Protein AF-0000000076314598 (afdb_homodimer)

Sequence (956 aa):
MILSFLVLLCFTCRLGHGVGLHGFHFHGLEEPRSLDKSTCENITELWIRQPVDHFNVRNNCTWLMRYYENSRYFKENGPILIMIGGEWAISKGFLEAGLMYELASAYNAIMYYTEHRYYGKSKPTEDTSSRNLQYLSVDQALADLAYFIETRKKDEKLRNSKVIVFGGSYAGNVATWVRLKYPHLVQGALASSAPVLAKVDFYEYYEVVTESLRRHSQKCMDEVKAAFDDVEELLAIQGGAQKLKEYFNLCDVPDVHSFKDLAHLGNLLAEEFASIVQYDKVENNRTKIAACCENMTASYLGSPLQRLAHLVSNKDKCLKNNYNKFVEVYRNEIWDSQPDIMRLWFYQTCTEYGYYQTTDSRKSVFGSLFPLPYFTGLCTDLYGYYYGNKFLYTRIGRTNTMYGGLRPDLQNVIFTNGDVDPWHALSVLQDLNEFSPAILIKGSSHCRDLYSDLDTDVEDLIRARARVRKIIGTWISSMILSFLVLLCFTCRLGHGVGLHGFHFHGLEEPRSLDKSTCENITELWIRQPVDHFNVRNNCTWLMRYYENSRYFKENGPILIMIGGEWAISKGFLEAGLMYELASAYNAIMYYTEHRYYGKSKPTEDTSSRNLQYLSVDQALADLAYFIETRKKDEKLRNSKVIVFGGSYAGNVATWVRLKYPHLVQGALASSAPVLAKVDFYEYYEVVTESLRRHSQKCMDEVKAAFDDVEELLAIQGGAQKLKEYFNLCDVPDVHSFKDLAHLGNLLAEEFASIVQYDKVENNRTKIAACCENMTASYLGSPLQRLAHLVSNKDKCLKNNYNKFVEVYRNEIWDSQPDIMRLWFYQTCTEYGYYQTTDSRKSVFGSLFPLPYFTGLCTDLYGYYYGNKFLYTRIGRTNTMYGGLRPDLQNVIFTNGDVDPWHALSVLQDLNEFSPAILIKGSSHCRDLYSDLDTDVEDLIRARARVRKIIGTWISS

Organism: NCBI:txid103933

Solvent-accessible surface area (backbone atoms only — not comparable to full-atom values): 48908 Å² total; per-residue (Å²): 140,81,82,76,77,75,74,74,78,75,76,74,75,71,80,72,85,74,77,26,32,87,51,92,53,36,58,38,80,78,64,41,76,55,90,56,76,76,54,59,75,46,52,44,83,46,72,43,82,40,63,49,43,83,81,36,82,82,48,82,51,60,28,54,37,38,30,37,37,31,54,80,43,46,43,84,46,24,33,36,37,34,42,45,36,35,83,24,56,75,75,66,24,58,68,53,21,22,41,64,31,52,49,24,62,73,56,23,13,31,38,35,40,40,40,25,74,71,20,62,83,11,55,61,52,96,42,57,38,67,80,53,40,46,54,62,44,68,72,46,46,41,51,50,49,52,52,48,54,56,57,56,30,68,40,78,56,34,54,76,31,49,26,37,33,34,13,47,32,71,10,4,33,50,23,49,47,37,38,44,48,32,36,57,68,29,65,30,23,38,18,22,27,19,46,44,34,44,34,57,77,27,25,60,34,41,32,38,40,36,48,51,40,32,73,74,29,59,63,27,36,51,28,48,28,49,16,37,49,48,54,56,52,29,54,73,41,90,67,23,33,57,51,49,21,62,62,34,33,36,68,50,65,62,47,78,88,34,69,55,27,45,12,42,39,42,46,57,61,48,41,56,56,47,34,34,36,30,62,36,46,77,53,95,90,35,37,42,53,55,54,50,34,51,49,42,59,35,62,89,57,48,52,41,48,47,22,49,21,64,72,74,37,45,95,88,43,60,41,88,47,49,39,69,63,50,44,56,49,51,44,54,36,53,75,84,66,45,98,60,56,42,55,61,52,51,48,38,29,44,53,37,30,36,62,36,71,23,34,74,37,92,70,30,45,70,46,65,50,29,33,60,66,52,58,54,45,48,32,26,71,48,68,31,74,81,43,30,67,71,48,30,56,52,28,21,52,47,42,30,68,60,54,28,27,71,53,42,60,68,68,37,36,40,27,37,26,18,69,40,12,32,50,36,80,32,26,50,71,56,56,79,47,96,56,14,44,31,45,70,22,61,86,28,19,54,42,58,67,55,40,58,91,53,92,81,53,49,68,46,46,54,51,49,41,53,50,49,53,52,54,51,50,51,63,68,73,100,144,79,81,79,76,77,77,76,77,75,77,77,77,74,79,64,83,72,78,27,32,90,53,91,54,33,59,37,80,80,66,40,79,56,91,56,74,77,56,60,76,46,53,45,82,47,70,45,81,39,63,51,43,83,81,36,82,81,49,82,52,59,28,54,38,39,31,38,36,31,54,80,43,46,42,82,46,26,33,37,37,34,42,45,37,36,82,23,55,75,74,65,25,58,69,53,22,21,41,65,32,53,49,24,64,74,54,23,14,32,37,36,40,41,39,24,75,71,19,63,84,12,54,61,53,94,42,55,38,68,82,52,40,46,55,62,43,69,72,44,49,41,50,50,50,52,53,48,53,56,59,55,32,68,40,76,56,33,54,76,30,49,27,38,33,34,12,47,31,70,12,4,34,50,24,49,47,36,39,43,48,34,36,57,68,29,65,30,23,37,17,22,26,19,46,44,34,44,35,56,78,28,24,60,35,40,34,36,42,36,48,51,40,33,73,74,29,59,64,27,35,52,27,48,27,49,17,36,50,46,52,56,52,29,53,72,42,90,66,23,34,58,52,48,21,64,63,35,32,36,67,49,65,62,46,80,88,34,68,56,26,45,12,42,39,43,46,58,61,46,41,57,56,47,34,35,36,30,61,35,45,77,54,94,91,35,36,41,52,55,54,50,34,51,49,41,60,35,61,91,57,48,53,41,49,46,24,49,22,64,72,75,37,46,94,88,45,58,41,85,47,50,39,68,62,51,45,56,49,50,45,53,36,53,76,83,67,44,98,61,56,41,56,60,52,51,48,39,28,46,53,36,30,36,61,37,71,23,34,74,39,91,72,30,46,70,45,68,51,28,33,59,64,51,58,52,46,46,31,26,70,47,68,30,74,79,43,29,67,73,47,29,54,52,28,21,51,47,43,29,67,62,55,30,28,70,53,40,59,69,67,36,38,39,28,36,26,17,68,40,13,32,50,37,80,33,27,51,70,56,55,80,47,96,56,14,44,32,45,71,23,60,86,28,18,54,45,58,66,54,40,58,91,52,91,84,54,50,69,46,46,54,52,49,41,52,50,50,52,52,55,51,51,51,62,69,72,100

Foldseek 3Di:
DDPPPPPPPPPPPPPDDDAFFPPLGHAFDDFADAPDPVQVVQKDKDWDKDFLDPPDPPRRQIFIWIKIKGQPLADQQFAEEEEEGDLHADDCRLCRFFLSVVLCNVGSYIYMYTHFAPYHPRDRDQWQAPVSLVSVDLVNRLVVVVVVLVVVLVPVSHVNHAYEYEYFECGLLSQQQNCLVPVVRHLAYERFLYLLQFDAFLQLLLLLLLVLLVVVPVLLSVLLLQQLVLLVVLLPDPPSQVVLCVLQVAPDRQDSPDLLLQQLQLSLLVSLSSSQLQAWDDDPRRTSSVVSSCLSNVCVLPGSNNSSSVSRHDPVDHHHRGRVVVLVQLLDTGPPSHPHSSNSVLQCCLQAGNNDNANPDPSGSSDHSHHSCSSQVSQCSNRHPCSHDVNRVVRSVVSCVSQVFLANPGFRYEYEYESSESSCVSYHQQANDPRYGYQYAYPDHGRPLRGDDDPRDDPSSVVVNVVVSVSVVVSSVD/DDPPPPPPPPPPPPPVPDAFFPPLGHAFDDFADAPDPVQVVQKDKDWDKAFLDPPDPPRRQIFIWIKIKGQPQADQQFAEEEEEGDLHADDCRLCRFFLSVVLCNVGSYIYMYTHFAPYHPRDRDQWQAPVSLVSVDLVNRLVVVVVVLVVVLVPVSHVNHAYEYEYFECGLLSQQQNCLVPVVRHLAYERFLYLLQFDAFLQLLLLLLLVLLVVVPVLLSVLLLQQLVLLVVLLPDPPSQVVLCVLQVAPDRQDSPDLLLQQLQLSLLVSLSSSQLQAWDDDPRRTSSVVLSCLQNVCVLPGSNNSSSVSRHDPVDHHHRGRVVVLVQLLDTGPPSHPHSSNSVLQCCLQAGNNDNANPDPSGSSDHSHHSCSSQVSQCSRRHPVSHDVNRVVRSVVSCVSQVFLANPGFRYEYEYESSESSCVSYHQQANDPRYGYQYAYPDHGRPLRGDDDPRDDPSSVVVNVVVSVSVVVSSVD

Secondary structure (DSSP, 8-state):
---------------------SSTT---SPPPPPS-GGGGGGEEEEEEEEES-TT-TT---EEEEEEEEE-TT--TTPPEEEEEP-SS---SGGGTSSHHHHHHHHHT-EEEEEPPTTSTT---SSS--HHHHTT-SHHHHHHHHHHHHHHHTTSGGGTT--EEEEEETHHHHHHHHHHHH-TTT-SEEEEET---S-EEE-THHHHHHHHHHHHH-HHHHHHHHHHHHHHHHHHTSTTHHHHHHHHHTBSS---TT-HHHHHHHHHHHHHHHHHHHHT--EETTEEHHHHHHHHHT-GGG-SHHHHHHHHH--SSS-B---HHHHHHHHT--STT-SSSSHHHHHHHIIIIIEEE--S--TT-SS-SSS-HHHHHHHHHHHH-GGGSHHHHHHHHHHHHHHH-TT----SSEEEEEESS-GGGGGS--S-SBTTB-EEEETT--TTGGGS---TTS-HHHHHHHHHHHHHHHHHHH-/---------------------SSTT---SPPPPPS-GGGGGGEEEEEEEEES-TT-TT---EEEEEEEEE-TT--TTPPEEEEEP-SS---SGGGTSSHHHHHHHHHT-EEEEEPPTTSTT---SSS--HHHHTT-SHHHHHHHHHHHHHHHTTSGGGTT--EEEEEETHHHHHHHHHHHH-TTT-SEEEEET---S-EEE-THHHHHHHHHHHHH-HHHHHHHHHHHHHHHHHHTSTTHHHHHHHHHTBSS---TT-HHHHHHHHHHHHHHHHHHHHT--EETTEEHHHHHHHHHT-GGG-SHHHHHHHHH--SSS-B---HHHHHHHHH--STT-SSSSHHHHHHHIIIIIEEE--S--TT-SS-SSS-HHHHHHHHHHHH-GGGSHHHHHHHHHHHHHHH-TT----SSEEEEEESS-GGGGGS--S-SBTTB-EEEETT--TTGGGS---TTS-HHHHHHHHHHHHHHHHHHH-

InterPro domains:
  IPR008758 Peptidase S28 [PF05577] (50-468)
  IPR029058 Alpha/Beta hydrolase fold [G3DSA:3.40.50.1820] (47-475)
  IPR029058 Alpha/Beta hydrolase fold [SSF53474] (72-370)
  IPR042269 Serine carboxypeptidase S28, SKS domain [G3DSA:1.20.120.980] (201-369)

Radius of gyration: 33.39 Å; Cα contacts (8 Å, |Δi|>4): 1987; chains: 2; bounding box: 64×136×73 Å

pLDDT: mean 93.08, std 15.27, range [24.09, 98.94]

Structure (mmCIF, N/CA/C/O backbone):
data_AF-0000000076314598-model_v1
#
loop_
_entity.id
_entity.type
_entity.pdbx_description
1 polymer 'Serine protease K12H4.7'
#
loop_
_atom_site.group_PDB
_atom_site.id
_atom_site.type_symbol
_atom_site.label_atom_id
_atom_site.label_alt_id
_atom_site.label_comp_id
_atom_site.label_asym_id
_atom_site.label_entity_id
_atom_site.label_seq_id
_atom_site.pdbx_PDB_ins_code
_atom_site.Cartn_x
_atom_site.Cartn_y
_atom_site.Cartn_z
_atom_site.occupancy
_atom_site.B_iso_or_equiv
_atom_site.auth_seq_id
_atom_site.auth_comp_id
_atom_site.auth_asym_id
_atom_site.auth_atom_id
_atom_site.pdbx_PDB_model_num
ATOM 1 N N . MET A 1 1 ? -30.672 -66.5 -40.438 1 31.75 1 MET A N 1
ATOM 2 C CA . MET A 1 1 ? -29.953 -66.312 -39.188 1 31.75 1 MET A CA 1
ATOM 3 C C . MET A 1 1 ? -29.234 -65 -39.125 1 31.75 1 MET A C 1
ATOM 5 O O . MET A 1 1 ? -28.234 -64.812 -39.812 1 31.75 1 MET A O 1
ATOM 9 N N . ILE A 1 2 ? -29.984 -63.844 -39.062 1 33.94 2 ILE A N 1
ATOM 10 C CA . ILE A 1 2 ? -29.938 -62.375 -39.188 1 33.94 2 ILE A CA 1
ATOM 11 C C . ILE A 1 2 ? -29.047 -61.781 -38.094 1 33.94 2 ILE A C 1
ATOM 13 O O . ILE A 1 2 ? -29.266 -62.031 -36.906 1 33.94 2 ILE A O 1
ATOM 17 N N . LEU A 1 3 ? -27.688 -61.469 -38.562 1 33.31 3 LEU A N 1
ATOM 18 C CA . LEU A 1 3 ? -26.547 -60.781 -37.969 1 33.31 3 LEU A CA 1
ATOM 19 C C . LEU A 1 3 ? -26.984 -59.5 -37.281 1 33.31 3 LEU A C 1
ATOM 21 O O . LEU A 1 3 ? -27.422 -58.562 -37.969 1 33.31 3 LEU A O 1
ATOM 25 N N . SER A 1 4 ? -27.781 -59.656 -36.156 1 30.02 4 SER A N 1
ATOM 26 C CA . SER A 1 4 ? -28.219 -58.5 -35.406 1 30.02 4 SER A CA 1
ATOM 27 C C . SER A 1 4 ? -27.047 -57.594 -35.031 1 30.02 4 SER A C 1
ATOM 29 O O . SER A 1 4 ? -26.094 -58.031 -34.375 1 30.02 4 SER A O 1
ATOM 31 N N . PHE A 1 5 ? -26.703 -56.625 -35.969 1 30.06 5 PHE A N 1
ATOM 32 C CA . PHE A 1 5 ? -25.734 -55.531 -35.969 1 30.06 5 PHE A CA 1
ATOM 33 C C . PHE A 1 5 ? -25.922 -54.656 -34.719 1 30.06 5 PHE A C 1
ATOM 35 O O . PHE A 1 5 ? -26.859 -53.875 -34.656 1 30.06 5 PHE A O 1
ATOM 42 N N . LEU A 1 6 ? -25.812 -55.281 -33.469 1 30.39 6 LEU A N 1
ATOM 43 C CA . LEU A 1 6 ? -25.922 -54.375 -32.312 1 30.39 6 LEU A CA 1
ATOM 44 C C . LEU A 1 6 ? -24.875 -53.281 -32.375 1 30.39 6 LEU A C 1
ATOM 46 O O . LEU A 1 6 ? -23.672 -53.531 -32.312 1 30.39 6 LEU A O 1
ATOM 50 N N . VAL A 1 7 ? -25.188 -52.125 -33.094 1 30.92 7 VAL A N 1
ATOM 51 C CA . VAL A 1 7 ? -24.453 -50.844 -33.094 1 30.92 7 VAL A CA 1
ATOM 52 C C . VAL A 1 7 ? -24.281 -50.344 -31.672 1 30.92 7 VAL A C 1
ATOM 54 O O . VAL A 1 7 ? -25.25 -50 -31.016 1 30.92 7 VAL A O 1
ATOM 57 N N . LEU A 1 8 ? -23.438 -51.062 -30.938 1 27.09 8 LEU A N 1
ATOM 58 C CA . LEU A 1 8 ? -23.078 -50.5 -29.641 1 27.09 8 LEU A CA 1
ATOM 59 C C . LEU A 1 8 ? -22.609 -49.062 -29.797 1 27.09 8 LEU A C 1
ATOM 61 O O . LEU A 1 8 ? -21.609 -48.781 -30.469 1 27.09 8 LEU A O 1
ATOM 65 N N . LEU A 1 9 ? -23.578 -48.094 -29.703 1 26.52 9 LEU A N 1
ATOM 66 C CA . LEU A 1 9 ? -23.359 -46.656 -29.594 1 26.52 9 LEU A CA 1
ATOM 67 C C . LEU A 1 9 ? -22.344 -46.344 -28.5 1 26.52 9 LEU A C 1
ATOM 69 O O . LEU A 1 9 ? -22.625 -46.562 -27.312 1 26.52 9 LEU A O 1
ATOM 73 N N . CYS A 1 10 ? -21.047 -46.531 -28.766 1 24.09 10 CYS A N 1
ATOM 74 C CA . CYS A 1 10 ? -19.969 -46.031 -27.938 1 24.09 10 CYS A CA 1
ATOM 75 C C . CYS A 1 10 ? -20.172 -44.562 -27.562 1 24.09 10 CYS A C 1
ATOM 77 O O . CYS A 1 10 ? -20.094 -43.688 -28.438 1 24.09 10 CYS A O 1
ATOM 79 N N . PHE A 1 11 ? -21.094 -44.312 -26.609 1 25.77 11 PHE A N 1
ATOM 80 C CA . PHE A 1 11 ? -21.141 -42.969 -26.031 1 25.77 11 PHE A CA 1
ATOM 81 C C . PHE A 1 11 ? -19.766 -42.531 -25.578 1 25.77 11 PHE A C 1
ATOM 83 O O . PHE A 1 11 ? -19.234 -43.062 -24.578 1 25.77 11 PHE A O 1
ATOM 90 N N . THR A 1 12 ? -18.859 -42.125 -26.5 1 26.33 12 THR A N 1
ATOM 91 C CA . THR A 1 12 ? -17.625 -41.406 -26.141 1 26.33 12 THR A CA 1
ATOM 92 C C . THR A 1 12 ? -17.922 -40.219 -25.219 1 26.33 12 THR A C 1
ATOM 94 O O . THR A 1 12 ? -18.484 -39.219 -25.672 1 26.33 12 THR A O 1
ATOM 97 N N . CYS A 1 13 ? -18.297 -40.438 -23.984 1 25.39 13 CYS A N 1
ATOM 98 C CA . CYS A 1 13 ? -18.219 -39.344 -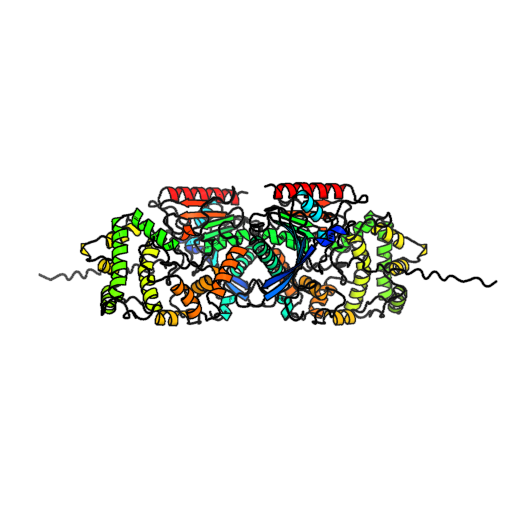23.031 1 25.39 13 CYS A CA 1
ATOM 99 C C . CYS A 1 13 ? -16.891 -38.625 -23.125 1 25.39 13 CYS A C 1
ATOM 101 O O . CYS A 1 13 ? -15.836 -39.219 -22.844 1 25.39 13 CYS A O 1
ATOM 103 N N . ARG A 1 14 ? -16.812 -37.594 -23.969 1 29.97 14 ARG A N 1
ATOM 104 C CA . ARG A 1 14 ? -15.727 -36.594 -24 1 29.97 14 ARG A CA 1
ATOM 105 C C . ARG A 1 14 ? -15.422 -36.062 -22.609 1 29.97 14 ARG A C 1
ATOM 107 O O . ARG A 1 14 ? -16.234 -35.344 -22.031 1 29.97 14 ARG A O 1
ATOM 114 N N . LEU A 1 15 ? -14.82 -36.844 -21.797 1 29.72 15 LEU A N 1
ATOM 115 C CA . LEU A 1 15 ? -14.234 -36.188 -20.641 1 29.72 15 LEU A CA 1
ATOM 116 C C . LEU A 1 15 ? -13.578 -34.875 -21.016 1 29.72 15 LEU A C 1
ATOM 118 O O . LEU A 1 15 ? -12.625 -34.844 -21.797 1 29.72 15 LEU A O 1
ATOM 122 N N . GLY A 1 16 ? -14.414 -33.781 -21.078 1 27.55 16 GLY A N 1
ATOM 123 C CA . GLY A 1 16 ? -14.055 -32.406 -21.281 1 27.55 16 GLY A CA 1
ATOM 124 C C . GLY A 1 16 ? -12.695 -32.031 -20.703 1 27.55 16 GLY A C 1
ATOM 125 O O . GLY A 1 16 ? -12.078 -32.844 -20 1 27.55 16 GLY A O 1
ATOM 126 N N . HIS A 1 17 ? -12.609 -30.609 -20.453 1 30.45 17 HIS A N 1
ATOM 127 C CA . HIS A 1 17 ? -11.766 -29.422 -20.312 1 30.45 17 HIS A CA 1
ATOM 128 C C . HIS A 1 17 ? -10.914 -29.5 -19.047 1 30.45 17 HIS A C 1
ATOM 130 O O . HIS A 1 17 ? -11.422 -29.312 -17.938 1 30.45 17 HIS A O 1
ATOM 136 N N . GLY A 1 18 ? -10.055 -30.469 -18.938 1 29.17 18 GLY A N 1
ATOM 137 C CA . GLY A 1 18 ? -9.094 -30.547 -17.844 1 29.17 18 GLY A CA 1
ATOM 138 C C . GLY A 1 18 ? -8.57 -29.203 -17.406 1 29.17 18 GLY A C 1
ATOM 139 O O . GLY A 1 18 ? -8.711 -28.203 -18.125 1 29.17 18 GLY A O 1
ATOM 140 N N . VAL A 1 19 ? -8.086 -29.156 -16.141 1 32.25 19 VAL A N 1
ATOM 141 C CA . VAL A 1 19 ? -7.363 -28.438 -15.094 1 32.25 19 VAL A CA 1
ATOM 142 C C . VAL A 1 19 ? -6.031 -27.938 -15.641 1 32.25 19 VAL A C 1
ATOM 144 O O . VAL A 1 19 ? -5.168 -28.734 -16.031 1 32.25 19 VAL A O 1
ATOM 147 N N . GLY A 1 20 ? -5.93 -26.781 -16.281 1 31.88 20 GLY A N 1
ATOM 148 C CA . GLY A 1 20 ? -4.805 -25.969 -16.719 1 31.88 20 GLY A CA 1
ATOM 149 C C . GLY A 1 20 ? -3.719 -25.844 -15.664 1 31.88 20 GLY A C 1
ATOM 150 O O . GLY A 1 20 ? -4.004 -25.547 -14.5 1 31.88 20 GLY A O 1
ATOM 151 N N . LEU A 1 21 ? -2.633 -26.5 -15.734 1 32.56 21 LEU A N 1
ATOM 152 C CA . LEU A 1 21 ? -1.272 -26.344 -15.234 1 32.56 21 LEU A CA 1
ATOM 153 C C . LEU A 1 21 ? -0.819 -24.891 -15.312 1 32.56 21 LEU A C 1
ATOM 155 O O . LEU A 1 21 ? -1.188 -24.172 -16.25 1 32.56 21 LEU A O 1
ATOM 159 N N . HIS A 1 22 ? -0.4 -24.219 -14.328 1 40.38 22 HIS A N 1
ATOM 160 C CA . HIS A 1 22 ? 0.387 -23 -14.375 1 40.38 22 HIS A CA 1
ATOM 161 C C . HIS A 1 22 ? 1.48 -23.094 -15.438 1 40.38 22 HIS A C 1
ATOM 163 O O . HIS A 1 22 ? 2.381 -22.25 -15.477 1 40.38 22 HIS A O 1
ATOM 169 N N . GLY A 1 23 ? 1.676 -24.219 -16.109 1 41.03 23 GLY A N 1
ATOM 170 C CA . GLY A 1 23 ? 2.352 -24.078 -17.391 1 41.03 23 GLY A CA 1
ATOM 171 C C . GLY A 1 23 ? 1.66 -23.109 -18.328 1 41.03 23 GLY A C 1
ATOM 172 O O . GLY A 1 23 ? 0.737 -22.406 -17.938 1 41.03 23 GLY A O 1
ATOM 173 N N . PHE A 1 24 ? 2.164 -22.984 -19.609 1 47.06 24 PHE A N 1
ATOM 174 C CA . PHE A 1 24 ? 1.61 -22.141 -20.672 1 47.06 24 PHE A CA 1
ATOM 175 C C . PHE A 1 24 ? 0.118 -22.406 -20.844 1 47.06 24 PHE A C 1
ATOM 177 O O . PHE A 1 24 ? -0.57 -21.672 -21.547 1 47.06 24 PHE A O 1
ATOM 184 N N . HIS A 1 25 ? -0.442 -23.406 -19.938 1 48.62 25 HIS A N 1
ATOM 185 C CA . HIS A 1 25 ? -1.84 -23.75 -20.172 1 48.62 25 HIS A CA 1
ATOM 186 C C . HIS A 1 25 ? -2.639 -23.734 -18.875 1 48.62 25 HIS A C 1
ATOM 188 O O . HIS A 1 25 ? -3.504 -24.594 -18.672 1 48.62 25 HIS A O 1
ATOM 194 N N . PHE A 1 26 ? -2.359 -22.812 -18 1 62.16 26 PHE A N 1
ATOM 195 C CA . PHE A 1 26 ? -3.064 -22.703 -16.734 1 62.16 26 PHE A CA 1
ATOM 196 C C . PHE A 1 26 ? -4.484 -22.188 -16.938 1 62.16 26 PHE A C 1
ATOM 198 O O . PHE A 1 26 ? -4.707 -21.266 -17.734 1 62.16 26 PHE A O 1
ATOM 205 N N . HIS A 1 27 ? -5.492 -23.016 -16.375 1 63.81 27 HIS A N 1
ATOM 206 C CA . HIS A 1 27 ? -6.883 -22.594 -16.484 1 63.81 27 HIS A CA 1
ATOM 207 C C . HIS A 1 27 ? -7.438 -22.109 -15.156 1 63.81 27 HIS A C 1
ATOM 209 O O . HIS A 1 27 ? -8.648 -21.953 -15 1 63.81 27 HIS A O 1
ATOM 215 N N . GLY A 1 28 ? -6.66 -21.953 -14.195 1 75.25 28 GLY A N 1
ATOM 216 C CA . GLY A 1 28 ? -7.176 -21.547 -12.891 1 75.25 28 GLY A CA 1
ATOM 217 C C . GLY A 1 28 ? -7.438 -22.719 -11.969 1 75.25 28 GLY A C 1
ATOM 218 O O . GLY A 1 28 ? -7.168 -23.875 -12.32 1 75.25 28 GLY A O 1
ATOM 219 N N . LEU A 1 29 ? -7.891 -22.453 -10.758 1 83.06 29 LEU A N 1
ATOM 220 C CA . LEU A 1 29 ? -8.258 -23.484 -9.805 1 83.06 29 LEU A CA 1
ATOM 221 C C . LEU A 1 29 ? -9.531 -24.203 -10.258 1 83.06 29 LEU A C 1
ATOM 223 O O . LEU A 1 29 ? -10.469 -23.578 -10.75 1 83.06 29 LEU A O 1
ATOM 227 N N . GLU A 1 30 ? -9.469 -25.5 -10.117 1 85.5 30 GLU A N 1
ATOM 228 C CA . GLU A 1 30 ? -10.664 -26.281 -10.406 1 85.5 30 GLU A CA 1
ATOM 229 C C . GLU A 1 30 ? -11.82 -25.875 -9.492 1 85.5 30 GLU A C 1
ATOM 231 O O . GLU A 1 30 ? -11.648 -25.766 -8.281 1 85.5 30 GLU A O 1
ATOM 236 N N . GLU A 1 31 ? -12.969 -25.594 -10.07 1 90.44 31 GLU A N 1
ATOM 237 C CA . GLU A 1 31 ? -14.148 -25.219 -9.289 1 90.44 31 GLU A CA 1
ATOM 238 C C . GLU A 1 31 ? -14.766 -26.438 -8.617 1 90.44 31 GLU A C 1
ATOM 240 O O . GLU A 1 31 ? -14.836 -27.516 -9.211 1 90.44 31 GLU A O 1
ATOM 245 N N . PRO A 1 32 ? -15.141 -26.219 -7.375 1 89.44 32 PRO A N 1
ATOM 246 C CA . PRO A 1 32 ? -15.852 -27.344 -6.75 1 89.44 32 PRO A CA 1
ATOM 247 C C . PRO A 1 32 ? -17.219 -27.578 -7.371 1 89.44 32 PRO A C 1
ATOM 249 O O . PRO A 1 32 ? -17.844 -26.656 -7.887 1 89.44 32 PRO A O 1
ATOM 252 N N . ARG A 1 33 ? -17.734 -28.812 -7.469 1 80.5 33 ARG A N 1
ATOM 253 C CA . ARG A 1 33 ? -19.016 -29.172 -8.039 1 80.5 33 ARG A CA 1
ATOM 254 C C . ARG A 1 33 ? -20.062 -29.391 -6.949 1 80.5 33 ARG A C 1
ATOM 256 O O . ARG A 1 33 ? -19.766 -30.016 -5.922 1 80.5 33 ARG A O 1
ATOM 263 N N . SER A 1 34 ? -21.141 -28.641 -7.125 1 76.5 34 SER A N 1
ATOM 264 C CA . SER A 1 34 ? -22.25 -28.859 -6.203 1 76.5 34 SER A CA 1
ATOM 265 C C . SER A 1 34 ? -23.156 -29.969 -6.691 1 76.5 34 SER A C 1
ATOM 267 O O . SER A 1 34 ? -23.406 -30.094 -7.891 1 76.5 34 SER A O 1
ATOM 269 N N . LEU A 1 35 ? -23.578 -30.828 -5.762 1 67.75 35 LEU A N 1
ATOM 270 C CA . LEU A 1 35 ? -24.516 -31.875 -6.117 1 67.75 35 LEU A CA 1
ATOM 271 C C . LEU A 1 35 ? -25.953 -31.359 -6.102 1 67.75 35 LEU A C 1
ATOM 273 O O . LEU A 1 35 ? -26.859 -32 -6.648 1 67.75 35 LEU A O 1
ATOM 277 N N . ASP A 1 36 ? -26.156 -30.203 -5.551 1 69 36 ASP A N 1
ATOM 278 C CA . ASP A 1 36 ? -27.5 -29.672 -5.383 1 69 36 ASP A CA 1
ATOM 279 C C . ASP A 1 36 ? -27.781 -28.547 -6.375 1 69 36 ASP A C 1
ATOM 281 O O . ASP A 1 36 ? -27.141 -27.5 -6.332 1 69 36 ASP A O 1
ATOM 285 N N . LYS A 1 37 ? -28.625 -28.75 -7.355 1 65.25 37 LYS A N 1
ATOM 286 C CA . LYS A 1 37 ? -29.047 -27.797 -8.391 1 65.25 37 LYS A CA 1
ATOM 287 C C . LYS A 1 37 ? -29.641 -26.531 -7.77 1 65.25 37 LYS A C 1
ATOM 289 O O . LYS A 1 37 ? -29.547 -25.453 -8.359 1 65.25 37 LYS A O 1
ATOM 294 N N . SER A 1 38 ? -30.344 -26.562 -6.625 1 63.75 38 SER A N 1
ATOM 295 C CA . SER A 1 38 ? -31.016 -25.422 -6 1 63.75 38 SER A CA 1
ATOM 296 C C . SER A 1 38 ? -30.016 -24.344 -5.602 1 63.75 38 SER A C 1
ATOM 298 O O . SER A 1 38 ? -30.359 -23.156 -5.527 1 63.75 38 SER A O 1
ATOM 300 N N . THR A 1 39 ? -28.812 -24.656 -5.484 1 67.19 39 THR A N 1
ATOM 301 C CA . THR A 1 39 ? -27.781 -23.734 -5.027 1 67.19 39 THR A CA 1
ATOM 302 C C . THR A 1 39 ? -27.469 -22.688 -6.098 1 67.19 39 THR A C 1
ATOM 304 O O . THR A 1 39 ? -27.125 -21.547 -5.781 1 67.19 39 THR A O 1
ATOM 307 N N . CYS A 1 40 ? -27.75 -22.984 -7.277 1 68.44 40 CYS A N 1
ATOM 308 C CA . CYS A 1 40 ? -27.391 -22.109 -8.391 1 68.44 40 CYS A CA 1
ATOM 309 C C . CYS A 1 40 ? -28.344 -20.938 -8.5 1 68.44 40 CYS A C 1
ATOM 311 O O . CYS A 1 40 ? -27.984 -19.875 -9.016 1 68.44 40 CYS A O 1
ATOM 313 N N . GLU A 1 41 ? -29.469 -21.062 -7.91 1 74.75 41 GLU A N 1
ATOM 314 C CA . GLU A 1 41 ? -30.5 -20.047 -8.086 1 74.75 41 GLU A CA 1
ATOM 315 C C . GLU A 1 41 ? -30.203 -18.812 -7.238 1 74.75 41 GLU A C 1
ATOM 317 O O . GLU A 1 41 ? -30.688 -17.719 -7.535 1 74.75 41 GLU A O 1
ATOM 322 N N . ASN A 1 42 ? -29.312 -18.797 -6.418 1 87.88 42 ASN A N 1
ATOM 323 C CA . ASN A 1 42 ? -29.078 -17.672 -5.52 1 87.88 42 ASN A CA 1
ATOM 324 C C . ASN A 1 42 ? -27.781 -16.953 -5.871 1 87.88 42 ASN A C 1
ATOM 326 O O . ASN A 1 42 ? -27.344 -16.047 -5.141 1 87.88 42 ASN A O 1
ATOM 330 N N . ILE A 1 43 ? -27.234 -17.312 -6.965 1 96.06 43 ILE A N 1
ATOM 331 C CA . ILE A 1 43 ? -25.969 -16.703 -7.355 1 96.06 43 ILE A CA 1
ATOM 332 C C . ILE A 1 43 ? -26.203 -15.688 -8.469 1 96.06 43 ILE A C 1
ATOM 334 O O . ILE A 1 43 ? -26.797 -16.016 -9.5 1 96.06 43 ILE A O 1
ATOM 338 N N . THR A 1 44 ? -25.859 -14.461 -8.281 1 97.06 44 THR A N 1
ATOM 339 C CA . THR A 1 44 ? -26.047 -13.375 -9.234 1 97.06 44 THR A CA 1
ATOM 340 C C . THR A 1 44 ? -24.703 -12.852 -9.727 1 97.06 44 THR A C 1
ATOM 342 O O . THR A 1 44 ? -23.766 -12.711 -8.945 1 97.06 44 THR A O 1
ATOM 345 N N . GLU A 1 45 ? -24.547 -12.656 -11 1 97.75 45 GLU A N 1
ATOM 346 C CA . GLU A 1 45 ? -23.406 -11.977 -11.578 1 97.75 45 GLU A CA 1
ATOM 347 C C . GLU A 1 45 ? -23.578 -10.461 -11.539 1 97.75 45 GLU A C 1
ATOM 349 O O . GLU A 1 45 ? -24.609 -9.938 -11.977 1 97.75 45 GLU A O 1
ATOM 354 N N . LEU A 1 46 ? -22.688 -9.797 -10.969 1 98.5 46 LEU A N 1
ATOM 355 C CA . LEU A 1 46 ? -22.766 -8.352 -10.789 1 98.5 46 LEU A CA 1
ATOM 356 C C . LEU A 1 46 ? -21.453 -7.672 -11.195 1 98.5 46 LEU A C 1
ATOM 358 O O . LEU A 1 46 ? -20.469 -8.352 -11.5 1 98.5 46 LEU A O 1
ATOM 362 N N . TRP A 1 47 ? -21.484 -6.363 -11.258 1 98.69 47 TRP A N 1
ATOM 363 C CA . TRP A 1 47 ? -20.344 -5.562 -11.68 1 98.69 47 TRP A CA 1
ATOM 364 C C . TRP A 1 47 ? -20.156 -4.359 -10.758 1 98.69 47 TRP A C 1
ATOM 366 O O . TRP A 1 47 ? -21.125 -3.799 -10.25 1 98.69 47 TRP A O 1
ATOM 376 N N . ILE A 1 48 ? -18.984 -3.955 -10.516 1 98.69 48 ILE A N 1
ATOM 377 C CA . ILE A 1 48 ? -18.656 -2.756 -9.75 1 98.69 48 ILE A CA 1
ATOM 378 C C . ILE A 1 48 ? -17.672 -1.896 -10.539 1 98.69 48 ILE A C 1
ATOM 380 O O . ILE A 1 48 ? -16.766 -2.42 -11.188 1 98.69 48 ILE A O 1
ATOM 384 N N . ARG A 1 49 ? -17.891 -0.621 -10.578 1 98.25 49 ARG A N 1
ATOM 385 C CA . ARG A 1 49 ? -16.984 0.31 -11.242 1 98.25 49 ARG A CA 1
ATOM 386 C C . ARG A 1 49 ? -15.734 0.539 -10.406 1 98.25 49 ARG A C 1
ATOM 388 O O . ARG A 1 49 ? -15.82 0.754 -9.195 1 98.25 49 ARG A O 1
ATOM 395 N N . GLN A 1 50 ? -14.539 0.422 -11.023 1 98.38 50 GLN A N 1
ATOM 396 C CA . GLN A 1 50 ? -13.242 0.586 -10.375 1 98.38 50 GLN A CA 1
ATOM 397 C C . GLN A 1 50 ? -12.359 1.563 -11.148 1 98.38 50 GLN A C 1
ATOM 399 O O . GLN A 1 50 ? -12.469 1.663 -12.375 1 98.38 50 GLN A O 1
ATOM 404 N N . PRO A 1 51 ? -11.523 2.344 -10.414 1 97.62 51 PRO A N 1
ATOM 405 C CA . PRO A 1 51 ? -10.492 3.084 -11.148 1 97.62 51 PRO A CA 1
ATOM 406 C C . PRO A 1 51 ? -9.531 2.166 -11.906 1 97.62 51 PRO A C 1
ATOM 408 O O . PRO A 1 51 ? -9.156 1.106 -11.406 1 97.62 51 PRO A O 1
ATOM 411 N N . VAL A 1 52 ? -9.117 2.592 -13.133 1 98.44 52 VAL A N 1
ATOM 412 C CA . VAL A 1 52 ? -8.094 1.849 -13.852 1 98.44 52 VAL A CA 1
ATOM 413 C C . VAL A 1 52 ? -6.77 1.922 -13.094 1 98.44 52 VAL A C 1
ATOM 415 O O . VAL A 1 52 ? -6.023 0.942 -13.039 1 98.44 52 VAL A O 1
ATOM 418 N N . ASP A 1 53 ? -6.504 3.084 -12.531 1 97.81 53 ASP A N 1
ATOM 419 C CA . ASP A 1 53 ? -5.277 3.314 -11.773 1 97.81 53 ASP A CA 1
ATOM 420 C C . ASP A 1 53 ? -5.582 3.934 -10.406 1 97.81 53 ASP A C 1
ATOM 422 O O . ASP A 1 53 ? -5.887 5.125 -10.32 1 97.81 53 ASP A O 1
ATOM 426 N N . HIS A 1 54 ? -5.414 3.172 -9.359 1 97.75 54 HIS A N 1
ATOM 427 C CA . HIS A 1 54 ? -5.711 3.613 -7.996 1 97.75 54 HIS A CA 1
ATOM 428 C C . HIS A 1 54 ? -4.621 4.531 -7.465 1 97.75 54 HIS A C 1
ATOM 430 O O . HIS A 1 54 ? -4.793 5.172 -6.422 1 97.75 54 HIS A O 1
ATOM 436 N N . PHE A 1 55 ? -3.482 4.695 -8.172 1 97.44 55 PHE A N 1
ATOM 437 C CA . PHE A 1 55 ? -2.32 5.352 -7.586 1 97.44 55 PHE A CA 1
ATOM 438 C C . PHE A 1 55 ? -1.905 6.559 -8.422 1 97.44 55 PHE A C 1
ATOM 440 O O . PHE A 1 55 ? -0.837 7.133 -8.195 1 97.44 55 PHE A O 1
ATOM 447 N N . ASN A 1 56 ? -2.695 6.867 -9.422 1 95.12 56 ASN A N 1
ATOM 448 C CA . ASN A 1 56 ? -2.508 8.062 -10.234 1 95.12 56 ASN A CA 1
ATOM 449 C C . ASN A 1 56 ? -3.74 8.961 -10.203 1 95.12 56 ASN A C 1
ATOM 451 O O . ASN A 1 56 ? -4.715 8.711 -10.914 1 95.12 56 ASN A O 1
ATOM 455 N N . VAL A 1 57 ? -3.646 10.055 -9.539 1 94.38 57 VAL A N 1
ATOM 456 C CA . VAL A 1 57 ? -4.801 10.914 -9.305 1 94.38 57 VAL A CA 1
ATOM 457 C C . VAL A 1 57 ? -5.23 11.57 -10.609 1 94.38 57 VAL A C 1
ATOM 459 O O . VAL A 1 57 ? -6.359 12.055 -10.727 1 94.38 57 VAL A O 1
ATOM 462 N N . ARG A 1 58 ? -4.41 11.562 -11.609 1 93.69 58 ARG A N 1
ATOM 463 C CA . ARG A 1 58 ? -4.734 12.25 -12.859 1 93.69 58 ARG A CA 1
ATOM 464 C C . ARG A 1 58 ? -5.371 11.289 -13.859 1 93.69 58 ARG A C 1
ATOM 466 O O . ARG A 1 58 ? -5.734 11.695 -14.961 1 93.69 58 ARG A O 1
ATOM 473 N N . ASN A 1 59 ? -5.371 10.016 -13.523 1 94.25 59 ASN A N 1
ATOM 474 C CA . ASN A 1 59 ? -6.09 9.039 -14.328 1 94.25 59 ASN A CA 1
ATOM 475 C C . ASN A 1 59 ? -7.492 8.781 -13.789 1 94.25 59 ASN A C 1
ATOM 477 O O . ASN A 1 59 ? -7.664 8.062 -12.805 1 94.25 59 ASN A O 1
ATOM 481 N N . ASN A 1 60 ? -8.469 9.297 -14.43 1 93.44 60 ASN A N 1
ATOM 482 C CA . ASN A 1 60 ? -9.828 9.164 -13.93 1 93.44 60 ASN A CA 1
ATOM 483 C C . ASN A 1 60 ? -10.609 8.094 -14.695 1 93.44 60 ASN A C 1
ATOM 485 O O . ASN A 1 60 ? -11.836 8.031 -14.602 1 93.44 60 ASN A O 1
ATOM 489 N N . CYS A 1 61 ? -9.875 7.273 -15.492 1 96.62 61 CYS A N 1
ATOM 490 C CA . CYS A 1 61 ? -10.531 6.188 -16.203 1 96.62 61 CYS A CA 1
ATOM 491 C C . CYS A 1 61 ? -11.055 5.133 -15.242 1 96.62 61 CYS A C 1
ATOM 493 O O . CYS A 1 61 ? -10.453 4.895 -14.195 1 96.62 61 CYS A O 1
ATOM 495 N N . THR A 1 62 ? -12.18 4.566 -15.594 1 98 62 THR A N 1
ATOM 496 C CA . THR A 1 62 ? -12.773 3.508 -14.781 1 98 62 THR A CA 1
ATOM 497 C C . THR A 1 62 ? -13.094 2.285 -15.641 1 98 62 THR A C 1
ATOM 499 O O . THR A 1 62 ? -12.961 2.328 -16.859 1 98 62 THR A O 1
ATOM 502 N N . TRP A 1 63 ? -13.344 1.241 -15.094 1 98.56 63 TRP A N 1
ATOM 503 C CA . TRP A 1 63 ? -13.727 -0.024 -15.719 1 98.56 63 TRP A CA 1
ATOM 504 C C . TRP A 1 63 ? -14.664 -0.812 -14.805 1 98.56 63 TRP A C 1
ATOM 506 O O . TRP A 1 63 ? -14.93 -0.405 -13.672 1 98.56 63 TRP A O 1
ATOM 516 N N . LEU A 1 64 ? -15.266 -1.844 -15.328 1 98.75 64 LEU A N 1
ATOM 517 C CA . LEU A 1 64 ? -16.203 -2.652 -14.562 1 98.75 64 LEU A CA 1
ATOM 518 C C . LEU A 1 64 ? -15.57 -3.984 -14.164 1 98.75 64 LEU A C 1
ATOM 520 O O . LEU A 1 64 ? -15.125 -4.746 -15.023 1 98.75 64 LEU A O 1
ATOM 524 N N . MET A 1 65 ? -15.523 -4.234 -12.898 1 98.88 65 MET A N 1
ATOM 525 C CA . MET A 1 65 ? -15.031 -5.48 -12.312 1 98.88 65 MET A CA 1
ATOM 526 C C . MET A 1 65 ? -16.172 -6.453 -12.062 1 98.88 65 MET A C 1
ATOM 528 O O . MET A 1 65 ? -17.156 -6.109 -11.398 1 98.88 65 MET A O 1
ATOM 532 N N . ARG A 1 66 ? -16.062 -7.633 -12.562 1 98.88 66 ARG A N 1
ATOM 533 C CA . ARG A 1 66 ? -17.078 -8.656 -12.398 1 98.88 66 ARG A CA 1
ATOM 534 C C . ARG A 1 66 ? -16.953 -9.336 -11.039 1 98.88 66 ARG A C 1
ATOM 536 O O . ARG A 1 66 ? -15.844 -9.609 -10.57 1 98.88 66 ARG A O 1
ATOM 543 N N . TYR A 1 67 ? -18.094 -9.656 -10.422 1 98.81 67 TYR A N 1
ATOM 544 C CA . TYR A 1 67 ? -18.109 -10.523 -9.242 1 98.81 67 TYR A CA 1
ATOM 545 C C . TYR A 1 67 ? -19.422 -11.297 -9.164 1 98.81 67 TYR A C 1
ATOM 547 O O . TYR A 1 67 ? -20.406 -10.945 -9.828 1 98.81 67 TYR A O 1
ATOM 555 N N . TYR A 1 68 ? -19.406 -12.43 -8.461 1 98.62 68 TYR A N 1
ATOM 556 C CA . TYR A 1 68 ? -20.609 -13.188 -8.148 1 98.62 68 TYR A CA 1
ATOM 557 C C . TYR A 1 68 ? -21 -13.008 -6.684 1 98.62 68 TYR A C 1
ATOM 559 O O . TYR A 1 68 ? -20.141 -12.766 -5.832 1 98.62 68 TYR A O 1
ATOM 567 N N . GLU A 1 69 ? -22.25 -13.039 -6.43 1 98.44 69 GLU A N 1
ATOM 568 C CA . GLU A 1 69 ? -22.812 -12.945 -5.086 1 98.44 69 GLU A CA 1
ATOM 569 C C . GLU A 1 69 ? -23.75 -14.117 -4.793 1 98.44 69 GLU A C 1
ATOM 571 O O . GLU A 1 69 ? -24.547 -14.5 -5.641 1 98.44 69 GLU A O 1
ATOM 576 N N . ASN A 1 70 ? -23.578 -14.805 -3.689 1 97.81 70 ASN A N 1
ATOM 577 C CA . ASN A 1 70 ? -24.516 -15.766 -3.135 1 97.81 70 ASN A CA 1
ATOM 578 C C . ASN A 1 70 ? -24.984 -15.359 -1.74 1 97.81 70 ASN A C 1
ATOM 580 O O . ASN A 1 70 ? -24.234 -15.477 -0.77 1 97.81 70 ASN A O 1
ATOM 584 N N . SER A 1 71 ? -26.188 -14.914 -1.621 1 95.81 71 SER A N 1
ATOM 585 C CA . SER A 1 71 ? -26.719 -14.422 -0.349 1 95.81 71 SER A CA 1
ATOM 586 C C . SER A 1 71 ? -27.672 -15.43 0.285 1 95.81 71 SER A C 1
ATOM 588 O O . SER A 1 71 ? -28.453 -15.078 1.166 1 95.81 71 SER A O 1
ATOM 590 N N . ARG A 1 72 ? -27.562 -16.578 -0.103 1 94.75 72 ARG A N 1
ATOM 591 C CA . ARG A 1 72 ? -28.5 -17.625 0.314 1 94.75 72 ARG A CA 1
ATOM 592 C C . ARG A 1 72 ? -28.594 -17.703 1.834 1 94.75 72 ARG A C 1
ATOM 594 O O . ARG A 1 72 ? -29.688 -17.859 2.383 1 94.75 72 ARG A O 1
ATOM 601 N N . TYR A 1 73 ? -27.516 -17.547 2.533 1 96.38 73 TYR A N 1
ATOM 602 C CA . TYR A 1 73 ? -27.5 -17.797 3.971 1 96.38 73 TYR A CA 1
ATOM 603 C C . TYR A 1 73 ? -27.438 -16.484 4.75 1 96.38 73 TYR A C 1
ATOM 605 O O . TYR A 1 73 ? -27.422 -16.5 5.984 1 96.38 73 TYR A O 1
ATOM 613 N N . PHE A 1 74 ? -27.422 -15.383 4.082 1 96.62 74 PHE A N 1
ATOM 614 C CA . PHE A 1 74 ? -27.062 -14.109 4.699 1 96.62 74 PHE A CA 1
ATOM 615 C C . PHE A 1 74 ? -28.125 -13.68 5.703 1 96.62 74 PHE A C 1
ATOM 617 O O . PHE A 1 74 ? -29.328 -13.711 5.402 1 96.62 74 PHE A O 1
ATOM 624 N N . LYS A 1 75 ? -27.656 -13.305 6.859 1 97.38 75 LYS A N 1
ATOM 625 C CA . LYS A 1 75 ? -28.422 -12.539 7.852 1 97.38 75 LYS A CA 1
ATOM 626 C C . LYS A 1 75 ? -27.734 -11.203 8.141 1 97.38 75 LYS A C 1
ATOM 628 O O . LYS A 1 75 ? -26.516 -11.094 8.07 1 97.38 75 LYS A O 1
ATOM 633 N N . GLU A 1 76 ? -28.625 -10.305 8.562 1 96.12 76 GLU A N 1
ATOM 634 C CA . GLU A 1 76 ? -28.125 -8.945 8.797 1 96.12 76 GLU A CA 1
ATOM 635 C C . GLU A 1 76 ? -26.922 -8.953 9.719 1 96.12 76 GLU A C 1
ATOM 637 O O . GLU A 1 76 ? -26.938 -9.602 10.773 1 96.12 76 GLU A O 1
ATOM 642 N N . ASN A 1 77 ? -25.844 -8.359 9.297 1 94.12 77 ASN A N 1
ATOM 643 C CA . ASN A 1 77 ? -24.578 -8.195 9.992 1 94.12 77 ASN A CA 1
ATOM 644 C C . ASN A 1 77 ? -23.797 -9.508 10.047 1 94.12 77 ASN A C 1
ATOM 646 O O . ASN A 1 77 ? -22.797 -9.617 10.773 1 94.12 77 ASN A O 1
ATOM 650 N N . GLY A 1 78 ? -24.312 -10.531 9.32 1 97.88 78 GLY A N 1
ATOM 651 C CA . GLY A 1 78 ? -23.469 -11.711 9.148 1 97.88 78 GLY A CA 1
ATOM 652 C C . GLY A 1 78 ? -22.172 -11.414 8.43 1 97.88 78 GLY A C 1
ATOM 653 O O . GLY A 1 78 ? -22.031 -10.375 7.777 1 97.88 78 GLY A O 1
ATOM 654 N N . PRO A 1 79 ? -21.25 -12.273 8.586 1 98.69 79 PRO A N 1
ATOM 655 C CA . PRO A 1 79 ? -19.938 -11.984 7.992 1 98.69 79 PRO A CA 1
ATOM 656 C C . PRO A 1 79 ? -19.969 -11.984 6.465 1 98.69 79 PRO A C 1
ATOM 658 O O . PRO A 1 79 ? -20.906 -12.539 5.863 1 98.69 79 PRO A O 1
ATOM 661 N N . ILE A 1 80 ? -19.078 -11.297 5.879 1 98.88 80 ILE A N 1
ATOM 662 C CA . ILE A 1 80 ? -18.812 -11.305 4.445 1 98.88 80 ILE A CA 1
ATOM 663 C C . ILE A 1 80 ? -17.656 -12.266 4.137 1 98.88 80 ILE A C 1
ATOM 665 O O . ILE A 1 80 ? -16.562 -12.109 4.664 1 98.88 80 ILE A O 1
ATOM 669 N N . LEU A 1 81 ? -17.922 -13.273 3.387 1 98.94 81 LEU A N 1
ATOM 670 C CA . LEU A 1 81 ? -16.875 -14.18 2.922 1 98.94 81 LEU A CA 1
ATOM 671 C C . LEU A 1 81 ? -16.578 -13.953 1.445 1 98.94 81 LEU A C 1
ATOM 673 O O . LEU A 1 81 ? -17.484 -13.93 0.616 1 98.94 81 LEU A O 1
ATOM 677 N N . ILE A 1 82 ? -15.32 -13.75 1.091 1 98.94 82 ILE A N 1
ATOM 678 C CA . ILE A 1 82 ? -14.945 -13.43 -0.282 1 98.94 82 ILE A CA 1
ATOM 679 C C . ILE A 1 82 ? -13.938 -14.453 -0.794 1 98.94 82 ILE A C 1
ATOM 681 O O . ILE A 1 82 ? -12.844 -14.578 -0.247 1 98.94 82 ILE A O 1
ATOM 685 N N . MET A 1 83 ? -14.297 -15.211 -1.784 1 98.88 83 MET A N 1
ATOM 686 C CA . MET A 1 83 ? -13.312 -15.945 -2.578 1 98.88 83 MET A CA 1
ATOM 687 C C . MET A 1 83 ? -12.641 -15.023 -3.59 1 98.88 83 MET A C 1
ATOM 689 O O . MET A 1 83 ? -13.305 -14.445 -4.453 1 98.88 83 MET A O 1
ATOM 693 N N . ILE A 1 84 ? -11.336 -14.891 -3.457 1 98.81 84 ILE A N 1
ATOM 694 C CA . ILE A 1 84 ? -10.594 -14.023 -4.363 1 98.81 84 ILE A CA 1
ATOM 695 C C . ILE A 1 84 ? -10.242 -14.789 -5.637 1 98.81 84 ILE A C 1
ATOM 697 O O . ILE A 1 84 ? -9.625 -15.859 -5.574 1 98.81 84 ILE A O 1
ATOM 701 N N . GLY A 1 85 ? -10.68 -14.234 -6.762 1 97.75 85 GLY A N 1
ATOM 702 C CA . GLY A 1 85 ? -10.242 -14.789 -8.031 1 97.75 85 GLY A CA 1
ATOM 703 C C . GLY A 1 85 ? -8.797 -14.461 -8.352 1 97.75 85 GLY A C 1
ATOM 704 O O . GLY A 1 85 ? -8.328 -13.352 -8.094 1 97.75 85 GLY A O 1
ATOM 705 N N . GLY A 1 86 ? -8.07 -15.438 -8.898 1 95.5 86 GLY A N 1
ATOM 706 C CA . GLY A 1 86 ? -6.699 -15.266 -9.344 1 95.5 86 GLY A CA 1
ATOM 707 C C . GLY A 1 86 ? -6.582 -15.031 -10.836 1 95.5 86 GLY A C 1
ATOM 708 O O . GLY A 1 86 ? -7.32 -14.227 -11.406 1 95.5 86 GLY A O 1
ATOM 709 N N . GLU A 1 87 ? -5.621 -15.68 -11.461 1 94.75 87 GLU A N 1
ATOM 710 C CA . GLU A 1 87 ? -5.324 -15.547 -12.883 1 94.75 87 GLU A CA 1
ATOM 711 C C . GLU A 1 87 ? -6.223 -16.453 -13.727 1 94.75 87 GLU A C 1
ATOM 713 O O . GLU A 1 87 ? -5.734 -17.281 -14.484 1 94.75 87 GLU A O 1
ATOM 718 N N . TRP A 1 88 ? -7.617 -16.328 -13.555 1 94.56 88 TRP A N 1
ATOM 719 C CA . TRP A 1 88 ? -8.594 -17.094 -14.32 1 94.56 88 TRP A CA 1
ATOM 720 C C . TRP A 1 88 ? -9.945 -16.391 -14.344 1 94.56 88 TRP A C 1
ATOM 722 O O . TRP A 1 88 ? -10.156 -15.406 -13.633 1 94.56 88 TRP A O 1
ATOM 732 N N . ALA A 1 89 ? -10.758 -16.875 -15.219 1 95.12 89 ALA A N 1
ATOM 733 C CA . ALA A 1 89 ? -12.156 -16.438 -15.211 1 95.12 89 ALA A CA 1
ATOM 734 C C . ALA A 1 89 ? -12.938 -17.109 -14.094 1 95.12 89 ALA A C 1
ATOM 736 O O . ALA A 1 89 ? -12.883 -18.344 -13.945 1 95.12 89 ALA A O 1
ATOM 737 N N . ILE A 1 90 ? -13.648 -16.375 -13.305 1 96.19 90 ILE A N 1
ATOM 738 C CA . ILE A 1 90 ? -14.375 -16.953 -12.188 1 96.19 90 ILE A CA 1
ATOM 739 C C . ILE A 1 90 ? -15.656 -17.625 -12.695 1 96.19 90 ILE A C 1
ATOM 741 O O . ILE A 1 90 ? -16.141 -17.297 -13.773 1 96.19 90 ILE A O 1
ATOM 745 N N . SER A 1 91 ? -16.094 -18.594 -11.953 1 94.5 91 SER A N 1
ATOM 746 C CA . SER A 1 91 ? -17.375 -19.266 -12.156 1 94.5 91 SER A CA 1
ATOM 747 C C . SER A 1 91 ? -18.094 -19.484 -10.828 1 94.5 91 SER A C 1
ATOM 749 O O . SER A 1 91 ? -17.688 -18.953 -9.797 1 94.5 91 SER A O 1
ATOM 751 N N . LYS A 1 92 ? -19.109 -20.219 -10.766 1 94.94 92 LYS A N 1
ATOM 752 C CA . LYS A 1 92 ? -20.016 -20.203 -9.617 1 94.94 92 LYS A CA 1
ATOM 753 C C . LYS A 1 92 ? -19.594 -21.234 -8.578 1 94.94 92 LYS A C 1
ATOM 755 O O . LYS A 1 92 ? -20.078 -21.219 -7.441 1 94.94 92 LYS A O 1
ATOM 760 N N . GLY A 1 93 ? -18.656 -22.109 -8.898 1 94.75 93 GLY A N 1
ATOM 761 C CA . GLY A 1 93 ? -18.375 -23.312 -8.133 1 94.75 93 GLY A CA 1
ATOM 762 C C . GLY A 1 93 ? -18.047 -23.031 -6.68 1 94.75 93 GLY A C 1
ATOM 763 O O . GLY A 1 93 ? -18.609 -23.656 -5.777 1 94.75 93 GLY A O 1
ATOM 764 N N . PHE A 1 94 ? -17.219 -22.062 -6.395 1 96.06 94 PHE A N 1
ATOM 765 C CA . PHE A 1 94 ? -16.75 -21.766 -5.043 1 96.06 94 PHE A CA 1
ATOM 766 C C . PHE A 1 94 ? -17.859 -21.125 -4.219 1 96.06 94 PHE A C 1
ATOM 768 O O . PHE A 1 94 ? -17.75 -21.016 -2.994 1 96.06 94 PHE A O 1
ATOM 775 N N . LEU A 1 95 ? -18.953 -20.734 -4.871 1 96.94 95 LEU A N 1
ATOM 776 C CA . LEU A 1 95 ? -20.094 -20.188 -4.16 1 96.94 95 LEU A CA 1
ATOM 777 C C . LEU A 1 95 ? -21.172 -21.25 -3.941 1 96.94 95 LEU A C 1
ATOM 779 O O . LEU A 1 95 ? -22.203 -20.984 -3.344 1 96.94 95 LEU A O 1
ATOM 783 N N . GLU A 1 96 ? -20.875 -22.469 -4.352 1 95.81 96 GLU A N 1
ATOM 784 C CA . GLU A 1 96 ? -21.875 -23.531 -4.262 1 95.81 96 GLU A CA 1
ATOM 785 C C . GLU A 1 96 ? -21.359 -24.688 -3.408 1 95.81 96 GLU A C 1
ATOM 787 O O . GLU A 1 96 ? -22.156 -25.516 -2.934 1 95.81 96 GLU A O 1
ATOM 792 N N . ALA A 1 97 ? -20.062 -24.781 -3.322 1 95.19 97 ALA A N 1
ATOM 793 C CA . ALA A 1 97 ? -19.469 -25.875 -2.57 1 95.19 97 ALA A CA 1
ATOM 794 C C . ALA A 1 97 ? -18.078 -25.5 -2.07 1 95.19 97 ALA A C 1
ATOM 796 O O . ALA A 1 97 ? -17.531 -24.453 -2.439 1 95.19 97 ALA A O 1
ATOM 797 N N . GLY A 1 98 ? -17.5 -26.359 -1.186 1 96.25 98 GLY A N 1
ATOM 798 C CA . GLY A 1 98 ? -16.156 -26.141 -0.664 1 96.25 98 GLY A CA 1
ATOM 799 C C . GLY A 1 98 ? -16.156 -25.547 0.728 1 96.25 98 GLY A C 1
ATOM 800 O O . GLY A 1 98 ? -17.203 -25.375 1.346 1 96.25 98 GLY A O 1
ATOM 801 N N . LEU A 1 99 ? -15 -25.25 1.184 1 97.75 99 LEU A N 1
ATOM 802 C CA . LEU A 1 99 ? -14.758 -24.828 2.557 1 97.75 99 LEU A CA 1
ATOM 803 C C . LEU A 1 99 ? -15.484 -23.516 2.857 1 97.75 99 LEU A C 1
ATOM 805 O O . LEU A 1 99 ? -16.172 -23.406 3.879 1 97.75 99 LEU A O 1
ATOM 809 N N . MET A 1 100 ? -15.391 -22.484 1.974 1 98.12 100 MET A N 1
ATOM 810 C CA . MET A 1 100 ? -16.016 -21.188 2.213 1 98.12 100 MET A CA 1
ATOM 811 C C . MET A 1 100 ? -17.531 -21.312 2.256 1 98.12 100 MET A C 1
ATOM 813 O O . MET A 1 100 ? -18.188 -20.703 3.105 1 98.12 100 MET A O 1
ATOM 817 N N . TYR A 1 101 ? -18.078 -22.078 1.348 1 96.75 101 TYR A N 1
ATOM 818 C CA . TYR A 1 101 ? -19.516 -22.281 1.286 1 96.75 101 TYR A CA 1
ATOM 819 C C . TYR A 1 101 ? -20.031 -22.875 2.588 1 96.75 101 TYR A C 1
ATOM 821 O O . TYR A 1 101 ? -21.078 -22.453 3.104 1 96.75 101 TYR A O 1
ATOM 829 N N . GLU A 1 102 ? -19.328 -23.844 3.051 1 96.94 102 GLU A N 1
ATOM 830 C CA . GLU A 1 102 ? -19.719 -24.5 4.293 1 96.94 102 GLU A CA 1
ATOM 831 C C . GLU A 1 102 ? -19.656 -23.547 5.473 1 96.94 102 GLU A C 1
ATOM 833 O O . GLU A 1 102 ? -20.531 -23.578 6.352 1 96.94 102 GLU A O 1
ATOM 838 N N . LEU A 1 103 ? -18.656 -22.703 5.496 1 98.25 103 LEU A N 1
ATOM 839 C CA . LEU A 1 103 ? -18.547 -21.688 6.535 1 98.25 103 LEU A CA 1
ATOM 840 C C . LEU A 1 103 ? -19.703 -20.688 6.43 1 98.25 103 LEU A C 1
ATOM 842 O O . LEU A 1 103 ? -20.219 -20.219 7.445 1 98.25 103 LEU A O 1
ATOM 846 N N . ALA A 1 104 ? -20.047 -20.359 5.199 1 97.62 104 ALA A N 1
ATOM 847 C CA . ALA A 1 104 ? -21.156 -19.422 4.992 1 97.62 104 ALA A CA 1
ATOM 848 C C . ALA A 1 104 ? -22.453 -19.969 5.559 1 97.62 104 ALA A C 1
ATOM 850 O O . ALA A 1 104 ? -23.234 -19.234 6.188 1 97.62 104 ALA A O 1
ATOM 851 N N . SER A 1 105 ? -22.656 -21.234 5.266 1 96.19 105 SER A N 1
ATOM 852 C CA . SER A 1 105 ? -23.859 -21.891 5.789 1 96.19 105 SER A CA 1
ATOM 853 C C . SER A 1 105 ? -23.859 -21.891 7.312 1 96.19 105 SER A C 1
ATOM 855 O O . SER A 1 105 ? -24.891 -21.656 7.941 1 96.19 105 SER A O 1
ATOM 857 N N . ALA A 1 106 ? -22.719 -22.109 7.887 1 97.75 106 ALA A N 1
ATOM 858 C CA . ALA A 1 106 ? -22.594 -22.25 9.336 1 97.75 106 ALA A CA 1
ATOM 859 C C . ALA A 1 106 ? -22.734 -20.906 10.039 1 97.75 106 ALA A C 1
ATOM 861 O O . ALA A 1 106 ? -23.219 -20.844 11.164 1 97.75 106 ALA A O 1
ATOM 862 N N . TYR A 1 107 ? -22.375 -19.766 9.391 1 98.12 107 TYR A N 1
ATOM 863 C CA . TYR A 1 107 ? -22.25 -18.5 10.109 1 98.12 107 TYR A CA 1
ATOM 864 C C . TYR A 1 107 ? -23.172 -17.438 9.508 1 98.12 107 TYR A C 1
ATOM 866 O O . TYR A 1 107 ? -23.031 -16.25 9.812 1 98.12 107 TYR A O 1
ATOM 874 N N . ASN A 1 108 ? -24.078 -17.875 8.602 1 98 108 ASN A N 1
ATOM 875 C CA . ASN A 1 108 ? -25.062 -16.969 8 1 98 108 ASN A CA 1
ATOM 876 C C . ASN A 1 108 ? -24.375 -15.828 7.246 1 98 108 ASN A C 1
ATOM 878 O O . ASN A 1 108 ? -24.703 -14.656 7.457 1 98 108 ASN A O 1
ATOM 882 N N . ALA A 1 109 ? -23.422 -16.203 6.453 1 98.44 109 ALA A N 1
ATOM 883 C CA . ALA A 1 109 ? -22.578 -15.227 5.754 1 98.44 109 ALA A CA 1
ATOM 884 C C . ALA A 1 109 ? -23.141 -14.922 4.363 1 98.44 109 ALA A C 1
ATOM 886 O O . ALA A 1 109 ? -23.875 -15.727 3.797 1 98.44 109 ALA A O 1
ATOM 887 N N . ILE A 1 110 ? -22.844 -13.766 3.863 1 98.38 110 ILE A N 1
ATOM 888 C CA . ILE A 1 110 ? -22.953 -13.492 2.434 1 98.38 110 ILE A CA 1
ATOM 889 C C . ILE A 1 110 ? -21.625 -13.844 1.744 1 98.38 110 ILE A C 1
ATOM 891 O O . ILE A 1 110 ? -20.547 -13.648 2.311 1 98.38 110 ILE A O 1
ATOM 895 N N . MET A 1 111 ? -21.719 -14.453 0.552 1 98.62 111 MET A N 1
ATOM 896 C CA . MET A 1 111 ? -20.531 -14.875 -0.167 1 98.62 111 MET A CA 1
ATOM 897 C C . MET A 1 111 ? -20.344 -14.055 -1.438 1 98.62 111 MET A C 1
ATOM 899 O O . MET A 1 111 ? -21.297 -13.758 -2.139 1 98.62 111 MET A O 1
ATOM 903 N N . TYR A 1 112 ? -19.141 -13.672 -1.671 1 98.88 112 TYR A N 1
ATOM 904 C CA . TYR A 1 112 ? -18.75 -13.039 -2.926 1 98.88 112 TYR A CA 1
ATOM 905 C C . TYR A 1 112 ? -17.594 -13.789 -3.582 1 98.88 112 TYR A C 1
ATOM 907 O O . TYR A 1 112 ? -16.781 -14.414 -2.896 1 98.88 112 TYR A O 1
ATOM 915 N N . TYR A 1 113 ? -17.531 -13.883 -4.855 1 98.75 113 TYR A N 1
ATOM 916 C CA . TYR A 1 113 ? -16.422 -14.312 -5.691 1 98.75 113 TYR A CA 1
ATOM 917 C C . TYR A 1 113 ? -16 -13.211 -6.656 1 98.75 113 TYR A C 1
ATOM 919 O O . TYR A 1 113 ? -16.719 -12.906 -7.609 1 98.75 113 TYR A O 1
ATOM 927 N N . THR A 1 114 ? -14.82 -12.562 -6.383 1 98.88 114 THR A N 1
ATOM 928 C CA . THR A 1 114 ? -14.398 -11.383 -7.133 1 98.88 114 THR A CA 1
ATOM 929 C C . THR A 1 114 ? -13.422 -11.766 -8.242 1 98.88 114 THR A C 1
ATOM 931 O O . THR A 1 114 ? -12.57 -12.633 -8.055 1 98.88 114 THR A O 1
ATOM 934 N N . GLU A 1 115 ? -13.602 -11.156 -9.398 1 98.62 115 GLU A N 1
ATOM 935 C CA . GLU A 1 115 ? -12.711 -11.438 -10.523 1 98.62 115 GLU A CA 1
ATOM 936 C C . GLU A 1 115 ? -11.531 -10.477 -10.539 1 98.62 115 GLU A C 1
ATOM 938 O O . GLU A 1 115 ? -11.688 -9.281 -10.297 1 98.62 115 GLU A O 1
ATOM 943 N N . HIS A 1 116 ? -10.383 -10.969 -10.742 1 98.56 116 HIS A N 1
ATOM 944 C CA . HIS A 1 116 ? -9.164 -10.172 -10.812 1 98.56 116 HIS A CA 1
ATOM 945 C C . HIS A 1 116 ? -9.117 -9.336 -12.086 1 98.56 116 HIS A C 1
ATOM 947 O O . HIS A 1 116 ? -9.531 -9.797 -13.156 1 98.56 116 HIS A O 1
ATOM 953 N N . ARG A 1 117 ? -8.656 -8.133 -11.992 1 98.69 117 ARG A N 1
ATOM 954 C CA . ARG A 1 117 ? -8.484 -7.312 -13.188 1 98.69 117 ARG A CA 1
ATOM 955 C C . ARG A 1 117 ? -7.695 -8.062 -14.25 1 98.69 117 ARG A C 1
ATOM 957 O O . ARG A 1 117 ? -6.719 -8.75 -13.938 1 98.69 117 ARG A O 1
ATOM 964 N N . TYR A 1 118 ? -8.148 -7.938 -15.562 1 98 118 TYR A N 1
ATOM 965 C CA . TYR A 1 118 ? -7.512 -8.43 -16.781 1 98 118 TYR A CA 1
ATOM 966 C C . TYR A 1 118 ? -7.816 -9.914 -16.984 1 98 118 TYR A C 1
ATOM 968 O O . TYR A 1 118 ? -7.402 -10.5 -17.984 1 98 118 TYR A O 1
ATOM 976 N N . TYR A 1 119 ? -8.516 -10.516 -16.062 1 96.81 119 TYR A N 1
ATOM 977 C CA . TYR A 1 119 ? -8.891 -11.906 -16.266 1 96.81 119 TYR A CA 1
ATOM 978 C C . TYR A 1 119 ? -10.398 -12.047 -16.438 1 96.81 119 TYR A C 1
ATOM 980 O O . TYR A 1 119 ? -11.164 -11.188 -15.969 1 96.81 119 TYR A O 1
ATOM 988 N N . GLY A 1 120 ? -10.797 -13.156 -17.094 1 95.5 120 GLY A N 1
ATOM 989 C CA . GLY A 1 120 ? -12.211 -13.367 -17.344 1 95.5 120 GLY A CA 1
ATOM 990 C C . GLY A 1 120 ? -12.859 -12.227 -18.109 1 95.5 120 GLY A C 1
ATOM 991 O O . GLY A 1 120 ? -12.367 -11.82 -19.156 1 95.5 120 GLY A O 1
ATOM 992 N N . LYS A 1 121 ? -13.906 -11.672 -17.531 1 97.25 121 LYS A N 1
ATOM 993 C CA . LYS A 1 121 ? -14.648 -10.609 -18.203 1 97.25 121 LYS A CA 1
ATOM 994 C C . LYS A 1 121 ? -14.25 -9.242 -17.656 1 97.25 121 LYS A C 1
ATOM 996 O O . LYS A 1 121 ? -14.742 -8.211 -18.125 1 97.25 121 LYS A O 1
ATOM 1001 N N . SER A 1 122 ? -13.352 -9.195 -16.703 1 98.25 122 SER A N 1
ATOM 1002 C CA . SER A 1 122 ? -12.875 -7.965 -16.094 1 98.25 122 SER A CA 1
ATOM 1003 C C . SER A 1 122 ? -11.727 -7.352 -16.875 1 98.25 122 SER A C 1
ATOM 1005 O O . SER A 1 122 ? -10.562 -7.625 -16.609 1 98.25 122 SER A O 1
ATOM 1007 N N . LYS A 1 123 ? -12.055 -6.465 -17.812 1 98.38 123 LYS A N 1
ATOM 1008 C CA . LYS A 1 123 ? -11.102 -5.93 -18.781 1 98.38 123 LYS A CA 1
ATOM 1009 C C . LYS A 1 123 ? -10.945 -4.422 -18.625 1 98.38 123 LYS A C 1
ATOM 1011 O O . LYS A 1 123 ? -11.656 -3.648 -19.266 1 98.38 123 LYS A O 1
ATOM 1016 N N . PRO A 1 124 ? -9.922 -3.961 -17.875 1 98.31 124 PRO A N 1
ATOM 1017 C CA . PRO A 1 124 ? -9.781 -2.541 -17.547 1 98.31 124 PRO A CA 1
ATOM 1018 C C . PRO A 1 124 ? -9.406 -1.684 -18.75 1 98.31 124 PRO A C 1
ATOM 1020 O O . PRO A 1 124 ? -9.609 -0.467 -18.734 1 98.31 124 PRO A O 1
ATOM 1023 N N . THR A 1 125 ? -8.812 -2.316 -19.828 1 98.31 125 THR A N 1
ATOM 1024 C CA . THR A 1 125 ? -8.297 -1.54 -20.953 1 98.31 125 THR A CA 1
ATOM 1025 C C . THR A 1 125 ? -8.812 -2.098 -22.266 1 98.31 125 THR A C 1
ATOM 1027 O O . THR A 1 125 ? -9.43 -3.164 -22.312 1 98.31 125 THR A O 1
ATOM 1030 N N . GLU A 1 126 ? -8.578 -1.404 -23.312 1 97.62 126 GLU A N 1
ATOM 1031 C CA . GLU A 1 126 ? -9.133 -1.728 -24.625 1 97.62 126 GLU A CA 1
ATOM 1032 C C . GLU A 1 126 ? -8.422 -2.92 -25.25 1 97.62 126 GLU A C 1
ATOM 1034 O O . GLU A 1 126 ? -8.984 -3.609 -26.109 1 97.62 126 GLU A O 1
ATOM 1039 N N . ASP A 1 127 ? -7.156 -3.148 -24.875 1 97.94 127 ASP A N 1
ATOM 1040 C CA . ASP A 1 127 ? -6.355 -4.273 -25.344 1 97.94 127 ASP A CA 1
ATOM 1041 C C . ASP A 1 127 ? -5.32 -4.688 -24.297 1 97.94 127 ASP A C 1
ATOM 1043 O O . ASP A 1 127 ? -5.363 -4.219 -23.156 1 97.94 127 ASP A O 1
ATOM 1047 N N . THR A 1 128 ? -4.461 -5.617 -24.641 1 97.75 128 THR A N 1
ATOM 1048 C CA . THR A 1 128 ? -3.486 -6.145 -23.703 1 97.75 128 THR A CA 1
ATOM 1049 C C . THR A 1 128 ? -2.064 -5.789 -24.125 1 97.75 128 THR A C 1
ATOM 1051 O O . THR A 1 128 ? -1.146 -6.598 -23.969 1 97.75 128 THR A O 1
ATOM 1054 N N . SER A 1 129 ? -1.92 -4.648 -24.781 1 97.06 129 SER A N 1
ATOM 1055 C CA . SER A 1 129 ? -0.583 -4.16 -25.094 1 97.06 129 SER A CA 1
ATOM 1056 C C . SER A 1 129 ? 0.233 -3.922 -23.828 1 97.06 129 SER A C 1
ATOM 1058 O O . SER A 1 129 ? -0.328 -3.773 -22.75 1 97.06 129 SER A O 1
ATOM 1060 N N . SER A 1 130 ? 1.538 -3.891 -23.969 1 93.94 130 SER A N 1
ATOM 1061 C CA . SER A 1 130 ? 2.396 -3.672 -22.812 1 93.94 130 SER A CA 1
ATOM 1062 C C . SER A 1 130 ? 2.078 -2.346 -22.125 1 93.94 130 SER A C 1
ATOM 1064 O O . SER A 1 130 ? 2.182 -2.23 -20.906 1 93.94 130 SER A O 1
ATOM 1066 N N . ARG A 1 131 ? 1.722 -1.383 -22.922 1 94.38 131 ARG A N 1
ATOM 1067 C CA . ARG A 1 131 ? 1.315 -0.094 -22.375 1 94.38 131 ARG A CA 1
ATOM 1068 C C . ARG A 1 131 ? 0.069 -0.237 -21.516 1 94.38 131 ARG A C 1
ATOM 1070 O O . ARG A 1 131 ? -0.028 0.378 -20.453 1 94.38 131 ARG A O 1
ATOM 1077 N N . ASN A 1 132 ? -0.863 -1.041 -21.953 1 97.19 132 ASN A N 1
ATOM 1078 C CA . ASN A 1 132 ? -2.129 -1.212 -21.25 1 97.19 132 ASN A CA 1
ATOM 1079 C C . ASN A 1 132 ? -2.006 -2.227 -20.109 1 97.19 132 ASN A C 1
ATOM 1081 O O . ASN A 1 132 ? -2.77 -2.18 -19.141 1 97.19 132 ASN A O 1
ATOM 1085 N N . LEU A 1 133 ? -0.994 -3.088 -20.156 1 98.06 133 LEU A N 1
ATOM 1086 C CA . LEU A 1 133 ? -0.806 -4.113 -19.141 1 98.06 133 LEU A CA 1
ATOM 1087 C C . LEU A 1 133 ? -0.142 -3.523 -17.891 1 98.06 133 LEU A C 1
ATOM 1089 O O . LEU A 1 133 ? -0.08 -4.176 -16.844 1 98.06 133 LEU A O 1
ATOM 1093 N N . GLN A 1 134 ? 0.281 -2.242 -17.984 1 96.75 134 GLN A N 1
ATOM 1094 C CA . GLN A 1 134 ? 0.946 -1.594 -16.844 1 96.75 134 GLN A CA 1
ATOM 1095 C C . GLN A 1 134 ? 0.044 -1.567 -15.617 1 96.75 134 GLN A C 1
ATOM 1097 O O . GLN A 1 134 ? 0.526 -1.43 -14.492 1 96.75 134 GLN A O 1
ATOM 1102 N N . TYR A 1 135 ? -1.316 -1.709 -15.828 1 98.12 135 TYR A N 1
ATOM 1103 C CA . TYR A 1 135 ? -2.271 -1.642 -14.727 1 98.12 135 TYR A CA 1
ATOM 1104 C C . TYR A 1 135 ? -2.576 -3.031 -14.18 1 98.12 135 TYR A C 1
ATOM 1106 O O . TYR A 1 135 ? -3.367 -3.18 -13.25 1 98.12 135 TYR A O 1
ATOM 1114 N N . LEU A 1 136 ? -2 -4.066 -14.828 1 98.38 136 LEU A N 1
ATOM 1115 C CA . LEU A 1 136 ? -2.062 -5.418 -14.289 1 98.38 136 LEU A CA 1
ATOM 1116 C C . LEU A 1 136 ? -0.979 -5.637 -13.234 1 98.38 136 LEU A C 1
ATOM 1118 O O . LEU A 1 136 ? 0.111 -6.117 -13.555 1 98.38 136 LEU A O 1
ATOM 1122 N N . SER A 1 137 ? -1.301 -5.273 -12 1 97.44 137 SER A N 1
ATOM 1123 C CA . SER A 1 137 ? -0.39 -5.438 -10.875 1 97.44 137 SER A CA 1
ATOM 1124 C C . SER A 1 137 ? -1.146 -5.805 -9.602 1 97.44 137 SER A C 1
ATOM 1126 O O . SER A 1 137 ? -2.344 -5.539 -9.484 1 97.44 137 SER A O 1
ATOM 1128 N N . VAL A 1 138 ? -0.468 -6.391 -8.719 1 98.12 138 VAL A N 1
ATOM 1129 C CA . VAL A 1 138 ? -1.108 -6.805 -7.477 1 98.12 138 VAL A CA 1
ATOM 1130 C C . VAL A 1 138 ? -1.49 -5.57 -6.66 1 98.12 138 VAL A C 1
ATOM 1132 O O . VAL A 1 138 ? -2.502 -5.574 -5.953 1 98.12 138 VAL A O 1
ATOM 1135 N N . ASP A 1 139 ? -0.726 -4.422 -6.781 1 98.25 139 ASP A N 1
ATOM 1136 C CA . ASP A 1 139 ? -1.082 -3.188 -6.09 1 98.25 139 ASP A CA 1
ATOM 1137 C C . ASP A 1 139 ? -2.488 -2.732 -6.469 1 98.25 139 ASP A C 1
ATOM 1139 O O . ASP A 1 139 ? -3.293 -2.393 -5.598 1 98.25 139 ASP A O 1
ATOM 1143 N N . GLN A 1 140 ? -2.73 -2.719 -7.754 1 98.56 140 GLN A N 1
ATOM 1144 C CA . GLN A 1 140 ? -4.039 -2.324 -8.266 1 98.56 140 GLN A CA 1
ATOM 1145 C C . GLN A 1 140 ? -5.121 -3.305 -7.832 1 98.56 140 GLN A C 1
ATOM 1147 O O . GLN A 1 140 ? -6.215 -2.895 -7.438 1 98.56 140 GLN A O 1
ATOM 1152 N N . ALA A 1 141 ? -4.809 -4.578 -7.895 1 98.81 141 ALA A N 1
ATOM 1153 C CA . ALA A 1 141 ? -5.789 -5.605 -7.555 1 98.81 141 ALA A CA 1
ATOM 1154 C C . ALA A 1 141 ? -6.184 -5.523 -6.082 1 98.81 141 ALA A C 1
ATOM 1156 O O . ALA A 1 141 ? -7.352 -5.715 -5.734 1 98.81 141 ALA A O 1
ATOM 1157 N N . LEU A 1 142 ? -5.215 -5.297 -5.203 1 98.88 142 LEU A N 1
ATOM 1158 C CA . LEU A 1 142 ? -5.504 -5.141 -3.781 1 98.88 142 LEU A CA 1
ATOM 1159 C C . LEU A 1 142 ? -6.418 -3.943 -3.541 1 98.88 142 LEU A C 1
ATOM 1161 O O . LEU A 1 142 ? -7.348 -4.02 -2.738 1 98.88 142 LEU A O 1
ATOM 1165 N N . ALA A 1 143 ? -6.098 -2.838 -4.227 1 98.75 143 ALA A N 1
ATOM 1166 C CA . ALA A 1 143 ? -6.938 -1.648 -4.094 1 98.75 143 ALA A CA 1
ATOM 1167 C C . ALA A 1 143 ? -8.344 -1.908 -4.613 1 98.75 143 ALA A C 1
ATOM 1169 O O . ALA A 1 143 ? -9.32 -1.395 -4.062 1 98.75 143 ALA A O 1
ATOM 1170 N N . ASP A 1 144 ? -8.508 -2.725 -5.73 1 98.88 144 ASP A N 1
ATOM 1171 C CA . ASP A 1 144 ? -9.828 -3.133 -6.199 1 98.88 144 ASP A CA 1
ATOM 1172 C C . ASP A 1 144 ? -10.625 -3.803 -5.082 1 98.88 144 ASP A C 1
ATOM 1174 O O . ASP A 1 144 ? -11.812 -3.523 -4.902 1 98.88 144 ASP A O 1
ATOM 1178 N N . LEU A 1 145 ? -9.969 -4.668 -4.383 1 98.94 145 LEU A N 1
ATOM 1179 C CA . LEU A 1 145 ? -10.641 -5.406 -3.316 1 98.94 145 LEU A CA 1
ATOM 1180 C C . LEU A 1 145 ? -11.031 -4.473 -2.174 1 98.94 145 LEU A C 1
ATOM 1182 O O . LEU A 1 145 ? -12.109 -4.609 -1.598 1 98.94 145 LEU A O 1
ATOM 1186 N N . ALA A 1 146 ? -10.141 -3.549 -1.815 1 98.75 146 ALA A N 1
ATOM 1187 C CA . ALA A 1 146 ? -10.445 -2.576 -0.768 1 98.75 146 ALA A CA 1
ATOM 1188 C C . ALA A 1 146 ? -11.68 -1.761 -1.119 1 98.75 146 ALA A C 1
ATOM 1190 O O . ALA A 1 146 ? -12.586 -1.612 -0.296 1 98.75 146 ALA A O 1
ATOM 1191 N N . TYR A 1 147 ? -11.727 -1.292 -2.348 1 98.5 147 TYR A N 1
ATOM 1192 C CA . TYR A 1 147 ? -12.859 -0.496 -2.795 1 98.5 147 TYR A CA 1
ATOM 1193 C C . TYR A 1 147 ? -14.125 -1.343 -2.863 1 98.5 147 TYR A C 1
ATOM 1195 O O . TYR A 1 147 ? -15.219 -0.859 -2.566 1 98.5 147 TYR A O 1
ATOM 1203 N N . PHE A 1 148 ? -13.969 -2.617 -3.271 1 98.88 148 PHE A N 1
ATOM 1204 C CA . PHE A 1 148 ? -15.109 -3.521 -3.316 1 98.88 148 PHE A CA 1
ATOM 1205 C C . PHE A 1 148 ? -15.734 -3.678 -1.933 1 98.88 148 PHE A C 1
ATOM 1207 O O . PHE A 1 148 ? -16.938 -3.51 -1.769 1 98.88 148 PHE A O 1
ATOM 1214 N N . ILE A 1 149 ? -14.914 -4.012 -0.956 1 98.88 149 ILE A N 1
ATOM 1215 C CA . ILE A 1 149 ? -15.375 -4.246 0.408 1 98.88 149 ILE A CA 1
ATOM 1216 C C . ILE A 1 149 ? -16.047 -2.984 0.95 1 98.88 149 ILE A C 1
ATOM 1218 O O . ILE A 1 149 ? -17.141 -3.047 1.503 1 98.88 149 ILE A O 1
ATOM 1222 N N . GLU A 1 150 ? -15.375 -1.818 0.755 1 97.75 150 GLU A N 1
ATOM 1223 C CA . GLU A 1 150 ? -15.93 -0.554 1.231 1 97.75 150 GLU A CA 1
ATOM 1224 C C . GLU A 1 150 ? -17.281 -0.274 0.599 1 97.75 150 GLU A C 1
ATOM 1226 O O . GLU A 1 150 ? -18.203 0.209 1.27 1 97.75 150 GLU A O 1
ATOM 1231 N N . THR A 1 151 ? -17.375 -0.54 -0.704 1 97.69 151 THR A N 1
ATOM 1232 C CA . THR A 1 151 ? -18.625 -0.309 -1.417 1 97.69 151 THR A CA 1
ATOM 1233 C C . THR A 1 151 ? -19.719 -1.223 -0.886 1 97.69 151 THR A C 1
ATOM 1235 O O . THR A 1 151 ? -20.859 -0.784 -0.685 1 97.69 151 THR A O 1
ATOM 1238 N N . ARG A 1 152 ? -19.438 -2.498 -0.651 1 98.06 152 ARG A N 1
ATOM 1239 C CA . ARG A 1 152 ? -20.438 -3.43 -0.134 1 98.06 152 ARG A CA 1
ATOM 1240 C C . ARG A 1 152 ? -20.891 -3.021 1.261 1 98.06 152 ARG A C 1
ATOM 1242 O O . ARG A 1 152 ? -22.062 -3.17 1.6 1 98.06 152 ARG A O 1
ATOM 1249 N N . LYS A 1 153 ? -20.047 -2.469 2.014 1 97.38 153 LYS A N 1
ATOM 1250 C CA . LYS A 1 153 ? -20.344 -2.141 3.406 1 97.38 153 LYS A CA 1
ATOM 1251 C C . LYS A 1 153 ? -21.141 -0.844 3.514 1 97.38 153 LYS A C 1
ATOM 1253 O O . LYS A 1 153 ? -21.547 -0.446 4.609 1 97.38 153 LYS A O 1
ATOM 1258 N N . LYS A 1 154 ? -21.328 -0.13 2.393 1 96.19 154 LYS A N 1
ATOM 1259 C CA . LYS A 1 154 ? -22.234 1.021 2.4 1 96.19 154 LYS A CA 1
ATOM 1260 C C . LYS A 1 154 ? -23.672 0.593 2.66 1 96.19 154 LYS A C 1
ATOM 1262 O O . LYS A 1 154 ? -24.484 1.388 3.133 1 96.19 154 LYS A O 1
ATOM 1267 N N . ASP A 1 155 ? -23.938 -0.691 2.268 1 96.19 155 ASP A N 1
ATOM 1268 C CA . ASP A 1 155 ? -25.219 -1.259 2.65 1 96.19 155 ASP A CA 1
ATOM 1269 C C . ASP A 1 155 ? -25.328 -1.389 4.168 1 96.19 155 ASP A C 1
ATOM 1271 O O . ASP A 1 155 ? -24.516 -2.055 4.805 1 96.19 155 ASP A O 1
ATOM 1275 N N . GLU A 1 156 ? -26.391 -0.831 4.711 1 96.44 156 GLU A N 1
ATOM 1276 C CA . GLU A 1 156 ? -26.594 -0.803 6.16 1 96.44 156 GLU A CA 1
ATOM 1277 C C . GLU A 1 156 ? -26.578 -2.211 6.746 1 96.44 156 GLU A C 1
ATOM 1279 O O . GLU A 1 156 ? -26.109 -2.416 7.871 1 96.44 156 GLU A O 1
ATOM 1284 N N . LYS A 1 157 ? -27.031 -3.137 5.992 1 97.12 157 LYS A N 1
ATOM 1285 C CA . LYS A 1 157 ? -27.141 -4.516 6.461 1 97.12 157 LYS A CA 1
ATOM 1286 C C . LYS A 1 157 ? -25.766 -5.16 6.566 1 97.12 157 LYS A C 1
ATOM 1288 O O . LYS A 1 157 ? -25.594 -6.191 7.223 1 97.12 157 LYS A O 1
ATOM 1293 N N . LEU A 1 158 ? -24.734 -4.57 5.898 1 98.12 158 LEU A N 1
ATOM 1294 C CA . LEU A 1 158 ? -23.406 -5.156 5.859 1 98.12 158 LEU A CA 1
ATOM 1295 C C . LEU A 1 158 ? -22.391 -4.25 6.559 1 98.12 158 LEU A C 1
ATOM 1297 O O . LEU A 1 158 ? -21.203 -4.566 6.609 1 98.12 158 LEU A O 1
ATOM 1301 N N . ARG A 1 159 ? -22.781 -3.141 7.133 1 96.25 159 ARG A N 1
ATOM 1302 C CA . ARG A 1 159 ? -21.906 -2.08 7.641 1 96.25 159 ARG A CA 1
ATOM 1303 C C . ARG A 1 159 ? -20.953 -2.611 8.703 1 96.25 159 ARG A C 1
ATOM 1305 O O . ARG A 1 159 ? -19.781 -2.236 8.734 1 96.25 159 ARG A O 1
ATOM 1312 N N . ASN A 1 160 ? -21.453 -3.549 9.516 1 95.19 160 ASN A N 1
ATOM 1313 C CA . ASN A 1 160 ? -20.656 -4.035 10.633 1 95.19 160 ASN A CA 1
ATOM 1314 C C . ASN A 1 160 ? -20.156 -5.461 10.398 1 95.19 160 ASN A C 1
ATOM 1316 O O . ASN A 1 160 ? -19.625 -6.098 11.305 1 95.19 160 ASN A O 1
ATOM 1320 N N . SER A 1 161 ? -20.297 -5.941 9.18 1 97.88 161 SER A N 1
ATOM 1321 C CA . SER A 1 161 ? -19.938 -7.316 8.859 1 97.88 161 SER A CA 1
ATOM 1322 C C . SER A 1 161 ? -18.422 -7.496 8.875 1 97.88 161 SER A C 1
ATOM 1324 O O . SER A 1 161 ? -17.672 -6.66 8.352 1 97.88 161 SER A O 1
ATOM 1326 N N . LYS A 1 162 ? -17.969 -8.57 9.547 1 98.12 162 LYS A N 1
ATOM 1327 C CA . LYS A 1 162 ? -16.562 -8.961 9.438 1 98.12 162 LYS A CA 1
ATOM 1328 C C . LYS A 1 162 ? -16.266 -9.586 8.078 1 98.12 162 LYS A C 1
ATOM 1330 O O . LYS A 1 162 ? -17.094 -10.305 7.523 1 98.12 162 LYS A O 1
ATOM 1335 N N . VAL A 1 163 ? -15.117 -9.289 7.547 1 98.88 163 VAL A N 1
ATOM 1336 C CA . VAL A 1 163 ? -14.766 -9.766 6.211 1 98.88 163 VAL A CA 1
ATOM 1337 C C . VAL A 1 163 ? -13.656 -10.82 6.309 1 98.88 163 VAL A C 1
ATOM 1339 O O . VAL A 1 163 ? -12.602 -10.562 6.883 1 98.88 163 VAL A O 1
ATOM 1342 N N . ILE A 1 164 ? -13.883 -11.992 5.836 1 98.94 164 ILE A N 1
ATOM 1343 C CA . ILE A 1 164 ? -12.898 -13.055 5.695 1 98.94 164 ILE A CA 1
ATOM 1344 C C . ILE A 1 164 ? -12.648 -13.328 4.215 1 98.94 164 ILE A C 1
ATOM 1346 O O . ILE A 1 164 ? -13.594 -13.484 3.438 1 98.94 164 ILE A O 1
ATOM 1350 N N . VAL A 1 165 ? -11.391 -13.383 3.809 1 98.94 165 VAL A N 1
ATOM 1351 C CA . VAL A 1 165 ? -11.086 -13.625 2.4 1 98.94 165 VAL A CA 1
ATOM 1352 C C . VAL A 1 165 ? -10.375 -14.969 2.248 1 98.94 165 VAL A C 1
ATOM 1354 O O . VAL A 1 165 ? -9.68 -15.414 3.16 1 98.94 165 VAL A O 1
ATOM 1357 N N . PHE A 1 166 ? -10.617 -15.586 1.152 1 98.94 166 PHE A N 1
ATOM 1358 C CA . PHE A 1 166 ? -10.039 -16.875 0.774 1 98.94 166 PHE A CA 1
ATOM 1359 C C . PHE A 1 166 ? -9.328 -16.781 -0.569 1 98.94 166 PHE A C 1
ATOM 1361 O O . PHE A 1 166 ? -9.82 -16.125 -1.494 1 98.94 166 PHE A O 1
ATOM 1368 N N . GLY A 1 167 ? -8.164 -17.328 -0.683 1 98.56 167 GLY A N 1
ATOM 1369 C CA . GLY A 1 167 ? -7.445 -17.359 -1.944 1 98.56 167 GLY A CA 1
ATOM 1370 C C . GLY A 1 167 ? -6.535 -18.562 -2.074 1 98.56 167 GLY A C 1
ATOM 1371 O O . GLY A 1 167 ? -5.945 -19.016 -1.089 1 98.56 167 GLY A O 1
ATOM 1372 N N . GLY A 1 168 ? -6.43 -19.125 -3.201 1 98.19 168 GLY A N 1
ATOM 1373 C CA . GLY A 1 168 ? -5.535 -20.219 -3.527 1 98.19 168 GLY A CA 1
ATOM 1374 C C . GLY A 1 168 ? -4.492 -19.844 -4.566 1 98.19 168 GLY A C 1
ATOM 1375 O O . GLY A 1 168 ? -4.785 -19.125 -5.52 1 98.19 168 GLY A O 1
ATOM 1376 N N . SER A 1 169 ? -3.303 -20.375 -4.344 1 97.38 169 SER A N 1
ATOM 1377 C CA . SER A 1 169 ? -2.234 -20.094 -5.301 1 97.38 169 SER A CA 1
ATOM 1378 C C . SER A 1 169 ? -1.922 -18.594 -5.359 1 97.38 169 SER A C 1
ATOM 1380 O O . SER A 1 169 ? -1.686 -17.969 -4.324 1 97.38 169 SER A O 1
ATOM 1382 N N . TYR A 1 170 ? -1.897 -18.016 -6.555 1 97.81 170 TYR A N 1
ATOM 1383 C CA . TYR A 1 170 ? -1.672 -16.578 -6.672 1 97.81 170 TYR A CA 1
ATOM 1384 C C . TYR A 1 170 ? -2.727 -15.797 -5.895 1 97.81 170 TYR A C 1
ATOM 1386 O O . TYR A 1 170 ? -2.41 -14.805 -5.234 1 97.81 170 TYR A O 1
ATOM 1394 N N . ALA A 1 171 ? -3.945 -16.234 -5.934 1 98.5 171 ALA A N 1
ATOM 1395 C CA . ALA A 1 171 ? -4.996 -15.578 -5.16 1 98.5 171 ALA A CA 1
ATOM 1396 C C . ALA A 1 171 ? -4.734 -15.703 -3.66 1 98.5 171 ALA A C 1
ATOM 1398 O O . ALA A 1 171 ? -5.223 -14.891 -2.871 1 98.5 171 ALA A O 1
ATOM 1399 N N . GLY A 1 172 ? -3.99 -16.719 -3.252 1 98.75 172 GLY A N 1
ATOM 1400 C CA . GLY A 1 172 ? -3.549 -16.812 -1.87 1 98.75 172 GLY A CA 1
ATOM 1401 C C . GLY A 1 172 ? -2.594 -15.695 -1.479 1 98.75 172 GLY A C 1
ATOM 1402 O O . GLY A 1 172 ? -2.654 -15.18 -0.36 1 98.75 172 GLY A O 1
ATOM 1403 N N . ASN A 1 173 ? -1.627 -15.344 -2.451 1 98.69 173 ASN A N 1
ATOM 1404 C CA . ASN A 1 173 ? -0.813 -14.148 -2.25 1 98.69 173 ASN A CA 1
ATOM 1405 C C . ASN A 1 173 ? -1.677 -12.914 -2.008 1 98.69 173 ASN A C 1
ATOM 1407 O O . ASN A 1 173 ? -1.418 -12.141 -1.085 1 98.69 173 ASN A O 1
ATOM 1411 N N . VAL A 1 174 ? -2.695 -12.812 -2.863 1 98.88 174 VAL A N 1
ATOM 1412 C CA . VAL A 1 174 ? -3.564 -11.641 -2.818 1 98.88 174 VAL A CA 1
ATOM 1413 C C . VAL A 1 174 ? -4.312 -11.602 -1.488 1 98.88 174 VAL A C 1
ATOM 1415 O O . VAL A 1 174 ? -4.449 -10.539 -0.877 1 98.88 174 VAL A O 1
ATOM 1418 N N . ALA A 1 175 ? -4.754 -12.773 -1.017 1 98.94 175 ALA A N 1
ATOM 1419 C CA . ALA A 1 175 ? -5.434 -12.852 0.275 1 98.94 175 ALA A CA 1
ATOM 1420 C C . ALA A 1 175 ? -4.504 -12.422 1.407 1 98.94 175 ALA A C 1
ATOM 1422 O O . ALA A 1 175 ? -4.906 -11.672 2.299 1 98.94 175 ALA A O 1
ATOM 1423 N N . THR A 1 176 ? -3.27 -12.867 1.32 1 98.88 176 THR A N 1
ATOM 1424 C CA . THR A 1 176 ? -2.264 -12.484 2.307 1 98.88 176 THR A CA 1
ATOM 1425 C C . THR A 1 176 ? -2.035 -10.977 2.297 1 98.88 176 THR A C 1
ATOM 1427 O O . THR A 1 176 ? -2.051 -10.336 3.35 1 98.88 176 THR A O 1
ATOM 1430 N N . TRP A 1 177 ? -1.889 -10.453 1.149 1 98.88 177 TRP A N 1
ATOM 1431 C CA . TRP A 1 177 ? -1.407 -9.086 0.991 1 98.88 177 TRP A CA 1
ATOM 1432 C C . TRP A 1 177 ? -2.537 -8.086 1.197 1 98.88 177 TRP A C 1
ATOM 1434 O O . TRP A 1 177 ? -2.303 -6.957 1.646 1 98.88 177 TRP A O 1
ATOM 1444 N N . VAL A 1 178 ? -3.834 -8.508 0.889 1 98.81 178 VAL A N 1
ATOM 1445 C CA . VAL A 1 178 ? -4.93 -7.586 1.169 1 98.81 178 VAL A CA 1
ATOM 1446 C C . VAL A 1 178 ? -5.113 -7.445 2.678 1 98.81 178 VAL A C 1
ATOM 1448 O O . VAL A 1 178 ? -5.449 -6.363 3.17 1 98.81 178 VAL A O 1
ATOM 1451 N N . ARG A 1 179 ? -4.895 -8.539 3.438 1 98.69 179 ARG A N 1
ATOM 1452 C CA . ARG A 1 179 ? -4.898 -8.445 4.895 1 98.69 179 ARG A CA 1
ATOM 1453 C C . ARG A 1 179 ? -3.725 -7.609 5.391 1 98.69 179 ARG A C 1
ATOM 1455 O O . ARG A 1 179 ? -3.865 -6.836 6.344 1 98.69 179 ARG A O 1
ATOM 1462 N N . LEU A 1 180 ? -2.621 -7.746 4.754 1 98.44 180 LEU A N 1
ATOM 1463 C CA . LEU A 1 180 ? -1.41 -7.023 5.129 1 98.44 180 LEU A CA 1
ATOM 1464 C C . LEU A 1 180 ? -1.602 -5.52 4.957 1 98.44 180 LEU A C 1
ATOM 1466 O O . LEU A 1 180 ? -1.253 -4.742 5.848 1 98.44 180 LEU A O 1
ATOM 1470 N N . LYS A 1 181 ? -2.186 -5.086 3.832 1 98.5 181 LYS A N 1
ATOM 1471 C CA . LYS A 1 181 ? -2.23 -3.676 3.453 1 98.5 181 LYS A CA 1
ATOM 1472 C C . LYS A 1 181 ? -3.5 -3.006 3.973 1 98.5 181 LYS A C 1
ATOM 1474 O O . LYS A 1 181 ? -3.531 -1.788 4.164 1 98.5 181 LYS A O 1
ATOM 1479 N N . TYR A 1 182 ? -4.605 -3.818 4.156 1 98.38 182 TYR A N 1
ATOM 1480 C CA . TYR A 1 182 ? -5.895 -3.254 4.531 1 98.38 182 TYR A CA 1
ATOM 1481 C C . TYR A 1 182 ? -6.508 -4.02 5.699 1 98.38 182 TYR A C 1
ATOM 1483 O O . TYR A 1 182 ? -7.656 -4.465 5.621 1 98.38 182 TYR A O 1
ATOM 1491 N N . PRO A 1 183 ? -5.832 -4.066 6.777 1 98.06 183 PRO A N 1
ATOM 1492 C CA . PRO A 1 183 ? -6.328 -4.855 7.906 1 98.06 183 PRO A CA 1
ATOM 1493 C C . PRO A 1 183 ? -7.609 -4.285 8.508 1 98.06 183 PRO A C 1
ATOM 1495 O O . PRO A 1 183 ? -8.359 -5.008 9.172 1 98.06 183 PRO A O 1
ATOM 1498 N N . HIS A 1 184 ? -7.918 -3.008 8.305 1 97.44 184 HIS A N 1
ATOM 1499 C CA . HIS A 1 184 ? -9.141 -2.391 8.812 1 97.44 184 HIS A CA 1
ATOM 1500 C C . HIS A 1 184 ? -10.359 -2.844 8.016 1 97.44 184 HIS A C 1
ATOM 1502 O O . HIS A 1 184 ? -11.492 -2.678 8.461 1 97.44 184 HIS A O 1
ATOM 1508 N N . LEU A 1 185 ? -10.117 -3.471 6.824 1 98.38 185 LEU A N 1
ATOM 1509 C CA . LEU A 1 185 ? -11.211 -3.93 5.973 1 98.38 185 LEU A CA 1
ATOM 1510 C C . LEU A 1 185 ? -11.344 -5.445 6.023 1 98.38 185 LEU A C 1
ATOM 1512 O O . LEU A 1 185 ? -12.43 -5.988 5.801 1 98.38 185 LEU A O 1
ATOM 1516 N N . VAL A 1 186 ? -10.273 -6.172 6.328 1 98.69 186 VAL A N 1
ATOM 1517 C CA . VAL A 1 186 ? -10.234 -7.629 6.254 1 98.69 186 VAL A CA 1
ATOM 1518 C C . VAL A 1 186 ? -9.875 -8.203 7.621 1 98.69 186 VAL A C 1
ATOM 1520 O O . VAL A 1 186 ? -8.734 -8.086 8.07 1 98.69 186 VAL A O 1
ATOM 1523 N N . GLN A 1 187 ? -10.789 -8.914 8.219 1 98.19 187 GLN A N 1
ATOM 1524 C CA . GLN A 1 187 ? -10.602 -9.484 9.547 1 98.19 187 GLN A CA 1
ATOM 1525 C C . GLN A 1 187 ? -9.625 -10.648 9.516 1 98.19 187 GLN A C 1
ATOM 1527 O O . GLN A 1 187 ? -8.836 -10.836 10.445 1 98.19 187 GLN A O 1
ATOM 1532 N N . GLY A 1 188 ? -9.703 -11.406 8.492 1 98.69 188 GLY A N 1
ATOM 1533 C CA . GLY A 1 188 ? -8.828 -12.562 8.383 1 98.69 188 GLY A CA 1
ATOM 1534 C C . GLY A 1 188 ? -8.773 -13.141 6.98 1 98.69 188 GLY A C 1
ATOM 1535 O O . GLY A 1 188 ? -9.594 -12.781 6.129 1 98.69 188 GLY A O 1
ATOM 1536 N N . ALA A 1 189 ? -7.777 -14.047 6.727 1 98.94 189 ALA A N 1
ATOM 1537 C CA . ALA A 1 189 ? -7.574 -14.602 5.391 1 98.94 189 ALA A CA 1
ATOM 1538 C C . ALA A 1 189 ? -7.098 -16.047 5.469 1 98.94 189 ALA A C 1
ATOM 1540 O O . ALA A 1 189 ? -6.352 -16.422 6.379 1 98.94 189 ALA A O 1
ATOM 1541 N N . LEU A 1 190 ? -7.578 -16.812 4.598 1 98.94 190 LEU A N 1
ATOM 1542 C CA . LEU A 1 190 ? -6.988 -18.109 4.305 1 98.94 190 LEU A CA 1
ATOM 1543 C C . LEU A 1 190 ? -6.184 -18.062 3.012 1 98.94 190 LEU A C 1
ATOM 1545 O O . LEU A 1 190 ? -6.734 -17.812 1.941 1 98.94 190 LEU A O 1
ATOM 1549 N N . ALA A 1 191 ? -4.914 -18.266 3.143 1 98.94 191 ALA A N 1
ATOM 1550 C CA . ALA A 1 191 ? -3.998 -18.297 2.006 1 98.94 191 ALA A CA 1
ATOM 1551 C C . ALA A 1 191 ? -3.549 -19.719 1.704 1 98.94 191 ALA A C 1
ATOM 1553 O O . ALA A 1 191 ? -2.598 -20.219 2.311 1 98.94 191 ALA A O 1
ATOM 1554 N N . SER A 1 192 ? -4.184 -20.312 0.727 1 98.81 192 SER A N 1
ATOM 1555 C CA . SER A 1 192 ? -3.9 -21.688 0.369 1 98.81 192 SER A CA 1
ATOM 1556 C C . SER A 1 192 ? -2.855 -21.781 -0.738 1 98.81 192 SER A C 1
ATOM 1558 O O . SER A 1 192 ? -3.018 -21.172 -1.799 1 98.81 192 SER A O 1
ATOM 1560 N N . SER A 1 193 ? -1.779 -22.547 -0.494 1 98.5 193 SER A N 1
ATOM 1561 C CA . SER A 1 193 ? -0.745 -22.766 -1.496 1 98.5 193 SER A CA 1
ATOM 1562 C C . SER A 1 193 ? -0.223 -21.453 -2.064 1 98.5 193 SER A C 1
ATOM 1564 O O . SER A 1 193 ? -0.088 -21.312 -3.281 1 98.5 193 SER A O 1
ATOM 1566 N N . ALA A 1 194 ? 0.011 -20.438 -1.163 1 98.62 194 ALA A N 1
ATOM 1567 C CA . ALA A 1 194 ? 0.334 -19.078 -1.575 1 98.62 194 ALA A CA 1
ATOM 1568 C C . ALA A 1 194 ? 1.842 -18.891 -1.704 1 98.62 194 ALA A C 1
ATOM 1570 O O . ALA A 1 194 ? 2.547 -18.781 -0.698 1 98.62 194 ALA A O 1
ATOM 1571 N N . PRO A 1 195 ? 2.363 -18.859 -2.883 1 98.56 195 PRO A N 1
ATOM 1572 C CA . PRO A 1 195 ? 3.801 -18.609 -3.043 1 98.56 195 PRO A CA 1
ATOM 1573 C C . PRO A 1 195 ? 4.188 -17.156 -2.822 1 98.56 195 PRO A C 1
ATOM 1575 O O . PRO A 1 195 ? 4.57 -16.469 -3.77 1 98.56 195 PRO A O 1
ATOM 1578 N N . VAL A 1 196 ? 4.277 -16.688 -1.593 1 98.69 196 VAL A N 1
ATOM 1579 C CA . VAL A 1 196 ? 4.391 -15.281 -1.245 1 98.69 196 VAL A CA 1
ATOM 1580 C C . VAL A 1 196 ? 5.809 -14.789 -1.536 1 98.69 196 VAL A C 1
ATOM 1582 O O . VAL A 1 196 ? 6.051 -13.586 -1.63 1 98.69 196 VAL A O 1
ATOM 1585 N N . LEU A 1 197 ? 6.789 -15.664 -1.646 1 98.81 197 LEU A N 1
ATOM 1586 C CA . LEU A 1 197 ? 8.133 -15.258 -2.039 1 98.81 197 LEU A CA 1
ATOM 1587 C C . LEU A 1 197 ? 8.25 -15.172 -3.557 1 98.81 197 LEU A C 1
ATOM 1589 O O . LEU A 1 197 ? 8.117 -16.188 -4.254 1 98.81 197 LEU A O 1
ATOM 1593 N N . ALA A 1 198 ? 8.422 -14 -4.098 1 98.69 198 ALA A N 1
ATOM 1594 C CA . ALA A 1 198 ? 8.758 -13.859 -5.512 1 98.69 198 ALA A CA 1
ATOM 1595 C C . ALA A 1 198 ? 10.195 -14.305 -5.785 1 98.69 198 ALA A C 1
ATOM 1597 O O . ALA A 1 198 ? 11.117 -13.922 -5.059 1 98.69 198 ALA A O 1
ATOM 1598 N N . LYS A 1 199 ? 10.328 -15.117 -6.711 1 98.75 199 LYS A N 1
ATOM 1599 C CA . LYS A 1 199 ? 11.625 -15.711 -7.016 1 98.75 199 LYS A CA 1
ATOM 1600 C C . LYS A 1 199 ? 11.773 -15.961 -8.516 1 98.75 199 LYS A C 1
ATOM 1602 O O . LYS A 1 199 ? 10.898 -16.562 -9.141 1 98.75 199 LYS A O 1
ATOM 1607 N N . VAL A 1 200 ? 12.898 -15.578 -9.07 1 98.5 200 VAL A N 1
ATOM 1608 C CA . VAL A 1 200 ? 13.094 -15.68 -10.516 1 98.5 200 VAL A CA 1
ATOM 1609 C C . VAL A 1 200 ? 13.312 -17.141 -10.898 1 98.5 200 VAL A C 1
ATOM 1611 O O . VAL A 1 200 ? 12.492 -17.734 -11.609 1 98.5 200 VAL A O 1
ATOM 1614 N N . ASP A 1 201 ? 14.352 -17.734 -10.359 1 98.62 201 ASP A N 1
ATOM 1615 C CA . ASP A 1 201 ? 14.711 -19.125 -10.68 1 98.62 201 ASP A CA 1
ATOM 1616 C C . ASP A 1 201 ? 14.102 -20.094 -9.664 1 98.62 201 ASP A C 1
ATOM 1618 O O . ASP A 1 201 ? 14.719 -20.406 -8.648 1 98.62 201 ASP A O 1
ATOM 1622 N N . PHE A 1 202 ? 12.977 -20.625 -10.008 1 98.56 202 PHE A N 1
ATOM 1623 C CA . PHE A 1 202 ? 12.219 -21.5 -9.109 1 98.56 202 PHE A CA 1
ATOM 1624 C C . PHE A 1 202 ? 12.477 -22.969 -9.43 1 98.56 202 PHE A C 1
ATOM 1626 O O . PHE A 1 202 ? 11.539 -23.719 -9.68 1 98.56 202 PHE A O 1
ATOM 1633 N N . TYR A 1 203 ? 13.703 -23.406 -9.367 1 98.56 203 TYR A N 1
ATOM 1634 C CA . TYR A 1 203 ? 14.102 -24.781 -9.695 1 98.56 203 TYR A CA 1
ATOM 1635 C C . TYR A 1 203 ? 13.555 -25.766 -8.672 1 98.56 203 TYR A C 1
ATOM 1637 O O . TYR A 1 203 ? 13.391 -26.953 -8.977 1 98.56 203 TYR A O 1
ATOM 1645 N N . GLU A 1 204 ? 13.18 -25.266 -7.43 1 98.69 204 GLU A N 1
ATOM 1646 C CA . GLU A 1 204 ? 12.641 -26.141 -6.387 1 98.69 204 GLU A CA 1
ATOM 1647 C C . GLU A 1 204 ? 11.344 -26.797 -6.84 1 98.69 204 GLU A C 1
ATOM 1649 O O . GLU A 1 204 ? 10.992 -27.891 -6.355 1 98.69 204 GLU A O 1
ATOM 1654 N N . TYR A 1 205 ? 10.656 -26.156 -7.781 1 98.56 205 TYR A N 1
ATOM 1655 C CA . TYR A 1 205 ? 9.398 -26.703 -8.281 1 98.56 205 TYR A CA 1
ATOM 1656 C C . TYR A 1 205 ? 9.602 -28.141 -8.781 1 98.56 205 TYR A C 1
ATOM 1658 O O . TYR A 1 205 ? 8.93 -29.062 -8.32 1 98.56 205 TYR A O 1
ATOM 1666 N N . TYR A 1 206 ? 10.547 -28.344 -9.656 1 98.44 206 TYR A N 1
ATOM 1667 C CA . TYR A 1 206 ? 10.742 -29.656 -10.258 1 98.44 206 TYR A CA 1
ATOM 1668 C C . TYR A 1 206 ? 11.5 -30.578 -9.312 1 98.44 206 TYR A C 1
ATOM 1670 O O . TYR A 1 206 ? 11.477 -31.797 -9.477 1 98.44 206 TYR A O 1
ATOM 1678 N N . GLU A 1 207 ? 12.219 -30 -8.289 1 98.62 207 GLU A N 1
ATOM 1679 C CA . GLU A 1 207 ? 12.727 -30.844 -7.223 1 98.62 207 GLU A CA 1
ATOM 1680 C C . GLU A 1 207 ? 11.594 -31.531 -6.465 1 98.62 207 GLU A C 1
ATOM 1682 O O . GLU A 1 207 ? 11.672 -32.719 -6.164 1 98.62 207 GLU A O 1
ATOM 1687 N N . VAL A 1 208 ? 10.531 -30.734 -6.18 1 98.56 208 VAL A N 1
ATOM 1688 C CA . VAL A 1 208 ? 9.398 -31.281 -5.438 1 98.56 208 VAL A CA 1
ATOM 1689 C C . VAL A 1 208 ? 8.656 -32.281 -6.305 1 98.56 208 VAL A C 1
ATOM 1691 O O . VAL A 1 208 ? 8.227 -33.344 -5.816 1 98.56 208 VAL A O 1
ATOM 1694 N N . VAL A 1 209 ? 8.516 -32.031 -7.594 1 98.56 209 VAL A N 1
ATOM 1695 C CA . VAL A 1 209 ? 7.867 -32.969 -8.5 1 98.56 209 VAL A CA 1
ATOM 1696 C C . VAL A 1 209 ? 8.641 -34.281 -8.516 1 98.56 209 VAL A C 1
ATOM 1698 O O . VAL A 1 209 ? 8.047 -35.344 -8.398 1 98.56 209 VAL A O 1
ATOM 1701 N N . THR A 1 210 ? 9.961 -34.219 -8.656 1 98.75 210 THR A N 1
ATOM 1702 C CA . THR A 1 210 ? 10.828 -35.375 -8.656 1 98.75 210 THR A CA 1
ATOM 1703 C C . THR A 1 210 ? 10.656 -36.188 -7.379 1 98.75 210 THR A C 1
ATOM 1705 O O . THR A 1 210 ? 10.492 -37.406 -7.426 1 98.75 210 THR A O 1
ATOM 1708 N N . GLU A 1 211 ? 10.664 -35.469 -6.277 1 98.25 211 GLU A N 1
ATOM 1709 C CA . GLU A 1 211 ? 10.555 -36.125 -4.988 1 98.25 211 GLU A CA 1
ATOM 1710 C C . GLU A 1 211 ? 9.188 -36.812 -4.824 1 98.25 211 GLU A C 1
ATOM 1712 O O . GLU A 1 211 ? 9.086 -37.875 -4.219 1 98.25 211 GLU A O 1
ATOM 1717 N N . SER A 1 212 ? 8.141 -36.219 -5.309 1 98 212 SER A N 1
ATOM 1718 C CA . SER A 1 212 ? 6.801 -36.781 -5.234 1 98 212 SER A CA 1
ATOM 1719 C C . SER A 1 212 ? 6.715 -38.094 -6.027 1 98 212 SER A C 1
ATOM 1721 O O . SER A 1 212 ? 6.105 -39.062 -5.57 1 98 212 SER A O 1
ATOM 1723 N N . LEU A 1 213 ? 7.309 -38.125 -7.18 1 98.31 213 LEU A N 1
ATOM 1724 C CA . LEU A 1 213 ? 7.359 -39.344 -7.977 1 98.31 213 LEU A CA 1
ATOM 1725 C C . LEU A 1 213 ? 8.164 -40.406 -7.266 1 98.31 213 LEU A C 1
ATOM 1727 O O . LEU A 1 213 ? 7.746 -41.594 -7.219 1 98.31 213 LEU A O 1
ATOM 1731 N N . ARG A 1 214 ? 9.32 -40 -6.707 1 98.19 214 ARG A N 1
ATOM 1732 C CA . ARG A 1 214 ? 10.188 -40.906 -6.008 1 98.19 214 ARG A CA 1
ATOM 1733 C C . ARG A 1 214 ? 9.477 -41.562 -4.816 1 98.19 214 ARG A C 1
ATOM 1735 O O . ARG A 1 214 ? 9.594 -42.75 -4.578 1 98.19 214 ARG A O 1
ATOM 1742 N N . ARG A 1 215 ? 8.766 -40.719 -4.059 1 96.75 215 ARG A N 1
ATOM 1743 C CA . ARG A 1 215 ? 8.055 -41.188 -2.871 1 96.75 215 ARG A CA 1
ATOM 1744 C C . ARG A 1 215 ? 7 -42.219 -3.236 1 96.75 215 ARG A C 1
ATOM 1746 O O . ARG A 1 215 ? 6.75 -43.156 -2.465 1 96.75 215 ARG A O 1
ATOM 1753 N N . HIS A 1 216 ? 6.426 -42.031 -4.371 1 96.25 216 HIS A N 1
ATOM 1754 C CA . HIS A 1 216 ? 5.473 -43.031 -4.828 1 96.25 216 HIS A CA 1
ATOM 1755 C C . HIS A 1 216 ? 6.184 -44.312 -5.23 1 96.25 216 HIS A C 1
ATOM 1757 O O . HIS A 1 216 ? 5.758 -45.406 -4.855 1 96.25 216 HIS A O 1
ATOM 1763 N N . SER A 1 217 ? 7.246 -44.094 -6.043 1 96.81 217 SER A N 1
ATOM 1764 C CA . SER A 1 217 ? 8.016 -45.25 -6.52 1 96.81 217 SER A CA 1
ATOM 1765 C C . SER A 1 217 ? 9.375 -44.812 -7.055 1 96.81 217 SER A C 1
ATOM 1767 O O . SER A 1 217 ? 9.453 -44 -7.973 1 96.81 217 SER A O 1
ATOM 1769 N N . GLN A 1 218 ? 10.422 -45.375 -6.488 1 98.19 218 GLN A N 1
ATOM 1770 C CA . GLN A 1 218 ? 11.766 -45.125 -7.004 1 98.19 218 GLN A CA 1
ATOM 1771 C C . GLN A 1 218 ? 11.867 -45.5 -8.484 1 98.19 218 GLN A C 1
ATOM 1773 O O . GLN A 1 218 ? 12.477 -44.75 -9.266 1 98.19 218 GLN A O 1
ATOM 1778 N N . LYS A 1 219 ? 11.305 -46.562 -8.812 1 98.5 219 LYS A N 1
ATOM 1779 C CA . LYS A 1 219 ? 11.328 -47.031 -10.203 1 98.5 219 LYS A CA 1
ATOM 1780 C C . LYS A 1 219 ? 10.664 -46 -11.125 1 98.5 219 LYS A C 1
ATOM 1782 O O . LYS A 1 219 ? 11.156 -45.75 -12.227 1 98.5 219 LYS A O 1
ATOM 1787 N N . CYS A 1 220 ? 9.516 -45.5 -10.68 1 98.44 220 CYS A N 1
ATOM 1788 C CA . CYS A 1 220 ? 8.812 -44.5 -11.461 1 98.44 220 CYS A CA 1
ATOM 1789 C C . CYS A 1 220 ? 9.727 -43.312 -11.75 1 98.44 220 CYS A C 1
ATOM 1791 O O . CYS A 1 220 ? 9.859 -42.906 -12.906 1 98.44 220 CYS A O 1
ATOM 1793 N N . MET A 1 221 ? 10.391 -42.75 -10.695 1 98.5 221 MET A N 1
ATOM 1794 C CA . MET A 1 221 ? 11.297 -41.625 -10.844 1 98.5 221 MET A CA 1
ATOM 1795 C C . MET A 1 221 ? 12.422 -41.969 -11.812 1 98.5 221 MET A C 1
ATOM 1797 O O . MET A 1 221 ? 12.766 -41.156 -12.672 1 98.5 221 MET A O 1
ATOM 1801 N N . ASP A 1 222 ? 12.984 -43.188 -11.727 1 98.56 222 ASP A N 1
ATOM 1802 C CA . ASP A 1 222 ? 14.086 -43.594 -12.578 1 98.56 222 ASP A CA 1
ATOM 1803 C C . ASP A 1 222 ? 13.656 -43.656 -14.047 1 98.56 222 ASP A C 1
ATOM 1805 O O . ASP A 1 222 ? 14.414 -43.281 -14.938 1 98.56 222 ASP A O 1
ATOM 1809 N N . GLU A 1 223 ? 12.484 -44.188 -14.242 1 98.62 223 GLU A N 1
ATOM 1810 C CA . GLU A 1 223 ? 11.977 -44.344 -15.609 1 98.62 223 GLU A CA 1
ATOM 1811 C C . GLU A 1 223 ? 11.695 -42.969 -16.219 1 98.62 223 GLU A C 1
ATOM 1813 O O . GLU A 1 223 ? 11.891 -42.781 -17.422 1 98.62 223 GLU A O 1
ATOM 1818 N N . VAL A 1 224 ? 11.156 -42.031 -15.422 1 98.75 224 VAL A N 1
ATOM 1819 C CA . VAL A 1 224 ? 10.945 -40.688 -15.891 1 98.75 224 VAL A CA 1
ATOM 1820 C C . VAL A 1 224 ? 12.289 -40.062 -16.281 1 98.75 224 VAL A C 1
ATOM 1822 O O . VAL A 1 224 ? 12.406 -39.438 -17.344 1 98.75 224 VAL A O 1
ATOM 1825 N N . LYS A 1 225 ? 13.312 -40.188 -15.438 1 98.75 225 LYS A N 1
ATOM 1826 C CA . LYS A 1 225 ? 14.648 -39.656 -15.742 1 98.75 225 LYS A CA 1
ATOM 1827 C C . LYS A 1 225 ? 15.18 -40.25 -17.047 1 98.75 225 LYS A C 1
ATOM 1829 O O . LYS A 1 225 ? 15.727 -39.531 -17.875 1 98.75 225 LYS A O 1
ATOM 1834 N N . ALA A 1 226 ? 15.039 -41.531 -17.188 1 98.69 226 ALA A N 1
ATOM 1835 C CA . ALA A 1 226 ? 15.523 -42.219 -18.375 1 98.69 226 ALA A CA 1
ATOM 1836 C C . ALA A 1 226 ? 14.844 -41.688 -19.625 1 98.69 226 ALA A C 1
ATOM 1838 O O . ALA A 1 226 ? 15.477 -41.531 -20.672 1 98.69 226 ALA A O 1
ATOM 1839 N N . ALA A 1 227 ? 13.547 -41.469 -19.516 1 98.75 227 ALA A N 1
ATOM 1840 C CA . ALA A 1 227 ? 12.797 -40.938 -20.656 1 98.75 227 ALA A CA 1
ATOM 1841 C C . ALA A 1 227 ? 13.336 -39.594 -21.094 1 98.75 227 ALA A C 1
ATOM 1843 O O . ALA A 1 227 ? 13.508 -39.312 -22.281 1 98.75 227 ALA A O 1
ATOM 1844 N N . PHE A 1 228 ? 13.602 -38.656 -20.172 1 98.62 228 PHE A N 1
ATOM 1845 C CA . PHE A 1 228 ? 14.094 -37.344 -20.5 1 98.62 228 PHE A CA 1
ATOM 1846 C C . PHE A 1 228 ? 15.531 -37.375 -21 1 98.62 228 PHE A C 1
ATOM 1848 O O . PHE A 1 228 ? 15.922 -36.625 -21.859 1 98.62 228 PHE A O 1
ATOM 1855 N N . ASP A 1 229 ? 16.359 -38.312 -20.453 1 98.38 229 ASP A N 1
ATOM 1856 C CA . ASP A 1 229 ? 17.688 -38.531 -20.984 1 98.38 229 ASP A CA 1
ATOM 1857 C C . ASP A 1 229 ? 17.625 -38.969 -22.453 1 98.38 229 ASP A C 1
ATOM 1859 O O . ASP A 1 229 ? 18.422 -38.5 -23.281 1 98.38 229 ASP A O 1
ATOM 1863 N N . ASP A 1 230 ? 16.703 -39.844 -22.719 1 98.5 230 ASP A N 1
ATOM 1864 C CA . ASP A 1 230 ? 16.516 -40.312 -24.094 1 98.5 230 ASP A CA 1
ATOM 1865 C C . ASP A 1 230 ? 16.156 -39.156 -25.031 1 98.5 230 ASP A C 1
ATOM 1867 O O . ASP A 1 230 ? 16.625 -39.094 -26.172 1 98.5 230 ASP A O 1
ATOM 1871 N N . VAL A 1 231 ? 15.289 -38.312 -24.578 1 98.62 231 VAL A N 1
ATOM 1872 C CA . VAL A 1 231 ? 14.898 -37.125 -25.375 1 98.62 231 VAL A CA 1
ATOM 1873 C C . VAL A 1 231 ? 16.141 -36.312 -25.719 1 98.62 231 VAL A C 1
ATOM 1875 O O . VAL A 1 231 ? 16.344 -35.938 -26.875 1 98.62 231 VAL A O 1
ATOM 1878 N N . GLU A 1 232 ? 16.938 -35.969 -24.703 1 98.31 232 GLU A N 1
ATOM 1879 C CA . GLU A 1 232 ? 18.125 -35.156 -24.906 1 98.31 232 GLU A CA 1
ATOM 1880 C C . GLU A 1 232 ? 19.125 -35.844 -25.812 1 98.31 232 GLU A C 1
ATOM 1882 O O . GLU A 1 232 ? 19.766 -35.219 -26.656 1 98.31 232 GLU A O 1
ATOM 1887 N N . GLU A 1 233 ? 19.234 -37.156 -25.688 1 98.06 233 GLU A N 1
ATOM 1888 C CA . GLU A 1 233 ? 20.141 -37.938 -26.531 1 98.06 233 GLU A CA 1
ATOM 1889 C C . GLU A 1 233 ? 19.719 -37.875 -28 1 98.06 233 GLU A C 1
ATOM 1891 O O . GLU A 1 233 ? 20.547 -37.719 -28.891 1 98.06 233 GLU A O 1
ATOM 1896 N N . LEU A 1 234 ? 18.453 -38.062 -28.188 1 98.38 234 LEU A N 1
ATOM 1897 C CA . LEU A 1 234 ? 17.938 -38.031 -29.547 1 98.38 234 LEU A CA 1
ATOM 1898 C C . LEU A 1 234 ? 18.125 -36.656 -30.172 1 98.38 234 LEU A C 1
ATOM 1900 O O . LEU A 1 234 ? 18.422 -36.562 -31.359 1 98.38 234 LEU A O 1
ATOM 1904 N N . LEU A 1 235 ? 17.969 -35.594 -29.406 1 98.19 235 LEU A N 1
ATOM 1905 C CA . LEU A 1 235 ? 18.125 -34.25 -29.922 1 98.19 235 LEU A CA 1
ATOM 1906 C C . LEU A 1 235 ? 19.562 -33.969 -30.312 1 98.19 235 LEU A C 1
ATOM 1908 O O . LEU A 1 235 ? 19.844 -33.062 -31.094 1 98.19 235 LEU A O 1
ATOM 1912 N N . ALA A 1 236 ? 20.484 -34.781 -29.797 1 96.75 236 ALA A N 1
ATOM 1913 C CA . ALA A 1 236 ? 21.906 -34.562 -30 1 96.75 236 ALA A CA 1
ATOM 1914 C C . ALA A 1 236 ? 22.422 -35.312 -31.234 1 96.75 236 ALA A C 1
ATOM 1916 O O . ALA A 1 236 ? 23.547 -35.125 -31.688 1 96.75 236 ALA A O 1
ATOM 1917 N N . ILE A 1 237 ? 21.594 -36.156 -31.844 1 97.25 237 ILE A N 1
ATOM 1918 C CA . ILE A 1 237 ? 22.094 -36.969 -32.938 1 97.25 237 ILE A CA 1
ATOM 1919 C C . ILE A 1 237 ? 21.312 -36.656 -34.219 1 97.25 237 ILE A C 1
ATOM 1921 O O . ILE A 1 237 ? 20.188 -36.156 -34.156 1 97.25 237 ILE A O 1
ATOM 1925 N N . GLN A 1 238 ? 21.922 -37.062 -35.375 1 96.5 238 GLN A N 1
ATOM 1926 C CA . GLN A 1 238 ? 21.297 -36.844 -36.688 1 96.5 238 GLN A CA 1
ATOM 1927 C C . GLN A 1 238 ? 20.016 -37.656 -36.844 1 96.5 238 GLN A C 1
ATOM 1929 O O . GLN A 1 238 ? 20 -38.844 -36.531 1 96.5 238 GLN A O 1
ATOM 1934 N N . GLY A 1 239 ? 19.031 -36.969 -37.219 1 96.94 239 GLY A N 1
ATOM 1935 C CA . GLY A 1 239 ? 17.766 -37.625 -37.438 1 96.94 239 GLY A CA 1
ATOM 1936 C C . GLY A 1 239 ? 16.938 -37.812 -36.188 1 96.94 239 GLY A C 1
ATOM 1937 O O . GLY A 1 239 ? 15.781 -38.25 -36.25 1 96.94 239 GLY A O 1
ATOM 1938 N N . GLY A 1 240 ? 17.531 -37.531 -35.062 1 98.06 240 GLY A N 1
ATOM 1939 C CA . GLY A 1 240 ? 16.859 -37.75 -33.781 1 98.06 240 GLY A CA 1
ATOM 1940 C C . GLY A 1 240 ? 15.641 -36.875 -33.594 1 98.06 240 GLY A C 1
ATOM 1941 O O . GLY A 1 240 ? 14.641 -37.312 -33 1 98.06 240 GLY A O 1
ATOM 1942 N N . ALA A 1 241 ? 15.672 -35.656 -34.062 1 98.31 241 ALA A N 1
ATOM 1943 C CA . ALA A 1 241 ? 14.539 -34.75 -33.938 1 98.31 241 ALA A CA 1
ATOM 1944 C C . ALA A 1 241 ? 13.328 -35.281 -34.719 1 98.31 241 ALA A C 1
ATOM 1946 O O . ALA A 1 241 ? 12.188 -35.125 -34.25 1 98.31 241 ALA A O 1
ATOM 1947 N N . GLN A 1 242 ? 13.531 -35.875 -35.875 1 98.19 242 GLN A N 1
ATOM 1948 C CA . GLN A 1 242 ? 12.453 -36.469 -36.656 1 98.19 242 GLN A CA 1
ATOM 1949 C C . GLN A 1 242 ? 11.82 -37.625 -35.906 1 98.19 242 GLN A C 1
ATOM 1951 O O . GLN A 1 242 ? 10.602 -37.812 -35.969 1 98.19 242 GLN A O 1
ATOM 1956 N N . LYS A 1 243 ? 12.664 -38.406 -35.281 1 98.06 243 LYS A N 1
ATOM 1957 C CA . LYS A 1 243 ? 12.156 -39.531 -34.5 1 98.06 243 LYS A CA 1
ATOM 1958 C C . LYS A 1 243 ? 11.266 -39.031 -33.344 1 98.06 243 LYS A C 1
ATOM 1960 O O . LYS A 1 243 ? 10.219 -39.625 -33.062 1 98.06 243 LYS A O 1
ATOM 1965 N N . LEU A 1 244 ? 11.734 -37.969 -32.719 1 98.38 244 LEU A N 1
ATOM 1966 C CA . LEU A 1 244 ? 10.953 -37.406 -31.625 1 98.38 244 LEU A CA 1
ATOM 1967 C C . LEU A 1 244 ? 9.602 -36.906 -32.125 1 98.38 244 LEU A C 1
ATOM 1969 O O . LEU A 1 244 ? 8.594 -37.031 -31.438 1 98.38 244 LEU A O 1
ATOM 1973 N N . LYS A 1 245 ? 9.547 -36.219 -33.312 1 98.12 245 LYS A N 1
ATOM 1974 C CA . LYS A 1 245 ? 8.273 -35.781 -33.875 1 98.12 245 LYS A CA 1
ATOM 1975 C C . LYS A 1 245 ? 7.312 -36.969 -34.031 1 98.12 245 LYS A C 1
ATOM 1977 O O . LYS A 1 245 ? 6.125 -36.844 -33.719 1 98.12 245 LYS A O 1
ATOM 1982 N N . GLU A 1 246 ? 7.836 -38.094 -34.438 1 96.81 246 GLU A N 1
ATOM 1983 C CA . GLU A 1 246 ? 7.004 -39.281 -34.656 1 96.81 246 GLU A CA 1
ATOM 1984 C C . GLU A 1 246 ? 6.539 -39.844 -33.312 1 96.81 246 GLU A C 1
ATOM 1986 O O . GLU A 1 246 ? 5.359 -40.156 -33.156 1 96.81 246 GLU A O 1
ATOM 1991 N N . TYR A 1 247 ? 7.461 -40 -32.375 1 96.56 247 TYR A N 1
ATOM 1992 C CA . TYR A 1 247 ? 7.133 -40.594 -31.094 1 96.56 247 TYR A CA 1
ATOM 1993 C C . TYR A 1 247 ? 6.078 -39.75 -30.359 1 96.56 247 TYR A C 1
ATOM 1995 O O . TYR A 1 247 ? 5.141 -40.312 -29.781 1 96.56 247 TYR A O 1
ATOM 2003 N N . PHE A 1 248 ? 6.215 -38.438 -30.422 1 97.5 248 PHE A N 1
ATOM 2004 C CA . PHE A 1 248 ? 5.379 -37.562 -29.609 1 97.5 248 PHE A CA 1
ATOM 2005 C C . PHE A 1 248 ? 4.246 -36.969 -30.438 1 97.5 248 PHE A C 1
ATOM 2007 O O . PHE A 1 248 ? 3.436 -36.188 -29.922 1 97.5 248 PHE A O 1
ATOM 2014 N N . ASN A 1 249 ? 4.148 -37.312 -31.719 1 97.44 249 ASN A N 1
ATOM 2015 C CA . ASN A 1 249 ? 3.178 -36.688 -32.625 1 97.44 249 ASN A CA 1
ATOM 2016 C C . ASN A 1 249 ? 3.232 -35.156 -32.531 1 97.44 249 ASN A C 1
ATOM 2018 O O . ASN A 1 249 ? 2.217 -34.5 -32.281 1 97.44 249 ASN A O 1
ATOM 2022 N N . LEU A 1 250 ? 4.457 -34.625 -32.719 1 97.69 250 LEU A N 1
ATOM 2023 C CA . LEU A 1 250 ? 4.66 -33.188 -32.688 1 97.69 250 LEU A CA 1
ATOM 2024 C C . LEU A 1 250 ? 4.172 -32.562 -33.969 1 97.69 250 LEU A C 1
ATOM 2026 O O . LEU A 1 250 ? 4.266 -33.156 -35.062 1 97.69 250 LEU A O 1
ATOM 2030 N N . CYS A 1 251 ? 3.678 -31.312 -33.906 1 97.75 251 CYS A N 1
ATOM 2031 C CA . CYS A 1 251 ? 3.234 -30.609 -35.094 1 97.75 251 CYS A CA 1
ATOM 2032 C C . CYS A 1 251 ? 4.418 -30.219 -36 1 97.75 251 CYS A C 1
ATOM 2034 O O . CYS A 1 251 ? 4.277 -30.094 -37.219 1 97.75 251 CYS A O 1
ATOM 2036 N N . ASP A 1 252 ? 5.57 -30 -35.406 1 98.19 252 ASP A N 1
ATOM 2037 C CA . ASP A 1 252 ? 6.777 -29.578 -36.094 1 98.19 252 ASP A CA 1
ATOM 2038 C C . ASP A 1 252 ? 7.984 -30.406 -35.688 1 98.19 252 ASP A C 1
ATOM 2040 O O . ASP A 1 252 ? 8.008 -30.953 -34.562 1 98.19 252 ASP A O 1
ATOM 2044 N N . VAL A 1 253 ? 8.945 -30.516 -36.531 1 98.5 253 VAL A N 1
ATOM 2045 C CA . VAL A 1 253 ? 10.227 -31.094 -36.125 1 98.5 253 VAL A CA 1
ATOM 2046 C C . VAL A 1 253 ? 10.984 -30.094 -35.25 1 98.5 253 VAL A C 1
ATOM 2048 O O . VAL A 1 253 ? 11.156 -28.938 -35.625 1 98.5 253 VAL A O 1
ATOM 2051 N N . PRO A 1 254 ? 11.422 -30.5 -34.062 1 98.31 254 PRO A N 1
ATOM 2052 C CA . PRO A 1 254 ? 12.188 -29.578 -33.25 1 98.31 254 PRO A CA 1
ATOM 2053 C C . PRO A 1 254 ? 13.43 -29.031 -33.938 1 98.31 254 PRO A C 1
ATOM 2055 O O . PRO A 1 254 ? 14.148 -29.781 -34.625 1 98.31 254 PRO A O 1
ATOM 2058 N N . ASP A 1 255 ? 13.664 -27.75 -33.875 1 98.25 255 ASP A N 1
ATOM 2059 C CA . ASP A 1 255 ? 14.875 -27.141 -34.438 1 98.25 255 ASP A CA 1
ATOM 2060 C C . ASP A 1 255 ? 16.047 -27.297 -33.469 1 98.25 255 ASP A C 1
ATOM 2062 O O . ASP A 1 255 ? 16.203 -26.516 -32.531 1 98.25 255 ASP A O 1
ATOM 2066 N N . VAL A 1 256 ? 16.953 -28.234 -33.719 1 97.81 256 VAL A N 1
ATOM 2067 C CA . VAL A 1 256 ? 18.031 -28.594 -32.812 1 97.81 256 VAL A CA 1
ATOM 2068 C C . VAL A 1 256 ? 19.047 -27.469 -32.75 1 97.81 256 VAL A C 1
ATOM 2070 O O . VAL A 1 256 ? 19.875 -27.422 -31.828 1 97.81 256 VAL A O 1
ATOM 2073 N N . HIS A 1 257 ? 18.969 -26.469 -33.625 1 97.19 257 HIS A N 1
ATOM 2074 C CA . HIS A 1 257 ? 19.891 -25.359 -33.625 1 97.19 257 HIS A CA 1
ATOM 2075 C C . HIS A 1 257 ? 19.312 -24.156 -32.906 1 97.19 257 HIS A C 1
ATOM 2077 O O . HIS A 1 257 ? 19.984 -23.125 -32.75 1 97.19 257 HIS A O 1
ATOM 2083 N N . SER A 1 258 ? 18.125 -24.328 -32.406 1 98.06 258 SER A N 1
ATOM 2084 C CA . SER A 1 258 ? 17.484 -23.266 -31.656 1 98.06 258 SER A CA 1
ATOM 2085 C C . SER A 1 258 ? 17.359 -23.641 -30.172 1 98.06 258 SER A C 1
ATOM 2087 O O . SER A 1 258 ? 16.516 -24.469 -29.812 1 98.06 258 SER A O 1
ATOM 2089 N N . PHE A 1 259 ? 18.094 -22.953 -29.375 1 97.75 259 PHE A N 1
ATOM 2090 C CA . PHE A 1 259 ? 18.016 -23.141 -27.938 1 97.75 259 PHE A CA 1
ATOM 2091 C C . PHE A 1 259 ? 16.594 -22.984 -27.438 1 97.75 259 PHE A C 1
ATOM 2093 O O . PHE A 1 259 ? 16.109 -23.812 -26.641 1 97.75 259 PHE A O 1
ATOM 2100 N N . LYS A 1 260 ? 15.898 -21.984 -27.953 1 98.12 260 LYS A N 1
ATOM 2101 C CA . LYS A 1 260 ? 14.562 -21.672 -27.469 1 98.12 260 LYS A CA 1
ATOM 2102 C C . LYS A 1 260 ? 13.562 -22.766 -27.875 1 98.12 260 LYS A C 1
ATOM 2104 O O . LYS A 1 260 ? 12.656 -23.094 -27.109 1 98.12 260 LYS A O 1
ATOM 2109 N N . ASP A 1 261 ? 13.742 -23.219 -29.031 1 98.06 261 ASP A N 1
ATOM 2110 C CA . ASP A 1 261 ? 12.844 -24.281 -29.484 1 98.06 261 ASP A CA 1
ATOM 2111 C C . ASP A 1 261 ? 13.047 -25.562 -28.688 1 98.06 261 ASP A C 1
ATOM 2113 O O . ASP A 1 261 ? 12.078 -26.234 -28.312 1 98.06 261 ASP A O 1
ATOM 2117 N N . LEU A 1 262 ? 14.32 -25.922 -28.406 1 98.31 262 LEU A N 1
ATOM 2118 C CA . LEU A 1 262 ? 14.625 -27.094 -27.594 1 98.31 262 LEU A CA 1
ATOM 2119 C C . LEU A 1 262 ? 14.094 -26.922 -26.172 1 98.31 262 LEU A C 1
ATOM 2121 O O . LEU A 1 262 ? 13.523 -27.859 -25.609 1 98.31 262 LEU A O 1
ATOM 2125 N N . ALA A 1 263 ? 14.273 -25.75 -25.672 1 98.5 263 ALA A N 1
ATOM 2126 C CA . ALA A 1 263 ? 13.789 -25.453 -24.328 1 98.5 263 ALA A CA 1
ATOM 2127 C C . ALA A 1 263 ? 12.266 -25.547 -24.25 1 98.5 263 ALA A C 1
ATOM 2129 O O . ALA A 1 263 ? 11.711 -26.062 -23.281 1 98.5 263 ALA A O 1
ATOM 2130 N N . HIS A 1 264 ? 11.609 -25 -25.266 1 98.06 264 HIS A N 1
ATOM 2131 C CA . HIS A 1 264 ? 10.156 -25.031 -25.344 1 98.06 264 HIS A CA 1
ATOM 2132 C C . HIS A 1 264 ? 9.648 -26.469 -25.328 1 98.06 264 HIS A C 1
ATOM 2134 O O . HIS A 1 264 ? 8.688 -26.797 -24.625 1 98.06 264 HIS A O 1
ATOM 2140 N N . LEU A 1 265 ? 10.305 -27.312 -26.109 1 98 265 LEU A N 1
ATOM 2141 C CA . LEU A 1 265 ? 9.93 -28.734 -26.141 1 98 265 LEU A CA 1
ATOM 2142 C C . LEU A 1 265 ? 10.125 -29.391 -24.781 1 98 265 LEU A C 1
ATOM 2144 O O . LEU A 1 265 ? 9.242 -30.094 -24.297 1 98 265 LEU A O 1
ATOM 2148 N N . GLY A 1 266 ? 11.328 -29.172 -24.219 1 97.88 266 GLY A N 1
ATOM 2149 C CA . GLY A 1 266 ? 11.594 -29.734 -22.906 1 97.88 266 GLY A CA 1
ATOM 2150 C C . GLY A 1 266 ? 10.57 -29.312 -21.859 1 97.88 266 GLY A C 1
ATOM 2151 O O . GLY A 1 266 ? 10.094 -30.141 -21.078 1 97.88 266 GLY A O 1
ATOM 2152 N N . ASN A 1 267 ? 10.242 -28.031 -21.828 1 97.38 267 ASN A N 1
ATOM 2153 C CA . ASN A 1 267 ? 9.258 -27.5 -20.891 1 97.38 267 ASN A CA 1
ATOM 2154 C C . ASN A 1 267 ? 7.883 -28.141 -21.109 1 97.38 267 ASN A C 1
ATOM 2156 O O . ASN A 1 267 ? 7.188 -28.469 -20.156 1 97.38 267 ASN A O 1
ATOM 2160 N N . LEU A 1 268 ? 7.516 -28.266 -22.344 1 96.12 268 LEU A N 1
ATOM 2161 C CA . LEU A 1 268 ? 6.23 -28.859 -22.703 1 96.12 268 LEU A CA 1
ATOM 2162 C C . LEU A 1 268 ? 6.117 -30.281 -22.172 1 96.12 268 LEU A C 1
ATOM 2164 O O . LEU A 1 268 ? 5.074 -30.672 -21.641 1 96.12 268 LEU A O 1
ATOM 2168 N N . LEU A 1 269 ? 7.145 -31.047 -22.297 1 97.44 269 LEU A N 1
ATOM 2169 C CA . LEU A 1 269 ? 7.137 -32.438 -21.875 1 97.44 269 LEU A CA 1
ATOM 2170 C C . LEU A 1 269 ? 7.102 -32.531 -20.344 1 97.44 269 LEU A C 1
ATOM 2172 O O . LEU A 1 269 ? 6.371 -33.375 -19.797 1 97.44 269 LEU A O 1
ATOM 2176 N N . ALA A 1 270 ? 7.84 -31.688 -19.688 1 97.69 270 ALA A N 1
ATOM 2177 C CA . ALA A 1 270 ? 7.941 -31.734 -18.219 1 97.69 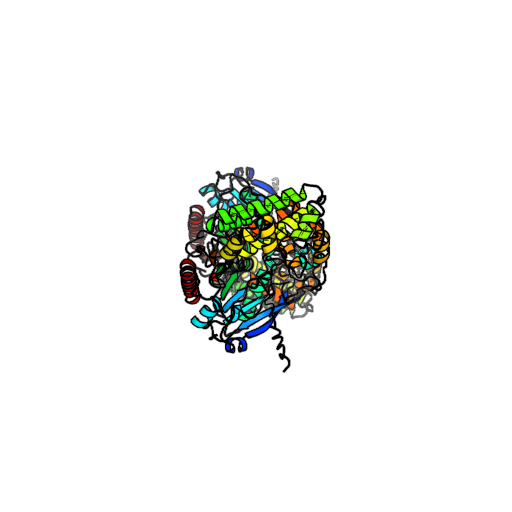270 ALA A CA 1
ATOM 2178 C C . ALA A 1 270 ? 6.645 -31.281 -17.562 1 97.69 270 ALA A C 1
ATOM 2180 O O . ALA A 1 270 ? 6.301 -31.719 -16.469 1 97.69 270 ALA A O 1
ATOM 2181 N N . GLU A 1 271 ? 5.91 -30.422 -18.188 1 95.69 271 GLU A N 1
ATOM 2182 C CA . GLU A 1 271 ? 4.703 -29.812 -17.656 1 95.69 271 GLU A CA 1
ATOM 2183 C C . GLU A 1 271 ? 3.639 -30.875 -17.344 1 95.69 271 GLU A C 1
ATOM 2185 O O . GLU A 1 271 ? 2.809 -30.688 -16.453 1 95.69 271 GLU A O 1
ATOM 2190 N N . GLU A 1 272 ? 3.625 -31.938 -18.125 1 95.69 272 GLU A N 1
ATOM 2191 C CA . GLU A 1 272 ? 2.678 -33 -17.859 1 95.69 272 GLU A CA 1
ATOM 2192 C C . GLU A 1 272 ? 2.848 -33.562 -16.438 1 95.69 272 GLU A C 1
ATOM 2194 O O . GLU A 1 272 ? 1.866 -33.719 -15.719 1 95.69 272 GLU A O 1
ATOM 2199 N N . PHE A 1 273 ? 4.07 -33.812 -16.062 1 97.38 273 PHE A N 1
ATOM 2200 C CA . PHE A 1 273 ? 4.363 -34.312 -14.719 1 97.38 273 PHE A CA 1
ATOM 2201 C C . PHE A 1 273 ? 4.086 -33.25 -13.664 1 97.38 273 PHE A C 1
ATOM 2203 O O . PHE A 1 273 ? 3.582 -33.562 -12.586 1 97.38 273 PHE A O 1
ATOM 2210 N N . ALA A 1 274 ? 4.441 -32 -14.023 1 96.94 274 ALA A N 1
ATOM 2211 C CA . ALA A 1 274 ? 4.164 -30.875 -13.141 1 96.94 274 ALA A CA 1
ATOM 2212 C C . ALA A 1 274 ? 2.68 -30.797 -12.797 1 96.94 274 ALA A C 1
ATOM 2214 O O . ALA A 1 274 ? 2.309 -30.688 -11.625 1 96.94 274 ALA A O 1
ATOM 2215 N N . SER A 1 275 ? 1.852 -30.875 -13.805 1 95.62 275 SER A N 1
ATOM 2216 C CA . SER A 1 275 ? 0.405 -30.797 -13.625 1 95.62 275 SER A CA 1
ATOM 2217 C C . SER A 1 275 ? -0.118 -31.953 -12.789 1 95.62 275 SER A C 1
ATOM 2219 O O . SER A 1 275 ? -0.942 -31.766 -11.898 1 95.62 275 SER A O 1
ATOM 2221 N N . ILE A 1 276 ? 0.331 -33.156 -13.109 1 96.75 276 ILE A N 1
ATOM 2222 C CA . ILE A 1 276 ? -0.109 -34.344 -12.414 1 96.75 276 ILE A CA 1
ATOM 2223 C C . ILE A 1 276 ? 0.19 -34.219 -10.922 1 96.75 276 ILE A C 1
ATOM 2225 O O . ILE A 1 276 ? -0.68 -34.469 -10.086 1 96.75 276 ILE A O 1
ATOM 2229 N N . VAL A 1 277 ? 1.401 -33.812 -10.594 1 97.62 277 VAL A N 1
ATOM 2230 C CA . VAL A 1 277 ? 1.821 -33.719 -9.195 1 97.62 277 VAL A CA 1
ATOM 2231 C C . VAL A 1 277 ? 1.12 -32.562 -8.516 1 97.62 277 VAL A C 1
ATOM 2233 O O . VAL A 1 277 ? 0.589 -32.688 -7.41 1 97.62 277 VAL A O 1
ATOM 2236 N N . GLN A 1 278 ? 1.071 -31.391 -9.125 1 96.88 278 GLN A N 1
ATOM 2237 C CA . GLN A 1 278 ? 0.479 -30.203 -8.547 1 96.88 278 GLN A CA 1
ATOM 2238 C C . GLN A 1 278 ? -0.998 -30.406 -8.227 1 96.88 278 GLN A C 1
ATOM 2240 O O . GLN A 1 278 ? -1.502 -29.906 -7.227 1 96.88 278 GLN A O 1
ATOM 2245 N N . TYR A 1 279 ? -1.632 -31.156 -9.102 1 95.69 279 TYR A N 1
ATOM 2246 C CA . TYR A 1 279 ? -3.068 -31.344 -8.922 1 95.69 279 TYR A CA 1
ATOM 2247 C C . TYR A 1 279 ? -3.393 -32.812 -8.617 1 95.69 279 TYR A C 1
ATOM 2249 O O . TYR A 1 279 ? -4.406 -33.312 -9.078 1 95.69 279 TYR A O 1
ATOM 2257 N N . ASP A 1 280 ? -2.49 -33.438 -7.926 1 95.81 280 ASP A N 1
ATOM 2258 C CA . ASP A 1 280 ? -2.719 -34.812 -7.512 1 95.81 280 ASP A CA 1
ATOM 2259 C C . ASP A 1 280 ? -3.99 -34.938 -6.676 1 95.81 280 ASP A C 1
ATOM 2261 O O . ASP A 1 280 ? -4.246 -34.125 -5.801 1 95.81 280 ASP A O 1
ATOM 2265 N N . LYS A 1 281 ? -4.777 -35.844 -6.965 1 93.25 281 LYS A N 1
ATOM 2266 C CA . LYS A 1 281 ? -5.996 -36.219 -6.258 1 93.25 281 LYS A CA 1
ATOM 2267 C C . LYS A 1 281 ? -6.398 -37.656 -6.59 1 93.25 281 LYS A C 1
ATOM 2269 O O . LYS A 1 281 ? -5.867 -38.25 -7.523 1 93.25 281 LYS A O 1
ATOM 2274 N N . VAL A 1 282 ? -7.273 -38.156 -5.816 1 94.31 282 VAL A N 1
ATOM 2275 C CA . VAL A 1 282 ? -7.75 -39.5 -6.09 1 94.31 282 VAL A CA 1
ATOM 2276 C C . VAL A 1 282 ? -8.852 -39.469 -7.145 1 94.31 282 VAL A C 1
ATOM 2278 O O . VAL A 1 282 ? -9.844 -38.75 -6.984 1 94.31 282 VAL A O 1
ATOM 2281 N N . GLU A 1 283 ? -8.617 -40.094 -8.219 1 91.31 283 GLU A N 1
ATOM 2282 C CA . GLU A 1 283 ? -9.578 -40.312 -9.297 1 91.31 283 GLU A CA 1
ATOM 2283 C C . GLU A 1 283 ? -9.609 -41.812 -9.68 1 91.31 283 GLU A C 1
ATOM 2285 O O . GLU A 1 283 ? -8.562 -42.406 -9.906 1 91.31 283 GLU A O 1
ATOM 2290 N N . ASN A 1 284 ? -10.828 -42.344 -9.758 1 91.94 284 ASN A N 1
ATOM 2291 C CA . ASN A 1 284 ? -10.984 -43.781 -10.102 1 91.94 284 ASN A CA 1
ATOM 2292 C C . ASN A 1 284 ? -10.156 -44.656 -9.18 1 91.94 284 ASN A C 1
ATOM 2294 O O . ASN A 1 284 ? -9.383 -45.5 -9.648 1 91.94 284 ASN A O 1
ATOM 2298 N N . ASN A 1 285 ? -10.164 -44.344 -7.969 1 91.38 285 ASN A N 1
ATOM 2299 C CA . ASN A 1 285 ? -9.633 -45.125 -6.859 1 91.38 285 ASN A CA 1
ATOM 2300 C C . ASN A 1 285 ? -8.109 -45.125 -6.848 1 91.38 285 ASN A C 1
ATOM 2302 O O . ASN A 1 285 ? -7.488 -46.031 -6.273 1 91.38 285 ASN A O 1
ATOM 2306 N N . ARG A 1 286 ? -7.508 -44.25 -7.488 1 94.5 286 ARG A N 1
ATOM 2307 C CA . ARG A 1 286 ? -6.062 -44.062 -7.375 1 94.5 286 ARG A CA 1
ATOM 2308 C C . ARG A 1 286 ? -5.676 -42.594 -7.547 1 94.5 286 ARG A C 1
ATOM 2310 O O . ARG A 1 286 ? -6.426 -41.812 -8.141 1 94.5 286 ARG A O 1
ATOM 2317 N N . THR A 1 287 ? -4.492 -42.281 -7.094 1 96.81 287 THR A N 1
ATOM 2318 C CA . THR A 1 287 ? -4.027 -40.906 -7.262 1 96.81 287 THR A CA 1
ATOM 2319 C C . THR A 1 287 ? -3.539 -40.656 -8.688 1 96.81 287 THR A C 1
ATOM 2321 O O . THR A 1 287 ? -3.191 -41.594 -9.398 1 96.81 287 THR A O 1
ATOM 2324 N N . LYS A 1 288 ? -3.51 -39.438 -9.133 1 97.19 288 LYS A N 1
ATOM 2325 C CA . LYS A 1 288 ? -2.967 -39.094 -10.453 1 97.19 288 LYS A CA 1
ATOM 2326 C C . LYS A 1 288 ? -1.499 -39.5 -10.555 1 97.19 288 LYS A C 1
ATOM 2328 O O . LYS A 1 288 ? -1.046 -39.938 -11.617 1 97.19 288 LYS A O 1
ATOM 2333 N N . ILE A 1 289 ? -0.723 -39.375 -9.453 1 98.25 289 ILE A N 1
ATOM 2334 C CA . ILE A 1 289 ? 0.681 -39.781 -9.422 1 98.25 289 ILE A CA 1
ATOM 2335 C C . ILE A 1 289 ? 0.796 -41.281 -9.633 1 98.25 289 ILE A C 1
ATOM 2337 O O . ILE A 1 289 ? 1.654 -41.75 -10.391 1 98.25 289 ILE A O 1
ATOM 2341 N N . ALA A 1 290 ? -0.06 -41.969 -8.961 1 98.06 290 ALA A N 1
ATOM 2342 C CA . ALA A 1 290 ? -0.051 -43.406 -9.117 1 98.06 290 ALA A CA 1
ATOM 2343 C C . ALA A 1 290 ? -0.313 -43.812 -10.562 1 98.06 290 ALA A C 1
ATOM 2345 O O . ALA A 1 290 ? 0.363 -44.688 -11.102 1 98.06 290 ALA A O 1
ATOM 2346 N N . ALA A 1 291 ? -1.334 -43.219 -11.172 1 97.81 291 ALA A N 1
ATOM 2347 C CA . ALA A 1 291 ? -1.663 -43.5 -12.562 1 97.81 291 ALA A CA 1
ATOM 2348 C C . ALA A 1 291 ? -0.494 -43.156 -13.484 1 97.81 291 ALA A C 1
ATOM 2350 O O . ALA A 1 291 ? -0.193 -43.906 -14.414 1 97.81 291 ALA A O 1
ATOM 2351 N N . CYS A 1 292 ? 0.109 -42.094 -13.258 1 97.88 292 CYS A N 1
ATOM 2352 C CA . CYS A 1 292 ? 1.28 -41.656 -14.008 1 97.88 292 CYS A CA 1
ATOM 2353 C C . CYS A 1 292 ? 2.416 -42.656 -13.891 1 97.88 292 CYS A C 1
ATOM 2355 O O . CYS A 1 292 ? 3.016 -43.062 -14.891 1 97.88 292 CYS A O 1
ATOM 2357 N N . CYS A 1 293 ? 2.699 -43.094 -12.68 1 98.25 293 CYS A N 1
ATOM 2358 C CA . CYS A 1 293 ? 3.795 -44 -12.422 1 98.25 293 CYS A CA 1
ATOM 2359 C C . CYS A 1 293 ? 3.504 -45.375 -13.023 1 98.25 293 CYS A C 1
ATOM 2361 O O . CYS A 1 293 ? 4.418 -46.062 -13.484 1 98.25 293 CYS A O 1
ATOM 2363 N N . GLU A 1 294 ? 2.236 -45.719 -12.977 1 97.94 294 GLU A N 1
ATOM 2364 C CA . GLU A 1 294 ? 1.86 -46.969 -13.641 1 97.94 294 GLU A CA 1
ATOM 2365 C C . GLU A 1 294 ? 2.186 -46.906 -15.133 1 97.94 294 GLU A C 1
ATOM 2367 O O . GLU A 1 294 ? 2.695 -47.875 -15.695 1 97.94 294 GLU A O 1
ATOM 2372 N N . ASN A 1 295 ? 1.868 -45.844 -15.719 1 97.81 295 ASN A N 1
ATOM 2373 C CA . ASN A 1 295 ? 2.209 -45.656 -17.125 1 97.81 295 ASN A CA 1
ATOM 2374 C C . ASN A 1 295 ? 3.717 -45.719 -17.344 1 97.81 295 ASN A C 1
ATOM 2376 O O . ASN A 1 295 ? 4.195 -46.469 -18.203 1 97.81 295 ASN A O 1
ATOM 2380 N N . MET A 1 296 ? 4.516 -45.062 -16.578 1 98.44 296 MET A N 1
ATOM 2381 C CA . MET A 1 296 ? 5.941 -44.875 -16.812 1 98.44 296 MET A CA 1
ATOM 2382 C C . MET A 1 296 ? 6.73 -46.125 -16.469 1 98.44 296 MET A C 1
ATOM 2384 O O . MET A 1 296 ? 7.887 -46.281 -16.859 1 98.44 296 MET A O 1
ATOM 2388 N N . THR A 1 297 ? 6.082 -47.031 -15.758 1 98.25 297 THR A N 1
ATOM 2389 C CA . THR A 1 297 ? 6.777 -48.281 -15.398 1 98.25 297 THR A CA 1
ATOM 2390 C C . THR A 1 297 ? 6.215 -49.469 -16.172 1 98.25 297 THR A C 1
ATOM 2392 O O . THR A 1 297 ? 6.621 -50.594 -15.945 1 98.25 297 THR A O 1
ATOM 2395 N N . ALA A 1 298 ? 5.324 -49.125 -17.047 1 97.88 298 ALA A N 1
ATOM 2396 C CA . ALA A 1 298 ? 4.691 -50.188 -17.812 1 97.88 298 ALA A CA 1
ATOM 2397 C C . ALA A 1 298 ? 5.59 -50.656 -18.969 1 97.88 298 ALA A C 1
ATOM 2399 O O . ALA A 1 298 ? 5.484 -50.125 -20.078 1 97.88 298 ALA A O 1
ATOM 2400 N N . SER A 1 299 ? 6.254 -51.688 -18.812 1 96.5 299 SER A N 1
ATOM 2401 C CA . SER A 1 299 ? 7.25 -52.125 -19.781 1 96.5 299 SER A CA 1
ATOM 2402 C C . SER A 1 29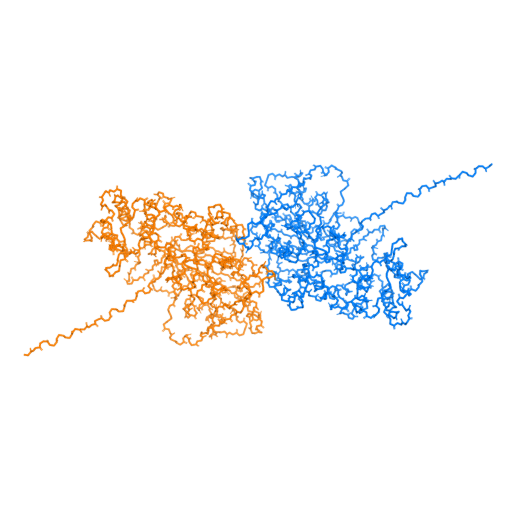9 ? 6.594 -52.531 -21.094 1 96.5 299 SER A C 1
ATOM 2404 O O . SER A 1 299 ? 7.207 -52.438 -22.156 1 96.5 299 SER A O 1
ATOM 2406 N N . TYR A 1 300 ? 5.367 -52.906 -21.031 1 97.31 300 TYR A N 1
ATOM 2407 C CA . TYR A 1 300 ? 4.68 -53.375 -22.234 1 97.31 300 TYR A CA 1
ATOM 2408 C C . TYR A 1 300 ? 4.406 -52.188 -23.172 1 97.31 300 TYR A C 1
ATOM 2410 O O . TYR A 1 300 ? 4.102 -52.375 -24.344 1 97.31 300 TYR A O 1
ATOM 2418 N N . LEU A 1 301 ? 4.531 -51 -22.688 1 97 301 LEU A N 1
ATOM 2419 C CA . LEU A 1 301 ? 4.344 -49.781 -23.5 1 97 301 LEU A CA 1
ATOM 2420 C C . LEU A 1 301 ? 5.637 -49.406 -24.219 1 97 301 LEU A C 1
ATOM 2422 O O . LEU A 1 301 ? 5.652 -48.5 -25.031 1 97 301 LEU A O 1
ATOM 2426 N N . GLY A 1 302 ? 6.703 -50.156 -23.938 1 97.5 302 GLY A N 1
ATOM 2427 C CA . GLY A 1 302 ? 7.953 -49.938 -24.656 1 97.5 302 GLY A CA 1
ATOM 2428 C C . GLY A 1 302 ? 9.016 -49.281 -23.797 1 97.5 302 GLY A C 1
ATOM 2429 O O . GLY A 1 302 ? 9.078 -49.5 -22.578 1 97.5 302 GLY A O 1
ATOM 2430 N N . SER A 1 303 ? 9.953 -48.594 -24.484 1 97.88 303 SER A N 1
ATOM 2431 C CA . SER A 1 303 ? 11.055 -47.875 -23.812 1 97.88 303 SER A CA 1
ATOM 2432 C C . SER A 1 303 ? 10.539 -46.75 -22.969 1 97.88 303 SER A C 1
ATOM 2434 O O . SER A 1 303 ? 9.383 -46.344 -23.078 1 97.88 303 SER A O 1
ATOM 2436 N N . PRO A 1 304 ? 11.391 -46.219 -22.094 1 98.25 304 PRO A N 1
ATOM 2437 C CA . PRO A 1 304 ? 10.992 -45.062 -21.312 1 98.25 304 PRO A CA 1
ATOM 2438 C C . PRO A 1 304 ? 10.5 -43.906 -22.188 1 98.25 304 PRO A C 1
ATOM 2440 O O . PRO A 1 304 ? 9.508 -43.25 -21.859 1 98.25 304 PRO A O 1
ATOM 2443 N N . LEU A 1 305 ? 11.117 -43.719 -23.297 1 98.12 305 LEU A N 1
ATOM 2444 C CA . LEU A 1 305 ? 10.727 -42.656 -24.234 1 98.12 305 LEU A CA 1
ATOM 2445 C C . LEU A 1 305 ? 9.328 -42.938 -24.781 1 98.12 305 LEU A C 1
ATOM 2447 O O . LEU A 1 305 ? 8.516 -42 -24.891 1 98.12 305 LEU A O 1
ATOM 2451 N N . GLN A 1 306 ? 9.047 -44.156 -25.156 1 97.88 306 GLN A N 1
ATOM 2452 C CA . GLN A 1 306 ? 7.738 -44.531 -25.688 1 97.88 306 GLN A CA 1
ATOM 2453 C C . GLN A 1 306 ? 6.648 -44.375 -24.625 1 97.88 306 GLN A C 1
ATOM 2455 O O . GLN A 1 306 ? 5.531 -43.969 -24.953 1 97.88 306 GLN A O 1
ATOM 2460 N N . ARG A 1 307 ? 6.965 -44.688 -23.422 1 98.31 307 ARG A N 1
ATOM 2461 C CA . ARG A 1 307 ? 6.016 -44.531 -22.328 1 98.31 307 ARG A CA 1
ATOM 2462 C C . ARG A 1 307 ? 5.727 -43.062 -22.062 1 98.31 307 ARG A C 1
ATOM 2464 O O . ARG A 1 307 ? 4.59 -42.688 -21.781 1 98.31 307 ARG A O 1
ATOM 2471 N N . LEU A 1 308 ? 6.797 -42.219 -22.125 1 98.44 308 LEU A N 1
ATOM 2472 C CA . LEU A 1 308 ? 6.602 -40.781 -22.047 1 98.44 308 LEU A CA 1
ATOM 2473 C C . LEU A 1 308 ? 5.703 -40.281 -23.172 1 98.44 308 LEU A C 1
ATOM 2475 O O . LEU A 1 308 ? 4.812 -39.438 -22.938 1 98.44 308 LEU A O 1
ATOM 2479 N N . ALA A 1 309 ? 5.934 -40.719 -24.359 1 97.81 309 ALA A N 1
ATOM 2480 C CA . ALA A 1 309 ? 5.109 -40.344 -25.5 1 97.81 309 ALA A CA 1
ATOM 2481 C C . ALA A 1 309 ? 3.648 -40.719 -25.281 1 97.81 309 ALA A C 1
ATOM 2483 O O . ALA A 1 309 ? 2.74 -39.938 -25.625 1 97.81 309 ALA A O 1
ATOM 2484 N N . HIS A 1 310 ? 3.438 -41.969 -24.703 1 96.69 310 HIS A N 1
ATOM 2485 C CA . HIS A 1 310 ? 2.088 -42.406 -24.406 1 96.69 310 HIS A CA 1
ATOM 2486 C C . HIS A 1 310 ? 1.399 -41.5 -23.406 1 96.69 310 HIS A C 1
ATOM 2488 O O . HIS A 1 310 ? 0.185 -41.281 -23.469 1 96.69 310 HIS A O 1
ATOM 2494 N N . LEU A 1 311 ? 2.143 -40.969 -22.516 1 96.75 311 LEU A N 1
ATOM 2495 C CA . LEU A 1 311 ? 1.607 -40.125 -21.453 1 96.75 311 LEU A CA 1
ATOM 2496 C C . LEU A 1 311 ? 1.238 -38.75 -22 1 96.75 311 LEU A C 1
ATOM 2498 O O . LEU A 1 311 ? 0.214 -38.156 -21.609 1 96.75 311 LEU A O 1
ATOM 2502 N N . VAL A 1 312 ? 2.049 -38.125 -22.906 1 95.56 312 VAL A N 1
ATOM 2503 C CA . VAL A 1 312 ? 1.938 -36.719 -23.219 1 95.56 312 VAL A CA 1
ATOM 2504 C C . VAL A 1 312 ? 1.235 -36.531 -24.562 1 95.56 312 VAL A C 1
ATOM 2506 O O . VAL A 1 312 ? 0.761 -35.438 -24.859 1 95.56 312 VAL A O 1
ATOM 2509 N N . SER A 1 313 ? 1.218 -37.5 -25.375 1 91.38 313 SER A N 1
ATOM 2510 C CA . SER A 1 313 ? 0.746 -37.344 -26.75 1 91.38 313 SER A CA 1
ATOM 2511 C C . SER A 1 313 ? -0.731 -37.688 -26.875 1 91.38 313 SER A C 1
ATOM 2513 O O . SER A 1 313 ? -1.258 -38.469 -26.062 1 91.38 313 SER A O 1
ATOM 2515 N N . ASN A 1 314 ? -1.319 -37 -27.797 1 87.25 314 ASN A N 1
ATOM 2516 C CA . ASN A 1 314 ? -2.668 -37.312 -28.25 1 87.25 314 ASN A CA 1
ATOM 2517 C C . ASN A 1 314 ? -2.662 -37.844 -29.688 1 87.25 314 ASN A C 1
ATOM 2519 O O . ASN A 1 314 ? -2.02 -37.25 -30.562 1 87.25 314 ASN A O 1
ATOM 2523 N N . LYS A 1 315 ? -3.406 -38.875 -29.891 1 87.5 315 LYS A N 1
ATOM 2524 C CA . LYS A 1 315 ? -3.396 -39.5 -31.203 1 87.5 315 LYS A CA 1
ATOM 2525 C C . LYS A 1 315 ? -4.125 -38.656 -32.219 1 87.5 315 LYS A C 1
ATOM 2527 O O . LYS A 1 315 ? -3.764 -38.656 -33.406 1 87.5 315 LYS A O 1
ATOM 2532 N N . ASP A 1 316 ? -4.992 -37.938 -31.781 1 91.88 316 ASP A N 1
ATOM 2533 C CA . ASP A 1 316 ? -5.867 -37.219 -32.719 1 91.88 316 ASP A CA 1
ATOM 2534 C C . ASP A 1 316 ? -5.379 -35.781 -32.938 1 91.88 316 ASP A C 1
ATOM 2536 O O . ASP A 1 316 ? -5.789 -35.156 -33.906 1 91.88 316 ASP A O 1
ATOM 2540 N N . LYS A 1 317 ? -4.48 -35.344 -32.125 1 93.88 317 LYS A N 1
ATOM 2541 C CA . LYS A 1 317 ? -4.012 -33.969 -32.25 1 93.88 317 LYS A CA 1
ATOM 2542 C C . LYS A 1 317 ? -2.506 -33.875 -32 1 93.88 317 LYS A C 1
ATOM 2544 O O . LYS A 1 317 ? -2.002 -34.406 -31 1 93.88 317 LYS A O 1
ATOM 2549 N N . CYS A 1 318 ? -1.89 -33.25 -32.906 1 95.94 318 CYS A N 1
ATOM 2550 C CA . CYS A 1 318 ? -0.449 -33.125 -32.719 1 95.94 318 CYS A CA 1
ATOM 2551 C C . CYS A 1 318 ? -0.13 -32.156 -31.562 1 95.94 318 CYS A C 1
ATOM 2553 O O . CYS A 1 318 ? -0.899 -31.234 -31.281 1 95.94 318 CYS A O 1
ATOM 2555 N N . LEU A 1 319 ? 0.943 -32.375 -30.922 1 95.38 319 LEU A N 1
ATOM 2556 C CA . LEU A 1 319 ? 1.424 -31.516 -29.844 1 95.38 319 LEU A CA 1
ATOM 2557 C C . LEU A 1 319 ? 2.125 -30.281 -30.391 1 95.38 319 LEU A C 1
ATOM 2559 O O . LEU A 1 319 ? 3.131 -30.391 -31.094 1 95.38 319 LEU A O 1
ATOM 2563 N N . LYS A 1 320 ? 1.615 -29.062 -30.203 1 94.69 320 LYS A N 1
ATOM 2564 C CA . LYS A 1 320 ? 2.188 -27.797 -30.688 1 94.69 320 LYS A CA 1
ATOM 2565 C C . LYS A 1 320 ? 3.48 -27.469 -29.953 1 94.69 320 LYS A C 1
ATOM 2567 O O . LYS A 1 320 ? 3.443 -26.938 -28.828 1 94.69 320 LYS A O 1
ATOM 2572 N N . ASN A 1 321 ? 4.664 -27.641 -30.609 1 96.06 321 ASN A N 1
ATOM 2573 C CA . ASN A 1 321 ? 5.938 -27.609 -29.906 1 96.06 321 ASN A CA 1
ATOM 2574 C C . ASN A 1 321 ? 6.859 -26.531 -30.453 1 96.06 321 ASN A C 1
ATOM 2576 O O . ASN A 1 321 ? 8.031 -26.453 -30.078 1 96.06 321 ASN A O 1
ATOM 2580 N N . ASN A 1 322 ? 6.445 -25.719 -31.312 1 97.69 322 ASN A N 1
ATOM 2581 C CA . ASN A 1 322 ? 7.309 -24.734 -31.969 1 97.69 322 ASN A CA 1
ATOM 2582 C C . ASN A 1 322 ? 7.328 -23.406 -31.219 1 97.69 322 ASN A C 1
ATOM 2584 O O . ASN A 1 322 ? 6.293 -22.75 -31.078 1 97.69 322 ASN A O 1
ATOM 2588 N N . TYR A 1 323 ? 8.516 -22.969 -30.828 1 97.75 323 TYR A N 1
ATOM 2589 C CA . TYR A 1 323 ? 8.664 -21.797 -29.984 1 97.75 323 TYR A CA 1
ATOM 2590 C C . TYR A 1 323 ? 8.219 -20.531 -30.719 1 97.75 323 TYR A C 1
ATOM 2592 O O . TYR A 1 323 ? 7.523 -19.688 -30.156 1 97.75 323 TYR A O 1
ATOM 2600 N N . ASN A 1 324 ? 8.617 -20.359 -31.953 1 97.75 324 ASN A N 1
ATOM 2601 C CA . ASN A 1 324 ? 8.281 -19.172 -32.719 1 97.75 324 ASN A CA 1
ATOM 2602 C C . ASN A 1 324 ? 6.773 -19.031 -32.906 1 97.75 324 ASN A C 1
ATOM 2604 O O . ASN A 1 324 ? 6.227 -17.938 -32.844 1 97.75 324 ASN A O 1
ATOM 2608 N N . LYS A 1 325 ? 6.105 -20.172 -33.219 1 97.25 325 LYS A N 1
ATOM 2609 C CA . LYS A 1 325 ? 4.648 -20.156 -33.344 1 97.25 325 LYS A CA 1
ATOM 2610 C C . LYS A 1 325 ? 3.984 -19.812 -32 1 97.25 325 LYS A C 1
ATOM 2612 O O . LYS A 1 325 ? 2.984 -19.094 -31.969 1 97.25 325 LYS A O 1
ATOM 2617 N N . PHE A 1 326 ? 4.555 -20.359 -30.984 1 96.19 326 PHE A N 1
ATOM 2618 C CA . PHE A 1 326 ? 4.078 -20.031 -29.641 1 96.19 326 PHE A CA 1
ATOM 2619 C C . PHE A 1 326 ? 4.16 -18.531 -29.375 1 96.19 326 PHE A C 1
ATOM 2621 O O . PHE A 1 326 ? 3.182 -17.922 -28.953 1 96.19 326 PHE A O 1
ATOM 2628 N N . VAL A 1 327 ? 5.285 -17.938 -29.625 1 97.38 327 VAL A N 1
ATOM 2629 C CA . VAL A 1 327 ? 5.512 -16.516 -29.391 1 97.38 327 VAL A CA 1
ATOM 2630 C C . VAL A 1 327 ? 4.562 -15.688 -30.25 1 97.38 327 VAL A C 1
ATOM 2632 O O . VAL A 1 327 ? 4.023 -14.68 -29.797 1 97.38 327 VAL A O 1
ATOM 2635 N N . GLU A 1 328 ? 4.383 -16.094 -31.453 1 96.88 328 GLU A N 1
ATOM 2636 C CA . GLU A 1 328 ? 3.494 -15.375 -32.375 1 96.88 328 GLU A CA 1
ATOM 2637 C C . GLU A 1 328 ? 2.076 -15.305 -31.797 1 96.88 328 GLU A C 1
ATOM 2639 O O . GLU A 1 328 ? 1.438 -14.25 -31.844 1 96.88 328 GLU A O 1
ATOM 2644 N N . VAL A 1 329 ? 1.595 -16.375 -31.25 1 95.88 329 VAL A N 1
ATOM 2645 C CA . VAL A 1 329 ? 0.247 -16.453 -30.688 1 95.88 329 VAL A CA 1
ATOM 2646 C C . VAL A 1 329 ? 0.136 -15.508 -29.5 1 95.88 329 VAL A C 1
ATOM 2648 O O . VAL A 1 329 ? -0.784 -14.695 -29.422 1 95.88 329 VAL A O 1
ATOM 2651 N N . TYR A 1 330 ? 1.085 -15.461 -28.625 1 96.25 330 TYR A N 1
ATOM 2652 C CA . TYR A 1 330 ? 0.949 -14.781 -27.344 1 96.25 330 TYR A CA 1
ATOM 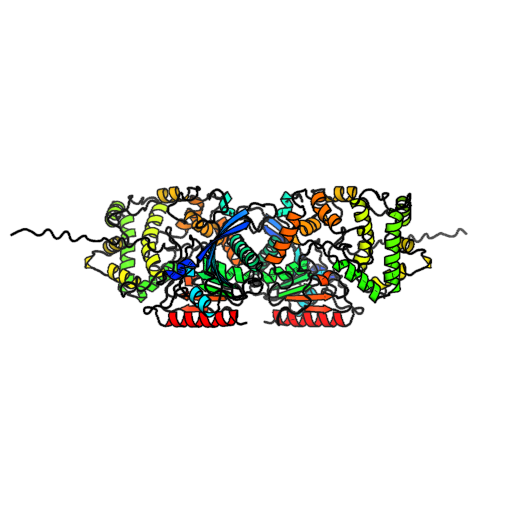2653 C C . TYR A 1 330 ? 1.471 -13.352 -27.422 1 96.25 330 TYR A C 1
ATOM 2655 O O . TYR A 1 330 ? 1.343 -12.578 -26.469 1 96.25 330 TYR A O 1
ATOM 2663 N N . ARG A 1 331 ? 1.982 -12.992 -28.562 1 96.81 331 ARG A N 1
ATOM 2664 C CA . ARG A 1 331 ? 2.338 -11.602 -28.812 1 96.81 331 ARG A CA 1
ATOM 2665 C C . ARG A 1 331 ? 1.122 -10.789 -29.25 1 96.81 331 ARG A C 1
ATOM 2667 O O . ARG A 1 331 ? 1.158 -9.555 -29.25 1 96.81 331 ARG A O 1
ATOM 2674 N N . ASN A 1 332 ? 0.132 -11.562 -29.672 1 97 332 ASN A N 1
ATOM 2675 C CA . ASN A 1 332 ? -1.08 -10.859 -30.078 1 97 332 ASN A CA 1
ATOM 2676 C C . ASN A 1 332 ? -1.687 -10.062 -28.938 1 97 332 ASN A C 1
ATOM 2678 O O . ASN A 1 332 ? -1.896 -10.602 -27.844 1 97 332 ASN A O 1
ATOM 2682 N N . GLU A 1 333 ? -2.023 -8.812 -29.125 1 97.19 333 GLU A N 1
ATOM 2683 C CA . GLU A 1 333 ? -2.416 -7.91 -28.047 1 97.19 333 GLU A CA 1
ATOM 2684 C C . GLU A 1 333 ? -3.928 -7.707 -28.016 1 97.19 333 GLU A C 1
ATOM 2686 O O . GLU A 1 333 ? -4.445 -6.973 -27.172 1 97.19 333 GLU A O 1
ATOM 2691 N N . ILE A 1 334 ? -4.652 -8.305 -28.891 1 96.81 334 ILE A N 1
ATOM 2692 C CA . ILE A 1 334 ? -6.105 -8.203 -28.953 1 96.81 334 ILE A CA 1
ATOM 2693 C C . ILE A 1 334 ? -6.742 -9.141 -27.938 1 96.81 334 ILE A C 1
ATOM 2695 O O . ILE A 1 334 ? -6.344 -10.305 -27.828 1 96.81 334 ILE A O 1
ATOM 2699 N N . TRP A 1 335 ? -7.738 -8.625 -27.203 1 96.06 335 TRP A N 1
ATOM 2700 C CA . TRP A 1 335 ? -8.445 -9.461 -26.234 1 96.06 335 TRP A CA 1
ATOM 2701 C C . TRP A 1 335 ? -8.977 -10.727 -26.922 1 96.06 335 TRP A C 1
ATOM 2703 O O . TRP A 1 335 ? -9.477 -10.672 -28.047 1 96.06 335 TRP A O 1
ATOM 2713 N N . ASP A 1 336 ? -8.844 -11.852 -26.281 1 90.69 336 ASP A N 1
ATOM 2714 C CA . ASP A 1 336 ? -9.438 -13.125 -26.656 1 90.69 336 ASP A CA 1
ATOM 2715 C C . ASP A 1 336 ? -8.805 -13.68 -27.938 1 90.69 336 ASP A C 1
ATOM 2717 O O . ASP A 1 336 ? -9.406 -14.492 -28.625 1 90.69 336 ASP A O 1
ATOM 2721 N N . SER A 1 337 ? -7.602 -13.18 -28.234 1 92.19 337 SER A N 1
ATOM 2722 C CA . SER A 1 337 ? -6.898 -13.664 -29.422 1 92.19 337 SER A CA 1
ATOM 2723 C C . SER A 1 337 ? -6.113 -14.938 -29.109 1 92.19 337 SER A C 1
ATOM 2725 O O . SER A 1 337 ? -5.676 -15.633 -30.031 1 92.19 337 SER A O 1
ATOM 2727 N N . GLN A 1 338 ? -5.891 -15.203 -27.891 1 89.25 338 GLN A N 1
ATOM 2728 C CA . GLN A 1 338 ? -5.195 -16.422 -27.469 1 89.25 338 GLN A CA 1
ATOM 2729 C C . GLN A 1 338 ? -6.18 -17.453 -26.938 1 89.25 338 GLN A C 1
ATOM 2731 O O . GLN A 1 338 ? -7.289 -17.109 -26.516 1 89.25 338 GLN A O 1
ATOM 2736 N N . PRO A 1 339 ? -5.727 -18.672 -26.953 1 84.81 339 PRO A N 1
ATOM 2737 C CA . PRO A 1 339 ? -6.629 -19.734 -26.516 1 84.81 339 PRO A CA 1
ATOM 2738 C C . PRO A 1 339 ? -6.812 -19.75 -25 1 84.81 339 PRO A C 1
ATOM 2740 O O . PRO A 1 339 ? -7.648 -20.5 -24.484 1 84.81 339 PRO A O 1
ATOM 2743 N N . ASP A 1 340 ? -6.039 -18.891 -24.281 1 87.06 340 ASP A N 1
ATOM 2744 C CA . ASP A 1 340 ? -6.066 -18.891 -22.828 1 87.06 340 ASP A CA 1
ATOM 2745 C C . ASP A 1 340 ? -5.555 -17.562 -22.266 1 87.06 340 ASP A C 1
ATOM 2747 O O . ASP A 1 340 ? -5.477 -16.562 -23 1 87.06 340 ASP A O 1
ATOM 2751 N N . ILE A 1 341 ? -5.309 -17.594 -20.969 1 88.12 341 ILE A N 1
ATOM 2752 C CA . ILE A 1 341 ? -5.027 -16.344 -20.266 1 88.12 341 ILE A CA 1
ATOM 2753 C C . ILE A 1 341 ? -3.52 -16.172 -20.109 1 88.12 341 ILE A C 1
ATOM 2755 O O . ILE A 1 341 ? -3.064 -15.336 -19.312 1 88.12 341 ILE A O 1
ATOM 2759 N N . MET A 1 342 ? -2.723 -16.812 -20.828 1 92.56 342 MET A N 1
ATOM 2760 C CA . MET A 1 342 ? -1.316 -16.969 -20.469 1 92.56 342 MET A CA 1
ATOM 2761 C C . MET A 1 342 ? -0.541 -15.688 -20.766 1 92.56 342 MET A C 1
ATOM 2763 O O . MET A 1 342 ? 0.429 -15.367 -20.078 1 92.56 342 MET A O 1
ATOM 2767 N N . ARG A 1 343 ? -0.968 -14.977 -21.812 1 95.62 343 ARG A N 1
ATOM 2768 C CA . ARG A 1 343 ? -0.299 -13.703 -22.062 1 95.62 343 ARG A CA 1
ATOM 2769 C C . ARG A 1 343 ? -0.315 -12.82 -20.828 1 95.62 343 ARG A C 1
ATOM 2771 O O . ARG A 1 343 ? 0.684 -12.18 -20.5 1 95.62 343 ARG A O 1
ATOM 2778 N N . LEU A 1 344 ? -1.462 -12.828 -20.125 1 97 344 LEU A N 1
ATOM 2779 C CA . LEU A 1 344 ? -1.649 -11.984 -18.938 1 97 344 LEU A CA 1
ATOM 2780 C C . LEU A 1 344 ? -0.819 -12.484 -17.766 1 97 344 LEU A C 1
ATOM 2782 O O . LEU A 1 344 ? -0.143 -11.703 -17.094 1 97 344 LEU A O 1
ATOM 2786 N N . TRP A 1 345 ? -0.816 -13.719 -17.562 1 96.62 345 TRP A N 1
ATOM 2787 C CA . TRP A 1 345 ? -0.067 -14.289 -16.453 1 96.62 345 TRP A CA 1
ATOM 2788 C C . TRP A 1 345 ? 1.435 -14.148 -16.672 1 96.62 345 TRP A C 1
ATOM 2790 O O . TRP A 1 345 ? 2.182 -13.82 -15.758 1 96.62 345 TRP A O 1
ATOM 2800 N N . PHE A 1 346 ? 1.89 -14.383 -17.922 1 96.88 346 PHE A N 1
ATOM 2801 C CA . PHE A 1 346 ? 3.309 -14.219 -18.219 1 96.88 346 PHE A CA 1
ATOM 2802 C C . PHE A 1 346 ? 3.76 -12.797 -17.906 1 96.88 346 PHE A C 1
ATOM 2804 O O . PHE A 1 346 ? 4.883 -12.586 -17.438 1 96.88 346 PHE A O 1
ATOM 2811 N N . TYR A 1 347 ? 2.885 -11.898 -18.188 1 97.81 347 TYR A N 1
ATOM 2812 C CA . TYR A 1 347 ? 3.234 -10.508 -17.906 1 97.81 347 TYR A CA 1
ATOM 2813 C C . TYR A 1 347 ? 3.506 -10.312 -16.422 1 97.81 347 TYR A C 1
ATOM 2815 O O . TYR A 1 347 ? 4.496 -9.68 -16.031 1 97.81 347 TYR A O 1
ATOM 2823 N N . GLN A 1 348 ? 2.662 -10.836 -15.586 1 97.94 348 GLN A N 1
ATOM 2824 C CA . GLN A 1 348 ? 2.855 -10.695 -14.148 1 97.94 348 GLN A CA 1
ATOM 2825 C C . GLN A 1 348 ? 4.129 -11.398 -13.695 1 97.94 348 GLN A C 1
ATOM 2827 O O . GLN A 1 348 ? 4.812 -10.93 -12.781 1 97.94 348 GLN A O 1
ATOM 2832 N N . THR A 1 349 ? 4.449 -12.578 -14.297 1 98 349 THR A N 1
ATOM 2833 C CA . THR A 1 349 ? 5.699 -13.242 -13.938 1 98 349 THR A CA 1
ATOM 2834 C C . THR A 1 349 ? 6.898 -12.375 -14.312 1 98 349 THR A C 1
ATOM 2836 O O . THR A 1 349 ? 7.898 -12.352 -13.594 1 98 349 THR A O 1
ATOM 2839 N N . CYS A 1 350 ? 6.797 -11.617 -15.438 1 98.25 350 CYS A N 1
ATOM 2840 C CA . CYS A 1 350 ? 7.891 -10.789 -15.93 1 98.25 350 CYS A CA 1
ATOM 2841 C C . CYS A 1 350 ? 7.996 -9.5 -15.125 1 98.25 350 CYS A C 1
ATOM 2843 O O . CYS A 1 350 ? 9.055 -8.859 -15.102 1 98.25 350 CYS A O 1
ATOM 2845 N N . THR A 1 351 ? 6.895 -9.148 -14.367 1 98.19 351 THR A N 1
ATOM 2846 C CA . THR A 1 351 ? 6.887 -7.812 -13.789 1 98.19 351 THR A CA 1
ATOM 2847 C C . THR A 1 351 ? 6.793 -7.883 -12.266 1 98.19 351 THR A C 1
ATOM 2849 O O . THR A 1 351 ? 7.031 -6.887 -11.578 1 98.19 351 THR A O 1
ATOM 2852 N N . GLU A 1 352 ? 6.469 -9.102 -11.695 1 98.06 352 GLU A N 1
ATOM 2853 C CA . GLU A 1 352 ? 6.207 -9.07 -10.266 1 98.06 352 GLU A CA 1
ATOM 2854 C C . GLU A 1 352 ? 6.773 -10.312 -9.578 1 98.06 352 GLU A C 1
ATOM 2856 O O . GLU A 1 352 ? 7.246 -10.234 -8.438 1 98.06 352 GLU A O 1
ATOM 2861 N N . TYR A 1 353 ? 6.801 -11.539 -10.281 1 98.31 353 TYR A N 1
ATOM 2862 C CA . TYR A 1 353 ? 6.91 -12.711 -9.414 1 98.31 353 TYR A CA 1
ATOM 2863 C C . TYR A 1 353 ? 8.078 -13.594 -9.836 1 98.31 353 TYR A C 1
ATOM 2865 O O . TYR A 1 353 ? 8.664 -14.289 -9.008 1 98.31 353 TYR A O 1
ATOM 2873 N N . GLY A 1 354 ? 8.336 -13.672 -11.203 1 98.19 354 GLY A N 1
ATOM 2874 C CA . GLY A 1 354 ? 9.219 -14.727 -11.672 1 98.19 354 GLY A CA 1
ATOM 2875 C C . GLY A 1 354 ? 8.57 -16.094 -11.664 1 98.19 354 GLY A C 1
ATOM 2876 O O . GLY A 1 354 ? 7.668 -16.359 -12.461 1 98.19 354 GLY A O 1
ATOM 2877 N N . TYR A 1 355 ? 8.836 -16.828 -10.734 1 98.19 355 TYR A N 1
ATOM 2878 C CA . TYR A 1 355 ? 8.25 -18.156 -10.531 1 98.19 355 TYR A CA 1
ATOM 2879 C C . TYR A 1 355 ? 8.617 -19.094 -11.672 1 98.19 355 TYR A C 1
ATOM 2881 O O . TYR A 1 355 ? 7.805 -19.938 -12.078 1 98.19 355 TYR A O 1
ATOM 2889 N N . TYR A 1 356 ? 9.734 -18.922 -12.359 1 98.31 356 TYR A N 1
ATOM 2890 C CA . TYR A 1 356 ? 10.07 -19.766 -13.508 1 98.31 356 TYR A CA 1
ATOM 2891 C C . TYR A 1 356 ? 10.539 -21.141 -13.055 1 98.31 356 TYR A C 1
ATOM 2893 O O . TYR A 1 356 ? 11.562 -21.266 -12.383 1 98.31 356 TYR A O 1
ATOM 2901 N N . GLN A 1 357 ? 9.758 -22.109 -13.367 1 98.19 357 GLN A N 1
ATOM 2902 C CA . GLN A 1 357 ? 10.07 -23.484 -13.031 1 98.19 357 GLN A CA 1
ATOM 2903 C C . GLN A 1 357 ? 11.117 -24.062 -13.984 1 98.19 357 GLN A C 1
ATOM 2905 O O . GLN A 1 357 ? 10.797 -24.469 -15.102 1 98.19 357 GLN A O 1
ATOM 2910 N N . THR A 1 358 ? 12.391 -24.141 -13.508 1 98.38 358 THR A N 1
ATOM 2911 C CA . THR A 1 358 ? 13.523 -24.391 -14.398 1 98.38 358 THR A CA 1
ATOM 2912 C C . THR A 1 358 ? 14.141 -25.75 -14.125 1 98.38 358 THR A C 1
ATOM 2914 O O . THR A 1 358 ? 13.758 -26.438 -13.18 1 98.38 358 THR A O 1
ATOM 2917 N N . THR A 1 359 ? 15.086 -26.141 -14.969 1 97.62 359 THR A N 1
ATOM 2918 C CA . THR A 1 359 ? 15.883 -27.344 -14.805 1 97.62 359 THR A CA 1
ATOM 2919 C C . THR A 1 359 ? 17.234 -27.031 -14.18 1 97.62 359 THR A C 1
ATOM 2921 O O . THR A 1 359 ? 18.188 -27.797 -14.328 1 97.62 359 THR A O 1
ATOM 2924 N N . ASP A 1 360 ? 17.266 -25.828 -13.508 1 97.75 360 ASP A N 1
ATOM 2925 C CA . ASP A 1 360 ? 18.547 -25.375 -12.961 1 97.75 360 ASP A CA 1
ATOM 2926 C C . ASP A 1 360 ? 18.844 -26.062 -11.633 1 97.75 360 ASP A C 1
ATOM 2928 O O . ASP A 1 360 ? 19.203 -25.406 -10.656 1 97.75 360 ASP A O 1
ATOM 2932 N N . SER A 1 361 ? 18.547 -27.312 -11.508 1 97.5 361 SER A N 1
ATOM 2933 C CA . SER A 1 361 ? 18.859 -28.141 -10.344 1 97.5 361 SER A CA 1
ATOM 2934 C C . SER A 1 361 ? 19.25 -29.562 -10.758 1 97.5 361 SER A C 1
ATOM 2936 O O . SER A 1 361 ? 18.609 -30.156 -11.633 1 97.5 361 SER A O 1
ATOM 2938 N N . ARG A 1 362 ? 20.281 -30.141 -10.172 1 95.56 362 ARG A N 1
ATOM 2939 C CA . ARG A 1 362 ? 20.703 -31.5 -10.445 1 95.56 362 ARG A CA 1
ATOM 2940 C C . ARG A 1 362 ? 19.812 -32.5 -9.727 1 95.56 362 ARG A C 1
ATOM 2942 O O . ARG A 1 362 ? 19.891 -33.719 -9.977 1 95.56 362 ARG A O 1
ATOM 2949 N N . LYS A 1 363 ? 18.906 -31.953 -8.938 1 97.06 363 LYS A N 1
ATOM 2950 C CA . LYS A 1 363 ? 18.016 -32.812 -8.172 1 97.06 363 LYS A CA 1
ATOM 2951 C C . LYS A 1 363 ? 16.75 -33.125 -8.953 1 97.06 363 LYS A C 1
ATOM 2953 O O . LYS A 1 363 ? 15.953 -33.969 -8.555 1 97.06 363 LYS A O 1
ATOM 2958 N N . SER A 1 364 ? 16.609 -32.469 -10.062 1 96.81 364 SER A N 1
ATOM 2959 C CA . SER A 1 364 ? 15.445 -32.719 -10.914 1 96.81 364 SER A CA 1
ATOM 2960 C C . SER A 1 364 ? 15.734 -33.781 -11.953 1 96.81 364 SER A C 1
ATOM 2962 O O . SER A 1 364 ? 16.875 -33.969 -12.391 1 96.81 364 SER A O 1
ATOM 2964 N N . VAL A 1 365 ? 14.727 -34.469 -12.367 1 98.25 365 VAL A N 1
ATOM 2965 C CA . VAL A 1 365 ? 14.906 -35.594 -13.297 1 98.25 365 VAL A CA 1
ATOM 2966 C C . VAL A 1 365 ? 14.477 -35.156 -14.695 1 98.25 365 VAL A C 1
ATOM 2968 O O . VAL A 1 365 ? 14.383 -36 -15.602 1 98.25 365 VAL A O 1
ATOM 2971 N N . PHE A 1 366 ? 14.195 -33.906 -14.891 1 98.25 366 PHE A N 1
ATOM 2972 C CA . PHE A 1 366 ? 13.562 -33.469 -16.125 1 98.25 366 PHE A CA 1
ATOM 2973 C C . PHE A 1 366 ? 14.594 -32.906 -17.094 1 98.25 366 PHE A C 1
ATOM 2975 O O . PHE A 1 366 ? 14.266 -32.062 -17.953 1 98.25 366 PHE A O 1
ATOM 2982 N N . GLY A 1 367 ? 15.883 -33.281 -16.906 1 96.81 367 GLY A N 1
ATOM 2983 C CA . GLY A 1 367 ? 16.938 -32.906 -17.844 1 96.81 367 GLY A CA 1
ATOM 2984 C C . GLY A 1 367 ? 17.438 -31.5 -17.656 1 96.81 367 GLY A C 1
ATOM 2985 O O . GLY A 1 367 ? 17.5 -31 -16.531 1 96.81 367 GLY A O 1
ATOM 2986 N N . SER A 1 368 ? 17.938 -30.875 -18.781 1 97.44 368 SER A N 1
ATOM 2987 C CA . SER A 1 368 ? 18.609 -29.594 -18.672 1 97.44 368 SER A CA 1
ATOM 2988 C C . SER A 1 368 ? 18.141 -28.641 -19.766 1 97.44 368 SER A C 1
ATOM 2990 O O . SER A 1 368 ? 18.734 -27.562 -19.953 1 97.44 368 SER A O 1
ATOM 2992 N N . LEU A 1 369 ? 17.094 -28.938 -20.406 1 97.06 369 LEU A N 1
ATOM 2993 C CA . LEU A 1 369 ? 16.75 -28.312 -21.672 1 97.06 369 LEU A CA 1
ATOM 2994 C C . LEU A 1 369 ? 16.125 -26.938 -21.453 1 97.06 369 LEU A C 1
ATOM 2996 O O . LEU A 1 369 ? 16.078 -26.109 -22.359 1 97.06 369 LEU A O 1
ATOM 3000 N N . PHE A 1 370 ? 15.539 -26.656 -20.312 1 98.06 370 PHE A N 1
ATOM 3001 C CA . PHE A 1 370 ? 14.828 -25.391 -20.156 1 98.06 370 PHE A CA 1
ATOM 3002 C C . PHE A 1 370 ? 15.281 -24.672 -18.891 1 98.06 370 PHE A C 1
ATOM 3004 O O . PHE A 1 370 ? 14.492 -24.484 -17.969 1 98.06 370 PHE A O 1
ATOM 3011 N N . PRO A 1 371 ? 16.531 -24.156 -18.922 1 98.31 371 PRO A N 1
ATOM 3012 C CA . PRO A 1 371 ? 17.062 -23.344 -17.828 1 98.31 371 PRO A CA 1
ATOM 3013 C C . PRO A 1 371 ? 16.469 -21.938 -17.797 1 98.31 371 PRO A C 1
ATOM 3015 O O . PRO A 1 371 ? 15.602 -21.609 -18.625 1 98.31 371 PRO A O 1
ATOM 3018 N N . LEU A 1 372 ? 16.875 -21.156 -16.922 1 98.44 372 LEU A N 1
ATOM 3019 C CA . LEU A 1 372 ? 16.312 -19.844 -16.609 1 98.44 372 LEU A CA 1
ATOM 3020 C C . LEU A 1 372 ? 16.312 -18.953 -17.844 1 98.44 372 LEU A C 1
ATOM 3022 O O . LEU A 1 372 ? 15.344 -18.219 -18.078 1 98.44 372 LEU A O 1
ATOM 3026 N N . PRO A 1 373 ? 17.297 -19 -18.75 1 98.19 373 PRO A N 1
ATOM 3027 C CA . PRO A 1 373 ? 17.328 -18.078 -19.875 1 98.19 373 PRO A CA 1
ATOM 3028 C C . PRO A 1 373 ? 16.141 -18.281 -20.828 1 98.19 373 PRO A C 1
ATOM 3030 O O . PRO A 1 373 ? 15.727 -17.328 -21.516 1 98.19 373 PRO A O 1
ATOM 3033 N N . TYR A 1 374 ? 15.641 -19.516 -20.906 1 98 374 TYR A N 1
ATOM 3034 C CA . TYR A 1 374 ? 14.453 -19.766 -21.719 1 98 374 TYR A CA 1
ATOM 3035 C C . TYR A 1 374 ? 13.297 -18.875 -21.266 1 98 374 TYR A C 1
ATOM 3037 O O . TYR A 1 374 ? 12.672 -18.203 -22.078 1 98 374 TYR A O 1
ATOM 3045 N N . PHE A 1 375 ? 13.062 -18.75 -19.938 1 97.94 375 PHE A N 1
ATOM 3046 C CA . PHE A 1 375 ? 11.93 -18.031 -19.375 1 97.94 375 PHE A CA 1
ATOM 3047 C C . PHE A 1 375 ? 12.172 -16.516 -19.422 1 97.94 375 PHE A C 1
ATOM 3049 O O . PHE A 1 375 ? 11.258 -15.75 -19.703 1 97.94 375 PHE A O 1
ATOM 3056 N N . THR A 1 376 ? 13.383 -16.094 -19.078 1 97.94 376 THR A N 1
ATOM 3057 C CA . THR A 1 376 ? 13.672 -14.664 -19.141 1 97.94 376 THR A CA 1
ATOM 3058 C C . THR A 1 376 ? 13.625 -14.156 -20.578 1 97.94 376 THR A C 1
ATOM 3060 O O . THR A 1 376 ? 13.242 -13.008 -20.828 1 97.94 376 THR A O 1
ATOM 3063 N N . GLY A 1 377 ? 14.016 -15.047 -21.531 1 97.88 377 GLY A N 1
ATOM 3064 C CA . GLY A 1 377 ? 13.891 -14.711 -22.938 1 97.88 377 GLY A CA 1
ATOM 3065 C C . GLY A 1 377 ? 12.453 -14.539 -23.375 1 97.88 377 GLY A C 1
ATOM 3066 O O . GLY A 1 377 ? 12.156 -13.703 -24.25 1 97.88 377 GLY A O 1
ATOM 3067 N N . LEU A 1 378 ? 11.562 -15.328 -22.828 1 97.5 378 LEU A N 1
ATOM 3068 C CA . LEU A 1 378 ? 10.133 -15.211 -23.125 1 97.5 378 LEU A CA 1
ATOM 3069 C C . LEU A 1 378 ? 9.625 -13.812 -22.797 1 97.5 378 LEU A C 1
ATOM 3071 O O . LEU A 1 378 ? 8.758 -13.289 -23.5 1 97.5 378 LEU A O 1
ATOM 3075 N N . CYS A 1 379 ? 10.117 -13.164 -21.703 1 98.06 379 CYS A N 1
ATOM 3076 C CA . CYS A 1 379 ? 9.688 -11.828 -21.312 1 98.06 379 CYS A CA 1
ATOM 3077 C C . CYS A 1 379 ? 9.977 -10.82 -22.406 1 98.06 379 CYS A C 1
ATOM 3079 O O . CYS A 1 379 ? 9.102 -10.039 -22.797 1 98.06 379 CYS A O 1
ATOM 3081 N N . THR A 1 380 ? 11.172 -10.891 -22.984 1 98.12 380 THR A N 1
ATOM 3082 C CA . THR A 1 380 ? 11.539 -9.938 -24.031 1 98.12 380 THR A CA 1
ATOM 3083 C C . THR A 1 380 ? 10.852 -10.273 -25.344 1 98.12 380 THR A C 1
ATOM 3085 O O . THR A 1 380 ? 10.469 -9.383 -26.094 1 98.12 380 THR A O 1
ATOM 3088 N N . ASP A 1 381 ? 10.695 -11.578 -25.594 1 98.19 381 ASP A N 1
ATOM 3089 C CA . ASP A 1 381 ? 10.086 -11.992 -26.844 1 98.19 381 ASP A CA 1
ATOM 3090 C C . ASP A 1 381 ? 8.602 -11.641 -26.891 1 98.19 381 ASP A C 1
ATOM 3092 O O . ASP A 1 381 ? 8.062 -11.328 -27.953 1 98.19 381 ASP A O 1
ATOM 3096 N N . LEU A 1 382 ? 7.977 -11.656 -25.766 1 97.69 382 LEU A N 1
ATOM 3097 C CA . LEU A 1 382 ? 6.539 -11.422 -25.719 1 97.69 382 LEU A CA 1
ATOM 3098 C C . LEU A 1 382 ? 6.23 -9.93 -25.578 1 97.69 382 LEU A C 1
ATOM 3100 O O . LEU A 1 382 ? 5.254 -9.445 -26.156 1 97.69 382 LEU A O 1
ATOM 3104 N N . TYR A 1 383 ? 7.121 -9.172 -24.828 1 97.81 383 TYR A N 1
ATOM 3105 C CA . TYR A 1 383 ? 6.672 -7.848 -24.422 1 97.81 383 TYR A CA 1
ATOM 3106 C C . TYR A 1 383 ? 7.668 -6.777 -24.859 1 97.81 383 TYR A C 1
ATOM 3108 O O . TYR A 1 383 ? 7.375 -5.582 -24.766 1 97.81 383 TYR A O 1
ATOM 3116 N N . GLY A 1 384 ? 8.867 -7.164 -25.234 1 96.56 384 GLY A N 1
ATOM 3117 C CA . GLY A 1 384 ? 9.852 -6.211 -25.719 1 96.56 384 GLY A CA 1
ATOM 3118 C C . GLY A 1 384 ? 11.086 -6.141 -24.844 1 96.56 384 GLY A C 1
ATOM 3119 O O . GLY A 1 384 ? 11.086 -6.641 -23.719 1 96.56 384 GLY A O 1
ATOM 3120 N N . TYR A 1 385 ? 12.062 -5.461 -25.312 1 96.12 385 TYR A N 1
ATOM 3121 C CA . TYR A 1 385 ? 13.391 -5.457 -24.719 1 96.12 385 TYR A CA 1
ATOM 3122 C C . TYR A 1 385 ? 13.391 -4.738 -23.375 1 96.12 385 TYR A C 1
ATOM 3124 O O . TYR A 1 385 ? 14.273 -4.961 -22.547 1 96.12 385 TYR A O 1
ATOM 3132 N N . TYR A 1 386 ? 12.383 -3.904 -23.156 1 95.81 386 TYR A N 1
ATOM 3133 C CA . TYR A 1 386 ? 12.227 -3.215 -21.875 1 95.81 386 TYR A CA 1
ATOM 3134 C C . TYR A 1 386 ? 12.117 -4.211 -20.734 1 95.81 386 TYR A C 1
ATOM 3136 O O . TYR A 1 386 ? 12.609 -3.951 -19.625 1 95.81 386 TYR A O 1
ATOM 3144 N N . TYR A 1 387 ? 11.617 -5.367 -20.984 1 97.69 387 TYR A N 1
ATOM 3145 C CA . TYR A 1 387 ? 11.312 -6.367 -19.969 1 97.69 387 TYR A CA 1
ATOM 3146 C C . TYR A 1 387 ? 12.438 -7.391 -19.859 1 97.69 387 TYR A C 1
ATOM 3148 O O . TYR A 1 387 ? 12.18 -8.586 -19.672 1 97.69 387 TYR A O 1
ATOM 3156 N N . GLY A 1 388 ? 13.664 -6.957 -19.984 1 97.75 388 GLY A N 1
ATOM 3157 C CA . GLY A 1 388 ? 14.828 -7.812 -19.875 1 97.75 388 GLY A CA 1
ATOM 3158 C C . GLY A 1 388 ? 15.211 -8.148 -18.453 1 97.75 388 GLY A C 1
ATOM 3159 O O . GLY A 1 388 ? 14.438 -7.883 -17.516 1 97.75 388 GLY A O 1
ATOM 3160 N N . ASN A 1 389 ? 16.359 -8.703 -18.266 1 97.75 389 ASN A N 1
ATOM 3161 C CA . ASN A 1 389 ? 16.797 -9.266 -16.984 1 97.75 389 ASN A CA 1
ATOM 3162 C C . ASN A 1 389 ? 16.891 -8.195 -15.906 1 97.75 389 ASN A C 1
ATOM 3164 O O . ASN A 1 389 ? 16.453 -8.398 -14.781 1 97.75 389 ASN A O 1
ATOM 3168 N N . LYS A 1 390 ? 17.516 -7.078 -16.266 1 96.88 390 LYS A N 1
ATOM 3169 C CA . LYS A 1 390 ? 17.672 -6.02 -15.266 1 96.88 390 LYS A CA 1
ATOM 3170 C C . LYS A 1 390 ? 16.312 -5.574 -14.719 1 96.88 390 LYS A C 1
ATOM 3172 O O . LYS A 1 390 ? 16.156 -5.41 -13.516 1 96.88 390 LYS A O 1
ATOM 3177 N N . PHE A 1 391 ? 15.383 -5.363 -15.617 1 97.38 391 PHE A N 1
ATOM 3178 C CA . PHE A 1 391 ? 14.016 -5.008 -15.234 1 97.38 391 PHE A CA 1
ATOM 3179 C C . PHE A 1 391 ? 13.406 -6.09 -14.352 1 97.38 391 PHE A C 1
ATOM 3181 O O . PHE A 1 391 ? 12.875 -5.797 -13.281 1 97.38 391 PHE A O 1
ATOM 3188 N N . LEU A 1 392 ? 13.508 -7.305 -14.789 1 98 392 LEU A N 1
ATOM 3189 C CA . LEU A 1 392 ? 12.906 -8.445 -14.109 1 98 392 LEU A CA 1
ATOM 3190 C C . LEU A 1 392 ? 13.398 -8.555 -12.672 1 98 392 LEU A C 1
ATOM 3192 O O . LEU A 1 392 ? 12.602 -8.633 -11.742 1 98 392 LEU A O 1
ATOM 3196 N N . TYR A 1 393 ? 14.672 -8.516 -12.469 1 97.75 393 TYR A N 1
ATOM 3197 C CA . TYR A 1 393 ? 15.242 -8.688 -11.133 1 97.75 393 TYR A CA 1
ATOM 3198 C C . TYR A 1 393 ? 14.875 -7.523 -10.227 1 97.75 393 TYR A C 1
ATOM 3200 O O . TYR A 1 393 ? 14.609 -7.715 -9.031 1 97.75 393 TYR A O 1
ATOM 3208 N N . THR A 1 394 ? 14.844 -6.328 -10.812 1 96.56 394 THR A N 1
ATOM 3209 C CA . THR A 1 394 ? 14.445 -5.156 -10.047 1 96.56 394 THR A CA 1
ATOM 3210 C C . THR A 1 394 ? 13 -5.293 -9.57 1 96.56 394 THR A C 1
ATOM 3212 O O . THR A 1 394 ? 12.695 -5 -8.406 1 96.56 394 THR A O 1
ATOM 3215 N N . ARG A 1 395 ? 12.156 -5.73 -10.43 1 97.31 395 ARG A N 1
ATOM 3216 C CA . ARG A 1 395 ? 10.734 -5.84 -10.133 1 97.31 395 ARG A CA 1
ATOM 3217 C C . ARG A 1 395 ? 10.469 -6.941 -9.109 1 97.31 395 ARG A C 1
ATOM 3219 O O . ARG A 1 395 ? 9.602 -6.797 -8.242 1 97.31 395 ARG A O 1
ATOM 3226 N N . ILE A 1 396 ? 11.18 -8.047 -9.188 1 97.75 396 ILE A N 1
ATOM 3227 C CA . ILE A 1 396 ? 11.023 -9.141 -8.227 1 97.75 396 ILE A CA 1
ATOM 3228 C C . ILE A 1 396 ? 11.477 -8.672 -6.848 1 97.75 396 ILE A C 1
ATOM 3230 O O . ILE A 1 396 ? 10.812 -8.945 -5.844 1 97.75 396 ILE A O 1
ATOM 3234 N N . GLY A 1 397 ? 12.641 -7.957 -6.82 1 97.06 397 GLY A N 1
ATOM 3235 C CA . GLY A 1 397 ? 13.07 -7.352 -5.574 1 97.06 397 GLY A CA 1
ATOM 3236 C C . GLY A 1 397 ? 12.039 -6.414 -4.977 1 97.06 397 GLY A C 1
ATOM 3237 O O . GLY A 1 397 ? 11.828 -6.406 -3.762 1 97.06 397 GLY A O 1
ATOM 3238 N N . ARG A 1 398 ? 11.398 -5.652 -5.832 1 97.44 398 ARG A N 1
ATOM 3239 C CA . ARG A 1 398 ? 10.367 -4.715 -5.398 1 97.44 398 ARG A CA 1
ATOM 3240 C C . ARG A 1 398 ? 9.203 -5.449 -4.746 1 97.44 398 ARG A C 1
ATOM 3242 O O . ARG A 1 398 ? 8.688 -5.016 -3.713 1 97.44 398 ARG A O 1
ATOM 3249 N N . THR A 1 399 ? 8.758 -6.547 -5.344 1 98.31 399 THR A N 1
ATOM 3250 C CA . THR A 1 399 ? 7.641 -7.301 -4.789 1 98.31 399 THR A CA 1
ATOM 3251 C C . THR A 1 399 ? 7.953 -7.766 -3.371 1 98.31 399 THR A C 1
ATOM 3253 O O . THR A 1 399 ? 7.137 -7.605 -2.465 1 98.31 399 THR A O 1
ATOM 3256 N N . ASN A 1 400 ? 9.133 -8.281 -3.201 1 98.31 400 ASN A N 1
ATOM 3257 C CA . ASN A 1 400 ? 9.508 -8.773 -1.882 1 98.31 400 ASN A CA 1
ATOM 3258 C C . ASN A 1 400 ? 9.68 -7.637 -0.881 1 98.31 400 ASN A C 1
ATOM 3260 O O . ASN A 1 400 ? 9.398 -7.801 0.307 1 98.31 400 ASN A O 1
ATOM 3264 N N . THR A 1 401 ? 10.125 -6.477 -1.352 1 97.5 401 THR A N 1
ATOM 3265 C CA . THR A 1 401 ? 10.227 -5.305 -0.493 1 97.5 401 THR A CA 1
ATOM 3266 C C . THR A 1 401 ? 8.844 -4.832 -0.054 1 97.5 401 THR A C 1
ATOM 3268 O O . THR A 1 401 ? 8.625 -4.539 1.124 1 97.5 401 THR A O 1
ATOM 3271 N N . MET A 1 402 ? 7.91 -4.82 -0.954 1 98 402 MET A N 1
ATOM 3272 C CA . MET A 1 402 ? 6.586 -4.254 -0.709 1 98 402 MET A CA 1
ATOM 3273 C C . MET A 1 402 ? 5.758 -5.172 0.183 1 98 402 MET A C 1
ATOM 3275 O O . MET A 1 402 ? 4.922 -4.699 0.959 1 98 402 MET A O 1
ATOM 3279 N N . TYR A 1 403 ? 6.047 -6.523 0.119 1 98.44 403 TYR A N 1
ATOM 3280 C CA . TYR A 1 403 ? 5.055 -7.41 0.714 1 98.44 403 TYR A CA 1
ATOM 3281 C C . TYR A 1 403 ? 5.699 -8.352 1.722 1 98.44 403 TYR A C 1
ATOM 3283 O O . TYR A 1 403 ? 5.008 -9.133 2.381 1 98.44 403 TYR A O 1
ATOM 3291 N N . GLY A 1 404 ? 6.996 -8.367 1.857 1 97.69 404 GLY A N 1
ATOM 3292 C CA . GLY A 1 404 ? 7.656 -8.977 2.998 1 97.69 404 GLY A CA 1
ATOM 3293 C C . GLY A 1 404 ? 8.117 -10.398 2.729 1 97.69 404 GLY A C 1
ATOM 3294 O O . GLY A 1 404 ? 8.531 -11.102 3.648 1 97.69 404 GLY A O 1
ATOM 3295 N N . GLY A 1 405 ? 7.992 -10.953 1.425 1 97.62 405 GLY A N 1
ATOM 3296 C CA . GLY A 1 405 ? 8.445 -12.289 1.081 1 97.62 405 GLY A CA 1
ATOM 3297 C C . GLY A 1 405 ? 7.855 -13.367 1.967 1 97.62 405 GLY A C 1
ATOM 3298 O O . GLY A 1 405 ? 6.637 -13.438 2.139 1 97.62 405 GLY A O 1
ATOM 3299 N N . LEU A 1 406 ? 8.711 -14.141 2.66 1 98 406 LEU A N 1
ATOM 3300 C CA . LEU A 1 406 ? 8.281 -15.289 3.447 1 98 406 LEU A CA 1
ATOM 3301 C C . LEU A 1 406 ? 7.879 -14.867 4.855 1 98 406 LEU A C 1
ATOM 3303 O O . LEU A 1 406 ? 7.387 -15.68 5.637 1 98 406 LEU A O 1
ATOM 3307 N N . ARG A 1 407 ? 8.117 -13.555 5.121 1 95.69 407 ARG A N 1
ATOM 3308 C CA . ARG A 1 407 ? 7.77 -13.07 6.453 1 95.69 407 ARG A CA 1
ATOM 3309 C C . ARG A 1 407 ? 7.039 -11.734 6.375 1 95.69 407 ARG A C 1
ATOM 3311 O O . ARG A 1 407 ? 7.52 -10.727 6.902 1 95.69 407 ARG A O 1
ATOM 3318 N N . PRO A 1 408 ? 5.895 -11.555 5.855 1 94.69 408 PRO A N 1
ATOM 3319 C CA . PRO A 1 408 ? 5.133 -10.312 5.695 1 94.69 408 PRO A CA 1
ATOM 3320 C C . PRO A 1 408 ? 4.77 -9.664 7.027 1 94.69 408 PRO A C 1
ATOM 3322 O O . PRO A 1 408 ? 4.406 -8.484 7.07 1 94.69 408 PRO A O 1
ATOM 3325 N N . ASP A 1 409 ? 4.953 -10.047 8.148 1 94.44 409 ASP A N 1
ATOM 3326 C CA . ASP A 1 409 ? 4.629 -9.602 9.5 1 94.44 409 ASP A CA 1
ATOM 3327 C C . ASP A 1 409 ? 3.176 -9.133 9.594 1 94.44 409 ASP A C 1
ATOM 3329 O O . ASP A 1 409 ? 2.883 -7.953 9.406 1 94.44 409 ASP A O 1
ATOM 3333 N N . LEU A 1 410 ? 2.271 -9.984 9.781 1 96.88 410 LEU A N 1
ATOM 3334 C CA . LEU A 1 410 ? 0.83 -9.766 9.852 1 96.88 410 LEU A CA 1
ATOM 3335 C C . LEU A 1 410 ? 0.182 -10.719 10.852 1 96.88 410 LEU A C 1
ATOM 3337 O O . LEU A 1 410 ? 0.856 -11.578 11.422 1 96.88 410 LEU A O 1
ATOM 3341 N N . GLN A 1 411 ? -1.089 -10.484 11.086 1 96.62 411 GLN A N 1
ATOM 3342 C CA . GLN A 1 411 ? -1.893 -11.359 11.93 1 96.62 411 GLN A CA 1
ATOM 3343 C C . GLN A 1 411 ? -3.164 -11.805 11.211 1 96.62 411 GLN A C 1
ATOM 3345 O O . GLN A 1 411 ? -3.57 -11.188 10.227 1 96.62 411 GLN A O 1
ATOM 3350 N N . ASN A 1 412 ? -3.758 -12.891 11.648 1 98.31 412 ASN A N 1
ATOM 3351 C CA . ASN A 1 412 ? -5.043 -13.414 11.195 1 98.31 412 ASN A CA 1
ATOM 3352 C C . ASN A 1 412 ? -4.98 -13.875 9.742 1 98.31 412 ASN A C 1
ATOM 3354 O O . ASN A 1 412 ? -5.883 -13.586 8.953 1 98.31 412 ASN A O 1
ATOM 3358 N N . VAL A 1 413 ? -3.889 -14.516 9.375 1 98.88 413 VAL A N 1
ATOM 3359 C CA . VAL A 1 413 ? -3.764 -15.227 8.109 1 98.88 413 VAL A CA 1
ATOM 3360 C C . VAL A 1 413 ? -3.357 -16.672 8.359 1 98.88 413 VAL A C 1
ATOM 3362 O O . VAL A 1 413 ? -2.41 -16.938 9.102 1 98.88 413 VAL A O 1
ATOM 3365 N N . ILE A 1 414 ? -4.148 -17.578 7.844 1 98.94 414 ILE A N 1
ATOM 3366 C CA . ILE A 1 414 ? -3.787 -18.984 7.875 1 98.94 414 ILE A CA 1
ATOM 3367 C C . ILE A 1 414 ? -3.092 -19.359 6.57 1 98.94 414 ILE A C 1
ATOM 3369 O O . ILE A 1 414 ? -3.637 -19.156 5.484 1 98.94 414 ILE A O 1
ATOM 3373 N N . PHE A 1 415 ? -1.897 -19.875 6.68 1 98.94 415 PHE A N 1
ATOM 3374 C CA . PHE A 1 415 ? -1.202 -20.406 5.512 1 98.94 415 P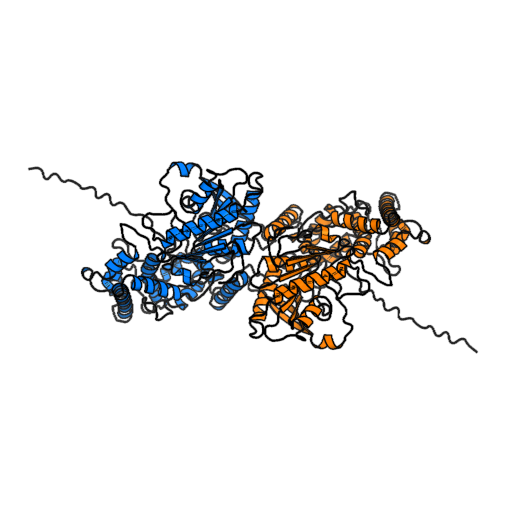HE A CA 1
ATOM 3375 C C . PHE A 1 415 ? -1.318 -21.922 5.453 1 98.94 415 PHE A C 1
ATOM 3377 O O . PHE A 1 415 ? -0.85 -22.625 6.352 1 98.94 415 PHE A O 1
ATOM 3384 N N . THR A 1 416 ? -1.96 -22.406 4.414 1 98.94 416 THR A N 1
ATOM 3385 C CA . THR A 1 416 ? -2.049 -23.844 4.219 1 98.94 416 THR A CA 1
ATOM 3386 C C . THR A 1 416 ? -1.271 -24.266 2.979 1 98.94 416 THR A C 1
ATOM 3388 O O . THR A 1 416 ? -1.312 -23.594 1.95 1 98.94 416 THR A O 1
ATOM 3391 N N . ASN A 1 417 ? -0.536 -25.375 3.113 1 98.75 417 ASN A N 1
ATOM 3392 C CA . ASN A 1 417 ? 0.278 -25.906 2.025 1 98.75 417 ASN A CA 1
ATOM 3393 C C . ASN A 1 417 ? 0.282 -27.422 2.021 1 98.75 417 ASN A C 1
ATOM 3395 O O . ASN A 1 417 ? 0.418 -28.047 3.072 1 98.75 417 ASN A O 1
ATOM 3399 N N . GLY A 1 418 ? 0.041 -28.016 0.872 1 98.5 418 GLY A N 1
ATOM 3400 C CA . GLY A 1 418 ? 0.304 -29.438 0.731 1 98.5 418 GLY A CA 1
ATOM 3401 C C . GLY A 1 418 ? 1.765 -29.75 0.474 1 98.5 418 GLY A C 1
ATOM 3402 O O . GLY A 1 418 ? 2.443 -29.031 -0.256 1 98.5 418 GLY A O 1
ATOM 3403 N N . ASP A 1 419 ? 2.215 -30.844 1.028 1 98.12 419 ASP A N 1
ATOM 3404 C CA . ASP A 1 419 ? 3.627 -31.156 0.852 1 98.12 419 ASP A CA 1
ATOM 3405 C C . ASP A 1 419 ? 3.885 -31.766 -0.524 1 98.12 419 ASP A C 1
ATOM 3407 O O . ASP A 1 419 ? 5.027 -31.828 -0.978 1 98.12 419 ASP A O 1
ATOM 3411 N N . VAL A 1 420 ? 2.832 -32.25 -1.213 1 98.19 420 VAL A N 1
ATOM 3412 C CA . VAL A 1 420 ? 2.947 -32.75 -2.584 1 98.19 420 VAL A CA 1
ATOM 3413 C C . VAL A 1 420 ? 2.979 -31.562 -3.551 1 98.19 420 VAL A C 1
ATOM 3415 O O . VAL A 1 420 ? 3.494 -31.672 -4.664 1 98.19 420 VAL A O 1
ATOM 3418 N N . ASP A 1 421 ? 2.398 -30.422 -3.15 1 97.94 421 ASP A N 1
ATOM 3419 C CA . ASP A 1 421 ? 2.322 -29.188 -3.943 1 97.94 421 ASP A CA 1
ATOM 3420 C C . ASP A 1 421 ? 3.705 -28.578 -4.137 1 97.94 421 ASP A C 1
ATOM 3422 O O . ASP A 1 421 ? 4.328 -28.125 -3.176 1 97.94 421 ASP A O 1
ATOM 3426 N N . PRO A 1 422 ? 4.156 -28.469 -5.363 1 98.44 422 PRO A N 1
ATOM 3427 C CA . PRO A 1 422 ? 5.496 -27.906 -5.551 1 98.44 422 PRO A CA 1
ATOM 3428 C C . PRO A 1 422 ? 5.59 -26.453 -5.117 1 98.44 422 PRO A C 1
ATOM 3430 O O . PRO A 1 422 ? 6.664 -25.984 -4.719 1 98.44 422 PRO A O 1
ATOM 3433 N N . TRP A 1 423 ? 4.508 -25.766 -5.07 1 98.31 423 TRP A N 1
ATOM 3434 C CA . TRP A 1 423 ? 4.5 -24.344 -4.801 1 98.31 423 TRP A CA 1
ATOM 3435 C C . TRP A 1 423 ? 4.758 -24.062 -3.324 1 98.31 423 TRP A C 1
ATOM 3437 O O . TRP A 1 423 ? 5.09 -22.938 -2.947 1 98.31 423 TRP A O 1
ATOM 3447 N N . HIS A 1 424 ? 4.617 -25.078 -2.443 1 98.69 424 HIS A N 1
ATOM 3448 C CA . HIS A 1 424 ? 4.828 -24.844 -1.02 1 98.69 424 HIS A CA 1
ATOM 3449 C C . HIS A 1 424 ? 6.25 -24.375 -0.743 1 98.69 424 HIS A C 1
ATOM 3451 O O . HIS A 1 424 ? 6.508 -23.734 0.28 1 98.69 424 HIS A O 1
ATOM 3457 N N . ALA A 1 425 ? 7.148 -24.625 -1.748 1 98.62 425 ALA A N 1
ATOM 3458 C CA . ALA A 1 425 ? 8.555 -24.25 -1.584 1 98.62 425 ALA A CA 1
ATOM 3459 C C . ALA A 1 425 ? 8.703 -22.734 -1.481 1 98.62 425 ALA A C 1
ATOM 3461 O O . ALA A 1 425 ? 9.695 -22.234 -0.945 1 98.62 425 ALA A O 1
ATOM 3462 N N . LEU A 1 426 ? 7.742 -21.969 -1.955 1 98.69 426 LEU A N 1
ATOM 3463 C CA . LEU A 1 426 ? 7.805 -20.516 -1.944 1 98.69 426 LEU A CA 1
ATOM 3464 C C . LEU A 1 426 ? 6.77 -19.922 -0.99 1 98.69 426 LEU A C 1
ATOM 3466 O O . LEU A 1 426 ? 6.465 -18.734 -1.05 1 98.69 426 LEU A O 1
ATOM 3470 N N . SER A 1 427 ? 6.176 -20.734 -0.106 1 98.62 427 SER A N 1
ATOM 3471 C CA . SER A 1 427 ? 5.121 -20.312 0.807 1 98.62 427 SER A CA 1
ATOM 3472 C C . SER A 1 427 ? 5.621 -20.266 2.246 1 98.62 427 SER A C 1
ATOM 3474 O O . SER A 1 427 ? 6.781 -20.578 2.516 1 98.62 427 SER A O 1
ATOM 3476 N N . VAL A 1 428 ? 4.824 -19.766 3.119 1 98.75 428 VAL A N 1
ATOM 3477 C CA . VAL A 1 428 ? 5.086 -19.766 4.555 1 98.75 428 VAL A CA 1
ATOM 3478 C C . VAL A 1 428 ? 4.816 -21.156 5.129 1 98.75 428 VAL A C 1
ATOM 3480 O O . VAL A 1 428 ? 3.686 -21.641 5.078 1 98.75 428 VAL A O 1
ATOM 3483 N N . LEU A 1 429 ? 5.84 -21.797 5.703 1 98.56 429 LEU A N 1
ATOM 3484 C CA . LEU A 1 429 ? 5.699 -23.188 6.133 1 98.56 429 LEU A CA 1
ATOM 3485 C C . LEU A 1 429 ? 5.812 -23.297 7.652 1 98.56 429 LEU A C 1
ATOM 3487 O O . LEU A 1 429 ? 5.586 -24.359 8.219 1 98.56 429 LEU A O 1
ATOM 3491 N N . GLN A 1 430 ? 6.176 -22.203 8.266 1 98.19 430 GLN A N 1
ATOM 3492 C CA . GLN A 1 430 ? 6.223 -22.125 9.727 1 98.19 430 GLN A CA 1
ATOM 3493 C C . GLN A 1 430 ? 5.363 -20.969 10.234 1 98.19 430 GLN A C 1
ATOM 3495 O O . GLN A 1 430 ? 5.199 -19.953 9.547 1 98.19 430 GLN A O 1
ATOM 3500 N N . ASP A 1 431 ? 4.84 -21.141 11.414 1 98.44 431 ASP A N 1
ATOM 3501 C CA . ASP A 1 431 ? 4 -20.094 11.984 1 98.44 431 ASP A CA 1
ATOM 3502 C C . ASP A 1 431 ? 4.715 -18.75 11.969 1 98.44 431 ASP A C 1
ATOM 3504 O O . ASP A 1 431 ? 5.891 -18.656 12.336 1 98.44 431 ASP A O 1
ATOM 3508 N N . LEU A 1 432 ? 4.059 -17.719 11.523 1 97.56 432 LEU A N 1
ATOM 3509 C CA . LEU A 1 432 ? 4.633 -16.375 11.594 1 97.56 432 LEU A CA 1
ATOM 3510 C C . LEU A 1 432 ? 4.602 -15.844 13.023 1 97.56 432 LEU A C 1
ATOM 3512 O O . LEU A 1 432 ? 5.531 -15.156 13.461 1 97.56 432 LEU A O 1
ATOM 3516 N N . ASN A 1 433 ? 3.545 -16.062 13.734 1 96.06 433 ASN A N 1
ATOM 3517 C CA . ASN A 1 433 ? 3.234 -15.75 15.125 1 96.06 433 ASN A CA 1
ATOM 3518 C C . ASN A 1 433 ? 2.047 -16.562 15.633 1 96.06 433 ASN A C 1
ATOM 3520 O O . ASN A 1 433 ? 1.569 -17.469 14.945 1 96.06 433 ASN A O 1
ATOM 3524 N N . GLU A 1 434 ? 1.55 -16.281 16.766 1 95.38 434 GLU A N 1
ATOM 3525 C CA . GLU A 1 434 ? 0.488 -17.078 17.391 1 95.38 434 GLU A CA 1
ATOM 3526 C C . GLU A 1 434 ? -0.831 -16.906 16.641 1 95.38 434 GLU A C 1
ATOM 3528 O O . GLU A 1 434 ? -1.693 -17.781 16.672 1 95.38 434 GLU A O 1
ATOM 3533 N N . PHE A 1 435 ? -0.944 -15.844 15.859 1 96.44 435 PHE A N 1
ATOM 3534 C CA . PHE A 1 435 ? -2.221 -15.508 15.242 1 96.44 435 PHE A CA 1
ATOM 3535 C C . PHE A 1 435 ? -2.209 -15.852 13.758 1 96.44 435 PHE A C 1
ATOM 3537 O O . PHE A 1 435 ? -3.24 -15.766 13.086 1 96.44 435 PHE A O 1
ATOM 3544 N N . SER A 1 436 ? -1.038 -16.234 13.227 1 98.31 436 SER A N 1
ATOM 3545 C CA . SER A 1 436 ? -0.908 -16.594 11.812 1 98.31 436 SER A CA 1
ATOM 3546 C C . SER A 1 436 ? -0.184 -17.922 11.641 1 98.31 436 SER A C 1
ATOM 3548 O O . SER A 1 436 ? 0.991 -17.953 11.266 1 98.31 436 SER A O 1
ATOM 3550 N N . PRO A 1 437 ? -0.92 -18.969 11.75 1 98.69 437 PRO A N 1
ATOM 3551 C CA . PRO A 1 437 ? -0.315 -20.297 11.664 1 98.69 437 PRO A CA 1
ATOM 3552 C C . PRO A 1 437 ? -0.048 -20.734 10.227 1 98.69 437 PRO A C 1
ATOM 3554 O O . PRO A 1 437 ? -0.696 -20.25 9.297 1 98.69 437 PRO A O 1
ATOM 3557 N N . ALA A 1 438 ? 0.885 -21.578 10.094 1 98.75 438 ALA A N 1
ATOM 3558 C CA . ALA A 1 438 ? 1.152 -22.328 8.867 1 98.75 438 ALA A CA 1
ATOM 3559 C C . ALA A 1 438 ? 0.832 -23.812 9.047 1 98.75 438 ALA A C 1
ATOM 3561 O O . ALA A 1 438 ? 1.239 -24.422 10.039 1 98.75 438 ALA A O 1
ATOM 3562 N N . ILE A 1 439 ? 0.048 -24.328 8.18 1 98.81 439 ILE A N 1
ATOM 3563 C CA . ILE A 1 439 ? -0.347 -25.719 8.227 1 98.81 439 ILE A CA 1
ATOM 3564 C C . ILE A 1 439 ? 0.206 -26.453 7 1 98.81 439 ILE A C 1
ATOM 3566 O O . ILE A 1 439 ? -0.249 -26.234 5.879 1 98.81 439 ILE A O 1
ATOM 3570 N N . LEU A 1 440 ? 1.206 -27.281 7.164 1 98.62 440 LEU A N 1
ATOM 3571 C CA . LEU A 1 440 ? 1.69 -28.172 6.105 1 98.62 440 LEU A CA 1
ATOM 3572 C C . LEU A 1 440 ? 0.927 -29.484 6.105 1 98.62 440 LEU A C 1
ATOM 3574 O O . LEU A 1 440 ? 0.956 -30.219 7.09 1 98.62 440 LEU A O 1
ATOM 3578 N N . ILE A 1 441 ? 0.286 -29.766 5.078 1 98.75 441 ILE A N 1
ATOM 3579 C CA . ILE A 1 441 ? -0.605 -30.922 4.984 1 98.75 441 ILE A CA 1
ATOM 3580 C C . ILE A 1 441 ? 0.115 -32.062 4.289 1 98.75 441 ILE A C 1
ATOM 3582 O O . ILE A 1 441 ? 0.405 -32 3.092 1 98.75 441 ILE A O 1
ATOM 3586 N N . LYS A 1 442 ? 0.302 -33.125 4.973 1 97.88 442 LYS A N 1
ATOM 3587 C CA . LYS A 1 442 ? 0.986 -34.281 4.41 1 97.88 442 LYS A CA 1
ATOM 3588 C C . LYS A 1 442 ? 0.081 -35.031 3.439 1 97.88 442 LYS A C 1
ATOM 3590 O O . LYS A 1 442 ? -1.058 -35.375 3.775 1 97.88 442 LYS A O 1
ATOM 3595 N N . GLY A 1 443 ? 0.619 -35.219 2.252 1 96.81 443 GLY A N 1
ATOM 3596 C CA . GLY A 1 443 ? -0.087 -36.031 1.262 1 96.81 443 GLY A CA 1
ATOM 3597 C C . GLY A 1 443 ? -1.095 -35.219 0.459 1 96.81 443 GLY A C 1
ATOM 3598 O O . GLY A 1 443 ? -1.918 -35.781 -0.26 1 96.81 443 GLY A O 1
ATOM 3599 N N . SER A 1 444 ? -1.047 -33.969 0.654 1 97.44 444 SER A N 1
ATOM 3600 C CA . SER A 1 444 ? -2.01 -33.125 -0.052 1 97.44 444 SER A CA 1
ATOM 3601 C C . SER A 1 444 ? -1.332 -32.312 -1.142 1 97.44 444 SER A C 1
ATOM 3603 O O . SER A 1 444 ? -0.166 -31.938 -1.007 1 97.44 444 SER A O 1
ATOM 3605 N N . SER A 1 445 ? -2.092 -32.125 -2.193 1 97.19 445 SER A N 1
ATOM 3606 C CA . SER A 1 445 ? -1.579 -31.344 -3.32 1 97.19 445 SER A CA 1
ATOM 3607 C C . SER A 1 445 ? -2.1 -29.922 -3.293 1 97.19 445 SER A C 1
ATOM 3609 O O . SER A 1 445 ? -2.439 -29.391 -2.23 1 97.19 445 SER A O 1
ATOM 3611 N N . HIS A 1 446 ? -2.08 -29.234 -4.457 1 97.44 446 HIS A N 1
ATOM 3612 C CA . HIS A 1 446 ? -2.281 -27.812 -4.625 1 97.44 446 HIS A CA 1
ATOM 3613 C C . HIS A 1 446 ? -3.713 -27.406 -4.289 1 97.44 446 HIS A C 1
ATOM 3615 O O . HIS A 1 446 ? -4.656 -27.844 -4.945 1 97.44 446 HIS A O 1
ATOM 3621 N N . CYS A 1 447 ? -3.965 -26.641 -3.199 1 97.56 447 CYS A N 1
ATOM 3622 C CA . CYS A 1 447 ? -5.18 -25.922 -2.826 1 97.56 447 CYS A CA 1
ATOM 3623 C C . CYS A 1 447 ? -6.301 -26.906 -2.482 1 97.56 447 CYS A C 1
ATOM 3625 O O . CYS A 1 447 ? -7.477 -26.531 -2.498 1 97.56 447 CYS A O 1
ATOM 3627 N N . ARG A 1 448 ? -6.008 -28.125 -2.168 1 97 448 ARG A N 1
ATOM 3628 C CA . ARG A 1 448 ? -7.035 -29.125 -1.892 1 97 448 ARG A CA 1
ATOM 3629 C C . ARG A 1 448 ? -7.848 -28.75 -0.657 1 97 448 ARG A C 1
ATOM 3631 O O . ARG A 1 448 ? -9 -29.156 -0.513 1 97 448 ARG A O 1
ATOM 3638 N N . ASP A 1 449 ? -7.273 -27.984 0.202 1 98.06 449 ASP A N 1
ATOM 3639 C CA . ASP A 1 449 ? -7.891 -27.609 1.471 1 98.06 449 ASP A CA 1
ATOM 3640 C C . ASP A 1 449 ? -9.07 -26.672 1.249 1 98.06 449 ASP A C 1
ATOM 3642 O O . ASP A 1 449 ? -9.891 -26.469 2.146 1 98.06 449 ASP A O 1
ATOM 3646 N N . LEU A 1 450 ? -9.25 -26.078 0.066 1 98.12 450 LEU A N 1
ATOM 3647 C CA . LEU A 1 450 ? -10.32 -25.125 -0.198 1 98.12 450 LEU A CA 1
ATOM 3648 C C . LEU A 1 450 ? -11.625 -25.844 -0.501 1 98.12 450 LEU A C 1
ATOM 3650 O O . LEU A 1 450 ? -12.695 -25.219 -0.514 1 98.12 450 LEU A O 1
ATOM 3654 N N . TYR A 1 451 ? -11.594 -27.125 -0.681 1 96.62 451 TYR A N 1
ATOM 3655 C CA . TYR A 1 451 ? -12.75 -27.891 -1.129 1 96.62 451 TYR A CA 1
ATOM 3656 C C . TYR A 1 451 ? -13.43 -28.594 0.044 1 96.62 451 TYR A C 1
ATOM 3658 O O . TYR A 1 451 ? -12.969 -28.5 1.183 1 96.62 451 TYR A O 1
ATOM 3666 N N . SER A 1 452 ? -14.562 -29.266 -0.314 1 95.12 452 SER A N 1
ATOM 3667 C CA . SER A 1 452 ? -15.289 -30.031 0.696 1 95.12 452 SER A CA 1
ATOM 3668 C C . SER A 1 452 ? -14.531 -31.312 1.072 1 95.12 452 SER A C 1
ATOM 3670 O O . SER A 1 452 ? -13.688 -31.781 0.309 1 95.12 452 SER A O 1
ATOM 3672 N N . ASP A 1 453 ? -14.82 -31.766 2.213 1 94.69 453 ASP A N 1
ATOM 3673 C CA . ASP A 1 453 ? -14.258 -33.031 2.621 1 94.69 453 ASP A CA 1
ATOM 3674 C C . ASP A 1 453 ? -14.719 -34.156 1.696 1 94.69 453 ASP A C 1
ATOM 3676 O O . ASP A 1 453 ? -15.883 -34.188 1.29 1 94.69 453 ASP A O 1
ATOM 3680 N N . LEU A 1 454 ? -13.844 -34.969 1.303 1 93.25 454 LEU A N 1
ATOM 3681 C CA . LEU A 1 454 ? -14.133 -36.156 0.526 1 93.25 454 LEU A CA 1
ATOM 3682 C C . LEU A 1 454 ? -13.688 -37.406 1.271 1 93.25 454 LEU A C 1
ATOM 3684 O O . LEU A 1 454 ? -12.75 -37.375 2.068 1 93.25 454 LEU A O 1
ATOM 3688 N N . ASP A 1 455 ? -14.312 -38.5 0.952 1 93.94 455 ASP A N 1
ATOM 3689 C CA . ASP A 1 455 ? -13.961 -39.781 1.576 1 93.94 455 ASP A CA 1
ATOM 3690 C C . ASP A 1 455 ? -12.539 -40.188 1.208 1 93.94 455 ASP A C 1
ATOM 3692 O O . ASP A 1 455 ? -11.875 -40.906 1.972 1 93.94 455 ASP A O 1
ATOM 3696 N N . THR A 1 456 ? -12.062 -39.719 0.141 1 94.38 456 THR A N 1
ATOM 3697 C CA . THR A 1 456 ? -10.75 -40.125 -0.361 1 94.38 456 THR A CA 1
ATOM 3698 C C . THR A 1 456 ? -9.656 -39.219 0.2 1 94.38 456 THR A C 1
ATOM 3700 O O . THR A 1 456 ? -8.477 -39.438 -0.061 1 94.38 456 THR A O 1
ATOM 3703 N N . ASP A 1 457 ? -10.047 -38.25 0.962 1 95.88 457 ASP A N 1
ATOM 3704 C CA . ASP A 1 457 ? -9.062 -37.312 1.509 1 95.88 457 ASP A CA 1
ATOM 3705 C C . ASP A 1 457 ? -8.148 -38.031 2.51 1 95.88 457 ASP A C 1
ATOM 3707 O O . ASP A 1 457 ? -8.594 -38.875 3.283 1 95.88 457 ASP A O 1
ATOM 3711 N N . VAL A 1 458 ? -6.902 -37.656 2.473 1 95.81 458 VAL A N 1
ATOM 3712 C CA . VAL A 1 458 ? -5.992 -38.125 3.51 1 95.81 458 VAL A CA 1
ATOM 3713 C C . VAL A 1 458 ? -6.367 -37.5 4.852 1 95.81 458 VAL A C 1
ATOM 3715 O O . VAL A 1 458 ? -6.922 -36.406 4.898 1 95.81 458 VAL A O 1
ATOM 3718 N N . GLU A 1 459 ? -6.043 -38.156 5.953 1 97.25 459 GLU A N 1
ATOM 3719 C CA . GLU A 1 459 ? -6.426 -37.75 7.297 1 97.25 459 GLU A CA 1
ATOM 3720 C C . GLU A 1 459 ? -5.891 -36.344 7.617 1 97.25 459 GLU A C 1
ATOM 3722 O O . GLU A 1 459 ? -6.574 -35.531 8.25 1 97.25 459 GLU A O 1
ATOM 3727 N N . ASP A 1 460 ? -4.668 -36.062 7.195 1 98.25 460 ASP A N 1
ATOM 3728 C CA . ASP A 1 460 ? -4.043 -34.781 7.496 1 98.25 460 ASP A CA 1
ATOM 3729 C C . ASP A 1 460 ? -4.82 -33.625 6.863 1 98.25 460 ASP A C 1
ATOM 3731 O O . ASP A 1 460 ? -4.883 -32.531 7.426 1 98.25 460 ASP A O 1
ATOM 3735 N N . LEU A 1 461 ? -5.355 -33.812 5.711 1 98.5 461 LEU A N 1
ATOM 3736 C CA . LEU A 1 461 ? -6.152 -32.812 5.023 1 98.5 461 LEU A CA 1
ATOM 3737 C C . LEU A 1 461 ? -7.453 -32.531 5.777 1 98.5 461 LEU A C 1
ATOM 3739 O O . LEU A 1 461 ? -7.863 -31.391 5.918 1 98.5 461 LEU A O 1
ATOM 3743 N N . ILE A 1 462 ? -8.094 -33.562 6.262 1 98.06 462 ILE A N 1
ATOM 3744 C CA . ILE A 1 462 ? -9.328 -33.438 7.035 1 98.06 462 ILE A CA 1
ATOM 3745 C C . ILE A 1 462 ? -9.055 -32.625 8.305 1 98.06 462 ILE A C 1
ATOM 3747 O O . ILE A 1 462 ? -9.812 -31.719 8.641 1 98.06 462 ILE A O 1
ATOM 3751 N N . ARG A 1 463 ? -7.98 -32.969 8.93 1 98.38 463 ARG A N 1
ATOM 3752 C CA . ARG A 1 463 ? -7.605 -32.25 10.156 1 98.38 463 ARG A CA 1
ATOM 3753 C C . ARG A 1 463 ? -7.281 -30.797 9.883 1 98.38 463 ARG A C 1
ATOM 3755 O O . ARG A 1 463 ? -7.629 -29.922 10.672 1 98.38 463 ARG A O 1
ATOM 3762 N N . ALA A 1 464 ? -6.566 -30.594 8.781 1 98.69 464 ALA A N 1
ATOM 3763 C CA . ALA A 1 464 ? -6.219 -29.234 8.406 1 98.69 464 ALA A CA 1
ATOM 3764 C C . ALA A 1 464 ? -7.473 -28.391 8.188 1 98.69 464 ALA A C 1
ATOM 3766 O O . ALA A 1 464 ? -7.562 -27.25 8.664 1 98.69 464 ALA A O 1
ATOM 3767 N N . ARG A 1 465 ? -8.445 -28.891 7.477 1 98.75 465 ARG A N 1
ATOM 3768 C CA . ARG A 1 465 ? -9.695 -28.172 7.227 1 98.75 465 ARG A CA 1
ATOM 3769 C C . ARG A 1 465 ? -10.438 -27.891 8.523 1 98.75 465 ARG A C 1
ATOM 3771 O O . ARG A 1 465 ? -11 -26.812 8.703 1 98.75 465 ARG A O 1
ATOM 3778 N N . ALA A 1 466 ? -10.461 -28.891 9.391 1 98.56 466 ALA A N 1
ATOM 3779 C CA . ALA A 1 466 ? -11.117 -28.703 10.68 1 98.56 466 ALA A CA 1
ATOM 3780 C C . ALA A 1 466 ? -10.469 -27.562 11.469 1 98.56 466 ALA A C 1
ATOM 3782 O O . ALA A 1 466 ? -11.172 -26.766 12.094 1 98.56 466 ALA A O 1
ATOM 3783 N N . ARG A 1 467 ? -9.172 -27.547 11.445 1 98.69 467 ARG A N 1
ATOM 3784 C CA . ARG A 1 467 ? -8.445 -26.484 12.141 1 98.69 467 ARG A CA 1
ATOM 3785 C C . ARG A 1 467 ? -8.734 -25.125 11.523 1 98.69 467 ARG A C 1
ATOM 3787 O O . ARG A 1 467 ? -8.93 -24.141 12.242 1 98.69 467 ARG A O 1
ATOM 3794 N N . VAL A 1 468 ? -8.742 -25.047 10.242 1 98.81 468 VAL A N 1
ATOM 3795 C CA . VAL A 1 468 ? -9.031 -23.812 9.523 1 98.81 468 VAL A CA 1
ATOM 3796 C C . VAL A 1 468 ? -10.43 -23.328 9.898 1 98.81 468 VAL A C 1
ATOM 3798 O O . VAL A 1 468 ? -10.609 -22.141 10.227 1 98.81 468 VAL A O 1
ATOM 3801 N N . ARG A 1 469 ? -11.422 -24.234 9.867 1 98.62 469 ARG A N 1
ATOM 3802 C CA . ARG A 1 469 ? -12.789 -23.875 10.227 1 98.62 469 ARG A CA 1
ATOM 3803 C C . ARG A 1 469 ? -12.852 -23.312 11.641 1 98.62 469 ARG A C 1
ATOM 3805 O O . ARG A 1 469 ? -13.555 -22.328 11.891 1 98.62 469 ARG A O 1
ATOM 3812 N N . LYS A 1 470 ? -12.148 -23.953 12.492 1 98.44 470 LYS A N 1
ATOM 3813 C CA . LYS A 1 470 ? -12.148 -23.516 13.891 1 98.44 470 LYS A CA 1
ATOM 3814 C C . LYS A 1 470 ? -11.57 -22.109 14.031 1 98.44 470 LYS A C 1
ATOM 3816 O O . LYS A 1 470 ? -12.156 -21.266 14.703 1 98.44 470 LYS A O 1
ATOM 3821 N N . ILE A 1 471 ? -10.438 -21.828 13.445 1 98.69 471 ILE A N 1
ATOM 3822 C CA . ILE A 1 471 ? -9.773 -20.531 13.547 1 98.69 471 ILE A CA 1
ATOM 3823 C C . ILE A 1 471 ? -10.656 -19.438 12.938 1 98.69 471 ILE A C 1
ATOM 3825 O O . ILE A 1 471 ? -10.859 -18.391 13.547 1 98.69 471 ILE A O 1
ATOM 3829 N N . ILE A 1 472 ? -11.188 -19.688 11.781 1 98.81 472 ILE A N 1
ATOM 3830 C CA . ILE A 1 472 ? -12.023 -18.703 11.109 1 98.81 472 ILE A CA 1
ATOM 3831 C C . ILE A 1 472 ? -13.281 -18.438 11.945 1 98.81 472 ILE A C 1
ATOM 3833 O O . ILE A 1 472 ? -13.734 -17.297 12.047 1 98.81 472 ILE A O 1
ATOM 3837 N N . GLY A 1 473 ? -13.82 -19.531 12.508 1 98.31 473 GLY A N 1
ATOM 3838 C CA . GLY A 1 473 ? -14.938 -19.359 13.422 1 98.31 473 GLY A CA 1
ATOM 3839 C C . GLY A 1 473 ? -14.641 -18.391 14.547 1 98.31 473 GLY A C 1
ATOM 3840 O O . GLY A 1 473 ? -15.5 -17.578 14.922 1 98.31 473 GLY A O 1
ATOM 3841 N N . THR A 1 474 ? -13.438 -18.406 15.062 1 97.81 474 THR A N 1
ATOM 3842 C CA . THR A 1 474 ? -13.047 -17.516 16.141 1 97.81 474 THR A CA 1
ATOM 3843 C C . THR A 1 474 ? -12.961 -16.078 15.648 1 97.81 474 THR A C 1
ATOM 3845 O O . THR A 1 474 ? -13.289 -15.141 16.375 1 97.81 474 THR A O 1
ATOM 3848 N N . TRP A 1 475 ? -12.492 -15.898 14.391 1 97.81 475 TRP A N 1
ATOM 3849 C CA . TRP A 1 475 ? -12.414 -14.562 13.812 1 97.81 475 TRP A CA 1
ATOM 3850 C C . TRP A 1 475 ? -13.805 -13.961 13.648 1 97.81 475 TRP A C 1
ATOM 3852 O O . TRP A 1 475 ? -14 -12.758 13.836 1 97.81 475 TRP A O 1
ATOM 3862 N N . ILE A 1 476 ? -14.727 -14.781 13.227 1 97 476 ILE A N 1
ATOM 3863 C CA . ILE A 1 476 ? -16.094 -14.336 12.961 1 97 476 ILE A CA 1
ATOM 3864 C C . ILE A 1 476 ? -16.781 -13.984 14.273 1 97 476 ILE A C 1
ATOM 3866 O O . ILE A 1 476 ? -17.516 -13.008 14.352 1 97 476 ILE A O 1
ATOM 3870 N N . SER A 1 477 ? -16.484 -14.695 15.344 1 91.38 477 SER A N 1
ATOM 3871 C CA . SER A 1 477 ? -17.172 -14.531 16.625 1 91.38 477 SER A CA 1
ATOM 3872 C C . SER A 1 477 ? -16.5 -13.453 17.469 1 91.38 477 SER A C 1
ATOM 3874 O O . SER A 1 477 ? -17.047 -13.055 18.516 1 91.38 477 SER A O 1
ATOM 3876 N N . SER A 1 478 ? -15.367 -12.953 17.141 1 83.69 478 SER A N 1
ATOM 3877 C CA . SER A 1 478 ? -14.648 -11.945 17.906 1 83.69 478 SER A CA 1
ATOM 3878 C C . SER A 1 478 ? -15.234 -10.555 17.688 1 83.69 478 SER A C 1
ATOM 3880 O O . SER A 1 478 ? -15.789 -10.266 16.625 1 83.69 478 SER A O 1
ATOM 3882 N N . MET B 1 1 ? 33.125 71.5 24.688 1 31.05 1 MET B N 1
ATOM 3883 C CA . MET B 1 1 ? 33.312 70.125 25.219 1 31.05 1 MET B CA 1
ATOM 3884 C C . MET B 1 1 ? 32.094 69.25 24.859 1 31.05 1 MET B C 1
ATOM 3886 O O . MET B 1 1 ? 31.047 69.375 25.469 1 31.05 1 MET B O 1
ATOM 3890 N N . ILE B 1 2 ? 31.812 68.938 23.578 1 34.12 2 ILE B N 1
ATOM 3891 C CA . ILE B 1 2 ? 30.875 68.438 22.578 1 34.12 2 ILE B CA 1
ATOM 3892 C C . ILE B 1 2 ? 30.641 66.938 22.812 1 34.12 2 ILE B C 1
ATOM 3894 O O . ILE B 1 2 ? 31.594 66.125 22.906 1 34.12 2 ILE B O 1
ATOM 3898 N N . LEU B 1 3 ? 29.406 66.625 23.453 1 32.53 3 LEU B N 1
ATOM 3899 C CA . LEU B 1 3 ? 28.719 65.375 23.812 1 32.53 3 LEU B CA 1
ATOM 3900 C C . LEU B 1 3 ? 28.781 64.375 22.656 1 32.53 3 LEU B C 1
ATOM 3902 O O . LEU B 1 3 ? 28.297 64.688 21.562 1 32.53 3 LEU B O 1
ATOM 3906 N N . SER B 1 4 ? 29.875 63.594 22.625 1 29.36 4 SER B N 1
ATOM 3907 C CA . SER B 1 4 ? 30.094 62.438 21.75 1 29.36 4 SER B CA 1
ATOM 3908 C C . SER B 1 4 ? 28.906 61.5 21.766 1 29.36 4 SER B C 1
ATOM 3910 O O . SER B 1 4 ? 28.562 60.938 22.812 1 29.36 4 SER B O 1
ATOM 3912 N N . PHE B 1 5 ? 27.812 61.781 20.969 1 29.23 5 PHE B N 1
ATOM 3913 C CA . PHE B 1 5 ? 26.562 61.062 20.75 1 29.23 5 PHE B CA 1
ATOM 3914 C C . PHE B 1 5 ? 26.828 59.625 20.328 1 29.23 5 PHE B C 1
ATOM 3916 O O . PHE B 1 5 ? 27.266 59.375 19.203 1 29.23 5 PHE B O 1
ATOM 3923 N N . LEU B 1 6 ? 27.391 58.781 21.219 1 29.45 6 LEU B N 1
ATOM 3924 C CA . LEU B 1 6 ? 27.578 57.375 20.875 1 29.45 6 LEU B CA 1
ATOM 3925 C C . LEU B 1 6 ? 26.266 56.719 20.484 1 29.45 6 LEU B C 1
ATOM 3927 O O . LEU B 1 6 ? 25.375 56.562 21.328 1 29.45 6 LEU B O 1
ATOM 3931 N N . VAL B 1 7 ? 25.703 56.938 19.234 1 29.77 7 VAL B N 1
ATOM 3932 C CA . VAL B 1 7 ? 24.547 56.219 18.672 1 29.77 7 VAL B CA 1
ATOM 3933 C C . VAL B 1 7 ? 24.812 54.719 18.703 1 29.77 7 VAL B C 1
ATOM 3935 O O . VAL B 1 7 ? 25.703 54.219 18.016 1 29.77 7 VAL B O 1
ATOM 3938 N N . LEU B 1 8 ? 24.766 54.125 19.906 1 26.56 8 LEU B N 1
ATOM 3939 C CA . LEU B 1 8 ? 24.766 52.656 19.984 1 26.56 8 LEU B CA 1
ATOM 3940 C C . LEU B 1 8 ? 23.703 52.062 19.062 1 26.56 8 LEU B C 1
ATOM 3942 O O . LEU B 1 8 ? 22.5 52.25 19.297 1 26.56 8 LEU B O 1
ATOM 3946 N N . LEU B 1 9 ? 24 51.875 17.75 1 26.44 9 LEU B N 1
ATOM 3947 C CA . LEU B 1 9 ? 23.203 51.188 16.766 1 26.44 9 LEU B CA 1
ATOM 3948 C C . LEU B 1 9 ? 22.859 49.781 17.234 1 26.44 9 LEU B C 1
ATOM 3950 O O . LEU B 1 9 ? 23.734 48.906 17.344 1 26.44 9 LEU B O 1
ATOM 3954 N N . CYS B 1 10 ? 21.969 49.656 18.203 1 24.47 10 CYS B N 1
ATOM 3955 C CA . CYS B 1 10 ? 21.422 48.344 18.562 1 24.47 10 CYS B CA 1
ATOM 3956 C C . CYS B 1 10 ? 20.969 47.594 17.328 1 24.47 10 CYS B C 1
ATOM 3958 O O . CYS B 1 10 ? 20.109 48.062 16.594 1 24.47 10 CYS B O 1
ATOM 3960 N N . PHE B 1 11 ? 21.844 46.719 16.797 1 25.34 11 PHE B N 1
ATOM 3961 C CA . PHE B 1 11 ? 21.562 45.688 15.781 1 25.34 11 PHE B CA 1
ATOM 3962 C C . PHE B 1 11 ? 20.375 44.844 16.188 1 25.34 11 PHE B C 1
ATOM 3964 O O . PHE B 1 11 ? 20.469 44.062 17.141 1 25.34 11 PHE B O 1
ATOM 3971 N N . THR B 1 12 ? 19.141 45.312 16.047 1 26.3 12 THR B N 1
ATOM 3972 C CA . THR B 1 12 ? 17.953 44.5 16.172 1 26.3 12 THR B CA 1
ATOM 3973 C C . THR B 1 12 ? 18.047 43.25 15.289 1 26.3 12 THR B C 1
ATOM 3975 O O . THR B 1 12 ? 18.031 43.344 14.062 1 26.3 12 THR B O 1
ATOM 3978 N N . CYS B 1 13 ? 18.781 42.219 15.68 1 26.02 13 CYS B N 1
ATOM 3979 C CA . CYS B 1 13 ? 18.625 40.906 15.086 1 26.02 13 CYS B CA 1
ATOM 3980 C C . CYS B 1 13 ? 17.156 40.5 15.023 1 26.02 13 CYS B C 1
ATOM 3982 O O . CYS B 1 13 ? 16.5 40.344 16.047 1 26.02 13 CYS B O 1
ATOM 3984 N N . ARG B 1 14 ? 16.516 40.781 13.922 1 30.78 14 ARG B N 1
ATOM 3985 C CA . ARG B 1 14 ? 15.195 40.281 13.523 1 30.78 14 ARG B CA 1
ATOM 3986 C C . ARG B 1 14 ? 15.141 38.781 13.562 1 30.78 14 ARG B C 1
ATOM 3988 O O . ARG B 1 14 ? 15.727 38.094 12.711 1 30.78 14 ARG B O 1
ATOM 3995 N N . LEU B 1 15 ? 15.219 38.188 14.703 1 29.58 15 LEU B N 1
ATOM 3996 C CA . LEU B 1 15 ? 14.867 36.781 14.719 1 29.58 15 LEU B CA 1
ATOM 3997 C C . LEU B 1 15 ? 13.516 36.562 14.055 1 29.58 15 LEU B C 1
ATOM 3999 O O . LEU B 1 15 ? 12.469 36.719 14.688 1 29.58 15 LEU B O 1
ATOM 4003 N N . GLY B 1 16 ? 13.305 37.094 12.836 1 28.61 16 GLY B N 1
ATOM 4004 C CA . GLY B 1 16 ? 12.055 36.875 12.125 1 28.61 16 GLY B CA 1
ATOM 4005 C C . GLY B 1 16 ? 11.734 35.375 11.953 1 28.61 16 GLY B C 1
ATOM 4006 O O . GLY B 1 16 ? 10.789 35.031 11.258 1 28.61 16 GLY B O 1
ATOM 4007 N N . HIS B 1 17 ? 12.719 34.438 11.969 1 32 17 HIS B N 1
ATOM 4008 C CA . HIS B 1 17 ? 12.359 33.25 11.164 1 32 17 HIS B CA 1
ATOM 4009 C C . HIS B 1 17 ? 11.227 32.469 11.805 1 32 17 HIS B C 1
ATOM 4011 O O . HIS B 1 17 ? 11.469 31.516 12.547 1 32 17 HIS B O 1
ATOM 4017 N N . GLY B 1 18 ? 10.273 33.125 12.539 1 29.41 18 GLY B N 1
ATOM 4018 C CA . GLY B 1 18 ? 9.281 32.281 13.188 1 29.41 18 GLY B CA 1
ATOM 4019 C C . GLY B 1 18 ? 8.758 31.172 12.297 1 29.41 18 GLY B C 1
ATOM 4020 O O . GLY B 1 18 ? 8.961 31.188 11.086 1 29.41 18 GLY B O 1
ATOM 4021 N N . VAL B 1 19 ? 8.062 30.188 13.031 1 32.81 19 VAL B N 1
ATOM 4022 C CA . VAL B 1 19 ? 7.281 28.953 13.047 1 32.81 19 VAL B CA 1
ATOM 4023 C C . VAL B 1 19 ? 6.078 29.094 12.117 1 32.81 19 VAL B C 1
ATOM 4025 O O . VAL B 1 19 ? 5.199 29.922 12.352 1 32.81 19 VAL B O 1
ATOM 4028 N N . GLY B 1 20 ? 6.113 28.797 10.875 1 32.06 20 GLY B N 1
ATOM 4029 C CA . GLY B 1 20 ? 5.141 28.609 9.805 1 32.06 20 GLY B CA 1
ATOM 4030 C C . GLY B 1 20 ? 3.945 27.781 10.234 1 32.06 20 GLY B C 1
ATOM 4031 O O . GLY B 1 20 ? 4.109 26.688 10.789 1 32.06 20 GLY B O 1
ATOM 4032 N N . LEU B 1 21 ? 2.791 28.328 10.516 1 33.22 21 LEU B N 1
ATOM 4033 C CA . LEU B 1 21 ? 1.385 27.938 10.562 1 33.22 21 LEU B CA 1
ATOM 4034 C C . LEU B 1 21 ? 1.022 27.047 9.383 1 33.22 21 LEU B C 1
ATOM 4036 O O . LEU B 1 21 ? 1.532 27.234 8.273 1 33.22 21 LEU B O 1
ATOM 4040 N N . HIS B 1 22 ? 0.532 25.875 9.508 1 40.47 22 HIS B N 1
ATOM 4041 C CA . HIS B 1 22 ? -0.179 25.141 8.469 1 40.47 22 HIS B CA 1
ATOM 4042 C C . HIS B 1 22 ? -1.167 26.047 7.738 1 40.47 22 HIS B C 1
ATOM 4044 O O . HIS B 1 22 ? -2.023 25.562 6.992 1 40.47 22 HIS B O 1
ATOM 4050 N N . GLY B 1 23 ? -1.339 27.328 8.117 1 40.94 23 GLY B N 1
ATOM 4051 C CA . GLY B 1 23 ? -1.886 28.25 7.133 1 40.94 23 GLY B CA 1
ATOM 4052 C C . GLY B 1 23 ? -1.042 28.344 5.875 1 40.94 23 GLY B C 1
ATOM 4053 O O . GLY B 1 23 ? -0.109 27.562 5.684 1 40.94 23 GLY B O 1
ATOM 4054 N N . PHE B 1 24 ? -1.396 29.25 4.914 1 47.31 24 PHE B N 1
ATOM 4055 C CA . PHE B 1 24 ? -0.707 29.516 3.658 1 47.31 24 PHE B CA 1
ATOM 4056 C C . PHE B 1 24 ? 0.777 29.766 3.896 1 47.31 24 PHE B C 1
ATOM 4058 O O . PHE B 1 24 ? 1.566 29.797 2.951 1 47.31 24 PHE B O 1
ATOM 4065 N N . HIS B 1 25 ? 1.208 29.703 5.293 1 49.47 25 HIS B N 1
ATOM 4066 C CA . HIS B 1 25 ? 2.602 30.062 5.523 1 49.47 25 HIS B CA 1
ATOM 4067 C C . HIS B 1 25 ? 3.297 29.047 6.418 1 49.47 25 HIS B C 1
ATOM 4069 O O . HIS B 1 25 ? 4.141 29.406 7.242 1 49.47 25 HIS B O 1
ATOM 4075 N N . PHE B 1 26 ? 2.98 27.781 6.266 1 62.66 26 PHE B N 1
ATOM 4076 C CA . PHE B 1 26 ? 3.574 26.719 7.062 1 62.66 26 PHE B CA 1
ATOM 4077 C C . PHE B 1 26 ? 5.016 26.469 6.637 1 62.66 26 PHE B C 1
ATOM 4079 O O . PHE B 1 26 ? 5.324 26.453 5.445 1 62.66 26 PHE B O 1
ATOM 4086 N N . HIS B 1 27 ? 5.934 26.484 7.723 1 64.25 27 HIS B N 1
ATOM 4087 C CA . HIS B 1 27 ? 7.34 26.219 7.426 1 64.25 27 HIS B CA 1
ATOM 4088 C C . HIS B 1 27 ? 7.77 24.875 7.973 1 64.25 27 HIS B C 1
ATOM 4090 O O . HIS B 1 27 ? 8.969 24.578 8.031 1 64.25 27 HIS B O 1
ATOM 4096 N N . GLY B 1 28 ? 6.895 24.094 8.438 1 75.94 28 GLY B N 1
ATOM 4097 C CA . GLY B 1 28 ? 7.281 22.812 9.008 1 75.94 28 GLY B CA 1
ATOM 4098 C C . GLY B 1 28 ? 7.375 22.844 10.523 1 75.94 28 GLY B C 1
ATOM 4099 O O . GLY B 1 28 ? 7.109 23.875 11.148 1 75.94 28 GLY B O 1
ATOM 4100 N N . LEU B 1 29 ? 7.691 21.719 11.133 1 82.5 29 LEU B N 1
ATOM 4101 C CA . LEU B 1 29 ? 7.902 21.641 12.57 1 82.5 29 LEU B CA 1
ATOM 4102 C C . LEU B 1 29 ? 9.172 22.375 12.977 1 82.5 29 LEU B C 1
ATOM 4104 O O . LEU B 1 29 ? 10.188 22.297 12.281 1 82.5 29 LEU B O 1
ATOM 4108 N N . GLU B 1 30 ? 9.047 23.078 14.047 1 85.44 30 GLU B N 1
ATOM 4109 C CA . GLU B 1 30 ? 10.234 23.734 14.594 1 85.44 30 GLU B CA 1
ATOM 4110 C C . GLU B 1 30 ? 11.297 22.719 14.984 1 85.44 30 GLU B C 1
ATOM 4112 O O . GLU B 1 30 ? 11 21.734 15.68 1 85.44 30 GLU B O 1
ATOM 4117 N N . GLU B 1 31 ? 12.508 22.906 14.523 1 90.44 31 GLU B N 1
ATOM 4118 C CA . GLU B 1 31 ? 13.602 22 14.852 1 90.44 31 GLU B CA 1
ATOM 4119 C C . GLU B 1 31 ? 14.102 22.234 16.281 1 90.44 31 GLU B C 1
ATOM 4121 O O . GLU B 1 31 ? 14.188 23.375 16.734 1 90.44 31 GLU B O 1
ATOM 4126 N N . PRO B 1 32 ? 14.352 21.125 16.938 1 89.19 32 PRO B N 1
ATOM 4127 C CA . PRO B 1 32 ? 14.938 21.328 18.266 1 89.19 32 PRO B CA 1
ATOM 4128 C C . PRO B 1 32 ? 16.359 21.875 18.203 1 89.19 32 PRO B C 1
ATOM 4130 O O . PRO B 1 32 ? 17.078 21.641 17.234 1 89.19 32 PRO B O 1
ATOM 4133 N N . ARG B 1 33 ? 16.812 22.719 19.125 1 80.44 33 ARG B N 1
ATOM 4134 C CA . ARG B 1 33 ? 18.141 23.312 19.188 1 80.44 33 ARG B CA 1
ATOM 4135 C C . ARG B 1 33 ? 19.047 22.578 20.156 1 80.44 33 ARG B C 1
ATOM 4137 O O . ARG B 1 33 ? 18.609 22.203 21.25 1 80.44 33 ARG B O 1
ATOM 4144 N N . SER B 1 34 ? 20.172 22.172 19.609 1 76.44 34 SER B N 1
ATOM 4145 C CA . SER B 1 34 ? 21.156 21.547 20.484 1 76.44 34 SER B CA 1
ATOM 4146 C C . SER B 1 34 ? 22.047 22.594 21.141 1 76.44 34 SER B C 1
ATOM 4148 O O . SER B 1 34 ? 22.422 23.594 20.516 1 76.44 34 SER B O 1
ATOM 4150 N N . LEU B 1 35 ? 22.328 22.406 22.422 1 67.44 35 LEU B N 1
ATOM 4151 C CA . LEU B 1 35 ? 23.219 23.312 23.125 1 67.44 35 LEU B CA 1
ATOM 4152 C C . LEU B 1 35 ? 24.688 22.922 22.906 1 67.44 35 LEU B C 1
ATOM 4154 O O . LEU B 1 35 ? 25.594 23.719 23.141 1 67.44 35 LEU B O 1
ATOM 4158 N N . ASP B 1 36 ? 24.875 21.734 22.375 1 68.5 36 ASP B N 1
ATOM 4159 C CA . ASP B 1 36 ? 26.234 21.219 22.219 1 68.5 36 ASP B CA 1
ATOM 4160 C C . ASP B 1 36 ? 26.688 21.266 20.766 1 68.5 36 ASP B C 1
ATOM 4162 O O . ASP B 1 36 ? 26.094 20.594 19.906 1 68.5 36 ASP B O 1
ATOM 4166 N N . LYS B 1 37 ? 27.609 22.109 20.391 1 64.44 37 LYS B N 1
ATOM 4167 C CA . LYS B 1 37 ? 28.188 22.281 19.062 1 64.44 37 LYS B CA 1
ATOM 4168 C C . LYS B 1 37 ? 28.766 20.984 18.531 1 64.44 37 LYS B C 1
ATOM 4170 O O . LYS B 1 37 ? 28.812 20.75 17.328 1 64.44 37 LYS B O 1
ATOM 4175 N N . SER B 1 38 ? 29.359 20.078 19.344 1 62.12 38 SER B N 1
ATOM 4176 C CA . SER B 1 38 ? 30.016 18.844 18.938 1 62.12 38 SER B CA 1
ATOM 4177 C C . SER B 1 38 ? 29.047 17.891 18.25 1 62.12 38 SER B C 1
ATOM 4179 O O . SER B 1 38 ? 29.453 17.062 17.422 1 62.12 38 SER B O 1
ATOM 4181 N N . THR B 1 39 ? 27.812 18.047 18.422 1 65.94 39 THR B N 1
ATOM 4182 C CA . THR B 1 39 ? 26.797 17.156 17.891 1 65.94 39 THR B CA 1
ATOM 4183 C C . THR B 1 39 ? 26.672 17.328 16.375 1 65.94 39 THR B C 1
ATOM 4185 O O . THR B 1 39 ? 26.344 16.359 15.664 1 65.94 39 THR B O 1
ATOM 4188 N N . CYS B 1 40 ? 27.062 18.406 15.891 1 67.56 40 CYS B N 1
ATOM 4189 C CA . CYS B 1 40 ? 26.859 18.719 14.484 1 67.56 40 CYS B CA 1
ATOM 4190 C C . CYS B 1 40 ? 27.875 17.984 13.609 1 67.56 40 CYS B C 1
ATOM 4192 O O . CYS B 1 40 ? 27.625 17.734 12.43 1 67.56 40 CYS B O 1
ATOM 4194 N N . GLU B 1 41 ? 28.906 17.562 14.195 1 74.56 41 GLU B N 1
ATOM 4195 C CA . GLU B 1 41 ? 30 17 13.414 1 74.56 41 GLU B CA 1
ATOM 4196 C C . GLU B 1 41 ? 29.688 15.578 12.953 1 74.56 41 GLU B C 1
ATOM 4198 O O . GLU B 1 41 ? 30.25 15.086 11.984 1 74.56 41 GLU B O 1
ATOM 4203 N N . ASN B 1 42 ? 28.703 14.984 13.359 1 87.56 42 ASN B N 1
ATOM 4204 C CA . ASN B 1 42 ? 28.438 13.594 13.031 1 87.56 42 ASN B CA 1
ATOM 4205 C C . ASN B 1 42 ? 27.219 13.461 12.109 1 87.56 42 ASN B C 1
ATOM 4207 O O . ASN B 1 42 ? 26.766 12.352 11.836 1 87.56 42 ASN B O 1
ATOM 4211 N N . ILE B 1 43 ? 26.781 14.562 11.648 1 96 43 ILE B N 1
ATOM 4212 C CA . ILE B 1 43 ? 25.609 14.539 10.797 1 96 43 ILE B CA 1
ATOM 4213 C C . ILE B 1 43 ? 26.016 14.734 9.336 1 96 43 ILE B C 1
ATOM 4215 O O . ILE B 1 43 ? 26.688 15.711 9 1 96 43 ILE B O 1
ATOM 4219 N N . THR B 1 44 ? 25.703 13.836 8.477 1 97 44 THR B N 1
ATOM 4220 C CA . THR B 1 44 ? 26.047 13.875 7.062 1 97 44 THR B CA 1
ATOM 4221 C C . THR B 1 44 ? 24.797 13.977 6.203 1 97 44 THR B C 1
ATOM 4223 O O . THR B 1 44 ? 23.781 13.328 6.484 1 97 44 THR B O 1
ATOM 4226 N N . GLU B 1 45 ? 24.797 14.844 5.238 1 97.75 45 GLU B N 1
ATOM 4227 C CA . GLU B 1 45 ? 23.75 14.906 4.219 1 97.75 45 GLU B CA 1
ATOM 4228 C C . GLU B 1 45 ? 24 13.906 3.102 1 97.75 45 GLU B C 1
ATOM 4230 O O . GLU B 1 45 ? 25.094 13.859 2.535 1 97.75 45 GLU B O 1
ATOM 4235 N N . LEU B 1 46 ? 23.078 13.094 2.854 1 98.5 46 LEU B N 1
ATOM 4236 C CA . LEU B 1 46 ? 23.219 12.031 1.861 1 98.5 46 LEU B CA 1
ATOM 4237 C C . LEU B 1 46 ? 22 11.984 0.946 1 98.5 46 LEU B C 1
ATOM 4239 O O . LEU B 1 46 ? 21.016 12.695 1.169 1 98.5 46 LEU B O 1
ATOM 4243 N N . TRP B 1 47 ? 22.109 11.188 -0.099 1 98.69 47 TRP B N 1
ATOM 4244 C CA . TRP B 1 47 ? 21.062 11.062 -1.104 1 98.69 47 TRP B CA 1
ATOM 4245 C C . TRP B 1 47 ? 20.828 9.602 -1.475 1 98.69 47 TRP B C 1
ATOM 4247 O O . TRP B 1 47 ? 21.781 8.805 -1.489 1 98.69 47 TRP B O 1
ATOM 4257 N N . ILE B 1 48 ? 19.656 9.219 -1.758 1 98.69 48 ILE B N 1
ATOM 4258 C CA . ILE B 1 48 ? 19.312 7.887 -2.236 1 98.69 48 ILE B CA 1
ATOM 4259 C C . ILE B 1 48 ? 18.469 7.996 -3.498 1 98.69 48 ILE B C 1
ATOM 4261 O O . ILE B 1 48 ? 17.594 8.867 -3.6 1 98.69 48 ILE B O 1
ATOM 4265 N N . ARG B 1 49 ? 18.766 7.195 -4.48 1 98.25 49 ARG B N 1
ATOM 4266 C CA . ARG B 1 49 ? 17.984 7.164 -5.715 1 98.25 49 ARG B CA 1
ATOM 4267 C C . ARG B 1 49 ? 16.656 6.438 -5.5 1 98.25 49 ARG B C 1
ATOM 4269 O O . ARG B 1 49 ? 16.625 5.363 -4.898 1 98.25 49 ARG B O 1
ATOM 4276 N N . GLN B 1 50 ? 15.531 7.039 -5.93 1 98.38 50 GLN B N 1
ATOM 4277 C CA . GLN B 1 50 ? 14.18 6.504 -5.793 1 98.38 50 GLN B CA 1
ATOM 4278 C C . GLN B 1 50 ? 13.438 6.527 -7.125 1 98.38 50 GLN B C 1
ATOM 4280 O O . GLN B 1 50 ? 13.68 7.402 -7.957 1 98.38 50 GLN B O 1
ATOM 4285 N N . PRO B 1 51 ? 12.562 5.516 -7.355 1 97.62 51 PRO B N 1
ATOM 4286 C CA . PRO B 1 51 ? 11.656 5.664 -8.492 1 97.62 51 PRO B CA 1
ATOM 4287 C C . PRO B 1 51 ? 10.742 6.879 -8.367 1 97.62 51 PRO B C 1
ATOM 4289 O O . PRO B 1 51 ? 10.258 7.18 -7.273 1 97.62 51 PRO B O 1
ATOM 4292 N N . VAL B 1 52 ? 10.477 7.566 -9.508 1 98.44 52 VAL B N 1
ATOM 4293 C CA . VAL B 1 52 ? 9.5 8.648 -9.492 1 98.44 52 VAL B CA 1
ATOM 4294 C C . VAL B 1 52 ? 8.109 8.078 -9.211 1 98.44 52 VAL B C 1
ATOM 4296 O O . VAL B 1 52 ? 7.312 8.695 -8.5 1 98.44 52 VAL B O 1
ATOM 4299 N N . ASP B 1 53 ? 7.84 6.93 -9.789 1 97.81 53 ASP B N 1
ATOM 4300 C CA . ASP B 1 53 ? 6.555 6.258 -9.617 1 97.81 53 ASP B CA 1
ATOM 4301 C C . ASP B 1 53 ? 6.746 4.797 -9.211 1 97.81 53 ASP B C 1
ATOM 4303 O O . ASP B 1 53 ? 7.109 3.959 -10.039 1 97.81 53 ASP B O 1
ATOM 4307 N N . HIS B 1 54 ? 6.426 4.473 -7.98 1 97.69 54 HIS B N 1
ATOM 4308 C CA . HIS B 1 54 ? 6.598 3.131 -7.438 1 97.69 54 HIS B CA 1
ATOM 4309 C C . HIS B 1 54 ? 5.504 2.189 -7.93 1 97.69 54 HIS B C 1
ATOM 4311 O O . HIS B 1 54 ? 5.598 0.974 -7.75 1 97.69 54 HIS B O 1
ATOM 4317 N N . PHE B 1 55 ? 4.465 2.684 -8.625 1 97.38 55 PHE B N 1
ATOM 4318 C CA . PHE B 1 55 ? 3.285 1.87 -8.891 1 97.38 55 PHE B CA 1
ATOM 4319 C C . PHE B 1 55 ? 3.025 1.765 -10.383 1 97.38 55 PHE B C 1
ATOM 4321 O O . PHE B 1 55 ? 1.973 1.28 -10.805 1 97.38 55 PHE B O 1
ATOM 4328 N N . ASN B 1 56 ? 3.926 2.307 -11.164 1 95.06 56 ASN B N 1
ATOM 4329 C CA . ASN B 1 56 ? 3.887 2.18 -12.617 1 95.06 56 ASN B CA 1
ATOM 4330 C C . ASN B 1 56 ? 5.152 1.52 -13.156 1 95.06 56 ASN B C 1
ATOM 4332 O O . ASN B 1 56 ? 6.184 2.176 -13.305 1 95.06 56 ASN B O 1
ATOM 4336 N N . VAL B 1 57 ? 5.051 0.326 -13.594 1 94.31 57 VAL B N 1
ATOM 4337 C CA . VAL B 1 57 ? 6.211 -0.464 -13.992 1 94.31 57 VAL B CA 1
ATOM 4338 C C . VAL B 1 57 ? 6.816 0.107 -15.273 1 94.31 57 VAL B C 1
ATOM 4340 O O . VAL B 1 57 ? 7.977 -0.16 -15.586 1 94.31 57 VAL B O 1
ATOM 4343 N N . ARG B 1 58 ? 6.105 0.925 -15.969 1 93.62 58 ARG B N 1
ATOM 4344 C CA . ARG B 1 58 ? 6.602 1.437 -17.234 1 93.62 58 ARG B CA 1
ATOM 4345 C C . ARG B 1 58 ? 7.289 2.785 -17.062 1 93.62 58 ARG B C 1
ATOM 4347 O O . ARG B 1 58 ? 7.801 3.361 -18.016 1 93.62 58 ARG B O 1
ATOM 4354 N N . ASN B 1 59 ? 7.18 3.338 -15.875 1 94.31 59 ASN B N 1
ATOM 4355 C CA . ASN B 1 59 ? 7.926 4.551 -15.547 1 94.31 59 ASN B CA 1
ATOM 4356 C C . ASN B 1 59 ? 9.25 4.227 -14.867 1 94.31 59 ASN B C 1
ATOM 4358 O O . ASN B 1 59 ? 9.281 3.922 -13.672 1 94.31 59 ASN B O 1
ATOM 4362 N N . ASN B 1 60 ? 10.32 4.348 -15.555 1 93.5 60 ASN B N 1
ATOM 4363 C CA . ASN B 1 60 ? 11.617 3.98 -15 1 93.5 60 ASN B CA 1
ATOM 4364 C C . ASN B 1 60 ? 12.414 5.207 -14.57 1 93.5 60 ASN B C 1
ATOM 4366 O O . ASN B 1 60 ? 13.617 5.121 -14.336 1 93.5 60 ASN B O 1
ATOM 4370 N N . CYS B 1 61 ? 11.719 6.391 -14.516 1 96.62 61 CYS B N 1
ATOM 4371 C CA . CYS B 1 61 ? 12.398 7.602 -14.055 1 96.62 61 CYS B CA 1
ATOM 4372 C C . CYS B 1 61 ? 12.766 7.496 -12.578 1 96.62 61 CYS B C 1
ATOM 4374 O O . CYS B 1 61 ? 12.039 6.871 -11.797 1 96.62 61 CYS B O 1
ATOM 4376 N N . THR B 1 62 ? 13.891 8.055 -12.242 1 98 62 THR B N 1
ATOM 4377 C CA . THR B 1 62 ? 14.344 8.07 -10.859 1 98 62 THR B CA 1
ATOM 4378 C C . THR B 1 62 ? 14.688 9.492 -10.422 1 98 62 THR B C 1
ATOM 4380 O O . THR B 1 62 ? 14.688 10.414 -11.234 1 98 62 THR B O 1
ATOM 4383 N N . TRP B 1 63 ? 14.828 9.734 -9.242 1 98.56 63 TRP B N 1
ATOM 4384 C CA . TRP B 1 63 ? 15.211 10.992 -8.617 1 98.56 63 TRP B CA 1
ATOM 4385 C C . TRP B 1 63 ? 16.016 10.75 -7.34 1 98.56 63 TRP B C 1
ATOM 4387 O O . TRP B 1 63 ? 16.172 9.602 -6.918 1 98.56 63 TRP B O 1
ATOM 4397 N N . LEU B 1 64 ? 16.609 11.773 -6.809 1 98.75 64 LEU B N 1
ATOM 4398 C CA . LEU B 1 64 ? 17.406 11.648 -5.598 1 98.75 64 LEU B CA 1
ATOM 4399 C C . LEU B 1 64 ? 16.672 12.211 -4.391 1 98.75 64 LEU B C 1
ATOM 4401 O O . LEU B 1 64 ? 16.281 13.383 -4.391 1 98.75 64 LEU B O 1
ATOM 4405 N N . MET B 1 65 ? 16.469 11.391 -3.41 1 98.88 65 MET B N 1
ATOM 4406 C CA . MET B 1 65 ? 15.859 11.758 -2.139 1 98.88 65 MET B CA 1
ATOM 4407 C C . MET B 1 65 ? 16.922 12.133 -1.105 1 98.88 65 MET B C 1
ATOM 4409 O O . MET B 1 65 ? 17.844 11.352 -0.853 1 98.88 65 MET B O 1
ATOM 4413 N N . ARG B 1 66 ? 16.781 13.273 -0.518 1 98.88 66 ARG B N 1
ATOM 4414 C CA . ARG B 1 66 ? 17.734 13.742 0.489 1 98.88 66 ARG B CA 1
ATOM 4415 C C . ARG B 1 66 ? 17.438 13.133 1.854 1 98.88 66 ARG B C 1
ATOM 4417 O O . ARG B 1 66 ? 16.266 13 2.234 1 98.88 66 ARG B O 1
ATOM 4424 N N . TYR B 1 67 ? 18.469 12.812 2.605 1 98.75 67 TYR B N 1
ATOM 4425 C CA . TYR B 1 67 ? 18.328 12.445 4.012 1 98.75 67 TYR B CA 1
ATOM 4426 C C . TYR B 1 67 ? 19.578 12.812 4.797 1 98.75 67 TYR B C 1
ATOM 4428 O O . TYR B 1 67 ? 20.641 13.055 4.215 1 98.75 67 TYR B O 1
ATOM 4436 N N . TYR B 1 68 ? 19.438 13 6.109 1 98.56 68 TYR B N 1
ATOM 4437 C CA . TYR B 1 68 ? 20.562 13.18 7.02 1 98.56 68 TYR B CA 1
ATOM 4438 C C . TYR B 1 68 ? 20.797 11.914 7.848 1 98.56 68 TYR B C 1
ATOM 4440 O O . TYR B 1 68 ? 19.859 11.148 8.102 1 98.56 68 TYR B O 1
ATOM 4448 N N . GLU B 1 69 ? 22 11.672 8.156 1 98.44 69 GLU B N 1
ATOM 4449 C CA . GLU B 1 69 ? 22.422 10.547 8.984 1 98.44 69 GLU B CA 1
ATOM 4450 C C . GLU B 1 69 ? 23.266 11.023 10.172 1 98.44 69 GLU B C 1
ATOM 4452 O O . GLU B 1 69 ? 24.125 11.883 10.023 1 98.44 69 GLU B O 1
ATOM 4457 N N . ASN B 1 70 ? 22.938 10.617 11.375 1 97.75 70 ASN B N 1
ATOM 4458 C CA . ASN B 1 70 ? 23.766 10.758 12.57 1 97.75 70 ASN B CA 1
ATOM 4459 C C . ASN B 1 70 ? 24.094 9.398 13.18 1 97.75 70 ASN B C 1
ATOM 4461 O O . ASN B 1 70 ? 23.234 8.766 13.797 1 97.75 70 ASN B O 1
ATOM 4465 N N . SER B 1 71 ? 25.312 8.961 13.047 1 95.81 71 SER B N 1
ATOM 4466 C CA . SER B 1 71 ? 25.719 7.645 13.523 1 95.81 71 SER B CA 1
ATOM 4467 C C . SER B 1 71 ? 26.547 7.746 14.805 1 95.81 71 SER B C 1
ATOM 4469 O O . SER B 1 71 ? 27.25 6.805 15.164 1 95.81 71 SER B O 1
ATOM 4471 N N . ARG B 1 72 ? 26.422 8.781 15.438 1 94.69 72 ARG B N 1
ATOM 4472 C CA . ARG B 1 72 ? 27.25 9.086 16.609 1 94.69 72 ARG B CA 1
ATOM 4473 C C . ARG B 1 72 ? 27.172 7.953 17.625 1 94.69 72 ARG B C 1
ATOM 4475 O O . ARG B 1 72 ? 28.188 7.578 18.219 1 94.69 72 ARG B O 1
ATOM 4482 N N . TYR B 1 73 ? 26.047 7.359 17.828 1 96.31 73 TYR B N 1
ATOM 4483 C CA . TYR B 1 73 ? 25.859 6.414 18.922 1 96.31 73 TYR B CA 1
ATOM 4484 C C . TYR B 1 73 ? 25.766 4.984 18.391 1 96.31 73 TYR B C 1
ATOM 4486 O O . TYR B 1 73 ? 25.625 4.039 19.172 1 96.31 73 TYR B O 1
ATOM 4494 N N . PHE B 1 74 ? 25.891 4.789 17.141 1 96.62 74 PHE B N 1
ATOM 4495 C CA . PHE B 1 74 ? 25.547 3.52 16.516 1 96.62 74 PHE B CA 1
ATOM 4496 C C . PHE B 1 74 ? 26.516 2.422 16.922 1 96.62 74 PHE B C 1
ATOM 4498 O O . PHE B 1 74 ? 27.734 2.615 16.891 1 96.62 74 PHE B O 1
ATOM 4505 N N . LYS B 1 75 ? 25.938 1.328 17.297 1 97.38 75 LYS B N 1
ATOM 4506 C CA . LYS B 1 75 ? 26.625 0.042 17.422 1 97.38 75 LYS B CA 1
ATOM 4507 C C . LYS B 1 75 ? 26 -1 16.5 1 97.38 75 LYS B C 1
ATOM 4509 O O . LYS B 1 75 ? 24.797 -0.959 16.234 1 97.38 75 LYS B O 1
ATOM 4514 N N . GLU B 1 76 ? 26.891 -1.94 16.156 1 96.19 76 GLU B N 1
ATOM 4515 C CA . GLU B 1 76 ? 26.453 -2.949 15.203 1 96.19 76 GLU B CA 1
ATOM 4516 C C . GLU B 1 76 ? 25.141 -3.602 15.648 1 96.19 76 GLU B C 1
ATOM 4518 O O . GLU B 1 76 ? 25.016 -4.016 16.797 1 96.19 76 GLU B O 1
ATOM 4523 N N . ASN B 1 77 ? 24.156 -3.594 14.805 1 94.12 77 ASN B N 1
ATOM 4524 C CA . ASN B 1 77 ? 22.828 -4.168 14.977 1 94.12 77 ASN B CA 1
ATOM 4525 C C . ASN B 1 77 ? 21.969 -3.346 15.938 1 94.12 77 ASN B C 1
ATOM 4527 O O . ASN B 1 77 ? 20.906 -3.793 16.375 1 94.12 77 ASN B O 1
ATOM 4531 N N . GLY B 1 78 ? 22.516 -2.158 16.344 1 97.88 78 GLY B N 1
ATOM 4532 C CA . GLY B 1 78 ? 21.641 -1.235 17.047 1 97.88 78 GLY B CA 1
ATOM 4533 C C . GLY B 1 78 ? 20.422 -0.812 16.234 1 97.88 78 GLY B C 1
ATOM 4534 O O . GLY B 1 78 ? 20.422 -0.954 15.008 1 97.88 78 GLY B O 1
ATOM 4535 N N . PRO B 1 79 ? 19.453 -0.337 16.891 1 98.69 79 PRO B N 1
ATOM 4536 C CA . PRO B 1 79 ? 18.234 0.006 16.156 1 98.69 79 PRO B CA 1
ATOM 4537 C C . PRO B 1 79 ? 18.422 1.182 15.203 1 98.69 79 PRO B C 1
ATOM 4539 O O . PRO B 1 79 ? 19.375 1.953 15.359 1 98.69 79 PRO B O 1
ATOM 4542 N N . ILE B 1 80 ? 17.625 1.231 14.203 1 98.88 80 ILE B N 1
ATOM 4543 C CA . ILE B 1 80 ? 17.516 2.354 13.281 1 98.88 80 ILE B CA 1
ATOM 4544 C C . ILE B 1 80 ? 16.359 3.258 13.703 1 98.88 80 ILE B C 1
ATOM 4546 O O . ILE B 1 80 ? 15.219 2.809 13.805 1 98.88 80 ILE B O 1
ATOM 4550 N N . LEU B 1 81 ? 16.641 4.465 14.039 1 98.94 81 LEU B N 1
ATOM 4551 C CA . LEU B 1 81 ? 15.617 5.453 14.336 1 98.94 81 LEU B CA 1
ATOM 4552 C C . LEU B 1 81 ? 15.484 6.461 13.195 1 98.94 81 LEU B C 1
ATOM 4554 O O . LEU B 1 81 ? 16.484 7.043 12.766 1 98.94 81 LEU B O 1
ATOM 4558 N N . ILE B 1 82 ? 14.289 6.664 12.688 1 98.94 82 ILE B N 1
ATOM 4559 C CA . ILE B 1 82 ? 14.078 7.539 11.539 1 98.94 82 ILE B CA 1
ATOM 4560 C C . ILE B 1 82 ? 13.078 8.633 11.898 1 98.94 82 ILE B C 1
ATOM 4562 O O . ILE B 1 82 ? 11.922 8.352 12.227 1 98.94 82 ILE B O 1
ATOM 4566 N N . MET B 1 83 ? 13.5 9.867 11.898 1 98.88 83 MET B N 1
ATOM 4567 C CA . MET B 1 83 ? 12.57 10.992 11.859 1 98.88 83 MET B CA 1
ATOM 4568 C C . MET B 1 83 ? 12.062 11.219 10.438 1 98.88 83 MET B C 1
ATOM 4570 O O . MET B 1 83 ? 12.844 11.492 9.531 1 98.88 83 MET B O 1
ATOM 4574 N N . ILE B 1 84 ? 10.758 11.094 10.281 1 98.81 84 ILE B N 1
ATOM 4575 C CA . ILE B 1 84 ? 10.164 11.281 8.961 1 98.81 84 ILE B CA 1
ATOM 4576 C C . ILE B 1 84 ? 9.906 12.766 8.719 1 98.81 84 ILE B C 1
ATOM 4578 O O . ILE B 1 84 ? 9.227 13.43 9.508 1 98.81 84 ILE B O 1
ATOM 4582 N N . GLY B 1 85 ? 10.5 13.266 7.637 1 97.75 85 GLY B N 1
ATOM 4583 C CA . GLY B 1 85 ? 10.164 14.617 7.223 1 97.75 85 GLY B CA 1
ATOM 4584 C C . GLY B 1 85 ? 8.781 14.734 6.617 1 97.75 85 GLY B C 1
ATOM 4585 O O . GLY B 1 85 ? 8.344 13.852 5.871 1 97.75 85 GLY B O 1
ATOM 4586 N N . GLY B 1 86 ? 8.07 15.797 6.949 1 95.5 86 GLY B N 1
ATOM 4587 C CA . GLY B 1 86 ? 6.762 16.094 6.387 1 95.5 86 GLY B CA 1
ATOM 4588 C C . GLY B 1 86 ? 6.816 17.109 5.254 1 95.5 86 GLY B C 1
ATOM 4589 O O . GLY B 1 86 ? 7.648 16.984 4.355 1 95.5 86 GLY B O 1
ATOM 4590 N N . GLU B 1 87 ? 5.898 18.047 5.262 1 94.75 87 GLU B N 1
ATOM 4591 C CA . GLU B 1 87 ? 5.762 19.062 4.227 1 94.75 87 GLU B CA 1
ATOM 4592 C C . GLU B 1 87 ? 6.695 20.25 4.484 1 94.75 87 GLU B C 1
ATOM 4594 O O . GLU B 1 87 ? 6.246 21.391 4.578 1 94.75 87 GLU B O 1
ATOM 4599 N N . TRP B 1 88 ? 8.062 19.969 4.648 1 94.5 88 TRP B N 1
ATOM 4600 C CA . TRP B 1 88 ? 9.07 21 4.867 1 94.5 88 TRP B CA 1
ATOM 4601 C C . TRP B 1 88 ? 10.453 20.5 4.453 1 94.5 88 TRP B C 1
ATOM 4603 O O . TRP B 1 88 ? 10.641 19.328 4.168 1 94.5 88 TRP B O 1
ATOM 4613 N N . ALA B 1 89 ? 11.336 21.438 4.355 1 95.19 89 ALA B N 1
ATOM 4614 C CA . ALA B 1 89 ? 12.734 21.094 4.172 1 95.19 89 ALA B CA 1
ATOM 4615 C C . ALA B 1 89 ? 13.359 20.625 5.484 1 95.19 89 ALA B C 1
ATOM 4617 O O . ALA B 1 89 ? 13.234 21.297 6.512 1 95.19 89 ALA B O 1
ATOM 4618 N N . ILE B 1 90 ? 14.023 19.516 5.48 1 96.31 90 ILE B N 1
ATOM 4619 C CA . ILE B 1 90 ? 14.602 19 6.715 1 96.31 90 ILE B CA 1
ATOM 4620 C C . ILE B 1 90 ? 15.891 19.75 7.043 1 96.31 90 ILE B C 1
ATOM 4622 O O . ILE B 1 90 ? 16.5 20.344 6.16 1 96.31 90 ILE B O 1
ATOM 4626 N N . SER B 1 91 ? 16.203 19.781 8.289 1 94.44 91 SER B N 1
ATOM 4627 C CA . SER B 1 91 ? 17.453 20.297 8.828 1 94.44 91 SER B CA 1
ATOM 4628 C C . SER B 1 91 ? 18.016 19.375 9.898 1 94.44 91 SER B C 1
ATOM 4630 O O . SER B 1 91 ? 17.531 18.25 10.086 1 94.44 91 SER B O 1
ATOM 4632 N N . LYS B 1 92 ? 18.969 19.734 10.625 1 94.88 92 LYS B N 1
ATOM 4633 C CA . LYS B 1 92 ? 19.75 18.797 11.438 1 94.88 92 LYS B CA 1
ATOM 4634 C C . LYS B 1 92 ? 19.156 18.672 12.836 1 94.88 92 LYS B C 1
ATOM 4636 O O . LYS B 1 92 ? 19.516 17.766 13.586 1 94.88 92 LYS B O 1
ATOM 4641 N N . GLY B 1 93 ? 18.219 19.516 13.203 1 94.69 93 GLY B N 1
ATOM 4642 C CA . GLY B 1 93 ? 17.781 19.703 14.586 1 94.69 93 GLY B CA 1
ATOM 4643 C C . GLY B 1 93 ? 17.312 18.422 15.242 1 94.69 93 GLY B C 1
ATOM 4644 O O . GLY B 1 93 ? 17.75 18.094 16.344 1 94.69 93 GLY B O 1
ATOM 4645 N N . PHE B 1 94 ? 16.531 17.625 14.57 1 96.06 94 PHE B N 1
ATOM 4646 C CA . PHE B 1 94 ? 15.938 16.422 15.148 1 96.06 94 PHE B CA 1
ATOM 4647 C C . PHE B 1 94 ? 16.984 15.32 15.297 1 96.06 94 PHE B C 1
ATOM 4649 O O . PHE B 1 94 ? 16.75 14.312 15.969 1 96.06 94 PHE B O 1
ATOM 4656 N N . LEU B 1 95 ? 18.156 15.531 14.711 1 96.88 95 LEU B N 1
ATOM 4657 C CA . LEU B 1 95 ? 19.25 14.578 14.852 1 96.88 95 LEU B CA 1
ATOM 4658 C C . LEU B 1 95 ? 20.234 15.039 15.93 1 96.88 95 LEU B C 1
ATOM 4660 O O . LEU B 1 95 ? 21.219 14.359 16.203 1 96.88 95 LEU B O 1
ATOM 4664 N N . GLU B 1 96 ? 19.906 16.125 16.578 1 95.69 96 GLU B N 1
ATOM 4665 C CA . GLU B 1 96 ? 20.844 16.688 17.547 1 95.69 96 GLU B CA 1
ATOM 4666 C C . GLU B 1 96 ? 20.188 16.797 18.922 1 95.69 96 GLU B C 1
ATOM 4668 O O . GLU B 1 96 ? 20.875 16.906 19.938 1 95.69 96 GLU B O 1
ATOM 4673 N N . ALA B 1 97 ? 18.875 16.844 18.922 1 95.12 97 ALA B N 1
ATOM 4674 C CA . ALA B 1 97 ? 18.141 16.984 20.172 1 95.12 97 ALA B CA 1
ATOM 4675 C C . ALA B 1 97 ? 16.734 16.438 20.047 1 95.12 97 ALA B C 1
ATOM 4677 O O . ALA B 1 97 ? 16.281 16.094 18.953 1 95.12 97 ALA B O 1
ATOM 4678 N N . GLY B 1 98 ? 16.031 16.328 21.203 1 96.19 98 GLY B N 1
ATOM 4679 C CA . GLY B 1 98 ? 14.656 15.852 21.219 1 96.19 98 GLY B CA 1
ATOM 4680 C C . GLY B 1 98 ? 14.531 14.398 21.625 1 96.19 98 GLY B C 1
ATOM 4681 O O . GLY B 1 98 ? 15.516 13.766 22 1 96.19 98 GLY B O 1
ATOM 4682 N N . LEU B 1 99 ? 13.352 13.922 21.562 1 97.75 99 LEU B N 1
ATOM 4683 C CA . LEU B 1 99 ? 12.992 12.609 22.078 1 97.75 99 LEU B CA 1
ATOM 4684 C C . LEU B 1 99 ? 13.75 11.508 21.344 1 97.75 99 LEU B C 1
ATOM 4686 O O . LEU B 1 99 ? 14.32 10.617 21.969 1 97.75 99 LEU B O 1
ATOM 4690 N N . MET B 1 100 ? 13.797 11.531 19.984 1 98.12 100 MET B N 1
ATOM 4691 C CA . MET B 1 100 ? 14.461 10.492 19.188 1 98.12 100 MET B CA 1
ATOM 4692 C C . MET B 1 100 ? 15.953 10.461 19.484 1 98.12 100 MET B C 1
ATOM 4694 O O . MET B 1 100 ? 16.547 9.391 19.609 1 98.12 100 MET B O 1
ATOM 4698 N N . TYR B 1 101 ? 16.547 11.625 19.562 1 96.69 101 TYR B N 1
ATOM 4699 C CA . TYR B 1 101 ? 17.984 11.734 19.844 1 96.69 101 TYR B CA 1
ATOM 4700 C C . TYR B 1 101 ? 18.328 11.086 21.172 1 96.69 101 TYR B C 1
ATOM 4702 O O . TYR B 1 101 ? 19.328 10.367 21.281 1 96.69 101 TYR B O 1
ATOM 4710 N N . GLU B 1 102 ? 17.531 11.375 22.125 1 96.88 102 GLU B N 1
ATOM 4711 C CA . GLU B 1 102 ? 17.75 10.82 23.453 1 96.88 102 GLU B CA 1
ATOM 4712 C C . GLU B 1 102 ? 17.609 9.297 23.453 1 96.88 102 GLU B C 1
ATOM 4714 O O . GLU B 1 102 ? 18.375 8.602 24.125 1 96.88 102 GLU B O 1
ATOM 4719 N N . LEU B 1 103 ? 16.656 8.805 22.703 1 98.25 103 LEU B N 1
ATOM 4720 C CA . LEU B 1 103 ? 16.5 7.359 22.562 1 98.25 103 LEU B CA 1
ATOM 4721 C C . LEU B 1 103 ? 17.703 6.746 21.859 1 98.25 103 LEU B C 1
ATOM 4723 O O . LEU B 1 103 ? 18.141 5.648 22.203 1 98.25 103 LEU B O 1
ATOM 4727 N N . ALA B 1 104 ? 18.203 7.469 20.875 1 97.56 104 ALA B N 1
ATOM 4728 C CA . ALA B 1 104 ? 19.359 6.98 20.141 1 97.56 104 ALA B CA 1
ATOM 4729 C C . ALA B 1 104 ? 20.562 6.828 21.062 1 97.56 104 ALA B C 1
ATOM 4731 O O . ALA B 1 104 ? 21.297 5.844 20.969 1 97.56 104 ALA B O 1
ATOM 4732 N N . SER B 1 105 ? 20.734 7.84 21.875 1 96.06 105 SER B N 1
ATOM 4733 C CA . SER B 1 105 ? 21.828 7.797 22.844 1 96.06 105 SER B CA 1
ATOM 4734 C C . SER B 1 105 ? 21.672 6.629 23.797 1 96.06 105 SER B C 1
ATOM 4736 O O . SER B 1 105 ? 22.641 5.938 24.109 1 96.06 105 SER B O 1
ATOM 4738 N N . ALA B 1 106 ? 20.469 6.375 24.188 1 97.69 106 ALA B N 1
ATOM 4739 C CA . ALA B 1 106 ? 20.188 5.359 25.203 1 97.69 106 ALA B CA 1
ATOM 4740 C C . ALA B 1 106 ? 20.328 3.955 24.609 1 97.69 106 ALA B C 1
ATOM 4742 O O . ALA B 1 106 ? 20.688 3.016 25.328 1 97.69 106 ALA B O 1
ATOM 4743 N N . TYR B 1 107 ? 20.094 3.748 23.297 1 98.12 107 TYR B N 1
ATOM 4744 C CA . TYR B 1 107 ? 19.953 2.396 22.766 1 98.12 107 TYR B CA 1
ATOM 4745 C C . TYR B 1 107 ? 20.984 2.143 21.672 1 98.12 107 TYR B C 1
ATOM 4747 O O . TYR B 1 107 ? 20.891 1.158 20.922 1 98.12 107 TYR B O 1
ATOM 4755 N N . ASN B 1 108 ? 21.969 3.059 21.531 1 98 108 ASN B N 1
ATOM 4756 C CA . ASN B 1 108 ? 23.047 2.902 20.562 1 98 108 ASN B CA 1
ATOM 4757 C C . ASN B 1 108 ? 22.516 2.801 19.141 1 98 108 ASN B C 1
ATOM 4759 O O . ASN B 1 108 ? 22.875 1.882 18.391 1 98 108 ASN B O 1
ATOM 4763 N N . ALA B 1 109 ? 21.625 3.693 18.812 1 98.44 109 ALA B N 1
ATOM 4764 C CA . ALA B 1 109 ? 20.922 3.654 17.531 1 98.44 109 ALA B CA 1
ATOM 4765 C C . ALA B 1 109 ? 21.641 4.5 16.484 1 98.44 109 ALA B C 1
ATOM 4767 O O . ALA B 1 109 ? 22.391 5.41 16.828 1 98.44 109 ALA B O 1
ATOM 4768 N N . ILE B 1 110 ? 21.453 4.164 15.25 1 98.38 110 ILE B N 1
ATOM 4769 C CA . ILE B 1 110 ? 21.719 5.086 14.156 1 98.38 110 ILE B CA 1
ATOM 4770 C C . ILE B 1 110 ? 20.469 5.906 13.852 1 98.38 110 ILE B C 1
ATOM 4772 O O . ILE B 1 110 ? 19.359 5.402 13.945 1 98.38 110 ILE B O 1
ATOM 4776 N N . MET B 1 111 ? 20.656 7.203 13.562 1 98.62 111 MET B N 1
ATOM 4777 C CA . MET B 1 111 ? 19.531 8.086 13.312 1 98.62 111 MET B CA 1
ATOM 4778 C C . MET B 1 111 ? 19.516 8.555 11.867 1 98.62 111 MET B C 1
ATOM 4780 O O . MET B 1 111 ? 20.562 8.859 11.297 1 98.62 111 MET B O 1
ATOM 4784 N N . TYR B 1 112 ? 18.375 8.555 11.297 1 98.88 112 TYR B N 1
ATOM 4785 C CA . TYR B 1 112 ? 18.156 9.141 9.984 1 98.88 112 TYR B CA 1
ATOM 4786 C C . TYR B 1 112 ? 17.031 10.18 10.023 1 98.88 112 TYR B C 1
ATOM 4788 O O . TYR B 1 112 ? 16.125 10.086 10.844 1 98.88 112 TYR B O 1
ATOM 4796 N N . TYR B 1 113 ? 17.109 11.219 9.289 1 98.75 113 TYR B N 1
ATOM 4797 C CA . TYR B 1 113 ? 16.078 12.195 8.984 1 98.75 113 TYR B CA 1
ATOM 4798 C C . TYR B 1 113 ? 15.812 12.266 7.484 1 98.75 113 TYR B C 1
ATOM 4800 O O . TYR B 1 113 ? 16.656 12.758 6.723 1 98.75 113 TYR B O 1
ATOM 4808 N N . THR B 1 114 ? 14.648 11.703 7.023 1 98.88 114 THR B N 1
ATOM 4809 C CA . THR B 1 114 ? 14.367 11.547 5.602 1 98.88 114 THR B CA 1
ATOM 4810 C C . THR B 1 114 ? 13.492 12.695 5.094 1 98.88 114 THR B C 1
ATOM 4812 O O . THR B 1 114 ? 12.57 13.133 5.789 1 98.88 114 THR B O 1
ATOM 4815 N N . GLU B 1 115 ? 13.828 13.195 3.918 1 98.62 115 GLU B N 1
ATOM 4816 C CA . GLU B 1 115 ? 13.047 14.281 3.334 1 98.62 115 GLU B CA 1
ATOM 4817 C C . GLU B 1 115 ? 11.922 13.742 2.455 1 98.62 115 GLU B C 1
ATOM 4819 O O . GLU B 1 115 ? 12.125 12.789 1.697 1 98.62 115 GLU B O 1
ATOM 4824 N N . HIS B 1 116 ? 10.789 14.266 2.576 1 98.56 116 HIS B N 1
ATOM 4825 C CA . HIS B 1 116 ? 9.617 13.875 1.793 1 98.56 116 HIS B CA 1
ATOM 4826 C C . HIS B 1 116 ? 9.758 14.328 0.342 1 98.56 116 HIS B C 1
ATOM 4828 O O . HIS B 1 116 ? 10.258 15.422 0.07 1 98.56 116 HIS B O 1
ATOM 4834 N N . ARG B 1 117 ? 9.352 13.508 -0.572 1 98.69 117 ARG B N 1
ATOM 4835 C CA . ARG B 1 117 ? 9.352 13.922 -1.972 1 98.69 117 ARG B CA 1
ATOM 4836 C C . ARG B 1 117 ? 8.641 15.258 -2.148 1 98.69 117 ARG B C 1
ATOM 4838 O O . ARG B 1 117 ? 7.602 15.508 -1.53 1 98.69 117 ARG B O 1
ATOM 4845 N N . TYR B 1 118 ? 9.234 16.156 -3.016 1 98 118 TYR B N 1
ATOM 4846 C CA . TYR B 1 118 ? 8.703 17.438 -3.465 1 98 118 TYR B CA 1
ATOM 4847 C C . TYR B 1 118 ? 8.953 18.531 -2.428 1 98 118 TYR B C 1
ATOM 4849 O O . TYR B 1 118 ? 8.625 19.703 -2.65 1 98 118 TYR B O 1
ATOM 4857 N N . TYR B 1 119 ? 9.5 18.156 -1.304 1 96.88 119 TYR B N 1
ATOM 4858 C CA . TYR B 1 119 ? 9.828 19.188 -0.322 1 96.88 119 TYR B CA 1
ATOM 4859 C C . TYR B 1 119 ? 11.336 19.328 -0.158 1 96.88 119 TYR B C 1
ATOM 4861 O O . TYR B 1 119 ? 12.086 18.391 -0.443 1 96.88 119 TYR B O 1
ATOM 4869 N N . GLY B 1 120 ? 11.742 20.531 0.323 1 95.56 120 GLY B N 1
ATOM 4870 C CA . GLY B 1 120 ? 13.164 20.797 0.477 1 95.56 120 GLY B CA 1
ATOM 4871 C C . GLY B 1 120 ? 13.945 20.625 -0.811 1 95.56 120 GLY B C 1
ATOM 4872 O O . GLY B 1 120 ? 13.594 21.203 -1.841 1 95.56 120 GLY B O 1
ATOM 4873 N N . LYS B 1 121 ? 14.961 19.781 -0.759 1 97.25 121 LYS B N 1
ATOM 4874 C CA . LYS B 1 121 ? 15.828 19.578 -1.918 1 97.25 121 LYS B CA 1
ATOM 4875 C C . LYS B 1 121 ? 15.445 18.297 -2.668 1 97.25 121 LYS B C 1
ATOM 4877 O O . LYS B 1 121 ? 16.031 17.984 -3.705 1 97.25 121 LYS B O 1
ATOM 4882 N N . SER B 1 122 ? 14.453 17.594 -2.209 1 98.25 122 SER B N 1
ATOM 4883 C CA . SER B 1 122 ? 13.977 16.344 -2.82 1 98.25 122 SER B CA 1
ATOM 4884 C C . SER B 1 122 ? 12.953 16.625 -3.914 1 98.25 122 SER B C 1
ATOM 4886 O O . SER B 1 122 ? 11.75 16.656 -3.654 1 98.25 122 SER B O 1
ATOM 4888 N N . LYS B 1 123 ? 13.43 16.766 -5.145 1 98.38 123 LYS B N 1
ATOM 4889 C CA . LYS B 1 123 ? 12.609 17.219 -6.266 1 98.38 123 LYS B CA 1
ATOM 4890 C C . LYS B 1 123 ? 12.516 16.141 -7.352 1 98.38 123 LYS B C 1
ATOM 4892 O O . LYS B 1 123 ? 13.336 16.125 -8.273 1 98.38 123 LYS B O 1
ATOM 4897 N N . PRO B 1 124 ? 11.453 15.336 -7.344 1 98.38 124 PRO B N 1
ATOM 4898 C CA . PRO B 1 124 ? 11.352 14.188 -8.242 1 98.38 124 PRO B CA 1
ATOM 4899 C C . PRO B 1 124 ? 11.141 14.586 -9.703 1 98.38 124 PRO B C 1
ATOM 4901 O O . PRO B 1 124 ? 11.406 13.797 -10.609 1 98.38 124 PRO B O 1
ATOM 4904 N N . THR B 1 125 ? 10.648 15.852 -9.953 1 98.31 125 THR B N 1
ATOM 4905 C CA . THR B 1 125 ? 10.297 16.25 -11.305 1 98.31 125 THR B CA 1
ATOM 4906 C C . THR B 1 125 ? 10.914 17.594 -11.656 1 98.31 125 THR B C 1
ATOM 4908 O O . THR B 1 125 ? 11.477 18.266 -10.781 1 98.31 125 THR B O 1
ATOM 4911 N N . GLU B 1 126 ? 10.812 17.984 -12.875 1 97.62 126 GLU B N 1
ATOM 4912 C CA . GLU B 1 126 ? 11.492 19.172 -13.383 1 97.62 126 GLU B CA 1
ATOM 4913 C C . GLU B 1 126 ? 10.789 20.438 -12.938 1 97.62 126 GLU B C 1
ATOM 4915 O O . GLU B 1 126 ? 11.398 21.516 -12.891 1 97.62 126 GLU B O 1
ATOM 4920 N N . ASP B 1 127 ? 9.477 20.359 -12.656 1 97.94 127 ASP B N 1
ATOM 4921 C CA . ASP B 1 127 ? 8.672 21.469 -12.164 1 97.94 127 ASP B CA 1
ATOM 4922 C C . ASP B 1 127 ? 7.516 20.984 -11.305 1 97.94 127 ASP B C 1
ATOM 4924 O O . ASP B 1 127 ? 7.461 19.797 -10.938 1 97.94 127 ASP B O 1
ATOM 4928 N N . THR B 1 128 ? 6.648 21.875 -10.898 1 97.81 128 THR B N 1
ATOM 4929 C CA . THR B 1 128 ? 5.555 21.531 -10 1 97.81 128 THR B CA 1
ATOM 4930 C C . THR B 1 128 ? 4.207 21.703 -10.695 1 97.81 128 THR B C 1
ATOM 4932 O O . THR B 1 128 ? 3.236 22.141 -10.07 1 97.81 128 THR B O 1
ATOM 4935 N N . SER B 1 129 ? 4.191 21.5 -11.992 1 97.12 129 SER B N 1
ATOM 4936 C CA . SER B 1 129 ? 2.922 21.5 -12.719 1 97.12 129 SER B CA 1
ATOM 4937 C C . SER B 1 129 ? 1.993 20.406 -12.188 1 97.12 129 SER B C 1
ATOM 4939 O O . SER B 1 129 ? 2.445 19.453 -11.562 1 97.12 129 SER B O 1
ATOM 4941 N N . SER B 1 130 ? 0.707 20.547 -12.438 1 94.12 130 SER B N 1
ATOM 4942 C CA . SER B 1 130 ? -0.254 19.562 -11.977 1 94.12 130 SER B CA 1
ATOM 4943 C C . SER B 1 130 ? 0.064 18.172 -12.539 1 94.12 130 SER B C 1
ATOM 4945 O O . SER B 1 130 ? -0.156 17.156 -11.875 1 94.12 130 SER B O 1
ATOM 4947 N N . ARG B 1 131 ? 0.552 18.172 -13.75 1 94.5 131 ARG B N 1
ATOM 4948 C CA . ARG B 1 131 ? 0.966 16.906 -14.359 1 94.5 131 ARG B CA 1
ATOM 4949 C C . ARG B 1 131 ? 2.104 16.266 -13.57 1 94.5 131 ARG B C 1
ATOM 4951 O O . ARG B 1 131 ? 2.125 15.055 -13.383 1 94.5 131 ARG B O 1
ATOM 4958 N N . ASN B 1 132 ? 3.029 17.062 -13.117 1 97.25 132 ASN B N 1
ATOM 4959 C CA . ASN B 1 132 ? 4.199 16.562 -12.406 1 97.25 132 ASN B CA 1
ATOM 4960 C C . ASN B 1 132 ? 3.904 16.344 -10.93 1 97.25 132 ASN B C 1
ATOM 4962 O O . ASN B 1 132 ? 4.555 15.523 -10.273 1 97.25 132 ASN B O 1
ATOM 4966 N N . LEU B 1 133 ? 2.863 16.984 -10.398 1 98.06 133 LEU B N 1
ATOM 4967 C CA . LEU B 1 133 ? 2.516 16.859 -8.992 1 98.06 133 LEU B CA 1
ATOM 4968 C C . LEU B 1 133 ? 1.753 15.562 -8.734 1 98.06 133 LEU B C 1
ATOM 4970 O O . LEU B 1 133 ? 1.554 15.172 -7.582 1 98.06 133 LEU B O 1
ATOM 4974 N N . GLN B 1 134 ? 1.394 14.844 -9.82 1 96.81 134 GLN B N 1
ATOM 4975 C CA . GLN B 1 134 ? 0.646 13.594 -9.68 1 96.81 134 GLN B CA 1
ATOM 4976 C C . GLN B 1 134 ? 1.413 12.586 -8.836 1 96.81 134 GLN B C 1
ATOM 4978 O O . GLN B 1 134 ? 0.822 11.656 -8.289 1 96.81 134 GLN B O 1
ATOM 4983 N N . TYR B 1 135 ? 2.779 12.758 -8.711 1 98.12 135 TYR B N 1
ATOM 4984 C CA . TYR B 1 135 ? 3.615 11.82 -7.973 1 98.12 135 TYR B CA 1
ATOM 4985 C C . TYR B 1 135 ? 3.791 12.266 -6.527 1 98.12 135 TYR B C 1
ATOM 4987 O O . TYR B 1 135 ? 4.473 11.602 -5.742 1 98.12 135 TYR B O 1
ATOM 4995 N N . LEU B 1 136 ? 3.246 13.453 -6.191 1 98.44 136 LEU B N 1
ATOM 4996 C CA . LEU B 1 136 ? 3.184 13.891 -4.801 1 98.44 136 LEU B CA 1
ATOM 4997 C C . LEU B 1 136 ? 1.987 13.273 -4.09 1 98.44 136 LEU B C 1
ATOM 4999 O O . LEU B 1 136 ? 0.912 13.867 -4.035 1 98.44 136 LEU B O 1
ATOM 5003 N N . SER B 1 137 ? 2.191 12.086 -3.559 1 97.44 137 SER B N 1
ATOM 5004 C CA . SER B 1 137 ? 1.159 11.359 -2.82 1 97.44 137 SER B CA 1
ATOM 5005 C C . SER B 1 137 ? 1.758 10.578 -1.658 1 97.44 137 SER B C 1
ATOM 5007 O O . SER B 1 137 ? 2.949 10.258 -1.663 1 97.44 137 SER B O 1
ATOM 5009 N N . VAL B 1 138 ? 0.961 10.305 -0.724 1 98.19 138 VAL B N 1
ATOM 5010 C CA . VAL B 1 138 ? 1.444 9.57 0.443 1 98.19 138 VAL B CA 1
ATOM 5011 C C . VAL B 1 138 ? 1.799 8.141 0.046 1 98.19 138 VAL B C 1
ATOM 5013 O O . VAL B 1 138 ? 2.729 7.551 0.6 1 98.19 138 VAL B O 1
ATOM 5016 N N . ASP B 1 139 ? 1.111 7.539 -0.996 1 98.25 139 ASP B N 1
ATOM 5017 C CA . ASP B 1 139 ? 1.453 6.203 -1.476 1 98.25 139 ASP B CA 1
ATOM 5018 C C . ASP B 1 139 ? 2.914 6.137 -1.916 1 98.25 139 ASP B C 1
ATOM 5020 O O . ASP B 1 139 ? 3.637 5.207 -1.546 1 98.25 139 ASP B O 1
ATOM 5024 N N . GLN B 1 140 ? 3.295 7.105 -2.713 1 98.56 140 GLN B N 1
ATOM 5025 C CA . GLN B 1 140 ? 4.668 7.184 -3.201 1 98.56 140 GLN B CA 1
ATOM 5026 C C . GLN B 1 140 ? 5.648 7.414 -2.053 1 98.56 140 GLN B C 1
ATOM 5028 O O . GLN B 1 140 ? 6.711 6.793 -2.006 1 98.56 140 GLN B O 1
ATOM 5033 N N . ALA B 1 141 ? 5.281 8.297 -1.145 1 98.81 141 ALA B N 1
ATOM 5034 C CA . ALA B 1 141 ? 6.164 8.633 -0.032 1 98.81 141 ALA B CA 1
ATOM 5035 C C . ALA B 1 141 ? 6.402 7.43 0.869 1 98.81 141 ALA B C 1
ATOM 5037 O O . ALA B 1 141 ? 7.516 7.223 1.358 1 98.81 141 ALA B O 1
ATOM 5038 N N . LEU B 1 142 ? 5.359 6.652 1.138 1 98.88 142 LEU B N 1
ATOM 5039 C CA . LEU B 1 142 ? 5.504 5.441 1.938 1 98.88 142 LEU B CA 1
ATOM 5040 C C . LEU B 1 142 ? 6.445 4.453 1.262 1 98.88 142 LEU B C 1
ATOM 5042 O O . LEU B 1 142 ? 7.281 3.834 1.924 1 98.88 142 LEU B O 1
ATOM 5046 N N . ALA B 1 143 ? 6.262 4.297 -0.051 1 98.75 143 ALA B N 1
ATOM 5047 C CA . ALA B 1 143 ? 7.137 3.396 -0.794 1 98.75 143 ALA B CA 1
ATOM 5048 C C . ALA B 1 143 ? 8.578 3.895 -0.774 1 98.75 143 ALA B C 1
ATOM 5050 O O . ALA B 1 143 ? 9.516 3.098 -0.726 1 98.75 143 ALA B O 1
ATOM 5051 N N . ASP B 1 144 ? 8.812 5.266 -0.826 1 98.88 144 ASP B N 1
ATOM 5052 C CA . ASP B 1 144 ? 10.156 5.82 -0.665 1 98.88 144 ASP B CA 1
ATOM 5053 C C . ASP B 1 144 ? 10.797 5.34 0.637 1 98.88 144 ASP B C 1
ATOM 5055 O O . ASP B 1 144 ? 11.969 4.973 0.659 1 98.88 144 ASP B O 1
ATOM 5059 N N . LEU B 1 145 ? 10.031 5.387 1.677 1 98.94 145 LEU B N 1
ATOM 5060 C CA . LEU B 1 145 ? 10.547 5 2.986 1 98.94 145 LEU B CA 1
ATOM 5061 C C . LEU B 1 145 ? 10.859 3.508 3.025 1 98.94 145 LEU B C 1
ATOM 5063 O O . LEU B 1 145 ? 11.867 3.096 3.604 1 98.94 145 LEU B O 1
ATOM 5067 N N . ALA B 1 146 ? 9.984 2.688 2.436 1 98.75 146 ALA B N 1
ATOM 5068 C CA . ALA B 1 146 ? 10.219 1.248 2.377 1 98.75 146 ALA B CA 1
ATOM 5069 C C . ALA B 1 146 ? 11.531 0.939 1.657 1 98.75 146 ALA B C 1
ATOM 5071 O O . ALA B 1 146 ? 12.352 0.164 2.154 1 98.75 146 ALA B O 1
ATOM 5072 N N . TYR B 1 147 ? 11.727 1.587 0.531 1 98.44 147 TYR B N 1
ATOM 5073 C CA . TYR B 1 147 ? 12.945 1.373 -0.244 1 98.44 147 TYR B CA 1
ATOM 5074 C C . TYR B 1 147 ? 14.164 1.897 0.503 1 98.44 147 TYR B C 1
ATOM 5076 O O . TYR B 1 147 ? 15.242 1.302 0.438 1 98.44 147 TYR B O 1
ATOM 5084 N N . PHE B 1 148 ? 13.992 3.027 1.215 1 98.88 148 PHE B N 1
ATOM 5085 C CA . PHE B 1 148 ? 15.086 3.578 2.008 1 98.88 148 PHE B CA 1
ATOM 5086 C C . PHE B 1 148 ? 15.547 2.578 3.061 1 98.88 148 PHE B C 1
ATOM 5088 O O . PHE B 1 148 ? 16.734 2.281 3.162 1 98.88 148 PHE B O 1
ATOM 5095 N N . ILE B 1 149 ? 14.609 2.076 3.836 1 98.88 149 ILE B N 1
ATOM 5096 C CA . ILE B 1 149 ? 14.906 1.149 4.922 1 98.88 149 ILE B CA 1
ATOM 5097 C C . ILE B 1 149 ? 15.578 -0.103 4.363 1 98.88 149 ILE B C 1
ATOM 5099 O O . ILE B 1 149 ? 16.609 -0.546 4.875 1 98.88 149 ILE B O 1
ATOM 5103 N N . GLU B 1 150 ? 14.992 -0.657 3.273 1 97.75 150 GLU B N 1
ATOM 5104 C CA . GLU B 1 150 ? 15.555 -1.854 2.654 1 97.75 150 GLU B CA 1
ATOM 5105 C C . GLU B 1 150 ? 16.984 -1.61 2.188 1 97.75 150 GLU B C 1
ATOM 5107 O O . GLU B 1 150 ? 17.859 -2.479 2.336 1 97.75 150 GLU B O 1
ATOM 5112 N N . THR B 1 151 ? 17.203 -0.444 1.584 1 97.69 151 THR B N 1
ATOM 5113 C CA . THR B 1 151 ? 18.531 -0.101 1.094 1 97.69 151 THR B CA 1
ATOM 5114 C C . THR B 1 151 ? 19.516 0.014 2.25 1 97.69 151 THR B C 1
ATOM 5116 O O . THR B 1 151 ? 20.641 -0.474 2.16 1 97.69 151 THR B O 1
ATOM 5119 N N . ARG B 1 152 ? 19.141 0.657 3.35 1 98.06 152 ARG B N 1
ATOM 5120 C CA . ARG B 1 152 ? 20.031 0.8 4.5 1 98.06 152 ARG B CA 1
ATOM 5121 C C . ARG B 1 152 ? 20.359 -0.558 5.109 1 98.06 152 ARG B C 1
ATOM 5123 O O . ARG B 1 152 ? 21.484 -0.785 5.562 1 98.06 152 ARG B O 1
ATOM 5130 N N . LYS B 1 153 ? 19.469 -1.445 5.07 1 97.38 153 LYS B N 1
ATOM 5131 C CA . LYS B 1 153 ? 19.625 -2.742 5.723 1 97.38 153 LYS B CA 1
ATOM 5132 C C . LYS B 1 153 ? 20.469 -3.688 4.875 1 97.38 153 LYS B C 1
ATOM 5134 O O . LYS B 1 153 ? 20.781 -4.805 5.301 1 97.38 153 LYS B O 1
ATOM 5139 N N . LYS B 1 154 ? 20.828 -3.285 3.643 1 96.19 154 LYS B N 1
ATOM 5140 C CA . LYS B 1 154 ? 21.766 -4.066 2.857 1 96.19 154 LYS B CA 1
ATOM 5141 C C . LYS B 1 154 ? 23.156 -4.062 3.506 1 96.19 154 LYS B C 1
ATOM 5143 O O . LYS B 1 154 ? 23.953 -4.973 3.275 1 96.19 154 LYS B O 1
ATOM 5148 N N . ASP B 1 155 ? 23.391 -2.957 4.281 1 96.19 155 ASP B N 1
ATOM 5149 C CA . ASP B 1 155 ? 24.594 -2.953 5.098 1 96.19 155 ASP B CA 1
ATOM 5150 C C . ASP B 1 155 ? 24.547 -4.047 6.164 1 96.19 155 ASP B C 1
ATOM 5152 O O . ASP B 1 155 ? 23.625 -4.07 6.988 1 96.19 155 ASP B O 1
ATOM 5156 N N . GLU B 1 156 ? 25.562 -4.871 6.188 1 96.44 156 GLU B N 1
ATOM 5157 C CA . GLU B 1 156 ? 25.609 -6.012 7.098 1 96.44 156 GLU B CA 1
ATOM 5158 C C . GLU B 1 156 ? 25.453 -5.566 8.547 1 96.44 156 GLU B C 1
ATOM 5160 O O . GLU B 1 156 ? 24.875 -6.277 9.367 1 96.44 156 GLU B O 1
ATOM 5165 N N . LYS B 1 157 ? 25.953 -4.422 8.836 1 97.12 157 LYS B N 1
ATOM 5166 C CA . LYS B 1 157 ? 25.922 -3.912 10.203 1 97.12 157 LYS B CA 1
ATOM 5167 C C . LYS B 1 157 ? 24.516 -3.516 10.617 1 97.12 157 LYS B C 1
ATOM 5169 O O . LYS B 1 157 ? 24.234 -3.355 11.812 1 97.12 157 LYS B O 1
ATOM 5174 N N . LEU B 1 158 ? 23.594 -3.332 9.633 1 98.12 158 LEU B N 1
ATOM 5175 C CA . LEU B 1 158 ? 22.25 -2.869 9.914 1 98.12 158 LEU B CA 1
ATOM 5176 C C . LEU B 1 158 ? 21.219 -3.936 9.555 1 98.12 158 LEU B C 1
ATOM 5178 O O . LEU B 1 158 ? 20.016 -3.721 9.703 1 98.12 158 LEU B O 1
ATOM 5182 N N . ARG B 1 159 ? 21.594 -5.098 9.102 1 96.19 159 ARG B N 1
ATOM 5183 C CA . ARG B 1 159 ? 20.75 -6.125 8.516 1 96.19 159 ARG B CA 1
ATOM 5184 C C . ARG B 1 159 ? 19.656 -6.559 9.492 1 96.19 159 ARG B C 1
ATOM 5186 O O . ARG B 1 159 ? 18.5 -6.766 9.102 1 96.19 159 ARG B O 1
ATOM 5193 N N . ASN B 1 160 ? 20.016 -6.609 10.773 1 95.19 160 ASN B N 1
ATOM 5194 C CA . ASN B 1 160 ? 19.078 -7.125 11.766 1 95.19 160 ASN B CA 1
ATOM 5195 C C . ASN B 1 160 ? 18.547 -6.008 12.664 1 95.19 160 ASN B C 1
ATOM 5197 O O . ASN B 1 160 ? 17.891 -6.277 13.664 1 95.19 160 ASN B O 1
ATOM 5201 N N . SER B 1 161 ? 18.781 -4.777 12.289 1 97.88 161 SER B N 1
ATOM 5202 C CA . SER B 1 161 ? 18.375 -3.639 13.102 1 97.88 161 SER B CA 1
ATOM 5203 C C . SER B 1 161 ? 16.859 -3.463 13.086 1 97.88 161 SER B C 1
ATOM 5205 O O . SER B 1 161 ? 16.234 -3.557 12.023 1 97.88 161 SER B O 1
ATOM 5207 N N . LYS B 1 162 ? 16.281 -3.268 14.273 1 98.12 162 LYS B N 1
ATOM 5208 C CA . LYS B 1 162 ? 14.883 -2.873 14.359 1 98.12 162 LYS B CA 1
ATOM 5209 C C . LYS B 1 162 ? 14.695 -1.415 13.953 1 98.12 162 LYS B C 1
ATOM 5211 O O . LYS B 1 162 ? 15.539 -0.568 14.25 1 98.12 162 LYS B O 1
ATOM 5216 N N . VAL B 1 163 ? 13.625 -1.138 13.273 1 98.88 163 VAL B N 1
ATOM 5217 C CA . VAL B 1 163 ? 13.391 0.21 12.766 1 98.88 163 VAL B CA 1
ATOM 5218 C C . VAL B 1 163 ? 12.234 0.856 13.523 1 98.88 163 VAL B C 1
ATOM 5220 O O . VAL B 1 163 ? 11.133 0.302 13.57 1 98.88 163 VAL B O 1
ATOM 5223 N N . ILE B 1 164 ? 12.445 1.961 14.148 1 98.94 164 ILE B N 1
ATOM 5224 C CA . ILE B 1 164 ? 11.422 2.793 14.773 1 98.94 164 ILE B CA 1
ATOM 5225 C C . ILE B 1 164 ? 11.32 4.125 14.031 1 98.94 164 ILE B C 1
ATOM 5227 O O . ILE B 1 164 ? 12.336 4.773 13.766 1 98.94 164 ILE B O 1
ATOM 5231 N N . VAL B 1 165 ? 10.117 4.531 13.688 1 98.94 165 VAL B N 1
ATOM 5232 C CA . VAL B 1 165 ? 9.945 5.781 12.953 1 98.94 165 VAL B CA 1
ATOM 5233 C C . VAL B 1 165 ? 9.188 6.789 13.82 1 98.94 165 VAL B C 1
ATOM 5235 O O . VAL B 1 165 ? 8.383 6.406 14.664 1 98.94 165 VAL B O 1
ATOM 5238 N N . PHE B 1 166 ? 9.508 8.023 13.633 1 98.94 166 PHE B N 1
ATOM 5239 C CA . PHE B 1 166 ? 8.914 9.156 14.328 1 98.94 166 PHE B CA 1
ATOM 5240 C C . PHE B 1 166 ? 8.352 10.164 13.336 1 98.94 166 PHE B C 1
ATOM 5242 O O . PHE B 1 166 ? 8.969 10.438 12.305 1 98.94 166 PHE B O 1
ATOM 5249 N N . GLY B 1 167 ? 7.176 10.656 13.555 1 98.56 167 GLY B N 1
ATOM 5250 C CA . GLY B 1 167 ? 6.59 11.688 12.719 1 98.56 167 GLY B CA 1
ATOM 5251 C C . GLY B 1 167 ? 5.637 12.602 13.469 1 98.56 167 GLY B C 1
ATOM 5252 O O . GLY B 1 167 ? 4.926 12.148 14.375 1 98.56 167 GLY B O 1
ATOM 5253 N N . GLY B 1 168 ? 5.629 13.828 13.172 1 98.19 168 GLY B N 1
ATOM 5254 C CA . GLY B 1 168 ? 4.715 14.812 13.719 1 98.19 168 GLY B CA 1
ATOM 5255 C C . GLY B 1 168 ? 3.807 15.43 12.672 1 98.19 168 GLY B C 1
ATOM 5256 O O . GLY B 1 168 ? 4.234 15.695 11.547 1 98.19 168 GLY B O 1
ATOM 5257 N N . SER B 1 169 ? 2.572 15.648 13.094 1 97.44 169 SER B N 1
ATOM 5258 C CA . SER B 1 169 ? 1.622 16.25 12.164 1 97.44 169 SER B CA 1
ATOM 5259 C C . SER B 1 169 ? 1.398 15.367 10.945 1 97.44 169 SER B C 1
ATOM 5261 O O . SER B 1 169 ? 1.092 14.18 11.078 1 97.44 169 SER B O 1
ATOM 5263 N N . TYR B 1 170 ? 1.533 15.93 9.734 1 97.88 170 TYR B N 1
ATOM 5264 C CA . TYR B 1 170 ? 1.399 15.117 8.531 1 97.88 170 TYR B CA 1
ATOM 5265 C C . TYR B 1 170 ? 2.406 13.969 8.531 1 97.88 170 TYR B C 1
ATOM 5267 O O . TYR B 1 170 ? 2.078 12.844 8.148 1 97.88 170 TYR B O 1
ATOM 5275 N N . ALA B 1 171 ? 3.6 14.219 8.969 1 98.5 171 ALA B N 1
ATOM 5276 C CA . ALA B 1 171 ? 4.598 13.156 9.062 1 98.5 171 ALA B CA 1
ATOM 5277 C C . ALA B 1 171 ? 4.172 12.094 10.07 1 98.5 171 ALA B C 1
ATOM 5279 O O . ALA B 1 171 ? 4.609 10.938 9.984 1 98.5 171 ALA B O 1
ATOM 5280 N N . GLY B 1 172 ? 3.342 12.461 11.031 1 98.75 172 GLY B N 1
ATOM 5281 C CA . GLY B 1 172 ? 2.752 11.469 11.922 1 98.75 172 GLY B CA 1
ATOM 5282 C C . GLY B 1 172 ? 1.819 10.508 11.203 1 98.75 172 GLY B C 1
ATOM 5283 O O . GLY B 1 172 ? 1.789 9.32 11.516 1 98.75 172 GLY B O 1
ATOM 5284 N N . ASN B 1 173 ? 0.974 11.078 10.227 1 98.69 173 ASN B N 1
ATOM 5285 C CA . ASN B 1 173 ? 0.208 10.211 9.344 1 98.69 173 ASN B CA 1
ATOM 5286 C C . ASN B 1 173 ? 1.107 9.195 8.633 1 98.69 173 ASN B C 1
ATOM 5288 O O . ASN B 1 173 ? 0.795 8.008 8.594 1 98.69 173 ASN B O 1
ATOM 5292 N N . VAL B 1 174 ? 2.219 9.742 8.125 1 98.88 174 VAL B N 1
ATOM 5293 C CA . VAL B 1 174 ? 3.139 8.914 7.348 1 98.88 174 VAL B CA 1
ATOM 5294 C C . VAL B 1 174 ? 3.742 7.832 8.234 1 98.88 174 VAL B C 1
ATOM 5296 O O . VAL B 1 174 ? 3.867 6.68 7.816 1 98.88 174 VAL B O 1
ATOM 5299 N N . ALA B 1 175 ? 4.074 8.195 9.477 1 98.94 175 ALA B N 1
ATOM 5300 C CA . ALA B 1 175 ? 4.605 7.211 10.422 1 98.94 175 ALA B CA 1
ATOM 5301 C C . ALA B 1 175 ? 3.588 6.109 10.703 1 98.94 175 ALA B C 1
ATOM 5303 O O . ALA B 1 175 ? 3.934 4.93 10.734 1 98.94 175 ALA B O 1
ATOM 5304 N N . THR B 1 176 ? 2.346 6.52 10.859 1 98.88 176 THR B N 1
ATOM 5305 C CA . THR B 1 176 ? 1.263 5.566 11.078 1 98.88 176 THR B CA 1
ATOM 5306 C C . THR B 1 176 ? 1.119 4.625 9.891 1 98.88 176 THR B C 1
ATOM 5308 O O . THR B 1 176 ? 1.062 3.406 10.055 1 98.88 176 THR B O 1
ATOM 5311 N N . TRP B 1 177 ? 1.121 5.184 8.75 1 98.88 177 TRP B N 1
ATOM 5312 C CA . TRP B 1 177 ? 0.728 4.457 7.547 1 98.88 177 TRP B CA 1
ATOM 5313 C C . TRP B 1 177 ? 1.881 3.609 7.02 1 98.88 177 TRP B C 1
ATOM 5315 O O . TRP B 1 177 ? 1.66 2.561 6.41 1 98.88 177 TRP B O 1
ATOM 5325 N N . VAL B 1 178 ? 3.184 4.059 7.281 1 98.81 178 VAL B N 1
ATOM 5326 C CA . VAL B 1 178 ? 4.293 3.205 6.867 1 98.81 178 VAL B CA 1
ATOM 5327 C C . VAL B 1 178 ? 4.32 1.941 7.723 1 98.81 178 VAL B C 1
ATOM 5329 O O . VAL B 1 178 ? 4.652 0.859 7.234 1 98.81 178 VAL B O 1
ATOM 5332 N N . ARG B 1 179 ? 3.971 2.064 9.016 1 98.69 179 ARG B N 1
ATOM 5333 C CA . ARG B 1 179 ? 3.826 0.883 9.859 1 98.69 179 ARG B CA 1
ATOM 5334 C C . ARG B 1 179 ? 2.648 0.027 9.406 1 98.69 179 ARG B C 1
ATOM 5336 O O . ARG B 1 179 ? 2.727 -1.203 9.422 1 98.69 179 ARG B O 1
ATOM 5343 N N . LEU B 1 180 ? 1.608 0.652 9 1 98.44 180 LEU B N 1
ATOM 5344 C CA . LEU B 1 180 ? 0.403 -0.036 8.555 1 98.44 180 LEU B CA 1
ATOM 5345 C C . LEU B 1 180 ? 0.686 -0.869 7.309 1 98.44 180 LEU B C 1
ATOM 5347 O O . LEU B 1 180 ? 0.287 -2.033 7.23 1 98.44 180 LEU B O 1
ATOM 5351 N N . LYS B 1 181 ? 1.407 -0.308 6.328 1 98.5 181 LYS B N 1
ATOM 5352 C CA . LYS B 1 181 ? 1.562 -0.913 5.008 1 98.5 181 LYS B CA 1
ATOM 5353 C C . LYS B 1 181 ? 2.799 -1.804 4.953 1 98.5 181 LYS B C 1
ATOM 5355 O O . LYS B 1 181 ? 2.871 -2.727 4.141 1 98.5 181 LYS B O 1
ATOM 5360 N N . TYR B 1 182 ? 3.834 -1.482 5.812 1 98.38 182 TYR B N 1
ATOM 5361 C CA . TYR B 1 182 ? 5.105 -2.195 5.75 1 98.38 182 TYR B CA 1
ATOM 5362 C C . TYR B 1 182 ? 5.551 -2.639 7.137 1 98.38 182 TYR B C 1
ATOM 5364 O O . TYR B 1 182 ? 6.676 -2.352 7.559 1 98.38 182 TYR B O 1
ATOM 5372 N N . PRO B 1 183 ? 4.762 -3.402 7.777 1 98.06 183 PRO B N 1
ATOM 5373 C CA . PRO B 1 183 ? 5.094 -3.795 9.148 1 98.06 183 PRO B CA 1
ATOM 5374 C C . PRO B 1 183 ? 6.332 -4.684 9.227 1 98.06 183 PRO B C 1
ATOM 5376 O O . PRO B 1 183 ? 6.965 -4.777 10.281 1 98.06 183 PRO B O 1
ATOM 5379 N N . HIS B 1 184 ? 6.723 -5.359 8.148 1 97.44 184 HIS B N 1
ATOM 5380 C CA . HIS B 1 184 ? 7.91 -6.199 8.117 1 97.44 184 HIS B CA 1
ATOM 5381 C C . HIS B 1 184 ? 9.18 -5.355 8.094 1 97.44 184 HIS B C 1
ATOM 5383 O O . HIS B 1 184 ? 10.273 -5.863 8.367 1 97.44 184 HIS B O 1
ATOM 5389 N N . LEU B 1 185 ? 9.047 -4.039 7.812 1 98.38 185 LEU B N 1
ATOM 5390 C CA . LEU B 1 185 ? 10.195 -3.143 7.742 1 98.38 185 LEU B CA 1
ATOM 5391 C C . LEU B 1 185 ? 10.242 -2.225 8.961 1 98.38 185 LEU B C 1
ATOM 5393 O O . LEU B 1 185 ? 11.312 -1.766 9.352 1 98.38 185 LEU B O 1
ATOM 5397 N N . VAL B 1 186 ? 9.117 -1.939 9.586 1 98.69 186 VAL B N 1
ATOM 5398 C CA . VAL B 1 186 ? 9.008 -0.954 10.664 1 98.69 186 VAL B CA 1
ATOM 5399 C C . VAL B 1 186 ? 8.477 -1.622 11.93 1 98.69 186 VAL B C 1
ATOM 5401 O O . VAL B 1 186 ? 7.301 -1.988 11.992 1 98.69 186 VAL B O 1
ATOM 5404 N N . GLN B 1 187 ? 9.289 -1.677 12.945 1 98.19 187 GLN B N 1
ATOM 5405 C CA . GLN B 1 187 ? 8.938 -2.332 14.195 1 98.19 187 GLN B CA 1
ATOM 5406 C C . GLN B 1 187 ? 7.902 -1.518 14.969 1 98.19 187 GLN B C 1
ATOM 5408 O O . GLN B 1 187 ? 7.016 -2.082 15.617 1 98.19 187 GLN B O 1
ATOM 5413 N N . GLY B 1 188 ? 8.055 -0.25 14.922 1 98.69 188 GLY B N 1
ATOM 5414 C CA . GLY B 1 188 ? 7.133 0.612 15.648 1 98.69 188 GLY B CA 1
ATOM 5415 C C . GLY B 1 188 ? 7.203 2.062 15.211 1 98.69 188 GLY B C 1
ATOM 5416 O O . GLY B 1 188 ? 8.117 2.453 14.484 1 98.69 188 GLY B O 1
ATOM 5417 N N . ALA B 1 189 ? 6.188 2.881 15.641 1 98.94 189 ALA B N 1
ATOM 5418 C CA . ALA B 1 189 ? 6.102 4.273 15.211 1 98.94 189 ALA B CA 1
ATOM 5419 C C . ALA B 1 189 ? 5.539 5.156 16.328 1 98.94 189 ALA B C 1
ATOM 5421 O O . ALA B 1 189 ? 4.688 4.719 17.109 1 98.94 189 ALA B O 1
ATOM 5422 N N . LEU B 1 190 ? 6.07 6.285 16.422 1 98.94 190 LEU B N 1
ATOM 5423 C CA . LEU B 1 190 ? 5.449 7.367 17.172 1 98.94 190 LEU B CA 1
ATOM 5424 C C . LEU B 1 190 ? 4.785 8.375 16.234 1 98.94 190 LEU B C 1
ATOM 5426 O O . LEU B 1 190 ? 5.461 9.008 15.422 1 98.94 190 LEU B O 1
ATOM 5430 N N . ALA B 1 191 ? 3.504 8.453 16.328 1 98.94 191 ALA B N 1
ATOM 5431 C CA . ALA B 1 191 ? 2.711 9.391 15.539 1 98.94 191 ALA B CA 1
ATOM 5432 C C . ALA B 1 191 ? 2.221 10.555 16.406 1 98.94 191 ALA B C 1
ATOM 5434 O O . ALA B 1 191 ? 1.183 10.445 17.062 1 98.94 191 ALA B O 1
ATOM 5435 N N . SER B 1 192 ? 2.924 11.648 16.312 1 98.88 192 SER B N 1
ATOM 5436 C CA . SER B 1 192 ? 2.605 12.812 17.125 1 98.88 192 SER B CA 1
ATOM 5437 C C . SER B 1 192 ? 1.678 13.773 16.391 1 98.88 192 SER B C 1
ATOM 5439 O O . SER B 1 192 ? 1.979 14.195 15.273 1 98.88 192 SER B O 1
ATOM 5441 N N . SER B 1 193 ? 0.547 14.117 17.016 1 98.5 193 SER B N 1
ATOM 5442 C CA . SER B 1 193 ? -0.388 15.086 16.469 1 98.5 193 SER B CA 1
ATOM 5443 C C . SER B 1 193 ? -0.777 14.719 15.031 1 98.5 193 SER B C 1
ATOM 5445 O O . SER B 1 193 ? -0.774 15.57 14.141 1 98.5 193 SER B O 1
ATOM 5447 N N . ALA B 1 194 ? -1.053 13.391 14.789 1 98.69 194 ALA B N 1
ATOM 5448 C CA . ALA B 1 194 ? -1.26 12.859 13.445 1 98.69 194 ALA B CA 1
ATOM 5449 C C . ALA B 1 194 ? -2.734 12.914 13.055 1 98.69 194 ALA B C 1
ATOM 5451 O O . ALA B 1 194 ? -3.537 12.102 13.523 1 98.69 194 ALA B O 1
ATOM 5452 N N . PRO B 1 195 ? -3.121 13.836 12.234 1 98.56 195 PRO B N 1
ATOM 5453 C CA . PRO B 1 195 ? -4.52 13.875 11.797 1 98.56 195 PRO B CA 1
ATOM 5454 C C . PRO B 1 195 ? -4.848 12.805 10.766 1 98.56 195 PRO B C 1
ATOM 5456 O O . PRO B 1 195 ? -5.082 13.117 9.594 1 98.56 195 PRO B O 1
ATOM 5459 N N . VAL B 1 196 ? -5.051 11.562 11.164 1 98.75 196 VAL B N 1
ATOM 5460 C CA . VAL B 1 196 ? -5.129 10.406 10.281 1 98.75 196 VAL B CA 1
ATOM 5461 C C . VAL B 1 196 ? -6.477 10.391 9.57 1 98.75 196 VAL B C 1
ATOM 5463 O O . VAL B 1 196 ? -6.645 9.703 8.555 1 98.75 196 VAL B O 1
ATOM 5466 N N . LEU B 1 197 ? -7.48 11.078 10.078 1 98.81 197 LEU B N 1
ATOM 5467 C CA . LEU B 1 197 ? -8.758 11.188 9.367 1 98.81 197 LEU B CA 1
ATOM 5468 C C . LEU B 1 197 ? -8.711 12.312 8.336 1 98.81 197 LEU B C 1
ATOM 5470 O O . LEU B 1 197 ? -8.547 13.477 8.688 1 98.81 197 LEU B O 1
ATOM 5474 N N . ALA B 1 198 ? -8.766 11.984 7.07 1 98.69 198 ALA B N 1
ATOM 5475 C CA . ALA B 1 198 ? -8.945 13.008 6.039 1 98.69 198 ALA B CA 1
ATOM 5476 C C . ALA B 1 198 ? -10.367 13.57 6.062 1 98.69 198 ALA B C 1
ATOM 5478 O O . ALA B 1 198 ? -11.336 12.812 6.129 1 98.69 198 ALA B O 1
ATOM 5479 N N . LYS B 1 199 ? -10.445 14.812 6.094 1 98.75 199 LYS B N 1
ATOM 5480 C CA . LYS B 1 199 ? -11.734 15.484 6.219 1 98.75 199 LYS B CA 1
ATOM 5481 C C . LYS B 1 199 ? -11.734 16.812 5.453 1 98.75 199 LYS B C 1
ATOM 5483 O O . LYS B 1 199 ? -10.836 17.625 5.621 1 98.75 199 LYS B O 1
ATOM 5488 N N . VAL B 1 200 ? -12.766 17.047 4.68 1 98.56 200 VAL B N 1
ATOM 5489 C CA . VAL B 1 200 ? -12.812 18.234 3.834 1 98.56 200 VAL B CA 1
ATOM 5490 C C . VAL B 1 200 ? -13.062 19.469 4.695 1 98.56 200 VAL B C 1
ATOM 5492 O O . VAL B 1 200 ? -12.203 20.359 4.781 1 98.56 200 VAL B O 1
ATOM 5495 N N . ASP B 1 201 ? -14.18 19.469 5.395 1 98.62 201 ASP B N 1
ATOM 5496 C CA . ASP B 1 201 ? -14.578 20.609 6.219 1 98.62 201 ASP B CA 1
ATOM 5497 C C . ASP B 1 201 ? -14.133 20.422 7.668 1 98.62 201 ASP B C 1
ATOM 5499 O O . ASP B 1 201 ? -14.867 19.859 8.477 1 98.62 201 ASP B O 1
ATOM 5503 N N . PHE B 1 202 ? -13.016 20.969 7.984 1 98.62 202 PHE B N 1
ATOM 5504 C CA . PHE B 1 202 ? -12.406 20.781 9.297 1 98.62 202 PHE B CA 1
ATOM 5505 C C . PHE B 1 202 ? -12.703 21.969 10.203 1 98.62 202 PHE B C 1
ATOM 5507 O O . PHE B 1 202 ? -11.789 22.609 10.727 1 98.62 202 PHE B O 1
ATOM 5514 N N . TYR B 1 203 ? -13.953 22.281 10.453 1 98.56 203 TYR B N 1
ATOM 5515 C CA . TYR B 1 203 ? -14.391 23.406 11.258 1 98.56 203 TYR B CA 1
ATOM 5516 C C . TYR B 1 203 ? -14.008 23.234 12.719 1 98.56 203 TYR B C 1
ATOM 5518 O O . TYR B 1 203 ? -13.875 24.203 13.461 1 98.56 203 TYR B O 1
ATOM 5526 N N . GLU B 1 204 ? -13.742 21.938 13.164 1 98.69 204 GLU B N 1
ATOM 5527 C CA . GLU B 1 204 ? -13.359 21.656 14.539 1 98.69 204 GLU B CA 1
ATOM 5528 C C . GLU B 1 204 ? -12.062 22.375 14.914 1 98.69 204 GLU B C 1
ATOM 5530 O O . GLU B 1 204 ? -11.828 22.672 16.094 1 98.69 204 GLU B O 1
ATOM 5535 N N . TYR B 1 205 ? -11.242 22.641 13.898 1 98.56 205 TYR B N 1
ATOM 5536 C CA . TYR B 1 205 ? -9.977 23.328 14.141 1 98.56 205 TYR B CA 1
ATOM 5537 C C . TYR B 1 205 ? -10.195 24.625 14.906 1 98.56 205 TYR B C 1
ATOM 5539 O O . TYR B 1 205 ? -9.625 24.828 15.984 1 98.56 205 TYR B O 1
ATOM 5547 N N . TYR B 1 206 ? -11.047 25.484 14.414 1 98.44 206 TYR B N 1
ATOM 5548 C CA . TYR B 1 206 ? -11.25 26.781 15.023 1 98.44 206 TYR B CA 1
ATOM 5549 C C . TYR B 1 206 ? -12.148 26.688 16.25 1 98.44 206 TYR B C 1
ATOM 5551 O O . TYR B 1 206 ? -12.18 27.594 17.094 1 98.44 206 TYR B O 1
ATOM 5559 N N . GLU B 1 207 ? -12.938 25.562 16.359 1 98.62 207 GLU B N 1
ATOM 5560 C CA . GLU B 1 207 ? -13.609 25.297 17.641 1 98.62 207 GLU B CA 1
ATOM 5561 C C . GLU B 1 207 ? -12.602 25.094 18.766 1 98.62 207 GLU B C 1
ATOM 5563 O O . GLU B 1 207 ? -12.766 25.625 19.859 1 98.62 207 GLU B O 1
ATOM 5568 N N . VAL B 1 208 ? -11.539 24.328 18.438 1 98.56 208 VAL B N 1
ATOM 5569 C CA . VAL B 1 208 ? -10.523 24.031 19.453 1 98.56 208 VAL B CA 1
ATOM 5570 C C . VAL B 1 208 ? -9.734 25.312 19.766 1 98.56 208 VAL B C 1
ATOM 5572 O O . VAL B 1 208 ? -9.422 25.578 20.922 1 98.56 208 VAL B O 1
ATOM 5575 N N . VAL B 1 209 ? -9.445 26.109 18.766 1 98.62 209 VAL B N 1
ATOM 5576 C CA . VAL B 1 209 ? -8.75 27.375 18.984 1 98.62 209 VAL B CA 1
ATOM 5577 C C . VAL B 1 209 ? -9.586 28.266 19.906 1 98.62 209 VAL B C 1
ATOM 5579 O O . VAL B 1 209 ? -9.07 28.844 20.875 1 98.62 209 VAL B O 1
ATOM 5582 N N . THR B 1 210 ? -10.875 28.406 19.625 1 98.75 210 THR B N 1
ATOM 5583 C CA . THR B 1 210 ? -11.805 29.188 20.422 1 98.75 210 THR B CA 1
ATOM 5584 C C . THR B 1 210 ? -11.805 28.719 21.875 1 98.75 210 THR B C 1
ATOM 5586 O O . THR B 1 210 ? -11.703 29.516 22.797 1 98.75 210 THR B O 1
ATOM 5589 N N . GLU B 1 211 ? -11.891 27.406 22 1 98.19 211 GLU B N 1
ATOM 5590 C CA . GLU B 1 211 ? -11.961 26.828 23.344 1 98.19 211 GLU B CA 1
ATOM 5591 C C . GLU B 1 211 ? -10.656 27.062 24.109 1 98.19 211 GLU B C 1
ATOM 5593 O O . GLU B 1 211 ? -10.672 27.266 25.328 1 98.19 211 GLU B O 1
ATOM 5598 N N . SER B 1 212 ? -9.539 27.016 23.469 1 97.94 212 SER B N 1
ATOM 5599 C CA . SER B 1 212 ? -8.25 27.25 24.109 1 97.94 212 SER B CA 1
ATOM 5600 C C . SER B 1 212 ? -8.141 28.688 24.625 1 97.94 212 SER B C 1
ATOM 5602 O O . SER B 1 212 ? -7.641 28.922 25.719 1 97.94 212 SER B O 1
ATOM 5604 N N . LEU B 1 213 ? -8.609 29.625 23.859 1 98.25 213 LEU B N 1
ATOM 5605 C CA . LEU B 1 213 ? -8.641 31.016 24.281 1 98.25 213 LEU B CA 1
ATOM 5606 C C . LEU B 1 213 ? -9.57 31.188 25.484 1 98.25 213 LEU B C 1
ATOM 5608 O O . LEU B 1 213 ? -9.227 31.875 26.438 1 98.25 213 LEU B O 1
ATOM 5612 N N . ARG B 1 214 ? -10.75 30.547 25.375 1 98.19 214 ARG B N 1
ATOM 5613 C CA . ARG B 1 214 ? -11.742 30.641 26.438 1 98.19 214 ARG B CA 1
ATOM 5614 C C . ARG B 1 214 ? -11.188 30.094 27.75 1 98.19 214 ARG B C 1
ATOM 5616 O O . ARG B 1 214 ? -11.398 30.688 28.812 1 98.19 214 ARG B O 1
ATOM 5623 N N . ARG B 1 215 ? -10.516 28.938 27.656 1 96.69 215 ARG B N 1
ATOM 5624 C CA . ARG B 1 215 ? -9.961 28.281 28.828 1 96.69 215 ARG B CA 1
ATOM 5625 C C . ARG B 1 215 ? -8.93 29.172 29.516 1 96.69 215 ARG B C 1
ATOM 5627 O O . ARG B 1 215 ? -8.805 29.156 30.75 1 96.69 215 ARG B O 1
ATOM 5634 N N . HIS B 1 216 ? -8.234 29.891 28.719 1 96.12 216 HIS B N 1
ATOM 5635 C CA . HIS B 1 216 ? -7.293 30.844 29.312 1 96.12 216 HIS B CA 1
ATOM 5636 C C . HIS B 1 216 ? -8.023 32 29.969 1 96.12 216 HIS B C 1
ATOM 5638 O O . HIS B 1 216 ? -7.699 32.375 31.094 1 96.12 216 HIS B O 1
ATOM 5644 N N . SER B 1 217 ? -8.984 32.531 29.188 1 96.75 217 SER B N 1
ATOM 5645 C CA . SER B 1 217 ? -9.758 33.656 29.688 1 96.75 217 SER B CA 1
ATOM 5646 C C . SER B 1 217 ? -11.031 33.875 28.875 1 96.75 217 SER B C 1
ATOM 5648 O O . SER B 1 217 ? -10.969 34.062 27.656 1 96.75 217 SER B O 1
ATOM 5650 N N . GLN B 1 218 ? -12.164 33.844 29.562 1 98.12 218 GLN B N 1
ATOM 5651 C CA . GLN B 1 218 ? -13.422 34.156 28.875 1 98.12 218 GLN B CA 1
ATOM 5652 C C . GLN B 1 218 ? -13.383 35.531 28.234 1 98.12 218 GLN B C 1
ATOM 5654 O O . GLN B 1 218 ? -13.875 35.688 27.109 1 98.12 218 GLN B O 1
ATOM 5659 N N . LYS B 1 219 ? -12.852 36.438 28.922 1 98.5 219 LYS B N 1
ATOM 5660 C CA . LYS B 1 219 ? -12.75 37.812 28.391 1 98.5 219 LYS B CA 1
ATOM 5661 C C . LYS B 1 219 ? -11.945 37.844 27.109 1 98.5 219 LYS B C 1
ATOM 5663 O O . LYS B 1 219 ? -12.297 38.531 26.156 1 98.5 219 LYS B O 1
ATOM 5668 N N . CYS B 1 220 ? -10.82 37.125 27.125 1 98.44 220 CYS B N 1
ATOM 5669 C CA . CYS B 1 220 ? -9.992 37.062 25.922 1 98.44 220 CYS B CA 1
ATOM 5670 C C . CYS B 1 220 ? -10.797 36.562 24.734 1 98.44 220 CYS B C 1
ATOM 5672 O O . CYS B 1 220 ? -10.789 37.188 23.672 1 98.44 220 CYS B O 1
ATOM 5674 N N . MET B 1 221 ? -11.539 35.438 24.891 1 98.5 221 MET B N 1
ATOM 5675 C CA . MET B 1 221 ? -12.367 34.875 23.828 1 98.5 221 MET B CA 1
ATOM 5676 C C . MET B 1 221 ? -13.406 35.875 23.344 1 98.5 221 MET B C 1
ATOM 5678 O O . MET B 1 221 ? -13.602 36.062 22.141 1 98.5 221 MET B O 1
ATOM 5682 N N . ASP B 1 222 ? -14.031 36.625 24.281 1 98.56 222 ASP B N 1
ATOM 5683 C CA . ASP B 1 222 ? -15.055 37.594 23.953 1 98.56 222 ASP B CA 1
ATOM 5684 C C . ASP B 1 222 ? -14.477 38.75 23.125 1 98.56 222 ASP B C 1
ATOM 5686 O O . ASP B 1 222 ? -15.109 39.219 22.188 1 98.56 222 ASP B O 1
ATOM 5690 N N . GLU B 1 223 ? -13.32 39.188 23.547 1 98.62 223 GLU B N 1
ATOM 5691 C CA . GLU B 1 223 ? -12.68 40.281 22.844 1 98.62 223 GLU B CA 1
ATOM 5692 C C . GLU B 1 223 ? -12.258 39.875 21.438 1 98.62 223 GLU B C 1
ATOM 5694 O O . GLU B 1 223 ? -12.305 40.688 20.516 1 98.62 223 GLU B O 1
ATOM 5699 N N . VAL B 1 224 ? -11.766 38.656 21.297 1 98.75 224 VAL B N 1
ATOM 5700 C CA . VAL B 1 224 ? -11.438 38.156 19.969 1 98.75 224 VAL B CA 1
ATOM 5701 C C . VAL B 1 224 ? -12.688 38.125 19.094 1 98.75 224 VAL B C 1
ATOM 5703 O O . VAL B 1 224 ? -12.664 38.531 17.938 1 98.75 224 VAL B O 1
ATOM 5706 N N . LYS B 1 225 ? -13.805 37.594 19.609 1 98.75 225 LYS B N 1
ATOM 5707 C CA . LYS B 1 225 ? -15.062 37.562 18.875 1 98.75 225 LYS B CA 1
ATOM 5708 C C . LYS B 1 225 ? -15.484 38.969 18.453 1 98.75 225 LYS B C 1
ATOM 5710 O O . LYS B 1 225 ? -15.906 39.188 17.312 1 98.75 225 LYS B O 1
ATOM 5715 N N . ALA B 1 226 ? -15.406 39.875 19.375 1 98.69 226 ALA B N 1
ATOM 5716 C CA . ALA B 1 226 ? -15.789 41.281 19.094 1 98.69 226 ALA B CA 1
ATOM 5717 C C . ALA B 1 226 ? -14.945 41.844 17.969 1 98.69 226 ALA B C 1
ATOM 5719 O O . ALA B 1 226 ? -15.453 42.625 17.141 1 98.69 226 ALA B O 1
ATOM 5720 N N . ALA B 1 227 ? -13.664 41.562 18.016 1 98.75 227 ALA B N 1
ATOM 5721 C CA . ALA B 1 227 ? -12.773 42.062 16.969 1 98.75 227 ALA B CA 1
ATOM 5722 C C . ALA B 1 227 ? -13.195 41.562 15.594 1 98.75 227 ALA B C 1
ATOM 5724 O O . ALA B 1 227 ? -13.219 42.344 14.625 1 98.75 227 ALA B O 1
ATOM 5725 N N . PHE B 1 228 ? -13.508 40.281 15.43 1 98.62 228 PHE B N 1
ATOM 5726 C CA . PHE B 1 228 ? -13.891 39.719 14.148 1 98.62 228 PHE B CA 1
ATOM 5727 C C . PHE B 1 228 ? -15.266 40.219 13.727 1 98.62 228 PHE B C 1
ATOM 5729 O O . PHE B 1 228 ? -15.523 40.406 12.539 1 98.62 228 PHE B O 1
ATOM 5736 N N . ASP B 1 229 ? -16.188 40.406 14.688 1 98.38 229 ASP B N 1
ATOM 5737 C CA . ASP B 1 229 ? -17.469 41.062 14.383 1 98.38 229 ASP B CA 1
ATOM 5738 C C . ASP B 1 229 ? -17.266 42.438 13.797 1 98.38 229 ASP B C 1
ATOM 5740 O O . ASP B 1 229 ? -17.938 42.844 12.836 1 98.38 229 ASP B O 1
ATOM 5744 N N . ASP B 1 230 ? -16.375 43.156 14.398 1 98.5 230 ASP B N 1
ATOM 5745 C CA . ASP B 1 230 ? -16.062 44.5 13.922 1 98.5 230 ASP B CA 1
ATOM 5746 C C . ASP B 1 230 ? -15.547 44.469 12.484 1 98.5 230 ASP B C 1
ATOM 5748 O O . ASP B 1 230 ? -15.891 45.344 11.672 1 98.5 230 ASP B O 1
ATOM 5752 N N . VAL B 1 231 ? -14.695 43.531 12.203 1 98.62 231 VAL B N 1
ATOM 5753 C CA . VAL B 1 231 ? -14.164 43.406 10.852 1 98.62 231 VAL B CA 1
ATOM 5754 C C . VAL B 1 231 ? -15.312 43.188 9.859 1 98.62 231 VAL B C 1
ATOM 5756 O O . VAL B 1 231 ? -15.383 43.875 8.836 1 98.62 231 VAL B O 1
ATOM 5759 N N . GLU B 1 232 ? -16.203 42.25 10.148 1 98.31 232 GLU B N 1
ATOM 5760 C CA . GLU B 1 232 ? -17.312 41.938 9.258 1 98.31 232 GLU B CA 1
ATOM 5761 C C . GLU B 1 232 ? -18.25 43.156 9.125 1 98.31 232 GLU B C 1
ATOM 5763 O O . GLU B 1 232 ? -18.766 43.406 8.039 1 98.31 232 GLU B O 1
ATOM 5768 N N . GLU B 1 233 ? -18.438 43.875 10.188 1 98.06 233 GLU B N 1
ATOM 5769 C CA . GLU B 1 233 ? -19.281 45.062 10.156 1 98.06 233 GLU B CA 1
ATOM 5770 C C . GLU B 1 233 ? -18.703 46.156 9.25 1 98.06 233 GLU B C 1
ATOM 5772 O O . GLU B 1 233 ? -19.422 46.781 8.469 1 98.06 233 GLU B O 1
ATOM 5777 N N . LEU B 1 234 ? -17.438 46.344 9.414 1 98.38 234 LEU B N 1
ATOM 5778 C CA . LEU B 1 234 ? -16.781 47.344 8.594 1 98.38 234 LEU B CA 1
ATOM 5779 C C . LEU B 1 234 ? -16.828 46.969 7.113 1 98.38 234 LEU B C 1
ATOM 5781 O O . LEU B 1 234 ? -17 47.812 6.25 1 98.38 234 LEU B O 1
ATOM 5785 N N . LEU B 1 235 ? -16.703 45.688 6.793 1 98.19 235 LEU B N 1
ATOM 5786 C CA . LEU B 1 235 ? -16.734 45.219 5.406 1 98.19 235 LEU B CA 1
ATOM 5787 C C . LEU B 1 235 ? -18.109 45.406 4.793 1 98.19 235 LEU B C 1
ATOM 5789 O O . LEU B 1 235 ? -18.25 45.469 3.568 1 98.19 235 LEU B O 1
ATOM 5793 N N . ALA B 1 236 ? -19.125 45.594 5.652 1 96.81 236 ALA B N 1
ATOM 5794 C CA . ALA B 1 236 ? -20.5 45.688 5.191 1 96.81 236 ALA B CA 1
ATOM 5795 C C . ALA B 1 236 ? -20.906 47.125 4.949 1 96.81 236 ALA B C 1
ATOM 5797 O O . ALA B 1 236 ? -21.969 47.406 4.375 1 96.81 236 ALA B O 1
ATOM 5798 N N . ILE B 1 237 ? -20.078 48.094 5.297 1 97.25 237 ILE B N 1
ATOM 5799 C CA . ILE B 1 237 ? -20.5 49.469 5.176 1 97.25 237 ILE B CA 1
ATOM 5800 C C . ILE B 1 237 ? -19.578 50.219 4.203 1 97.25 237 ILE B C 1
ATOM 5802 O O . ILE B 1 237 ? -18.438 49.781 3.984 1 97.25 237 ILE B O 1
ATOM 5806 N N . GLN B 1 238 ? -20.062 51.406 3.738 1 96.5 238 GLN B N 1
ATOM 5807 C CA . GLN B 1 238 ? -19.297 52.219 2.807 1 96.5 238 GLN B CA 1
ATOM 5808 C C . GLN B 1 238 ? -18.047 52.812 3.479 1 96.5 238 GLN B C 1
ATOM 5810 O O . GLN B 1 238 ? -18.125 53.312 4.598 1 96.5 238 GLN B O 1
ATOM 5815 N N . GLY B 1 239 ? -17 52.594 2.816 1 96.94 239 GLY B N 1
ATOM 5816 C CA . GLY B 1 239 ? -15.75 53.156 3.32 1 96.94 239 GLY B CA 1
ATOM 5817 C C . GLY B 1 239 ? -15.078 52.25 4.348 1 96.94 239 GLY B C 1
ATOM 5818 O O . GLY B 1 239 ? -13.938 52.5 4.746 1 96.94 239 GLY B O 1
ATOM 5819 N N . GLY B 1 240 ? -15.773 51.25 4.781 1 98.06 240 GLY B N 1
ATOM 5820 C CA . GLY B 1 240 ? -15.25 50.375 5.82 1 98.06 240 GLY B CA 1
ATOM 5821 C C . GLY B 1 240 ? -14.008 49.594 5.391 1 98.06 240 GLY B C 1
ATOM 5822 O O . GLY B 1 240 ? -13.102 49.375 6.195 1 98.06 240 GLY B O 1
ATOM 5823 N N . ALA B 1 241 ? -13.93 49.188 4.164 1 98.31 241 ALA B N 1
ATOM 5824 C CA . ALA B 1 241 ? -12.773 48.469 3.641 1 98.31 241 ALA B CA 1
ATOM 5825 C C . ALA B 1 241 ? -11.516 49.312 3.697 1 98.31 241 ALA B C 1
ATOM 5827 O O . ALA B 1 241 ? -10.43 48.844 3.998 1 98.31 241 ALA B O 1
ATOM 5828 N N . GLN B 1 242 ? -11.633 50.594 3.406 1 98.19 242 GLN B N 1
ATOM 5829 C CA . GLN B 1 242 ? -10.508 51.531 3.484 1 98.19 242 GLN B CA 1
ATOM 5830 C C . GLN B 1 242 ? -10.016 51.688 4.922 1 98.19 242 GLN B C 1
ATOM 5832 O O . GLN B 1 242 ? -8.812 51.781 5.164 1 98.19 242 GLN B O 1
ATOM 5837 N N . LYS B 1 243 ? -10.961 51.719 5.828 1 98.06 243 LYS B N 1
ATOM 5838 C CA . LYS B 1 243 ? -10.594 51.781 7.238 1 98.06 243 LYS B CA 1
ATOM 5839 C C . LYS B 1 243 ? -9.805 50.562 7.672 1 98.06 243 LYS B C 1
ATOM 5841 O O . LYS B 1 243 ? -8.828 50.656 8.414 1 98.06 243 LYS B O 1
ATOM 5846 N N . LEU B 1 244 ? -10.289 49.438 7.203 1 98.38 244 LEU B N 1
ATOM 5847 C CA . LEU B 1 244 ? -9.602 48.188 7.547 1 98.38 244 LEU B CA 1
ATOM 5848 C C . LEU B 1 244 ? -8.18 48.188 6.992 1 98.38 244 LEU B C 1
ATOM 5850 O O . LEU B 1 244 ? -7.254 47.688 7.637 1 98.38 244 LEU B O 1
ATOM 5854 N N . LYS B 1 245 ? -7.965 48.656 5.727 1 98.19 245 LYS B N 1
ATOM 5855 C CA . LYS B 1 245 ? -6.617 48.75 5.176 1 98.19 245 LYS B CA 1
ATOM 5856 C C . LYS B 1 245 ? -5.703 49.562 6.094 1 98.19 245 LYS B C 1
ATOM 5858 O O . LYS B 1 245 ? -4.555 49.188 6.324 1 98.19 245 LYS B O 1
ATOM 5863 N N . GLU B 1 246 ? -6.238 50.625 6.633 1 96.81 246 GLU B N 1
ATOM 5864 C CA . GLU B 1 246 ? -5.449 51.5 7.504 1 96.81 246 GLU B CA 1
ATOM 5865 C C . GLU B 1 246 ? -5.16 50.812 8.836 1 96.81 246 GLU B C 1
ATOM 5867 O O . GLU B 1 246 ? -4.02 50.844 9.312 1 96.81 246 GLU B O 1
ATOM 5872 N N . TYR B 1 247 ? -6.188 50.25 9.438 1 96.56 247 TYR B N 1
ATOM 5873 C CA . TYR B 1 247 ? -6.031 49.625 10.742 1 96.56 247 TYR B CA 1
ATOM 5874 C C . TYR B 1 247 ? -5.016 48.469 10.68 1 96.56 247 TYR B C 1
ATOM 5876 O O . TYR B 1 247 ? -4.176 48.344 11.57 1 96.56 247 TYR B O 1
ATOM 5884 N N . PHE B 1 248 ? -5.07 47.688 9.602 1 97.56 248 PHE B N 1
ATOM 5885 C CA . PHE B 1 248 ? -4.281 46.469 9.539 1 97.56 248 PHE B CA 1
ATOM 5886 C C . PHE B 1 248 ? -3.037 46.656 8.688 1 97.56 248 PHE B C 1
ATOM 5888 O O . PHE B 1 248 ? -2.246 45.75 8.5 1 97.56 248 PHE B O 1
ATOM 5895 N N . ASN B 1 249 ? -2.82 47.875 8.141 1 97.5 249 ASN B N 1
ATOM 5896 C CA . ASN B 1 249 ? -1.729 48.094 7.207 1 97.5 249 ASN B CA 1
ATOM 5897 C C . ASN B 1 249 ? -1.717 47.094 6.078 1 97.5 249 ASN B C 1
ATOM 5899 O O . ASN B 1 249 ? -0.702 46.406 5.844 1 97.5 249 ASN B O 1
ATOM 5903 N N . LEU B 1 250 ? -2.879 46.938 5.434 1 97.75 250 LEU B N 1
ATOM 5904 C CA . LEU B 1 250 ? -3.01 46 4.316 1 97.75 250 LEU B CA 1
ATOM 5905 C C . LEU B 1 250 ? -2.357 46.562 3.059 1 97.75 250 LEU B C 1
ATOM 5907 O O . LEU B 1 250 ? -2.369 47.781 2.836 1 97.75 250 LEU B O 1
ATOM 5911 N N . CYS B 1 251 ? -1.805 45.719 2.213 1 97.81 251 CYS B N 1
ATOM 5912 C CA . CYS B 1 251 ? -1.202 46.156 0.96 1 97.81 251 CYS B CA 1
ATOM 5913 C C . CYS B 1 251 ? -2.266 46.656 -0.015 1 97.81 251 CYS B C 1
ATOM 5915 O O . CYS B 1 251 ? -1.994 47.5 -0.862 1 97.81 251 CYS B O 1
ATOM 5917 N N . ASP B 1 252 ? -3.461 46.125 0.057 1 98.19 252 ASP B N 1
ATOM 5918 C CA . ASP B 1 252 ? -4.559 46.438 -0.845 1 98.19 252 ASP B CA 1
ATOM 5919 C C . ASP B 1 252 ? -5.852 46.719 -0.068 1 98.19 252 ASP B C 1
ATOM 5921 O O . ASP B 1 252 ? -6.023 46.188 1.043 1 98.19 252 ASP B O 1
ATOM 5925 N N . VAL B 1 253 ? -6.715 47.5 -0.615 1 98.5 253 VAL B N 1
ATOM 5926 C CA . VAL B 1 253 ? -8.062 47.594 -0.059 1 98.5 253 VAL B CA 1
ATOM 5927 C C . VAL B 1 253 ? -8.852 46.344 -0.361 1 98.5 253 VAL B C 1
ATOM 5929 O O . VAL B 1 253 ? -8.922 45.906 -1.513 1 98.5 253 VAL B O 1
ATOM 5932 N N . PRO B 1 254 ? -9.438 45.719 0.649 1 98.31 254 PRO B N 1
ATOM 5933 C CA . PRO B 1 254 ? -10.242 44.5 0.377 1 98.31 254 PRO B CA 1
ATOM 5934 C C . PRO B 1 254 ? -11.367 44.781 -0.615 1 98.31 254 PRO B C 1
ATOM 5936 O O . PRO B 1 254 ? -12.047 45.812 -0.526 1 98.31 254 PRO B O 1
ATOM 5939 N N . ASP B 1 255 ? -11.547 43.906 -1.582 1 98.25 255 ASP B N 1
ATOM 5940 C CA . ASP B 1 255 ? -12.656 44.031 -2.527 1 98.25 255 ASP B CA 1
ATOM 5941 C C . ASP B 1 255 ? -13.938 43.438 -1.938 1 98.25 255 ASP B C 1
ATOM 5943 O O . ASP B 1 255 ? -14.148 42.219 -1.977 1 98.25 255 ASP B O 1
ATOM 5947 N N . VAL B 1 256 ? -14.852 44.25 -1.474 1 97.81 256 VAL B N 1
ATOM 5948 C CA . VAL B 1 256 ? -16.047 43.844 -0.74 1 97.81 256 VAL B CA 1
ATOM 5949 C C . VAL B 1 256 ? -17 43.125 -1.683 1 97.81 256 VAL B C 1
ATOM 5951 O O . VAL B 1 256 ? -17.922 42.438 -1.233 1 97.81 256 VAL B O 1
ATOM 5954 N N . HIS B 1 257 ? -16.75 43.188 -2.998 1 97.19 257 HIS B N 1
ATOM 5955 C CA . HIS B 1 257 ? -17.625 42.531 -3.961 1 97.19 257 HIS B CA 1
ATOM 5956 C C . HIS B 1 257 ? -17.062 41.156 -4.355 1 97.19 257 HIS B C 1
ATOM 5958 O O . HIS B 1 257 ? -17.688 40.438 -5.137 1 97.19 257 HIS B O 1
ATOM 5964 N N . SER B 1 258 ? -15.953 40.844 -3.793 1 98.06 258 SER B N 1
ATOM 5965 C CA . SER B 1 258 ? -15.336 39.531 -4.062 1 98.06 258 SER B CA 1
ATOM 5966 C C . SER B 1 258 ? -15.391 38.656 -2.836 1 98.06 258 SER B C 1
ATOM 5968 O O . SER B 1 258 ? -14.633 38.844 -1.879 1 98.06 258 SER B O 1
ATOM 5970 N N . PHE B 1 259 ? -16.172 37.625 -2.936 1 97.75 259 PHE B N 1
ATOM 5971 C CA . PHE B 1 259 ? -16.266 36.625 -1.871 1 97.75 259 PHE B CA 1
ATOM 5972 C C . PHE B 1 259 ? -14.891 36.094 -1.524 1 97.75 259 PHE B C 1
ATOM 5974 O O . PHE B 1 259 ? -14.539 35.969 -0.348 1 97.75 259 PHE B O 1
ATOM 5981 N N . LYS B 1 260 ? -14.102 35.812 -2.543 1 98.12 260 LYS B N 1
ATOM 5982 C CA . LYS B 1 260 ? -12.805 35.188 -2.34 1 98.12 260 LYS B CA 1
ATOM 5983 C C . LYS B 1 260 ? -11.828 36.125 -1.65 1 98.12 260 LYS B C 1
ATOM 5985 O O . LYS B 1 260 ? -11.023 35.719 -0.813 1 98.12 260 LYS B O 1
ATOM 5990 N N . ASP B 1 261 ? -11.906 37.344 -2.043 1 98.12 261 ASP B N 1
ATOM 5991 C CA . ASP B 1 261 ? -11.023 38.312 -1.419 1 98.12 261 ASP B CA 1
ATOM 5992 C C . ASP B 1 261 ? -11.375 38.5 0.054 1 98.12 261 ASP B C 1
ATOM 5994 O O . ASP B 1 261 ? -10.484 38.594 0.902 1 98.12 261 ASP B O 1
ATOM 5998 N N . LEU B 1 262 ? -12.68 38.594 0.365 1 98.38 262 LEU B N 1
ATOM 5999 C CA . LEU B 1 262 ? -13.133 38.719 1.748 1 98.38 262 LEU B CA 1
ATOM 6000 C C . LEU B 1 262 ? -12.742 37.5 2.564 1 98.38 262 LEU B C 1
ATOM 6002 O O . LEU B 1 262 ? -12.289 37.625 3.705 1 98.38 262 LEU B O 1
ATOM 6006 N N . ALA B 1 263 ? -12.906 36.375 1.945 1 98.56 263 ALA B N 1
ATOM 6007 C CA . ALA B 1 263 ? -12.555 35.125 2.617 1 98.56 263 ALA B CA 1
ATOM 6008 C C . ALA B 1 263 ? -11.055 35.031 2.893 1 98.56 263 ALA B C 1
ATOM 6010 O O . ALA B 1 263 ? -10.641 34.594 3.965 1 98.56 263 ALA B O 1
ATOM 6011 N N . HIS B 1 264 ? -10.273 35.438 1.909 1 98.06 264 HIS B N 1
ATOM 6012 C CA . HIS B 1 264 ? -8.82 35.438 2.055 1 98.06 264 HIS B CA 1
ATOM 6013 C C . HIS B 1 264 ? -8.391 36.344 3.221 1 98.06 264 HIS B C 1
ATOM 6015 O O . HIS B 1 264 ? -7.535 35.938 4.02 1 98.06 264 HIS B O 1
ATOM 6021 N N . LEU B 1 265 ? -9 37.5 3.324 1 98 265 LEU B N 1
ATOM 6022 C CA . LEU B 1 265 ? -8.695 38.406 4.426 1 98 265 LEU B CA 1
ATOM 6023 C C . LEU B 1 265 ? -9.078 37.781 5.766 1 98 265 LEU B C 1
ATOM 6025 O O . LEU B 1 265 ? -8.289 37.812 6.715 1 98 265 LEU B O 1
ATOM 6029 N N . GLY B 1 266 ? -10.32 37.25 5.82 1 97.94 266 GLY B N 1
ATOM 6030 C CA . GLY B 1 266 ? -10.75 36.625 7.051 1 97.94 266 GLY B CA 1
ATOM 6031 C C . GLY B 1 266 ? -9.82 35.5 7.496 1 97.94 266 GLY B C 1
ATOM 6032 O O . GLY B 1 266 ? -9.484 35.406 8.672 1 97.94 266 GLY B O 1
ATOM 6033 N N . ASN B 1 267 ? -9.438 34.656 6.566 1 97.44 267 ASN B N 1
ATOM 6034 C CA . ASN B 1 267 ? -8.523 33.531 6.852 1 97.44 267 ASN B CA 1
ATOM 6035 C C . ASN B 1 267 ? -7.172 34.062 7.348 1 97.44 267 ASN B C 1
ATOM 6037 O O . ASN B 1 267 ? -6.602 33.5 8.289 1 97.44 267 ASN B O 1
ATOM 6041 N N . LEU B 1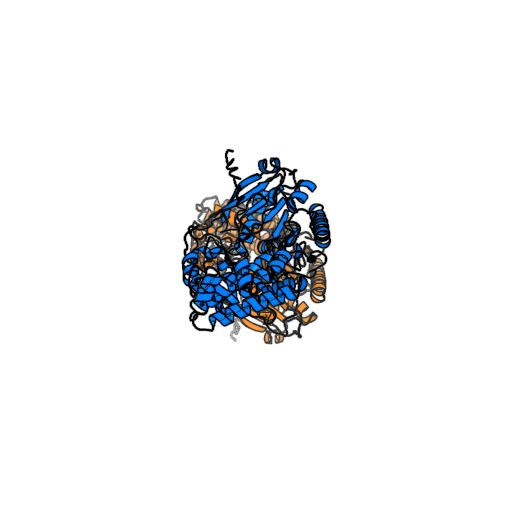 268 ? -6.684 35.062 6.715 1 96.25 268 LEU B N 1
ATOM 6042 C CA . LEU B 1 268 ? -5.398 35.656 7.082 1 96.25 268 LEU B CA 1
ATOM 6043 C C . LEU B 1 268 ? -5.418 36.156 8.523 1 96.25 268 LEU B C 1
ATOM 6045 O O . LEU B 1 268 ? -4.457 35.938 9.273 1 96.25 268 LEU B O 1
ATOM 6049 N N . LEU B 1 269 ? -6.469 36.781 8.922 1 97.56 269 LEU B N 1
ATOM 6050 C CA . LEU B 1 269 ? -6.578 37.344 10.273 1 97.56 269 LEU B CA 1
ATOM 6051 C C . LEU B 1 269 ? -6.707 36.219 11.305 1 97.56 269 LEU B C 1
ATOM 6053 O O . LEU B 1 269 ? -6.082 36.281 12.367 1 97.56 269 LEU B O 1
ATOM 6057 N N . ALA B 1 270 ? -7.469 35.188 10.992 1 97.75 270 ALA B N 1
ATOM 6058 C CA . ALA B 1 270 ? -7.727 34.125 11.93 1 97.75 270 ALA B CA 1
ATOM 6059 C C . ALA B 1 270 ? -6.484 33.25 12.125 1 97.75 270 ALA B C 1
ATOM 6061 O O . ALA B 1 270 ? -6.289 32.656 13.188 1 97.75 270 ALA B O 1
ATOM 6062 N N . GLU B 1 271 ? -5.648 33.156 11.156 1 95.81 271 GLU B N 1
ATOM 6063 C CA . GLU B 1 271 ? -4.473 32.281 11.156 1 95.81 271 GLU B CA 1
ATOM 6064 C C . GLU B 1 271 ? -3.504 32.688 12.273 1 95.81 271 GLU B C 1
ATOM 6066 O O . GLU B 1 271 ? -2.764 31.828 12.781 1 95.81 271 GLU B O 1
ATOM 6071 N N . GLU B 1 272 ? -3.473 33.938 12.602 1 95.81 272 GLU B N 1
ATOM 6072 C CA . GLU B 1 272 ? -2.617 34.375 13.703 1 95.81 272 GLU B CA 1
ATOM 6073 C C . GLU B 1 272 ? -2.963 33.656 15 1 95.81 272 GLU B C 1
ATOM 6075 O O . GLU B 1 272 ? -2.074 33.156 15.695 1 95.81 272 GLU B O 1
ATOM 6080 N N . PHE B 1 273 ? -4.23 33.562 15.312 1 97.5 273 PHE B N 1
ATOM 6081 C CA . PHE B 1 273 ? -4.688 32.875 16.5 1 97.5 273 PHE B CA 1
ATOM 6082 C C . PHE B 1 273 ? -4.465 31.359 16.375 1 97.5 273 PHE B C 1
ATOM 6084 O O . PHE B 1 273 ? -4.102 30.703 17.344 1 97.5 273 PHE B O 1
ATOM 6091 N N . ALA B 1 274 ? -4.719 30.859 15.156 1 96.94 274 ALA B N 1
ATOM 6092 C CA . ALA B 1 274 ? -4.48 29.453 14.867 1 96.94 274 ALA B CA 1
ATOM 6093 C C . ALA B 1 274 ? -3.035 29.062 15.18 1 96.94 274 ALA B C 1
ATOM 6095 O O . ALA B 1 274 ? -2.787 28.062 15.859 1 96.94 274 ALA B O 1
ATOM 6096 N N . SER B 1 275 ? -2.111 29.844 14.695 1 95.81 275 SER B N 1
ATOM 6097 C CA . SER B 1 275 ? -0.689 29.594 14.898 1 95.81 275 SER B CA 1
ATOM 6098 C C . SER B 1 275 ? -0.319 29.656 16.375 1 95.81 275 SER B C 1
ATOM 6100 O O . SER B 1 275 ? 0.413 28.797 16.875 1 95.81 275 SER B O 1
ATOM 6102 N N . ILE B 1 276 ? -0.793 30.672 17.047 1 96.88 276 ILE B N 1
ATOM 6103 C CA . ILE B 1 276 ? -0.492 30.891 18.453 1 96.88 276 ILE B CA 1
ATOM 6104 C C . ILE B 1 276 ? -0.941 29.672 19.266 1 96.88 276 ILE B C 1
ATOM 6106 O O . ILE B 1 276 ? -0.18 29.141 20.078 1 96.88 276 ILE B O 1
ATOM 6110 N N . VAL B 1 277 ? -2.16 29.219 19.016 1 97.75 277 VAL B N 1
ATOM 6111 C CA . VAL B 1 277 ? -2.721 28.109 19.781 1 97.75 277 VAL B CA 1
ATOM 6112 C C . VAL B 1 277 ? -2.037 26.797 19.375 1 97.75 277 VAL B C 1
ATOM 6114 O O . VAL B 1 277 ? -1.643 26.016 20.234 1 97.75 277 VAL B O 1
ATOM 6117 N N . GLN B 1 278 ? -1.86 26.547 18.125 1 97 278 GLN B N 1
ATOM 6118 C CA . GLN B 1 278 ? -1.27 25.297 17.609 1 97 278 GLN B CA 1
ATOM 6119 C C . GLN B 1 278 ? 0.151 25.125 18.141 1 97 278 GLN B C 1
ATOM 6121 O O . GLN B 1 278 ? 0.574 24 18.422 1 97 278 GLN B O 1
ATOM 6126 N N . TYR B 1 279 ? 0.846 26.234 18.234 1 95.81 279 TYR B N 1
ATOM 6127 C CA . TYR B 1 279 ? 2.24 26.141 18.641 1 95.81 279 TYR B CA 1
ATOM 6128 C C . TYR B 1 279 ? 2.453 26.828 20 1 95.81 279 TYR B C 1
ATOM 6130 O O . TYR B 1 279 ? 3.479 27.469 20.219 1 95.81 279 TYR B O 1
ATOM 6138 N N . ASP B 1 280 ? 1.448 26.75 20.828 1 95.88 280 ASP B N 1
ATOM 6139 C CA . ASP B 1 280 ? 1.558 27.297 22.172 1 95.88 280 ASP B CA 1
ATOM 6140 C C . ASP B 1 280 ? 2.727 26.672 22.938 1 95.88 280 ASP B C 1
ATOM 6142 O O . ASP B 1 280 ? 2.936 25.453 22.859 1 95.88 280 ASP B O 1
ATOM 6146 N N . LYS B 1 281 ? 3.492 27.422 23.531 1 93.12 281 LYS B N 1
ATOM 6147 C CA . LYS B 1 281 ? 4.605 27.047 24.406 1 93.12 281 LYS B CA 1
ATOM 6148 C C . LYS B 1 281 ? 4.961 28.203 25.344 1 93.12 281 LYS B C 1
ATOM 6150 O O . LYS B 1 281 ? 4.5 29.328 25.172 1 93.12 281 LYS B O 1
ATOM 6155 N N . VAL B 1 282 ? 5.723 27.875 26.312 1 94.31 282 VAL B N 1
ATOM 6156 C CA . VAL B 1 282 ? 6.152 28.922 27.234 1 94.31 282 VAL B CA 1
ATOM 6157 C C . VAL B 1 282 ? 7.359 29.656 26.656 1 94.31 282 VAL B C 1
ATOM 6159 O O . VAL B 1 282 ? 8.367 29.031 26.312 1 94.31 282 VAL B O 1
ATOM 6162 N N . GLU B 1 283 ? 7.199 30.891 26.422 1 91.44 283 GLU B N 1
ATOM 6163 C CA . GLU B 1 283 ? 8.25 31.828 26.047 1 91.44 283 GLU B CA 1
ATOM 6164 C C . GLU B 1 283 ? 8.242 33.062 26.938 1 91.44 283 GLU B C 1
ATOM 6166 O O . GLU B 1 283 ? 7.191 33.656 27.156 1 91.44 283 GLU B O 1
ATOM 6171 N N . ASN B 1 284 ? 9.422 33.438 27.438 1 92 284 ASN B N 1
ATOM 6172 C CA . ASN B 1 284 ? 9.539 34.562 28.328 1 92 284 ASN B CA 1
ATOM 6173 C C . ASN B 1 284 ? 8.578 34.469 29.516 1 92 284 ASN B C 1
ATOM 6175 O O . ASN B 1 284 ? 7.809 35.406 29.766 1 92 284 ASN B O 1
ATOM 6179 N N . ASN B 1 285 ? 8.492 33.344 30.031 1 91.5 285 ASN B N 1
ATOM 6180 C CA . ASN B 1 285 ? 7.809 33 31.281 1 91.5 285 ASN B CA 1
ATOM 6181 C C . ASN B 1 285 ? 6.293 33.062 31.125 1 91.5 285 ASN B C 1
ATOM 6183 O O . ASN B 1 285 ? 5.57 33.219 32.094 1 91.5 285 ASN B O 1
ATOM 6187 N N . ARG B 1 286 ? 5.801 33.031 29.969 1 94.5 286 ARG B N 1
ATOM 6188 C CA . ARG B 1 286 ? 4.363 32.875 29.75 1 94.5 286 ARG B CA 1
ATOM 6189 C C . ARG B 1 286 ? 4.074 32.094 28.469 1 94.5 286 ARG B C 1
ATOM 6191 O O . ARG B 1 286 ? 4.926 32.031 27.578 1 94.5 286 ARG B O 1
ATOM 6198 N N . THR B 1 287 ? 2.877 31.594 28.375 1 96.75 287 THR B N 1
ATOM 6199 C CA . THR B 1 287 ? 2.504 30.875 27.156 1 96.75 287 THR B CA 1
ATOM 6200 C C . THR B 1 287 ? 2.186 31.859 26.031 1 96.75 287 THR B C 1
ATOM 6202 O O . THR B 1 287 ? 1.87 33.031 26.281 1 96.75 287 THR B O 1
ATOM 6205 N N . LYS B 1 288 ? 2.268 31.422 24.812 1 97.19 288 LYS B N 1
ATOM 6206 C CA . LYS B 1 288 ? 1.888 32.25 23.672 1 97.19 288 LYS B CA 1
ATOM 6207 C C . LYS B 1 288 ? 0.421 32.656 23.75 1 97.19 288 LYS B C 1
ATOM 6209 O O . LYS B 1 288 ? 0.061 33.781 23.359 1 97.19 288 LYS B O 1
ATOM 6214 N N . ILE B 1 289 ? -0.458 31.781 24.266 1 98.31 289 ILE B N 1
ATOM 6215 C CA . ILE B 1 289 ? -1.876 32.062 24.438 1 98.31 289 ILE B CA 1
ATOM 6216 C C . ILE B 1 289 ? -2.045 33.188 25.453 1 98.31 289 ILE B C 1
ATOM 6218 O O . ILE B 1 289 ? -2.842 34.125 25.25 1 98.31 289 ILE B O 1
ATOM 6222 N N . ALA B 1 290 ? -1.303 33.062 26.5 1 98.06 290 ALA B N 1
ATOM 6223 C CA . ALA B 1 290 ? -1.369 34.125 27.516 1 98.06 290 ALA B CA 1
ATOM 6224 C C . ALA B 1 290 ? -0.976 35.469 26.938 1 98.06 290 ALA B C 1
ATOM 6226 O O . ALA B 1 290 ? -1.634 36.469 27.203 1 98.06 290 ALA B O 1
ATOM 6227 N N . ALA B 1 291 ? 0.129 35.5 26.203 1 97.81 291 ALA B N 1
ATOM 6228 C CA . ALA B 1 291 ? 0.59 36.75 25.578 1 97.81 291 ALA B CA 1
ATOM 6229 C C . ALA B 1 291 ? -0.456 37.312 24.625 1 97.81 291 ALA B C 1
ATOM 6231 O O . ALA B 1 291 ? -0.694 38.5 24.578 1 97.81 291 ALA B O 1
ATOM 6232 N N . CYS B 1 292 ? -1.022 36.469 23.875 1 97.88 292 CYS B N 1
ATOM 6233 C CA . CYS B 1 292 ? -2.082 36.844 22.938 1 97.88 292 CYS B CA 1
ATOM 6234 C C . CYS B 1 292 ? -3.275 37.438 23.672 1 97.88 292 CYS B C 1
ATOM 6236 O O . CYS B 1 292 ? -3.785 38.5 23.266 1 97.88 292 CYS B O 1
ATOM 6238 N N . CYS B 1 293 ? -3.707 36.781 24.719 1 98.19 293 CYS B N 1
ATOM 6239 C CA . CYS B 1 293 ? -4.871 37.219 25.469 1 98.19 293 CYS B CA 1
ATOM 6240 C C . CYS B 1 293 ? -4.59 38.562 26.188 1 98.19 293 CYS B C 1
ATOM 6242 O O . CYS B 1 293 ? -5.484 39.375 26.328 1 98.19 293 CYS B O 1
ATOM 6244 N N . GLU B 1 294 ? -3.355 38.656 26.609 1 97.94 294 GLU B N 1
ATOM 6245 C CA . GLU B 1 294 ? -2.975 39.938 27.188 1 97.94 294 GLU B CA 1
ATOM 6246 C C . GLU B 1 294 ? -3.137 41.062 26.188 1 97.94 294 GLU B C 1
ATOM 6248 O O . GLU B 1 294 ? -3.631 42.156 26.516 1 97.94 294 GLU B O 1
ATOM 6253 N N . ASN B 1 295 ? -2.705 40.844 25.031 1 97.81 295 ASN B N 1
ATOM 6254 C CA . ASN B 1 295 ? -2.885 41.812 23.969 1 97.81 295 ASN B CA 1
ATOM 6255 C C . ASN B 1 295 ? -4.363 42.094 23.703 1 97.81 295 ASN B C 1
ATOM 6257 O O . ASN B 1 295 ? -4.785 43.25 23.688 1 97.81 295 ASN B O 1
ATOM 6261 N N . MET B 1 296 ? -5.199 41.125 23.609 1 98.44 296 MET B N 1
ATOM 6262 C CA . MET B 1 296 ? -6.582 41.25 23.156 1 98.44 296 MET B CA 1
ATOM 6263 C C . MET B 1 296 ? -7.469 41.844 24.25 1 98.44 296 MET B C 1
ATOM 6265 O O . MET B 1 296 ? -8.586 42.281 23.984 1 98.44 296 MET B O 1
ATOM 6269 N N . THR B 1 297 ? -6.945 41.844 25.469 1 98.25 297 THR B N 1
ATOM 6270 C CA . THR B 1 297 ? -7.742 42.375 26.562 1 98.25 297 THR B CA 1
ATOM 6271 C C . THR B 1 297 ? -7.164 43.688 27.062 1 98.25 297 THR B C 1
ATOM 6273 O O . THR B 1 297 ? -7.66 44.281 28.031 1 98.25 297 THR B O 1
ATOM 6276 N N . ALA B 1 298 ? -6.176 44.125 26.375 1 97.81 298 ALA B N 1
ATOM 6277 C CA . ALA B 1 298 ? -5.516 45.344 26.766 1 97.81 298 ALA B CA 1
ATOM 6278 C C . ALA B 1 298 ? -6.312 46.562 26.297 1 97.81 298 ALA B C 1
ATOM 6280 O O . ALA B 1 298 ? -6.062 47.094 25.203 1 97.81 298 ALA B O 1
ATOM 6281 N N . SER B 1 299 ? -7.043 47.125 27.109 1 96.44 299 SER B N 1
ATOM 6282 C CA . SER B 1 299 ? -7.949 48.219 26.719 1 96.44 299 SER B CA 1
ATOM 6283 C C . SER B 1 299 ? -7.18 49.469 26.281 1 96.44 299 SER B C 1
ATOM 6285 O O . SER B 1 299 ? -7.672 50.25 25.469 1 96.44 299 SER B O 1
ATOM 6287 N N . TYR B 1 300 ? -5.996 49.594 26.781 1 97.25 300 TYR B N 1
ATOM 6288 C CA . TYR B 1 300 ? -5.207 50.781 26.438 1 97.25 300 TYR B CA 1
ATOM 6289 C C . TYR B 1 300 ? -4.773 50.719 24.969 1 97.25 300 TYR B C 1
ATOM 6291 O O . TYR B 1 300 ? -4.355 51.75 24.422 1 97.25 300 TYR B O 1
ATOM 6299 N N . LEU B 1 301 ? -4.895 49.594 24.328 1 97 301 LEU B N 1
ATOM 6300 C CA . LEU B 1 301 ? -4.555 49.469 22.922 1 97 301 LEU B CA 1
ATOM 6301 C C . LEU B 1 301 ? -5.738 49.844 22.031 1 97 301 LEU B C 1
ATOM 6303 O O . LEU B 1 301 ? -5.617 49.875 20.812 1 97 301 LEU B O 1
ATOM 6307 N N . GLY B 1 302 ? -6.875 50.156 22.672 1 97.44 302 GLY B N 1
ATOM 6308 C CA . GLY B 1 302 ? -8.023 50.625 21.922 1 97.44 302 GLY B CA 1
ATOM 6309 C C . GLY B 1 302 ? -9.141 49.594 21.828 1 97.44 302 GLY B C 1
ATOM 6310 O O . GLY B 1 302 ? -9.344 48.812 22.766 1 97.44 302 GLY B O 1
ATOM 6311 N N . SER B 1 303 ? -9.953 49.719 20.766 1 97.81 303 SER B N 1
ATOM 6312 C CA . SER B 1 303 ? -11.07 48.812 20.516 1 97.81 303 SER B CA 1
ATOM 6313 C C . SER B 1 303 ? -10.594 47.406 20.219 1 97.81 303 SER B C 1
ATOM 6315 O O . SER B 1 303 ? -9.406 47.188 19.969 1 97.81 303 SER B O 1
ATOM 6317 N N . PRO B 1 304 ? -11.516 46.469 20.281 1 98.25 304 PRO B N 1
ATOM 6318 C CA . PRO B 1 304 ? -11.133 45.094 19.922 1 98.25 304 PRO B CA 1
ATOM 6319 C C . PRO B 1 304 ? -10.492 45.031 18.531 1 98.25 304 PRO B C 1
ATOM 6321 O O . PRO B 1 304 ? -9.508 44.281 18.344 1 98.25 304 PRO B O 1
ATOM 6324 N N . LEU B 1 305 ? -10.977 45.781 17.609 1 98.12 305 LEU B N 1
ATOM 6325 C CA . LEU B 1 305 ? -10.422 45.812 16.266 1 98.12 305 LEU B CA 1
ATOM 6326 C C . LEU B 1 305 ? -8.992 46.312 16.281 1 98.12 305 LEU B C 1
ATOM 6328 O O . LEU B 1 305 ? -8.125 45.781 15.578 1 98.12 305 LEU B O 1
ATOM 6332 N N . GLN B 1 306 ? -8.742 47.406 17.031 1 97.88 306 GLN B N 1
ATOM 6333 C CA . GLN B 1 306 ? -7.402 47.969 17.125 1 97.88 306 GLN B CA 1
ATOM 6334 C C . GLN B 1 306 ? -6.426 47 17.781 1 97.88 306 GLN B C 1
ATOM 6336 O O . GLN B 1 306 ? -5.258 46.938 17.375 1 97.88 306 GLN B O 1
ATOM 6341 N N . ARG B 1 307 ? -6.879 46.281 18.75 1 98.31 307 ARG B N 1
ATOM 6342 C CA . ARG B 1 307 ? -6.047 45.281 19.422 1 98.31 307 ARG B CA 1
ATOM 6343 C C . ARG B 1 307 ? -5.711 44.125 18.469 1 98.31 307 ARG B C 1
ATOM 6345 O O . ARG B 1 307 ? -4.59 43.625 18.484 1 98.31 307 ARG B O 1
ATOM 6352 N N . LEU B 1 308 ? -6.719 43.719 17.672 1 98.44 308 LEU B N 1
ATOM 6353 C CA . LEU B 1 308 ? -6.461 42.719 16.641 1 98.44 308 LEU B CA 1
ATOM 6354 C C . LEU B 1 308 ? -5.422 43.219 15.641 1 98.44 308 LEU B C 1
ATOM 6356 O O . LEU B 1 308 ? -4.523 42.5 15.242 1 98.44 308 LEU B O 1
ATOM 6360 N N . ALA B 1 309 ? -5.551 44.438 15.195 1 97.81 309 ALA B N 1
ATOM 6361 C CA . ALA B 1 309 ? -4.594 45.031 14.273 1 97.81 309 ALA B CA 1
ATOM 6362 C C . ALA B 1 309 ? -3.186 45.031 14.867 1 97.81 309 ALA B C 1
ATOM 6364 O O . ALA B 1 309 ? -2.209 44.781 14.164 1 97.81 309 ALA B O 1
ATOM 6365 N N . HIS B 1 310 ? -3.1 45.375 16.219 1 96.62 310 HIS B N 1
ATOM 6366 C CA . HIS B 1 310 ? -1.816 45.344 16.906 1 96.62 310 HIS B CA 1
ATOM 6367 C C . HIS B 1 310 ? -1.191 43.969 16.891 1 96.62 310 HIS B C 1
ATOM 6369 O O . HIS B 1 310 ? 0.032 43.844 16.828 1 96.62 310 HIS B O 1
ATOM 6375 N N . LEU B 1 311 ? -1.992 42.969 16.969 1 96.75 311 LEU B N 1
ATOM 6376 C CA . LEU B 1 311 ? -1.533 41.594 17.031 1 96.75 311 LEU B CA 1
ATOM 6377 C C . LEU B 1 311 ? -1.037 41.125 15.664 1 96.75 311 LEU B C 1
ATOM 6379 O O . LEU B 1 311 ? -0.035 40.406 15.578 1 96.75 311 LEU B O 1
ATOM 6383 N N . VAL B 1 312 ? -1.706 41.5 14.547 1 95.56 312 VAL B N 1
ATOM 6384 C CA . VAL B 1 312 ? -1.491 40.812 13.273 1 95.56 312 VAL B CA 1
ATOM 6385 C C . VAL B 1 312 ? -0.643 41.688 12.352 1 95.56 312 VAL B C 1
ATOM 6387 O O . VAL B 1 312 ? -0.079 41.219 11.367 1 95.56 312 VAL B O 1
ATOM 6390 N N . SER B 1 313 ? -0.576 42.938 12.586 1 91.44 313 SER B N 1
ATOM 6391 C CA . SER B 1 313 ? 0.044 43.875 11.656 1 91.44 313 SER B CA 1
ATOM 6392 C C . SER B 1 313 ? 1.505 44.125 12.016 1 91.44 313 SER B C 1
ATOM 6394 O O . SER B 1 313 ? 1.905 43.969 13.172 1 91.44 313 SER B O 1
ATOM 6396 N N . ASN B 1 314 ? 2.211 44.375 10.969 1 87.38 314 ASN B N 1
ATOM 6397 C CA . ASN B 1 314 ? 3.582 44.875 11.07 1 87.38 314 ASN B CA 1
ATOM 6398 C C . ASN B 1 314 ? 3.699 46.312 10.562 1 87.38 314 ASN B C 1
ATOM 6400 O O . ASN B 1 314 ? 3.189 46.625 9.484 1 87.38 314 ASN B O 1
ATOM 6404 N N . LYS B 1 315 ? 4.402 47.094 11.32 1 87.62 315 LYS B N 1
ATOM 6405 C CA . LYS B 1 315 ? 4.496 48.5 10.977 1 87.62 315 LYS B CA 1
ATOM 6406 C C . LYS B 1 315 ? 5.371 48.719 9.742 1 87.62 315 LYS B C 1
ATOM 6408 O O . LYS B 1 315 ? 5.133 49.625 8.953 1 87.62 315 LYS B O 1
ATOM 6413 N N . ASP B 1 316 ? 6.227 47.875 9.562 1 92 316 ASP B N 1
ATOM 6414 C CA . ASP B 1 316 ? 7.23 48.094 8.531 1 92 316 ASP B CA 1
ATOM 6415 C C . ASP B 1 316 ? 6.848 47.406 7.234 1 92 316 ASP B C 1
ATOM 6417 O O . ASP B 1 316 ? 7.395 47.688 6.172 1 92 316 ASP B O 1
ATOM 6421 N N . LYS B 1 317 ? 5.891 46.531 7.309 1 93.94 317 LYS B N 1
ATOM 6422 C CA . LYS B 1 317 ? 5.508 45.75 6.129 1 93.94 317 LYS B CA 1
ATOM 6423 C C . LYS B 1 317 ? 3.992 45.594 6.051 1 93.94 317 LYS B C 1
ATOM 6425 O O . LYS B 1 317 ? 3.357 45.188 7.023 1 93.94 317 LYS B O 1
ATOM 6430 N N . CYS B 1 318 ? 3.512 45.906 4.93 1 96 318 CYS B N 1
ATOM 6431 C CA . CYS B 1 318 ? 2.068 45.75 4.785 1 96 318 CYS B CA 1
ATOM 6432 C C . CYS B 1 318 ? 1.683 44.281 4.746 1 96 318 CYS B C 1
ATOM 6434 O O . CYS B 1 318 ? 2.463 43.438 4.293 1 96 318 CYS B O 1
ATOM 6436 N N . LEU B 1 319 ? 0.536 43.969 5.191 1 95.44 319 LEU B N 1
ATOM 6437 C CA . LEU B 1 319 ? -0.013 42.625 5.164 1 95.44 319 LEU B CA 1
ATOM 6438 C C . LEU B 1 319 ? -0.589 42.281 3.793 1 95.44 319 LEU B C 1
ATOM 6440 O O . LEU B 1 319 ? -1.519 42.938 3.33 1 95.44 319 LEU B O 1
ATOM 6444 N N . LYS B 1 320 ? -0.033 41.344 3.035 1 94.75 320 LYS B N 1
ATOM 6445 C CA . LYS B 1 320 ? -0.491 40.938 1.707 1 94.75 320 LYS B CA 1
ATOM 6446 C C . LYS B 1 320 ? -1.835 40.219 1.782 1 94.75 320 LYS B C 1
ATOM 6448 O O . LYS B 1 320 ? -1.891 39.031 2.102 1 94.75 320 LYS B O 1
ATOM 6453 N N . ASN B 1 321 ? -2.947 40.906 1.341 1 96.12 321 ASN B N 1
ATOM 6454 C CA . ASN B 1 321 ? -4.289 40.375 1.622 1 96.12 321 ASN B CA 1
ATOM 6455 C C . ASN B 1 321 ? -5.09 40.188 0.34 1 96.12 321 ASN B C 1
ATOM 6457 O O . ASN B 1 321 ? -6.289 39.906 0.391 1 96.12 321 ASN B O 1
ATOM 6461 N N . ASN B 1 322 ? -4.547 40.312 -0.768 1 97.81 322 ASN B N 1
ATOM 6462 C CA . ASN B 1 322 ? -5.281 40.219 -2.027 1 97.81 322 ASN B CA 1
ATOM 6463 C C . ASN B 1 322 ? -5.312 38.812 -2.576 1 97.81 322 ASN B C 1
ATOM 6465 O O . ASN B 1 322 ? -4.266 38.219 -2.869 1 97.81 322 ASN B O 1
ATOM 6469 N N . TYR B 1 323 ? -6.508 38.281 -2.795 1 97.88 323 TYR B N 1
ATOM 6470 C CA . TYR B 1 323 ? -6.684 36.906 -3.193 1 97.88 323 TYR B CA 1
ATOM 6471 C C . TYR B 1 323 ? -6.094 36.656 -4.578 1 97.88 323 TYR B C 1
ATOM 6473 O O . TYR B 1 323 ? -5.426 35.625 -4.797 1 97.88 323 TYR B O 1
ATOM 6481 N N . ASN B 1 324 ? -6.352 37.5 -5.523 1 97.88 324 ASN B N 1
ATOM 6482 C CA . ASN B 1 324 ? -5.871 37.312 -6.887 1 97.88 324 ASN B CA 1
ATOM 6483 C C . ASN B 1 324 ? -4.344 37.312 -6.949 1 97.88 324 ASN B C 1
ATOM 6485 O O . ASN B 1 324 ? -3.754 36.5 -7.684 1 97.88 324 ASN B O 1
ATOM 6489 N N . LYS B 1 325 ? -3.717 38.219 -6.188 1 97.38 325 LYS B N 1
ATOM 6490 C CA . LYS B 1 325 ? -2.26 38.25 -6.113 1 97.38 325 LYS B CA 1
ATOM 6491 C C . LYS B 1 325 ? -1.725 36.969 -5.469 1 97.38 325 LYS B C 1
ATOM 6493 O O . LYS B 1 325 ? -0.696 36.438 -5.891 1 97.38 325 LYS B O 1
ATOM 6498 N N . PHE B 1 326 ? -2.422 36.562 -4.477 1 96.25 326 PHE B N 1
ATOM 6499 C CA . PHE B 1 326 ? -2.08 35.281 -3.826 1 96.25 326 PHE B CA 1
ATOM 6500 C C . PHE B 1 326 ? -2.107 34.125 -4.824 1 96.25 326 PHE B C 1
ATOM 6502 O O . PHE B 1 326 ? -1.149 33.375 -4.918 1 96.25 326 PHE B O 1
ATOM 6509 N N . VAL B 1 327 ? -3.162 34 -5.566 1 97.5 327 VAL B N 1
ATOM 6510 C CA . VAL B 1 327 ? -3.338 32.938 -6.539 1 97.5 327 VAL B CA 1
ATOM 6511 C C . VAL B 1 327 ? -2.254 33.031 -7.609 1 97.5 327 VAL B C 1
ATOM 6513 O O . VAL B 1 327 ? -1.711 32 -8.039 1 97.5 327 VAL B O 1
ATOM 6516 N N . GLU B 1 328 ? -1.975 34.188 -8.031 1 97 328 GLU B N 1
ATOM 6517 C CA . GLU B 1 328 ? -0.954 34.406 -9.055 1 97 328 GLU B CA 1
ATOM 6518 C C . GLU B 1 328 ? 0.398 33.875 -8.602 1 97 328 GLU B C 1
ATOM 6520 O O . GLU B 1 328 ? 1.094 33.188 -9.375 1 97 328 GLU B O 1
ATOM 6525 N N . VAL B 1 329 ? 0.76 34.094 -7.367 1 96 329 VAL B N 1
ATOM 6526 C CA . VAL B 1 329 ? 2.035 33.625 -6.82 1 96 329 VAL B CA 1
ATOM 6527 C C . VAL B 1 329 ? 2.066 32.094 -6.781 1 96 329 VAL B C 1
ATOM 6529 O O . VAL B 1 329 ? 3.018 31.484 -7.262 1 96 329 VAL B O 1
ATOM 6532 N N . TYR B 1 330 ? 1.039 31.453 -6.371 1 96.38 330 TYR B N 1
ATOM 6533 C CA . TYR B 1 330 ? 1.076 30.031 -6.082 1 96.38 330 TYR B CA 1
ATOM 6534 C C . TYR B 1 330 ? 0.642 29.219 -7.293 1 96.38 330 TYR B C 1
ATOM 6536 O O . TYR B 1 330 ? 0.713 27.984 -7.281 1 96.38 330 TYR B O 1
ATOM 6544 N N . ARG B 1 331 ? 0.273 29.906 -8.344 1 96.94 331 ARG B N 1
ATOM 6545 C CA . ARG B 1 331 ? 0.018 29.219 -9.609 1 96.94 331 ARG B CA 1
ATOM 6546 C C . ARG B 1 331 ? 1.315 28.984 -10.383 1 96.94 331 ARG B C 1
ATOM 6548 O O . ARG B 1 331 ? 1.346 28.203 -11.336 1 96.94 331 ARG B O 1
ATOM 6555 N N . ASN B 1 332 ? 2.301 29.75 -9.953 1 97.06 332 ASN B N 1
ATOM 6556 C CA . ASN B 1 332 ? 3.586 29.578 -10.625 1 97.06 332 ASN B CA 1
ATOM 6557 C C . ASN B 1 332 ? 4.109 28.156 -10.453 1 97.06 332 ASN B C 1
ATOM 6559 O O . ASN B 1 332 ? 4.172 27.641 -9.328 1 97.06 332 ASN B O 1
ATOM 6563 N N . GLU B 1 333 ? 4.523 27.484 -11.5 1 97.25 333 GLU B N 1
ATOM 6564 C CA . GLU B 1 333 ? 4.848 26.062 -11.477 1 97.25 333 GLU B CA 1
ATOM 6565 C C . GLU B 1 333 ? 6.355 25.844 -11.461 1 97.25 333 GLU B C 1
ATOM 6567 O O . GLU B 1 333 ? 6.82 24.703 -11.461 1 97.25 333 GLU B O 1
ATOM 6572 N N . ILE B 1 334 ? 7.141 26.859 -11.453 1 96.94 334 ILE B N 1
ATOM 6573 C CA . ILE B 1 334 ? 8.594 26.766 -11.43 1 96.94 334 ILE B CA 1
ATOM 6574 C C . ILE B 1 334 ? 9.078 26.547 -9.992 1 96.94 334 ILE B C 1
ATOM 6576 O O . ILE B 1 334 ? 8.609 27.203 -9.07 1 96.94 334 ILE B O 1
ATOM 6580 N N . TRP B 1 335 ? 10.008 25.594 -9.836 1 96.12 335 TRP B N 1
ATOM 6581 C CA . TRP B 1 335 ? 10.578 25.344 -8.508 1 96.12 335 TRP B CA 1
ATOM 6582 C C . TRP B 1 335 ? 11.109 26.641 -7.902 1 96.12 335 TRP B C 1
ATOM 6584 O O . TRP B 1 335 ? 11.719 27.453 -8.602 1 96.12 335 TRP B O 1
ATOM 6594 N N . ASP B 1 336 ? 10.852 26.875 -6.652 1 90.75 336 ASP B N 1
ATOM 6595 C CA . ASP B 1 336 ? 11.422 27.938 -5.836 1 90.75 336 ASP B CA 1
ATOM 6596 C C . ASP B 1 336 ? 10.898 29.297 -6.277 1 90.75 336 ASP B C 1
ATOM 6598 O O . ASP B 1 336 ? 11.523 30.328 -6.012 1 90.75 336 ASP B O 1
ATOM 6602 N N . SER B 1 337 ? 9.758 29.281 -6.969 1 92.38 337 SER B N 1
ATOM 6603 C CA . SER B 1 337 ? 9.164 30.547 -7.41 1 92.38 337 SER B CA 1
ATOM 6604 C C . SER B 1 337 ? 8.281 31.156 -6.32 1 92.38 337 SER B C 1
ATOM 6606 O O . SER B 1 337 ? 7.91 32.312 -6.395 1 92.38 337 SER B O 1
ATOM 6608 N N . GLN B 1 338 ? 7.918 30.391 -5.371 1 89.62 338 GLN B N 1
ATOM 6609 C CA . GLN B 1 338 ? 7.125 30.859 -4.238 1 89.62 338 GLN B CA 1
ATOM 6610 C C . GLN B 1 338 ? 7.992 31.062 -3.002 1 89.62 338 GLN B C 1
ATOM 6612 O O . GLN B 1 338 ? 9.07 30.453 -2.887 1 89.62 338 GLN B O 1
ATOM 6617 N N . PRO B 1 339 ? 7.492 31.875 -2.127 1 85.38 339 PRO B N 1
ATOM 6618 C CA . PRO B 1 339 ? 8.289 32.156 -0.93 1 85.38 339 PRO B CA 1
ATOM 6619 C C . PRO B 1 339 ? 8.305 31 0.056 1 85.38 339 PRO B C 1
ATOM 6621 O O . PRO B 1 339 ? 9.039 31.031 1.043 1 85.38 339 PRO B O 1
ATOM 6624 N N . ASP B 1 340 ? 7.5 29.953 -0.234 1 88.06 340 ASP B N 1
ATOM 6625 C CA . ASP B 1 340 ? 7.363 28.828 0.683 1 88.06 340 ASP B CA 1
ATOM 6626 C C . ASP B 1 340 ? 6.867 27.578 -0.051 1 88.06 340 ASP B C 1
ATOM 6628 O O . ASP B 1 340 ? 6.957 27.5 -1.278 1 88.06 340 ASP B O 1
ATOM 6632 N N . ILE B 1 341 ? 6.457 26.609 0.768 1 88.31 341 ILE B N 1
ATOM 6633 C CA . ILE B 1 341 ? 6.176 25.281 0.207 1 88.31 341 ILE B CA 1
ATOM 6634 C C . ILE B 1 341 ? 4.668 25.125 0.003 1 88.31 341 ILE B C 1
ATOM 6636 O O . ILE B 1 341 ? 4.18 24.016 -0.197 1 88.31 341 ILE B O 1
ATOM 6640 N N . MET B 1 342 ? 3.918 26.141 -0.051 1 92.81 342 MET B N 1
ATOM 6641 C CA . MET B 1 342 ? 2.473 26.016 0.13 1 92.81 342 MET B CA 1
ATOM 6642 C C . MET B 1 342 ? 1.809 25.484 -1.133 1 92.81 342 MET B C 1
ATOM 6644 O O . MET B 1 342 ? 0.791 24.797 -1.059 1 92.81 342 MET B O 1
ATOM 6648 N N . ARG B 1 343 ? 2.385 25.828 -2.289 1 95.81 343 ARG B N 1
ATOM 6649 C CA . ARG B 1 343 ? 1.818 25.234 -3.498 1 95.81 343 ARG B CA 1
ATOM 6650 C C . ARG B 1 343 ? 1.752 23.719 -3.393 1 95.81 343 ARG B C 1
ATOM 6652 O O . ARG B 1 343 ? 0.763 23.109 -3.801 1 95.81 343 ARG B O 1
ATOM 6659 N N . LEU B 1 344 ? 2.816 23.125 -2.814 1 97.06 344 LEU B N 1
ATOM 6660 C CA . LEU B 1 344 ? 2.926 21.672 -2.713 1 97.06 344 LEU B CA 1
ATOM 6661 C C . LEU B 1 344 ? 1.95 21.125 -1.676 1 97.06 344 LEU B C 1
ATOM 6663 O O . LEU B 1 344 ? 1.25 20.141 -1.935 1 97.06 344 LEU B O 1
ATOM 6667 N N . TRP B 1 345 ? 1.863 21.75 -0.602 1 96.69 345 TRP B N 1
ATOM 6668 C CA . TRP B 1 345 ? 0.97 21.281 0.454 1 96.69 345 TRP B CA 1
ATOM 6669 C C . TRP B 1 345 ? -0.49 21.438 0.043 1 96.69 345 TRP B C 1
ATOM 6671 O O . TRP B 1 345 ? -1.31 20.562 0.284 1 96.69 345 TRP B O 1
ATOM 6681 N N . PHE B 1 346 ? -0.827 22.578 -0.601 1 96.94 346 PHE B N 1
ATOM 6682 C CA . PHE B 1 346 ? -2.195 22.766 -1.065 1 96.94 346 PHE B CA 1
ATOM 6683 C C . PHE B 1 346 ? -2.604 21.656 -2.018 1 96.94 346 PHE B C 1
ATOM 6685 O O . PHE B 1 346 ? -3.758 21.219 -2.014 1 96.94 346 PHE B O 1
ATOM 6692 N N . TYR B 1 347 ? -1.655 21.25 -2.795 1 97.88 347 TYR B N 1
ATOM 6693 C CA . TYR B 1 347 ? -1.961 20.172 -3.721 1 97.88 347 TYR B CA 1
ATOM 6694 C C . TYR B 1 347 ? -2.381 18.906 -2.969 1 97.88 347 TYR B C 1
ATOM 6696 O O . TYR B 1 347 ? -3.373 18.266 -3.324 1 97.88 347 TYR B O 1
ATOM 6704 N N . GLN B 1 348 ? -1.658 18.562 -1.951 1 98 348 GLN B N 1
ATOM 6705 C CA . GLN B 1 348 ? -1.998 17.375 -1.176 1 98 348 GLN B CA 1
ATOM 6706 C C . GLN B 1 348 ? -3.346 17.531 -0.48 1 98 348 GLN B C 1
ATOM 6708 O O . GLN B 1 348 ? -4.098 16.562 -0.336 1 98 348 GLN B O 1
ATOM 6713 N N . THR B 1 349 ? -3.656 18.766 0.012 1 98.06 349 THR B N 1
ATOM 6714 C CA . THR B 1 349 ? -4.969 18.969 0.616 1 98.06 349 THR B CA 1
ATOM 6715 C C . THR B 1 349 ? -6.074 18.766 -0.412 1 98.06 349 THR B C 1
ATOM 6717 O O . THR B 1 349 ? -7.141 18.234 -0.085 1 98.06 349 THR B O 1
ATOM 6720 N N . CYS B 1 350 ? -5.828 19.156 -1.693 1 98.31 350 CYS B N 1
ATOM 6721 C CA . CYS B 1 350 ? -6.824 19.047 -2.756 1 98.31 350 CYS B CA 1
ATOM 6722 C C . CYS B 1 350 ? -6.945 17.625 -3.254 1 98.31 350 CYS B C 1
ATOM 6724 O O . CYS B 1 350 ? -7.961 17.25 -3.838 1 98.31 350 CYS B O 1
ATOM 6726 N N . THR B 1 351 ? -5.906 16.766 -2.936 1 98.25 351 THR B N 1
ATOM 6727 C CA . THR B 1 351 ? -5.891 15.469 -3.604 1 98.25 351 THR B CA 1
ATOM 6728 C C . THR B 1 351 ? -5.965 14.336 -2.584 1 98.25 351 THR B C 1
ATOM 6730 O O . THR B 1 351 ? -6.219 13.188 -2.943 1 98.25 351 THR B O 1
ATOM 6733 N N . GLU B 1 352 ? -5.758 14.648 -1.249 1 98.12 352 GLU B N 1
ATOM 6734 C CA . GLU B 1 352 ? -5.645 13.516 -0.339 1 98.12 352 GLU B CA 1
ATOM 6735 C C . GLU B 1 352 ? -6.348 13.797 0.985 1 98.12 352 GLU B C 1
ATOM 6737 O O . GLU B 1 352 ? -6.926 12.891 1.593 1 98.12 352 GLU B O 1
ATOM 6742 N N . TYR B 1 353 ? -6.371 15.117 1.483 1 98.38 353 TYR B N 1
ATOM 6743 C CA . TYR B 1 353 ? -6.637 15.203 2.916 1 98.38 353 TYR B CA 1
ATOM 6744 C C . TYR B 1 353 ? -7.801 16.141 3.201 1 98.38 353 TYR B C 1
ATOM 6746 O O . TYR B 1 353 ? -8.516 15.984 4.195 1 98.38 353 TYR B O 1
ATOM 6754 N N . GLY B 1 354 ? -7.906 17.266 2.377 1 98.25 354 GLY B N 1
ATOM 6755 C CA . GLY B 1 354 ? -8.789 18.344 2.795 1 98.25 354 GLY B CA 1
ATOM 6756 C C . GLY B 1 354 ? -8.227 19.172 3.932 1 98.25 354 GLY B C 1
ATOM 6757 O O . GLY B 1 354 ? -7.258 19.906 3.744 1 98.25 354 GLY B O 1
ATOM 6758 N N . TYR B 1 355 ? -8.625 18.938 5.051 1 98.25 355 TYR B N 1
ATOM 6759 C CA . TYR B 1 355 ? -8.133 19.594 6.262 1 98.25 355 TYR B CA 1
ATOM 6760 C C . TYR B 1 355 ? -8.43 21.078 6.234 1 98.25 355 TYR B C 1
ATOM 6762 O O . TYR B 1 355 ? -7.629 21.891 6.719 1 98.25 355 TYR B O 1
ATOM 6770 N N . TYR B 1 356 ? -9.453 21.562 5.535 1 98.38 356 TYR B N 1
ATOM 6771 C CA . TYR B 1 356 ? -9.711 22.984 5.43 1 98.38 356 TYR B CA 1
ATOM 6772 C C . TYR B 1 356 ? -10.297 23.531 6.727 1 98.38 356 TYR B C 1
ATOM 6774 O O . TYR B 1 356 ? -11.398 23.141 7.129 1 98.38 356 TYR B O 1
ATOM 6782 N N . GLN B 1 357 ? -9.547 24.344 7.359 1 98.25 357 GLN B N 1
ATOM 6783 C CA . GLN B 1 357 ? -9.969 24.984 8.602 1 98.25 357 GLN B CA 1
ATOM 6784 C C . GLN B 1 357 ? -10.938 26.141 8.328 1 98.25 357 GLN B C 1
ATOM 6786 O O . GLN B 1 357 ? -10.516 27.25 7.988 1 98.25 357 GLN B O 1
ATOM 6791 N N . THR B 1 358 ? -12.25 25.875 8.555 1 98.44 358 THR B N 1
ATOM 6792 C CA . THR B 1 358 ? -13.289 26.781 8.062 1 98.44 358 THR B CA 1
ATOM 6793 C C . THR B 1 358 ? -14.008 27.453 9.219 1 98.44 358 THR B C 1
ATOM 6795 O O . THR B 1 358 ? -13.766 27.141 10.383 1 98.44 358 THR B O 1
ATOM 6798 N N . THR B 1 359 ? -14.883 28.391 8.891 1 97.62 359 THR B N 1
ATOM 6799 C CA . THR B 1 359 ? -15.75 29.078 9.844 1 97.62 359 THR B CA 1
ATOM 6800 C C . THR B 1 359 ? -17.141 28.469 9.844 1 97.62 359 THR B C 1
ATOM 6802 O O . THR B 1 359 ? -18.109 29.109 10.25 1 97.62 359 THR B O 1
ATOM 6805 N N . ASP B 1 360 ? -17.188 27.188 9.336 1 97.69 360 ASP B N 1
ATOM 6806 C CA . ASP B 1 360 ? -18.484 26.547 9.195 1 97.69 360 ASP B CA 1
ATOM 6807 C C . ASP B 1 360 ? -18.969 25.969 10.531 1 97.69 360 ASP B C 1
ATOM 6809 O O . ASP B 1 360 ? -19.375 24.812 10.602 1 97.69 360 ASP B O 1
ATOM 6813 N N . SER B 1 361 ? -18.75 26.656 11.609 1 97.5 361 SER B N 1
ATOM 6814 C CA . SER B 1 361 ? -19.219 26.297 12.945 1 97.5 361 SER B CA 1
ATOM 6815 C C . SER B 1 361 ? -19.641 27.531 13.734 1 97.5 361 SER B C 1
ATOM 6817 O O . SER B 1 361 ? -18.953 28.562 13.703 1 97.5 361 SER B O 1
ATOM 6819 N N . ARG B 1 362 ? -20.75 27.484 14.43 1 95.56 362 ARG B N 1
ATOM 6820 C CA . ARG B 1 362 ? -21.219 28.594 15.266 1 95.56 362 ARG B CA 1
ATOM 6821 C C . ARG B 1 362 ? -20.469 28.625 16.594 1 95.56 362 ARG B C 1
ATOM 6823 O O . ARG B 1 362 ? -20.594 29.594 17.359 1 95.56 362 ARG B O 1
ATOM 6830 N N . LYS B 1 363 ? -19.625 27.625 16.766 1 97.06 363 LYS B N 1
ATOM 6831 C CA . LYS B 1 363 ? -18.859 27.547 18 1 97.06 363 LYS B CA 1
ATOM 6832 C C . LYS B 1 363 ? -17.531 28.281 17.875 1 97.06 363 LYS B C 1
ATOM 6834 O O . LYS B 1 363 ? -16.812 28.469 18.875 1 97.06 363 LYS B O 1
ATOM 6839 N N . SER B 1 364 ? -17.25 28.719 16.703 1 96.88 364 SER B N 1
ATOM 6840 C CA . SER B 1 364 ?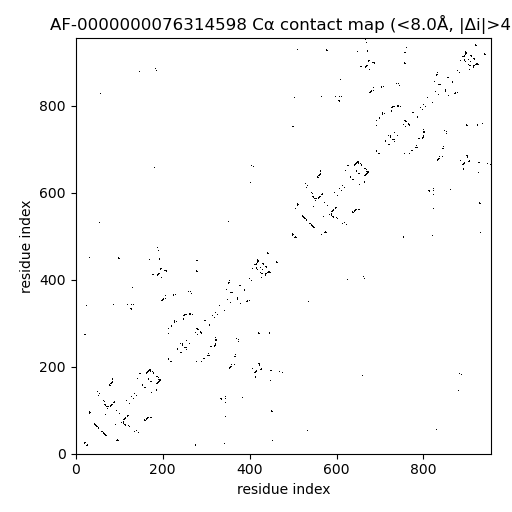 -16.016 29.469 16.469 1 96.88 364 SER B CA 1
ATOM 6841 C C . SER B 1 364 ? -16.25 30.969 16.609 1 96.88 364 SER B C 1
ATOM 6843 O O . SER B 1 364 ? -17.344 31.469 16.312 1 96.88 364 SER B O 1
ATOM 6845 N N . VAL B 1 365 ? -15.25 31.672 16.984 1 98.25 365 VAL B N 1
ATOM 6846 C CA . VAL B 1 365 ? -15.391 33.094 17.234 1 98.25 365 VAL B CA 1
ATOM 6847 C C . VAL B 1 365 ? -14.789 33.906 16.078 1 98.25 365 VAL B C 1
ATOM 6849 O O . VAL B 1 365 ? -14.648 35.125 16.156 1 98.25 365 VAL B O 1
ATOM 6852 N N . PHE B 1 366 ? -14.398 33.219 15 1 98.25 366 PHE B N 1
ATOM 6853 C CA . PHE B 1 366 ? -13.609 33.875 13.961 1 98.25 366 PHE B CA 1
ATOM 6854 C C . PHE B 1 366 ? -14.5 34.312 12.805 1 98.25 366 PHE B C 1
ATOM 6856 O O . PHE B 1 366 ? -14.039 34.406 11.664 1 98.25 366 PHE B O 1
ATOM 6863 N N . GLY B 1 367 ? -15.82 34.469 13.078 1 96.88 367 GLY B N 1
ATOM 6864 C CA . GLY B 1 367 ? -16.75 35.031 12.102 1 96.88 367 GLY B CA 1
ATOM 6865 C C . GLY B 1 367 ? -17.203 34 11.07 1 96.88 367 GLY B C 1
ATOM 6866 O O . GLY B 1 367 ? -17.359 32.812 11.383 1 96.88 367 GLY B O 1
ATOM 6867 N N . SER B 1 368 ? -17.547 34.5 9.852 1 97.44 368 SER B N 1
ATOM 6868 C CA . SER B 1 368 ? -18.156 33.625 8.844 1 97.44 368 SER B CA 1
ATOM 6869 C C . SER B 1 368 ? -17.531 33.844 7.473 1 97.44 368 SER B C 1
ATOM 6871 O O . SER B 1 368 ? -18.047 33.344 6.469 1 97.44 368 SER B O 1
ATOM 6873 N N . LEU B 1 369 ? -16.438 34.469 7.41 1 97.25 369 LEU B N 1
ATOM 6874 C CA . LEU B 1 369 ? -15.938 35.031 6.16 1 97.25 369 LEU B CA 1
ATOM 6875 C C . LEU B 1 369 ? -15.266 33.969 5.312 1 97.25 369 LEU B C 1
ATOM 6877 O O . LEU B 1 369 ? -15.086 34.125 4.105 1 97.25 369 LEU B O 1
ATOM 6881 N N . PHE B 1 370 ? -14.789 32.906 5.871 1 98.12 370 PHE B N 1
ATOM 6882 C CA . PHE B 1 370 ? -14.031 31.938 5.078 1 98.12 370 PHE B CA 1
ATOM 6883 C C . PHE B 1 370 ? -14.57 30.516 5.273 1 98.12 370 PHE B C 1
ATOM 6885 O O . PHE B 1 370 ? -13.875 29.641 5.789 1 98.12 370 PHE B O 1
ATOM 6892 N N . PRO B 1 371 ? -15.781 30.266 4.738 1 98.38 371 PRO B N 1
ATOM 6893 C CA . PRO B 1 371 ? -16.375 28.938 4.734 1 98.38 371 PRO B CA 1
ATOM 6894 C C . PRO B 1 371 ? -15.719 28 3.727 1 98.38 371 PRO B C 1
ATOM 6896 O O . PRO B 1 371 ? -14.766 28.375 3.053 1 98.38 371 PRO B O 1
ATOM 6899 N N . LEU B 1 372 ? -16.172 26.844 3.643 1 98.5 372 LEU B N 1
ATOM 6900 C CA . LEU B 1 372 ? -15.586 25.734 2.887 1 98.5 372 LEU B CA 1
ATOM 6901 C C . LEU B 1 372 ? -15.406 26.125 1.422 1 98.5 372 LEU B C 1
ATOM 6903 O O . LEU B 1 372 ? -14.375 25.797 0.815 1 98.5 372 LEU B O 1
ATOM 6907 N N . PRO B 1 373 ? -16.297 26.906 0.788 1 98.25 373 PRO B N 1
ATOM 6908 C CA . PRO B 1 373 ? -16.141 27.188 -0.643 1 98.25 373 PRO B CA 1
ATOM 6909 C C . PRO B 1 373 ? -14.891 27.984 -0.962 1 98.25 373 PRO B C 1
ATOM 6911 O O . PRO B 1 373 ? -14.352 27.891 -2.068 1 98.25 373 PRO B O 1
ATOM 6914 N N . TYR B 1 374 ? -14.453 28.812 -0.005 1 98.06 374 TYR B N 1
ATOM 6915 C CA . TYR B 1 374 ? -13.195 29.531 -0.196 1 98.06 374 TYR B CA 1
ATOM 6916 C C . TYR B 1 374 ? -12.055 28.562 -0.469 1 98.06 374 TYR B C 1
ATOM 6918 O O . TYR B 1 374 ? -11.305 28.734 -1.437 1 98.06 374 TYR B O 1
ATOM 6926 N N . PHE B 1 375 ? -11.953 27.453 0.3 1 98.06 375 PHE B N 1
ATOM 6927 C CA . PHE B 1 375 ? -10.852 26.5 0.223 1 98.06 375 PHE B CA 1
ATOM 6928 C C . PHE B 1 375 ? -11.008 25.594 -0.988 1 98.06 375 PHE B C 1
ATOM 6930 O O . PHE B 1 375 ? -10.023 25.266 -1.66 1 98.06 375 PHE B O 1
ATOM 6937 N N . THR B 1 376 ? -12.219 25.125 -1.243 1 98.06 376 THR B N 1
ATOM 6938 C CA . THR B 1 376 ? -12.422 24.266 -2.408 1 98.06 376 THR B CA 1
ATOM 6939 C C . THR B 1 376 ? -12.203 25.047 -3.699 1 98.06 376 THR B C 1
ATOM 6941 O O . THR B 1 376 ? -11.734 24.5 -4.695 1 98.06 376 THR B O 1
ATOM 6944 N N . GLY B 1 377 ? -12.531 26.375 -3.65 1 97.94 377 GLY B N 1
ATOM 6945 C CA . GLY B 1 377 ? -12.242 27.234 -4.781 1 97.94 377 GLY B CA 1
ATOM 6946 C C . GLY B 1 377 ? -10.758 27.391 -5.043 1 97.94 377 GLY B C 1
ATOM 6947 O O . GLY B 1 377 ? -10.336 27.516 -6.195 1 97.94 377 GLY B O 1
ATOM 6948 N N . LEU B 1 378 ? -9.977 27.422 -3.99 1 97.62 378 LEU B N 1
ATOM 6949 C CA . LEU B 1 378 ? -8.523 27.516 -4.117 1 97.62 378 LEU B CA 1
ATOM 6950 C C . LEU B 1 378 ? -7.977 26.344 -4.934 1 97.62 378 LEU B C 1
ATOM 6952 O O . LEU B 1 378 ? -7.02 26.5 -5.695 1 97.62 378 LEU B O 1
ATOM 6956 N N . CYS B 1 379 ? -8.547 25.125 -4.797 1 98.12 379 CYS B N 1
ATOM 6957 C CA . CYS B 1 379 ? -8.086 23.953 -5.531 1 98.12 379 CYS B CA 1
ATOM 6958 C C . CYS B 1 379 ? -8.203 24.172 -7.035 1 98.12 379 CYS B C 1
ATOM 6960 O O . CYS B 1 379 ? -7.25 23.922 -7.777 1 98.12 379 CYS B O 1
ATOM 6962 N N . THR B 1 380 ? -9.344 24.719 -7.469 1 98.19 380 THR B N 1
ATOM 6963 C CA . THR B 1 380 ? -9.547 24.938 -8.898 1 98.19 380 THR B CA 1
ATOM 6964 C C . THR B 1 380 ? -8.742 26.125 -9.383 1 98.19 380 THR B C 1
ATOM 6966 O O . THR B 1 380 ? -8.227 26.125 -10.508 1 98.19 380 THR B O 1
ATOM 6969 N N . ASP B 1 381 ? -8.633 27.141 -8.523 1 98.25 381 ASP B N 1
ATOM 6970 C CA . ASP B 1 381 ? -7.918 28.359 -8.922 1 98.25 381 ASP B CA 1
ATOM 6971 C C . ASP B 1 381 ? -6.422 28.078 -9.062 1 98.25 381 ASP B C 1
ATOM 6973 O O . ASP B 1 381 ? -5.754 28.688 -9.906 1 98.25 381 ASP B O 1
ATOM 6977 N N . LEU B 1 382 ? -5.914 27.188 -8.273 1 97.81 382 LEU B N 1
ATOM 6978 C CA . LEU B 1 382 ? -4.477 26.938 -8.266 1 97.81 382 LEU B CA 1
ATOM 6979 C C . LEU B 1 382 ? -4.109 25.875 -9.297 1 97.81 382 LEU B C 1
ATOM 6981 O O . LEU B 1 382 ? -3.049 25.953 -9.922 1 97.81 382 LEU B O 1
ATOM 6985 N N . TYR B 1 383 ? -5.027 24.859 -9.508 1 97.88 383 TYR B N 1
ATOM 6986 C CA . TYR B 1 383 ? -4.551 23.688 -10.227 1 97.88 383 TYR B CA 1
ATOM 6987 C C . TYR B 1 383 ? -5.438 23.375 -11.43 1 97.88 383 TYR B C 1
ATOM 6989 O O . TYR B 1 383 ? -5.098 22.547 -12.266 1 97.88 383 TYR B O 1
ATOM 6997 N N . GLY B 1 384 ? -6.617 23.984 -11.5 1 96.62 384 GLY B N 1
ATOM 6998 C CA . GLY B 1 384 ? -7.496 23.797 -12.641 1 96.62 384 GLY B CA 1
ATOM 6999 C C . GLY B 1 384 ? -8.812 23.141 -12.281 1 96.62 384 GLY B C 1
ATOM 7000 O O . GLY B 1 384 ? -8.953 22.578 -11.195 1 96.62 384 GLY B O 1
ATOM 7001 N N . TYR B 1 385 ? -9.695 23.109 -13.203 1 96.19 385 TYR B N 1
ATOM 7002 C CA . TYR B 1 385 ? -11.086 22.703 -12.977 1 96.19 385 TYR B CA 1
ATOM 7003 C C . TYR B 1 385 ? -11.18 21.219 -12.688 1 96.19 385 TYR B C 1
ATOM 7005 O O . TYR B 1 385 ? -12.156 20.75 -12.086 1 96.19 385 TYR B O 1
ATOM 7013 N N . TYR B 1 386 ? -10.156 20.484 -13.086 1 95.88 386 TYR B N 1
ATOM 7014 C CA . TYR B 1 386 ? -10.102 19.047 -12.805 1 95.88 386 TYR B CA 1
ATOM 7015 C C . TYR B 1 386 ? -10.164 18.781 -11.305 1 95.88 386 TYR B C 1
ATOM 7017 O O . TYR B 1 386 ? -10.75 17.797 -10.867 1 95.88 386 TYR B O 1
ATOM 7025 N N . TYR B 1 387 ? -9.703 19.688 -10.523 1 97.75 387 TYR B N 1
ATOM 7026 C CA . TYR B 1 387 ? -9.562 19.516 -9.078 1 97.75 387 TYR B CA 1
ATOM 7027 C C . TYR B 1 387 ? -10.742 20.141 -8.336 1 97.75 387 TYR B C 1
ATOM 7029 O O . TYR B 1 387 ? -10.57 20.734 -7.27 1 97.75 387 TYR B O 1
ATOM 7037 N N . GLY B 1 388 ? -11.914 20.031 -8.883 1 97.81 388 GLY B N 1
ATOM 7038 C CA . GLY B 1 388 ? -13.133 20.562 -8.281 1 97.81 388 GLY B CA 1
ATOM 7039 C C . GLY B 1 388 ? -13.672 19.688 -7.164 1 97.81 388 GLY B C 1
ATOM 7040 O O . GLY B 1 388 ? -13 18.766 -6.703 1 97.81 388 GLY B O 1
ATOM 7041 N N . ASN B 1 389 ? -14.859 19.953 -6.734 1 97.81 389 ASN B N 1
ATOM 7042 C CA . ASN B 1 389 ? -15.461 19.344 -5.551 1 97.81 389 ASN B CA 1
ATOM 7043 C C . ASN B 1 389 ? -15.617 17.844 -5.707 1 97.81 389 ASN B C 1
ATOM 7045 O O . ASN B 1 389 ? -15.305 17.078 -4.793 1 97.81 389 ASN B O 1
ATOM 7049 N N . LYS B 1 390 ? -16.141 17.438 -6.859 1 96.94 390 LYS B N 1
ATOM 7050 C CA . LYS B 1 390 ? -16.344 16.016 -7.066 1 96.94 390 LYS B CA 1
ATOM 7051 C C . LYS B 1 390 ? -15.039 15.234 -6.926 1 96.94 390 LYS B C 1
ATOM 7053 O O . LYS B 1 390 ? -15 14.188 -6.273 1 96.94 390 LYS B O 1
ATOM 7058 N N . PHE B 1 391 ? -14.008 15.75 -7.543 1 97.38 391 PHE B N 1
ATOM 7059 C CA . PHE B 1 391 ? -12.68 15.156 -7.438 1 97.38 391 PHE B CA 1
ATOM 7060 C C . PHE B 1 391 ? -12.219 15.133 -5.984 1 97.38 391 PHE B C 1
ATOM 7062 O O . PHE B 1 391 ? -11.789 14.094 -5.48 1 97.38 391 PHE B O 1
ATOM 7069 N N . LEU B 1 392 ? -12.328 16.25 -5.328 1 98.06 392 LEU B N 1
ATOM 7070 C CA . LEU B 1 392 ? -11.859 16.422 -3.961 1 98.06 392 LEU B CA 1
ATOM 7071 C C . LEU B 1 392 ? -12.508 15.406 -3.029 1 98.06 392 LEU B C 1
ATOM 7073 O O . LEU B 1 392 ? -11.82 14.695 -2.293 1 98.06 392 LEU B O 1
ATOM 7077 N N . TYR B 1 393 ? -13.789 15.281 -3.061 1 97.75 393 TYR B N 1
ATOM 7078 C CA . TYR B 1 393 ? -14.508 14.391 -2.154 1 97.75 393 TYR B CA 1
ATOM 7079 C C . TYR B 1 393 ? -14.18 12.938 -2.441 1 97.75 393 TYR B C 1
ATOM 7081 O O . TYR B 1 393 ? -14.055 12.125 -1.518 1 97.75 393 TYR B O 1
ATOM 7089 N N . THR B 1 394 ? -14.031 12.625 -3.727 1 96.69 394 THR B N 1
ATOM 7090 C CA . THR B 1 394 ? -13.648 11.266 -4.109 1 96.69 394 THR B CA 1
ATOM 7091 C C . THR B 1 394 ? -12.273 10.914 -3.549 1 96.69 394 THR B C 1
ATOM 7093 O O . THR B 1 394 ? -12.078 9.82 -3.016 1 96.69 394 THR B O 1
ATOM 7096 N N . ARG B 1 395 ? -11.367 11.812 -3.67 1 97.38 395 ARG B N 1
ATOM 7097 C CA . ARG B 1 395 ? -9.992 11.578 -3.246 1 97.38 395 ARG B CA 1
ATOM 7098 C C . ARG B 1 395 ? -9.891 11.477 -1.729 1 97.38 395 ARG B C 1
ATOM 7100 O O . ARG B 1 395 ? -9.109 10.68 -1.203 1 97.38 395 ARG B O 1
ATOM 7107 N N . ILE B 1 396 ? -10.641 12.273 -0.998 1 97.81 396 ILE B N 1
ATOM 7108 C CA . ILE B 1 396 ? -10.648 12.219 0.46 1 97.81 396 ILE B CA 1
ATOM 7109 C C . ILE B 1 396 ? -11.219 10.883 0.925 1 97.81 396 ILE B C 1
ATOM 7111 O O . ILE B 1 396 ? -10.68 10.25 1.836 1 97.81 396 ILE B O 1
ATOM 7115 N N . GLY B 1 397 ? -12.344 10.477 0.257 1 97.19 397 GLY B N 1
ATOM 7116 C CA . GLY B 1 397 ? -12.875 9.148 0.527 1 97.19 397 GLY B CA 1
ATOM 7117 C C . GLY B 1 397 ? -11.859 8.039 0.289 1 97.19 397 GLY B C 1
ATOM 7118 O O . GLY B 1 397 ? -11.781 7.09 1.068 1 97.19 397 GLY B O 1
ATOM 7119 N N . ARG B 1 398 ? -11.102 8.188 -0.763 1 97.5 398 ARG B N 1
ATOM 7120 C CA . ARG B 1 398 ? -10.07 7.211 -1.104 1 97.5 398 ARG B CA 1
ATOM 7121 C C . ARG B 1 398 ? -9.016 7.117 -0.004 1 97.5 398 ARG B C 1
ATOM 7123 O O . ARG B 1 398 ? -8.594 6.02 0.363 1 97.5 398 ARG B O 1
ATOM 7130 N N . THR B 1 399 ? -8.57 8.242 0.511 1 98.38 399 THR B N 1
ATOM 7131 C CA . THR B 1 399 ? -7.555 8.242 1.562 1 98.38 399 THR B CA 1
ATOM 7132 C C . THR B 1 399 ? -8.039 7.457 2.777 1 98.38 399 THR B C 1
ATOM 7134 O O . THR B 1 399 ? -7.316 6.613 3.309 1 98.38 399 THR B O 1
ATOM 7137 N N . ASN B 1 400 ? -9.258 7.711 3.15 1 98.38 400 ASN B N 1
ATOM 7138 C CA . ASN B 1 400 ? -9.797 7.027 4.32 1 98.38 400 ASN B CA 1
ATOM 7139 C C . ASN B 1 400 ? -10.016 5.543 4.055 1 98.38 400 ASN B C 1
ATOM 7141 O O . ASN B 1 400 ? -9.867 4.719 4.957 1 98.38 400 ASN B O 1
ATOM 7145 N N . THR B 1 401 ? -10.344 5.191 2.822 1 97.56 401 THR B N 1
ATOM 7146 C CA . THR B 1 401 ? -10.477 3.789 2.445 1 97.56 401 THR B CA 1
ATOM 7147 C C . THR B 1 401 ? -9.125 3.084 2.506 1 97.56 401 THR B C 1
ATOM 7149 O O . THR B 1 401 ? -9.016 1.98 3.043 1 97.56 401 THR B O 1
ATOM 7152 N N . MET B 1 402 ? -8.094 3.729 2.037 1 98.06 402 MET B N 1
ATOM 7153 C CA . MET B 1 402 ? -6.777 3.117 1.895 1 98.06 402 MET B CA 1
ATOM 7154 C C . MET B 1 402 ? -6.098 2.969 3.25 1 98.06 402 MET B C 1
ATOM 7156 O O . MET B 1 402 ? -5.324 2.031 3.463 1 98.06 402 MET B O 1
ATOM 7160 N N . TYR B 1 403 ? -6.453 3.889 4.223 1 98.44 403 TYR B N 1
ATOM 7161 C CA . TYR B 1 403 ? -5.574 3.941 5.387 1 98.44 403 TYR B CA 1
ATOM 7162 C C . TYR B 1 403 ? -6.367 3.795 6.68 1 98.44 403 TYR B C 1
ATOM 7164 O O . TYR B 1 403 ? -5.793 3.75 7.77 1 98.44 403 TYR B O 1
ATOM 7172 N N . GLY B 1 404 ? -7.672 3.766 6.633 1 97.75 404 GLY B N 1
ATOM 7173 C CA . GLY B 1 404 ? -8.477 3.305 7.75 1 97.75 404 GLY B CA 1
AT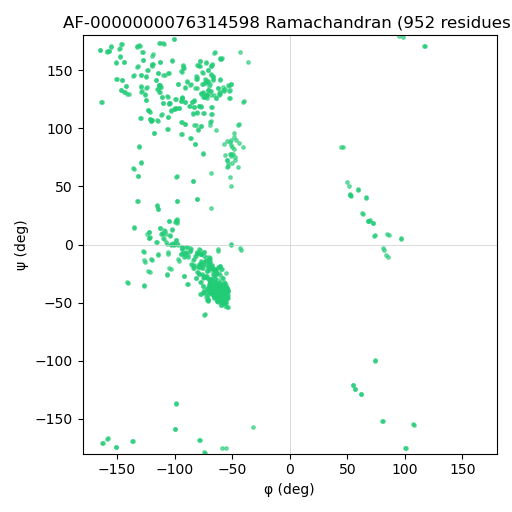OM 7174 C C . GLY B 1 404 ? -8.984 4.434 8.625 1 97.75 404 GLY B C 1
ATOM 7175 O O . GLY B 1 404 ? -9.539 4.195 9.703 1 97.75 404 GLY B O 1
ATOM 7176 N N . GLY B 1 405 ? -8.742 5.789 8.25 1 97.69 405 GLY B N 1
ATOM 7177 C CA . GLY B 1 405 ? -9.227 6.922 9.023 1 97.69 405 GLY B CA 1
ATOM 7178 C C . GLY B 1 405 ? -8.797 6.891 10.477 1 97.69 405 GLY B C 1
ATOM 7179 O O . GLY B 1 405 ? -7.605 6.734 10.773 1 97.69 405 GLY B O 1
ATOM 7180 N N . LEU B 1 406 ? -9.758 6.887 11.406 1 98 406 LEU B N 1
ATOM 7181 C CA . LEU B 1 406 ? -9.477 6.984 12.836 1 98 406 LEU B CA 1
ATOM 7182 C C . LEU B 1 406 ? -9.211 5.609 13.438 1 98 406 LEU B C 1
ATOM 7184 O O . LEU B 1 406 ? -8.852 5.496 14.609 1 98 406 LEU B O 1
ATOM 7188 N N . ARG B 1 407 ? -9.398 4.582 12.57 1 95.75 407 ARG B N 1
ATOM 7189 C CA . ARG B 1 407 ? -9.172 3.23 13.07 1 95.75 407 ARG B CA 1
ATOM 7190 C C . ARG B 1 407 ? -8.375 2.406 12.062 1 95.75 407 ARG B C 1
ATOM 7192 O O . ARG B 1 407 ? -8.852 1.388 11.562 1 95.75 407 ARG B O 1
ATOM 7199 N N . PRO B 1 408 ? -7.176 2.646 11.734 1 94.94 408 PRO B N 1
ATOM 7200 C CA . PRO B 1 408 ? -6.34 1.949 10.758 1 94.94 408 PRO B CA 1
ATOM 7201 C C . PRO B 1 408 ? -6.086 0.49 11.125 1 94.94 408 PRO B C 1
ATOM 7203 O O . PRO B 1 408 ? -5.66 -0.301 10.281 1 94.94 408 PRO B O 1
ATOM 7206 N N . ASP B 1 409 ? -6.395 -0.119 12.109 1 94.5 409 ASP B N 1
ATOM 7207 C CA . ASP B 1 409 ? -6.195 -1.462 12.648 1 94.5 409 ASP B CA 1
ATOM 7208 C C . ASP B 1 409 ? -4.738 -1.899 12.508 1 94.5 409 ASP B C 1
ATOM 7210 O O . ASP B 1 409 ? -4.367 -2.516 11.508 1 94.5 409 ASP B O 1
ATOM 7214 N N . LEU B 1 410 ? -3.9 -1.556 13.383 1 96.88 410 LEU B N 1
ATOM 7215 C CA . LEU B 1 410 ? -2.467 -1.82 13.406 1 96.88 410 LEU B CA 1
ATOM 7216 C C . LEU B 1 410 ? -1.978 -2.018 14.836 1 96.88 410 LEU B C 1
ATOM 7218 O O . LEU B 1 410 ? -2.75 -1.869 15.789 1 96.88 410 LEU B O 1
ATOM 7222 N N . GLN B 1 411 ? -0.734 -2.416 14.938 1 96.62 411 GLN B N 1
ATOM 7223 C CA . GLN B 1 411 ? -0.07 -2.551 16.234 1 96.62 411 GLN B CA 1
ATOM 7224 C C . GLN B 1 411 ? 1.248 -1.781 16.25 1 96.62 411 GLN B C 1
ATOM 7226 O O . GLN B 1 411 ? 1.786 -1.429 15.203 1 96.62 411 GLN B O 1
ATOM 7231 N N . ASN B 1 412 ? 1.738 -1.454 17.422 1 98.31 412 ASN B N 1
ATOM 7232 C CA . ASN B 1 412 ? 3.037 -0.837 17.672 1 98.31 412 ASN B CA 1
ATOM 7233 C C . ASN B 1 412 ? 3.104 0.579 17.109 1 98.31 412 ASN B C 1
ATOM 7235 O O . ASN B 1 412 ? 4.094 0.957 16.484 1 98.31 412 ASN B O 1
ATOM 7239 N N . VAL B 1 413 ? 2.014 1.323 17.25 1 98.88 413 VAL B N 1
ATOM 7240 C CA . VAL B 1 413 ? 1.987 2.758 16.984 1 98.88 413 VAL B CA 1
ATOM 7241 C C . VAL B 1 413 ? 1.477 3.506 18.219 1 98.88 413 VAL B C 1
ATOM 7243 O O . VAL B 1 413 ? 0.438 3.15 18.781 1 98.88 413 VAL B O 1
ATOM 7246 N N . ILE B 1 414 ? 2.281 4.438 18.672 1 98.94 414 ILE B N 1
ATOM 7247 C CA . ILE B 1 414 ? 1.842 5.328 19.734 1 98.94 414 ILE B CA 1
ATOM 7248 C C . ILE B 1 414 ? 1.269 6.609 19.141 1 98.94 414 ILE B C 1
ATOM 7250 O O . ILE B 1 414 ? 1.936 7.285 18.359 1 98.94 414 ILE B O 1
ATOM 7254 N N . PHE B 1 415 ? 0.048 6.906 19.484 1 98.94 415 PHE B N 1
ATOM 7255 C CA . PHE B 1 415 ? -0.548 8.172 19.078 1 98.94 415 PHE B CA 1
ATOM 7256 C C . PHE B 1 415 ? -0.509 9.18 20.219 1 98.94 415 PHE B C 1
ATOM 7258 O O . PHE B 1 415 ? -1.113 8.953 21.266 1 98.94 415 PHE B O 1
ATOM 7265 N N . THR B 1 416 ? 0.214 10.25 20 1 98.94 416 THR B N 1
ATOM 7266 C CA . THR B 1 416 ? 0.244 11.312 21 1 98.94 416 THR B CA 1
ATOM 7267 C C . THR B 1 416 ? -0.422 12.578 20.469 1 98.94 416 THR B C 1
ATOM 7269 O O . THR B 1 416 ? -0.243 12.938 19.312 1 98.94 416 THR B O 1
ATOM 7272 N N . ASN B 1 417 ? -1.227 13.203 21.328 1 98.75 417 ASN B N 1
ATOM 7273 C CA . ASN B 1 417 ? -1.95 14.414 20.969 1 98.75 417 ASN B CA 1
ATOM 7274 C C . ASN B 1 417 ? -2.029 15.391 22.141 1 98.75 417 ASN B C 1
ATOM 7276 O O . ASN B 1 417 ? -2.303 14.984 23.281 1 98.75 417 ASN B O 1
ATOM 7280 N N . GLY B 1 418 ? -1.7 16.641 21.891 1 98.5 418 GLY B N 1
ATOM 7281 C CA . GLY B 1 418 ? -2.02 17.656 22.875 1 98.5 418 GLY B CA 1
ATOM 7282 C C . GLY B 1 418 ? -3.461 18.125 22.797 1 98.5 418 GLY B C 1
ATOM 7283 O O . GLY B 1 418 ? -4.023 18.266 21.719 1 98.5 418 GLY B O 1
ATOM 7284 N N . ASP B 1 419 ? -4.02 18.422 23.938 1 98.06 419 ASP B N 1
ATOM 7285 C CA . ASP B 1 419 ? -5.422 18.828 23.938 1 98.06 419 ASP B CA 1
ATOM 7286 C C . ASP B 1 419 ? -5.566 20.281 23.516 1 98.06 419 ASP B C 1
ATOM 7288 O O . ASP B 1 419 ? -6.656 20.719 23.156 1 98.06 419 ASP B O 1
ATOM 7292 N N . VAL B 1 420 ? -4.477 21.078 23.562 1 98.19 420 VAL B N 1
ATOM 7293 C CA . VAL B 1 420 ? -4.473 22.438 23.078 1 98.19 420 VAL B CA 1
ATOM 7294 C C . VAL B 1 420 ? -4.34 22.438 21.547 1 98.19 420 VAL B C 1
ATOM 7296 O O . VAL B 1 420 ? -4.734 23.406 20.891 1 98.19 420 VAL B O 1
ATOM 7299 N N . ASP B 1 421 ? -3.754 21.375 20.984 1 97.94 421 ASP B N 1
ATOM 7300 C CA . ASP B 1 421 ? -3.529 21.219 19.547 1 97.94 421 ASP B CA 1
ATOM 7301 C C . ASP B 1 421 ? -4.852 21.047 18.797 1 97.94 421 ASP B C 1
ATOM 7303 O O . ASP B 1 421 ? -5.547 20.047 18.984 1 97.94 421 ASP B O 1
ATOM 7307 N N . PRO B 1 422 ? -5.164 21.953 17.906 1 98.44 422 PRO B N 1
ATOM 7308 C CA . PRO B 1 422 ? -6.445 21.797 17.203 1 98.44 422 PRO B CA 1
ATOM 7309 C C . PRO B 1 422 ? -6.508 20.547 16.344 1 98.44 422 PRO B C 1
ATOM 7311 O O . PRO B 1 422 ? -7.59 20 16.125 1 98.44 422 PRO B O 1
ATOM 7314 N N . TRP B 1 423 ? -5.406 20.016 15.969 1 98.38 423 TRP B N 1
ATOM 7315 C CA . TRP B 1 423 ? -5.348 18.891 15.031 1 98.38 423 TRP B CA 1
ATOM 7316 C C . TRP B 1 423 ? -5.75 17.594 15.719 1 98.38 423 TRP B C 1
ATOM 7318 O O . TRP B 1 423 ? -6.059 16.609 15.047 1 98.38 423 TRP B O 1
ATOM 7328 N N . HIS B 1 424 ? -5.754 17.547 17.062 1 98.69 424 HIS B N 1
ATOM 7329 C CA . HIS B 1 424 ? -6.102 16.312 17.75 1 98.69 424 HIS B CA 1
ATOM 7330 C C . HIS B 1 424 ? -7.52 15.867 17.406 1 98.69 424 HIS B C 1
ATOM 7332 O O . HIS B 1 424 ? -7.852 14.688 17.531 1 98.69 424 HIS B O 1
ATOM 7338 N N . ALA B 1 425 ? -8.32 16.859 16.875 1 98.62 425 ALA B N 1
ATOM 7339 C CA . ALA B 1 425 ? -9.711 16.562 16.531 1 98.62 425 ALA B CA 1
ATOM 7340 C C . ALA B 1 425 ? -9.789 15.531 15.414 1 98.62 425 ALA B C 1
ATOM 7342 O O . ALA B 1 425 ? -10.805 14.852 15.25 1 98.62 425 ALA B O 1
ATOM 7343 N N . LEU B 1 426 ? -8.734 15.359 14.633 1 98.69 426 LEU B N 1
ATOM 7344 C CA . LEU B 1 426 ? -8.719 14.43 13.508 1 98.69 426 LEU B CA 1
ATOM 7345 C C . LEU B 1 426 ? -7.762 13.273 13.773 1 98.69 426 LEU B C 1
ATOM 7347 O O . LEU B 1 426 ? -7.375 12.555 12.844 1 98.69 426 LEU B O 1
ATOM 7351 N N . SER B 1 427 ? -7.316 13.07 15.016 1 98.69 427 SER B N 1
ATOM 7352 C CA . SER B 1 427 ? -6.34 12.047 15.367 1 98.69 427 SER B CA 1
ATOM 7353 C C . SER B 1 427 ? -6.98 10.922 16.188 1 98.69 427 SER B C 1
ATOM 7355 O O . SER B 1 427 ? -8.18 10.961 16.453 1 98.69 427 SER B O 1
ATOM 7357 N N . VAL B 1 428 ? -6.25 9.906 16.438 1 98.75 428 VAL B N 1
ATOM 7358 C CA . VAL B 1 428 ? -6.656 8.812 17.312 1 98.75 428 VAL B CA 1
ATOM 7359 C C . VAL B 1 428 ? -6.52 9.234 18.766 1 98.75 428 VAL B C 1
ATOM 7361 O O . VAL B 1 428 ? -5.418 9.531 19.234 1 98.75 428 VAL B O 1
ATOM 7364 N N . LEU B 1 429 ? -7.629 9.25 19.516 1 98.56 429 LEU B N 1
ATOM 7365 C CA . LEU B 1 429 ? -7.605 9.797 20.875 1 98.56 429 LEU B CA 1
ATOM 7366 C C . LEU B 1 429 ? -7.875 8.703 21.906 1 98.56 429 LEU B C 1
ATOM 7368 O O . LEU B 1 429 ? -7.762 8.938 23.109 1 98.56 429 LEU B O 1
ATOM 7372 N N . GLN B 1 430 ? -8.25 7.555 21.406 1 98.19 430 GLN B N 1
ATOM 7373 C CA . GLN B 1 430 ? -8.438 6.379 22.25 1 98.19 430 GLN B CA 1
ATOM 7374 C C . GLN B 1 430 ? -7.582 5.211 21.781 1 98.19 430 GLN B C 1
ATOM 7376 O O . GLN B 1 430 ? -7.297 5.094 20.578 1 98.19 430 GLN B O 1
ATOM 7381 N N . ASP B 1 431 ? -7.199 4.391 22.719 1 98.44 431 ASP B N 1
ATOM 7382 C CA . ASP B 1 431 ? -6.375 3.24 22.359 1 98.44 431 ASP B CA 1
ATOM 7383 C C . ASP B 1 431 ? -7.02 2.436 21.219 1 98.44 431 ASP B C 1
ATOM 7385 O O . ASP B 1 431 ? -8.219 2.154 21.266 1 98.44 431 ASP B O 1
ATOM 7389 N N . LEU B 1 432 ? -6.27 2.082 20.219 1 97.56 432 LEU B N 1
ATOM 7390 C CA . LEU B 1 432 ? -6.777 1.205 19.172 1 97.56 432 LEU B CA 1
ATOM 7391 C C . LEU B 1 432 ? -6.875 -0.235 19.656 1 97.56 432 LEU B C 1
ATOM 7393 O O . LEU B 1 432 ? -7.809 -0.956 19.297 1 97.56 432 LEU B O 1
ATOM 7397 N N . ASN B 1 433 ? -5.914 -0.691 20.375 1 96 433 ASN B N 1
ATOM 7398 C CA . ASN B 1 433 ? -5.738 -1.978 21.047 1 96 433 ASN B CA 1
ATOM 7399 C C . ASN B 1 433 ? -4.66 -1.912 22.125 1 96 433 ASN B C 1
ATOM 7401 O O . ASN B 1 433 ? -4.164 -0.831 22.438 1 96 433 ASN B O 1
ATOM 7405 N N . GLU B 1 434 ? -4.27 -3.008 22.672 1 95.31 434 GLU B N 1
ATOM 7406 C CA . GLU B 1 434 ? -3.322 -3.033 23.781 1 95.31 434 GLU B CA 1
ATOM 7407 C C . GLU B 1 434 ? -1.924 -2.627 23.312 1 95.31 434 GLU B C 1
ATOM 7409 O O . GLU B 1 434 ? -1.121 -2.139 24.125 1 95.31 434 GLU B O 1
ATOM 7414 N N . PHE B 1 435 ? -1.676 -2.701 22.016 1 96.38 435 PHE B N 1
ATOM 7415 C CA . PHE B 1 435 ? -0.325 -2.5 21.516 1 96.38 435 PHE B CA 1
ATOM 7416 C C . PHE B 1 435 ? -0.195 -1.135 20.844 1 96.38 435 PHE B C 1
ATOM 7418 O O . PHE B 1 435 ? 0.905 -0.722 20.469 1 96.38 435 PHE B O 1
ATOM 7425 N N . SER B 1 436 ? -1.32 -0.418 20.688 1 98.31 436 SER B N 1
ATOM 7426 C CA . SER B 1 436 ? -1.315 0.898 20.062 1 98.31 436 SER B CA 1
ATOM 7427 C C . SER B 1 436 ? -2.082 1.915 20.906 1 98.31 436 SER B C 1
ATOM 7429 O O . SER B 1 436 ? -3.215 2.273 20.578 1 98.31 436 SER B O 1
ATOM 7431 N N . PRO B 1 437 ? -1.411 2.465 21.844 1 98.69 437 PRO B N 1
ATOM 7432 C CA . PRO B 1 437 ? -2.072 3.4 22.766 1 98.69 437 PRO B CA 1
ATOM 7433 C C . PRO B 1 437 ? -2.213 4.801 22.172 1 98.69 437 PRO B C 1
ATOM 7435 O O . PRO B 1 437 ? -1.449 5.18 21.281 1 98.69 437 PRO B O 1
ATOM 7438 N N . ALA B 1 438 ? -3.17 5.488 22.641 1 98.75 438 ALA B N 1
ATOM 7439 C CA . ALA B 1 438 ? -3.348 6.922 22.422 1 98.75 438 ALA B CA 1
ATOM 7440 C C . ALA B 1 438 ? -3.123 7.703 23.719 1 98.75 438 ALA B C 1
ATOM 7442 O O . ALA B 1 438 ? -3.656 7.344 24.766 1 98.75 438 ALA B O 1
ATOM 7443 N N . ILE B 1 439 ? -2.275 8.656 23.641 1 98.81 439 ILE B N 1
ATOM 7444 C CA . ILE B 1 439 ? -1.958 9.492 24.797 1 98.81 439 ILE B CA 1
ATOM 7445 C C . ILE B 1 439 ? -2.418 10.93 24.531 1 98.81 439 ILE B C 1
ATOM 7447 O O . ILE B 1 439 ? -1.833 11.633 23.703 1 98.81 439 ILE B O 1
ATOM 7451 N N . LEU B 1 440 ? -3.477 11.375 25.156 1 98.62 440 LEU B N 1
ATOM 7452 C CA . LEU B 1 440 ? -3.895 12.773 25.125 1 98.62 440 LEU B CA 1
ATOM 7453 C C . LEU B 1 440 ? -3.201 13.57 26.219 1 98.62 440 LEU B C 1
ATOM 7455 O O . LEU B 1 440 ? -3.367 13.281 27.406 1 98.62 440 LEU B O 1
ATOM 7459 N N . ILE B 1 441 ? -2.477 14.516 25.859 1 98.75 441 ILE B N 1
ATOM 7460 C CA . ILE B 1 441 ? -1.64 15.273 26.797 1 98.75 441 ILE B CA 1
ATOM 7461 C C . ILE B 1 441 ? -2.342 16.578 27.172 1 98.75 441 ILE B C 1
ATOM 7463 O O . ILE B 1 441 ? -2.508 17.469 26.328 1 98.75 441 ILE B O 1
ATOM 7467 N N . LYS B 1 442 ? -2.652 16.734 28.391 1 97.81 442 LYS B N 1
ATOM 7468 C CA . LYS B 1 442 ? -3.332 17.938 28.859 1 97.81 442 LYS B CA 1
ATOM 7469 C C . LYS B 1 442 ? -2.371 19.125 28.922 1 97.81 442 LYS B C 1
ATOM 7471 O O . LYS B 1 442 ? -1.288 19.016 29.5 1 97.81 442 LYS B O 1
ATOM 7476 N N . GLY B 1 443 ? -2.801 20.172 28.266 1 96.81 443 GLY B N 1
ATOM 7477 C CA . GLY B 1 443 ? -2.037 21.406 28.328 1 96.81 443 GLY B CA 1
ATOM 7478 C C . GLY B 1 443 ? -0.911 21.469 27.328 1 96.81 443 GLY B C 1
ATOM 7479 O O . GLY B 1 443 ? -0.045 22.344 27.391 1 96.81 443 GLY B O 1
ATOM 7480 N N . SER B 1 444 ? -0.916 20.531 26.469 1 97.38 444 SER B N 1
ATOM 7481 C CA . SER B 1 444 ? 0.158 20.5 25.484 1 97.38 444 SER B CA 1
ATOM 7482 C C . SER B 1 444 ? -0.358 20.844 24.094 1 97.38 444 SER B C 1
ATOM 7484 O O . SER B 1 444 ? -1.508 20.562 23.766 1 97.38 444 SER B O 1
ATOM 7486 N N . SER B 1 445 ? 0.521 21.5 23.375 1 97.25 445 SER B N 1
ATOM 7487 C CA . SER B 1 445 ? 0.171 21.906 22.016 1 97.25 445 SER B CA 1
ATOM 7488 C C . SER B 1 445 ? 0.76 20.953 20.984 1 97.25 445 SER B C 1
ATOM 7490 O O . SER B 1 445 ? 1.018 19.781 21.281 1 97.25 445 SER B O 1
ATOM 7492 N N . HIS B 1 446 ? 0.898 21.438 19.719 1 97.5 446 HIS B N 1
ATOM 7493 C CA . HIS B 1 446 ? 1.188 20.641 18.531 1 97.5 446 HIS B CA 1
ATOM 7494 C C . HIS B 1 446 ? 2.598 20.062 18.578 1 97.5 446 HIS B C 1
ATOM 7496 O O . HIS B 1 446 ? 3.58 20.812 18.609 1 97.5 446 HIS B O 1
ATOM 7502 N N . CYS B 1 447 ? 2.781 18.719 18.703 1 97.56 447 CYS B N 1
ATOM 7503 C CA . CYS B 1 447 ? 3.988 17.922 18.516 1 97.56 447 CYS B CA 1
ATOM 7504 C C . CYS B 1 447 ? 5.016 18.219 19.594 1 97.56 447 CYS B C 1
ATOM 7506 O O . CYS B 1 447 ? 6.207 17.953 19.422 1 97.56 447 CYS B O 1
ATOM 7508 N N . ARG B 1 448 ? 4.621 18.766 20.719 1 97.06 448 ARG B N 1
ATOM 7509 C CA . ARG B 1 448 ? 5.562 19.141 21.766 1 97.06 448 ARG B CA 1
ATOM 7510 C C . ARG B 1 448 ? 6.262 17.906 22.328 1 97.06 448 ARG B C 1
ATOM 7512 O O . ARG B 1 448 ? 7.367 18.016 22.859 1 97.06 448 ARG B O 1
ATOM 7519 N N . ASP B 1 449 ? 5.641 16.781 22.219 1 98.06 449 ASP B N 1
ATOM 7520 C CA . ASP B 1 449 ? 6.141 15.547 22.797 1 98.06 449 ASP B CA 1
ATOM 7521 C C . ASP B 1 449 ? 7.387 15.055 22.047 1 98.06 449 ASP B C 1
ATOM 7523 O O . ASP B 1 449 ? 8.117 14.203 22.547 1 98.06 449 ASP B O 1
ATOM 7527 N N . LEU B 1 450 ? 7.715 15.594 20.891 1 98.12 450 LEU B N 1
ATOM 7528 C CA . LEU B 1 450 ? 8.852 15.141 20.094 1 98.12 450 LEU B CA 1
ATOM 7529 C C . LEU B 1 450 ? 10.148 15.766 20.594 1 98.12 450 LEU B C 1
ATOM 7531 O O . LEU B 1 450 ? 11.242 15.328 20.234 1 98.12 450 LEU B O 1
ATOM 7535 N N . TYR B 1 451 ? 10.07 16.719 21.469 1 96.62 451 TYR B N 1
ATOM 7536 C CA . TYR B 1 451 ? 11.227 17.5 21.891 1 96.62 451 TYR B CA 1
ATOM 7537 C C . TYR B 1 451 ? 11.742 17 23.25 1 96.62 451 TYR B C 1
ATOM 7539 O O . TYR B 1 451 ? 11.172 16.078 23.828 1 96.62 451 TYR B O 1
ATOM 7547 N N . SER B 1 452 ? 12.875 17.656 23.672 1 95.06 452 SER B N 1
ATOM 7548 C CA . SER B 1 452 ? 13.445 17.328 24.969 1 95.06 452 SER B CA 1
ATOM 7549 C C . SER B 1 452 ? 12.586 17.875 26.109 1 95.06 452 SER B C 1
ATOM 7551 O O . SER B 1 452 ? 11.797 18.812 25.906 1 95.06 452 SER B O 1
ATOM 7553 N N . ASP B 1 453 ? 12.742 17.281 27.203 1 94.62 453 ASP B N 1
ATOM 7554 C CA . ASP B 1 453 ? 12.07 17.812 28.391 1 94.62 453 ASP B CA 1
ATOM 7555 C C . ASP B 1 453 ? 12.562 19.219 28.719 1 94.62 453 ASP B C 1
ATOM 7557 O O . ASP B 1 453 ? 13.766 19.5 28.625 1 94.62 453 ASP B O 1
ATOM 7561 N N . LEU B 1 454 ? 11.68 20.062 29 1 93.12 454 LEU B N 1
ATOM 7562 C CA . LEU B 1 454 ? 11.984 21.406 29.469 1 93.12 454 LEU B CA 1
ATOM 7563 C C . LEU B 1 454 ? 11.406 21.641 30.859 1 93.12 454 LEU B C 1
ATOM 7565 O O . LEU B 1 454 ? 10.398 21.031 31.219 1 93.12 454 LEU B O 1
ATOM 7569 N N . ASP B 1 455 ? 12.008 22.562 31.547 1 93.88 455 ASP B N 1
ATOM 7570 C CA . ASP B 1 455 ? 11.531 22.891 32.875 1 93.88 455 ASP B CA 1
ATOM 7571 C C . ASP B 1 455 ? 10.133 23.516 32.844 1 93.88 455 ASP B C 1
ATOM 7573 O O . ASP B 1 455 ? 9.359 23.406 33.781 1 93.88 455 ASP B O 1
ATOM 7577 N N . THR B 1 456 ? 9.789 24.062 31.75 1 94.31 456 THR B N 1
ATOM 7578 C CA . THR B 1 456 ? 8.516 24.766 31.609 1 94.31 456 THR B CA 1
ATOM 7579 C C . THR B 1 456 ? 7.422 23.797 31.141 1 94.31 456 THR B C 1
ATOM 7581 O O . THR B 1 456 ? 6.258 24.203 31.031 1 94.31 456 THR B O 1
ATOM 7584 N N . ASP B 1 457 ? 7.785 22.578 30.906 1 95.81 457 ASP B N 1
ATOM 7585 C CA . ASP B 1 457 ? 6.797 21.625 30.438 1 95.81 457 ASP B CA 1
ATOM 7586 C C . ASP B 1 457 ? 5.746 21.328 31.5 1 95.81 457 ASP B C 1
ATOM 7588 O O . ASP B 1 457 ? 6.07 21.25 32.688 1 95.81 457 ASP B O 1
ATOM 7592 N N . VAL B 1 458 ? 4.531 21.188 31.062 1 95.81 458 VAL B N 1
ATOM 7593 C CA . VAL B 1 458 ? 3.496 20.734 31.984 1 95.81 458 VAL B CA 1
ATOM 7594 C C . VAL B 1 458 ? 3.76 19.281 32.375 1 95.81 458 VAL B C 1
ATOM 7596 O O . VAL B 1 458 ? 4.363 18.531 31.625 1 95.81 458 VAL B O 1
ATOM 7599 N N . GLU B 1 459 ? 3.287 18.859 33.562 1 97.25 459 GLU B N 1
ATOM 7600 C CA . GLU B 1 459 ? 3.549 17.547 34.125 1 97.25 459 GLU B CA 1
ATOM 7601 C C . GLU B 1 459 ? 3.055 16.438 33.188 1 97.25 459 GLU B C 1
ATOM 7603 O O . GLU B 1 459 ? 3.705 15.406 33.031 1 97.25 459 GLU B O 1
ATOM 7608 N N . ASP B 1 460 ? 1.902 16.641 32.562 1 98.19 460 ASP B N 1
ATOM 7609 C CA . ASP B 1 460 ? 1.315 15.625 31.703 1 98.19 460 ASP B CA 1
ATOM 7610 C C . ASP B 1 460 ? 2.209 15.344 30.5 1 98.19 460 ASP B C 1
ATOM 7612 O O . ASP B 1 460 ? 2.268 14.211 30.016 1 98.19 460 ASP B O 1
ATOM 7616 N N . LEU B 1 461 ? 2.85 16.328 29.984 1 98.5 461 LEU B N 1
ATOM 7617 C CA . LEU B 1 461 ? 3.764 16.188 28.859 1 98.5 461 LEU B CA 1
ATOM 7618 C C . LEU B 1 461 ? 4.988 15.367 29.266 1 98.5 461 LEU B C 1
ATOM 7620 O O . LEU B 1 461 ? 5.441 14.508 28.5 1 98.5 461 LEU B O 1
ATOM 7624 N N . ILE B 1 462 ? 5.531 15.617 30.406 1 98 462 ILE B N 1
ATOM 7625 C CA . ILE B 1 462 ? 6.68 14.883 30.938 1 98 462 ILE B CA 1
ATOM 7626 C C . ILE B 1 462 ? 6.316 13.406 31.078 1 98 462 ILE B C 1
ATOM 7628 O O . ILE B 1 462 ? 7.082 12.523 30.672 1 98 462 ILE B O 1
ATOM 7632 N N . ARG B 1 463 ? 5.16 13.18 31.609 1 98.38 463 ARG B N 1
ATOM 7633 C CA . ARG B 1 463 ? 4.699 11.812 31.812 1 98.38 463 ARG B CA 1
ATOM 7634 C C . ARG B 1 463 ? 4.477 11.109 30.469 1 98.38 463 ARG B C 1
ATOM 7636 O O . ARG B 1 463 ? 4.789 9.922 30.328 1 98.38 463 ARG B O 1
ATOM 7643 N N . ALA B 1 464 ? 3.898 11.859 29.547 1 98.69 464 ALA B N 1
ATOM 7644 C CA . ALA B 1 464 ? 3.666 11.297 28.234 1 98.69 464 ALA B CA 1
ATOM 7645 C C . ALA B 1 464 ? 4.977 10.875 27.578 1 98.69 464 ALA B C 1
ATOM 7647 O O . ALA B 1 464 ? 5.074 9.773 27.016 1 98.69 464 ALA B O 1
ATOM 7648 N N . ARG B 1 465 ? 5.996 11.695 27.625 1 98.75 465 ARG B N 1
ATOM 7649 C CA . ARG B 1 465 ? 7.293 11.367 27.047 1 98.75 465 ARG B CA 1
ATOM 7650 C C . ARG B 1 465 ? 7.91 10.156 27.719 1 98.75 465 ARG B C 1
ATOM 7652 O O . ARG B 1 465 ? 8.516 9.305 27.062 1 98.75 465 ARG B O 1
ATOM 7659 N N . ALA B 1 466 ? 7.789 10.125 29.031 1 98.56 466 ALA B N 1
ATOM 7660 C CA . ALA B 1 466 ? 8.32 8.984 29.781 1 98.56 466 ALA B CA 1
ATOM 7661 C C . ALA B 1 466 ? 7.652 7.684 29.328 1 98.56 466 ALA B C 1
ATOM 7663 O O . ALA B 1 466 ? 8.32 6.66 29.172 1 98.56 466 ALA B O 1
ATOM 7664 N N . ARG B 1 467 ? 6.367 7.75 29.156 1 98.69 467 ARG B N 1
ATOM 7665 C CA . ARG B 1 467 ? 5.629 6.574 28.703 1 98.69 467 ARG B CA 1
ATOM 7666 C C . ARG B 1 467 ? 6.043 6.172 27.297 1 98.69 467 ARG B C 1
ATOM 7668 O O . ARG B 1 467 ? 6.215 4.984 27.016 1 98.69 467 ARG B O 1
ATOM 7675 N N . VAL B 1 468 ? 6.191 7.109 26.438 1 98.81 468 VAL B N 1
ATOM 7676 C CA . VAL B 1 468 ? 6.621 6.863 25.062 1 98.81 468 VAL B CA 1
ATOM 7677 C C . VAL B 1 468 ? 7.992 6.188 25.062 1 98.81 468 VAL B C 1
ATOM 7679 O O . VAL B 1 468 ? 8.195 5.188 24.375 1 98.81 468 VAL B O 1
ATOM 7682 N N . ARG B 1 469 ? 8.938 6.754 25.844 1 98.62 469 ARG B N 1
ATOM 7683 C CA . ARG B 1 469 ? 10.273 6.18 25.938 1 98.62 469 ARG B CA 1
ATOM 7684 C C . ARG B 1 469 ? 10.219 4.73 26.406 1 98.62 469 ARG B C 1
ATOM 7686 O O . ARG B 1 469 ? 10.938 3.877 25.891 1 98.62 469 ARG B O 1
ATOM 7693 N N . LYS B 1 470 ? 9.391 4.508 27.359 1 98.44 470 LYS B N 1
ATOM 7694 C CA . LYS B 1 470 ? 9.266 3.162 27.906 1 98.44 470 LYS B CA 1
ATOM 7695 C C . LYS B 1 470 ? 8.75 2.186 26.859 1 98.44 470 LYS B C 1
ATOM 7697 O O . LYS B 1 470 ? 9.305 1.099 26.688 1 98.44 470 LYS B O 1
ATOM 7702 N N . ILE B 1 471 ? 7.707 2.518 26.141 1 98.69 471 ILE B N 1
ATOM 7703 C CA . ILE B 1 471 ? 7.098 1.647 25.141 1 98.69 471 ILE B CA 1
ATOM 7704 C C . ILE B 1 471 ? 8.094 1.38 24.016 1 98.69 471 ILE B C 1
ATOM 7706 O O . ILE B 1 471 ? 8.289 0.232 23.609 1 98.69 471 ILE B O 1
ATOM 7710 N N . ILE B 1 472 ? 8.734 2.402 23.531 1 98.81 472 ILE B N 1
ATOM 7711 C CA . ILE B 1 472 ? 9.688 2.25 22.438 1 98.81 472 ILE B CA 1
ATOM 7712 C C . ILE B 1 472 ? 10.859 1.381 22.891 1 98.81 472 ILE B C 1
ATOM 7714 O O . ILE B 1 472 ? 11.359 0.552 22.125 1 98.81 472 ILE B O 1
ATOM 7718 N N . GLY B 1 473 ? 11.281 1.602 24.156 1 98.25 473 GLY B N 1
ATOM 7719 C CA . GLY B 1 473 ? 12.305 0.734 24.703 1 98.25 473 GLY B CA 1
ATOM 7720 C C . GLY B 1 473 ? 11.945 -0.738 24.641 1 98.25 473 GLY B C 1
ATOM 7721 O O . GLY B 1 473 ? 12.797 -1.579 24.344 1 98.25 473 GLY B O 1
ATOM 7722 N N . THR B 1 474 ? 10.688 -1.051 24.844 1 97.81 474 THR B N 1
ATOM 7723 C CA . THR B 1 474 ? 10.234 -2.438 24.797 1 97.81 474 THR B CA 1
ATOM 7724 C C . THR B 1 474 ? 10.273 -2.965 23.359 1 97.81 474 THR B C 1
ATOM 7726 O O . THR B 1 474 ? 10.57 -4.141 23.141 1 97.81 474 THR B O 1
ATOM 7729 N N . TRP B 1 475 ? 9.953 -2.086 22.391 1 97.81 475 TRP B N 1
ATOM 7730 C CA . TRP B 1 475 ? 10.008 -2.492 20.984 1 97.81 475 TRP B CA 1
ATOM 7731 C C . TRP B 1 475 ? 11.438 -2.814 20.578 1 97.81 475 TRP B C 1
ATOM 7733 O O . TRP B 1 475 ? 11.664 -3.742 19.797 1 97.81 475 TRP B O 1
ATOM 7743 N N . ILE B 1 476 ? 12.352 -2.004 21.031 1 96.94 476 ILE B N 1
ATOM 7744 C CA . ILE B 1 476 ? 13.758 -2.15 20.672 1 96.94 476 ILE B CA 1
ATOM 7745 C C . ILE B 1 476 ? 14.328 -3.42 21.297 1 96.94 476 ILE B C 1
ATOM 7747 O O . ILE B 1 476 ? 15.109 -4.137 20.672 1 96.94 476 ILE B O 1
ATOM 7751 N N . SER B 1 477 ? 13.875 -3.783 22.484 1 91.38 477 SER B N 1
ATOM 7752 C CA . SER B 1 477 ? 14.43 -4.906 23.219 1 91.38 477 SER B CA 1
ATOM 7753 C C . SER B 1 477 ? 13.734 -6.215 22.859 1 91.38 477 SER B C 1
ATOM 7755 O O . SER B 1 477 ? 14.188 -7.293 23.25 1 91.38 477 SER B O 1
ATOM 7757 N N . SER B 1 478 ? 12.68 -6.215 22.141 1 83.69 478 SER B N 1
ATOM 7758 C CA . SER B 1 478 ? 11.945 -7.418 21.766 1 83.69 478 SER B CA 1
ATOM 7759 C C . SER B 1 478 ? 12.625 -8.164 20.625 1 83.69 478 SER B C 1
ATOM 7761 O O . SER B 1 478 ? 13.32 -7.555 19.812 1 83.69 478 SER B O 1
#

Nearest PDB structures (foldseek):
  4ebb-assembly2_B  TM=8.478E-01  e=1.892E-29  Homo sapiens
  4ebb-assembly1_A  TM=8.497E-01  e=2.918E-29  Homo sapiens
  3n2z-assembly1_B-2  TM=8.299E-01  e=2.764E-29  Homo sapiens
  8bbx-assembly2_B  TM=7.496E-01  e=4.269E-25  Aspergillus niger
  1sfr-assembly1_A  TM=6.152E-01  e=5.192E-04  Mycobacterium tuberculosis